Protein AF-0000000066335319 (afdb_homodimer)

Radius of gyration: 34.19 Å; Cα contacts (8 Å, |Δi|>4): 1464; chains: 2; bounding box: 89×109×89 Å

Foldseek 3Di:
DPVVPPVVVVVVVVVVVVVVVVPPPPDDDDDDDPDPPVVVVVVVVVVVVVVVVVVVVVVVVCVVVVVVVVVPPPDDPPDPVVVVVVVVVVVVVVVQVLLDQDQAPVQDDADWDDDPVDIHDADPFVPPDDDPPDDHPVVVVVVVVVVVVVQVVQQPDDVVQPPPHDRDDPVQWDDKDKDADPQFWMKIWTWGHDPPDPDIDIDIDTDTDDDDDDDDDDDDDCVAAAEEEFEEDEPPLVLLLVLVVLCLCAVVNPQNRYAYEYEYEDDPCPVVNVVSVVVSCVVSVNDRYHYHYDDDDDDLLVRQQCRLVVDDDDKHKYKQDYSQKFFHNVVVVVLSVQEDPPAGKEQAWAWEFADQCLLPNPDRDDPVVLLDPDQFGTHTPSVDQRTIIYISNLCVVLVRLPDDDDDPPDDSSSVSVSSSSRSSHRYHYYYDSGMYGYDDDQDQDDDPCNVVSVVVRVNRHGHPVSVVCVVCVVVVVVVVVVVVVVVD/DPVPPVVVVVVVVVVVVVVVVVPPPPPDDDDDPPPPPVVVVVVVVVVVVVVVVVVVVVVVVCVVVVVVVVVPPPDDPPDPVVVVVVVVVVVVVVVQVLLDQDQAPVLDDADWDDDPVDIHDADCFVVPPPPPPPDHPVVVVVVVVVVVVVQCVQQDDDVVQPPPHDRDDPVQWDDKDKDADPQFWMKIWTWGHDPPDPDIDIDIDTDTDDDDDDDDDDDDDCVAAAEEEFEEDEPPLVLLLVLVVLCLCAVVNPQNRYAYEYEYEADPCPVVNVVSVVVSCVVSVNDRYHYHYDDDDDDLLVRVVCRLVVDDDDKHKYKQDYSQKFFHNVVVVVLSVQEDPPAGKEQAWAWEFADQCLLPNPDRDDPVVLLDPDQFGTHTPNVDQRTIIYISNLCVVLVRLPDDDDDPPDDSSSVSVSSSSRSSHRYHYYYDSGMYGYDDDQDQDDDPCNVVSVVVRVNRHGHPVSVVCVVCVVVVVVVVVVVVVVVD

Sequence (976 aa):
MRCSLRCVFWALLFLCVLLLYRQSCRIHMQSGIPKDGDLEQDLLELQDQHFLQLSTNLSRLIQELRGELRRSAFALPEDQQELQDFLHQQILRAESRSADRLEDEFMVLPFQSFSLRSVCQLETGLSRRPEEAELRPDRRNELNEALEAALHLLNQPEPGDSQTRRIYSPKHFSEGIFRTERDTGTIYDLAFREDNVPDFRRLVFFRPFAPLVKVREDLLDASQLLINIIVPLTNTVDTFRRFMQQFSEVCIGQDGLTHLTVVFFGSEKMEEVKGILDVISRRMKYRNMTLIHLNEDFSRSRALDVGARAWKHDNVLLFFCDVNVHFTAEFLNSCRINAQPGQKVFYPVMFSLYNPELLYGQHVPPAQQQMVVRKDYGFWKDDDFSTACLYRSDFMNAGGFGAFSARGSDTADLHLYRKLLHSGMMVVRAPSRGLFLMWHQTVCSSTEAFQQCVQNKALNEASHAQLGLRVFQKQIQEHLSRRQHMQTMRCSLRCVFWALLFLCVLLLYRQSCRIHMQSGIPKDGDLEQDLLELQDQHFLQLSTNLSRLIQELRGELRRSAFALPEDQQELQDFLHQQILRAESRSADRLEDEFMVLPFQSFSLRSVCQLETGLSRRPEEAELRPDRRNELNEALEAALHLLNQPEPGDSQTRRIYSPKHFSEGIFRTERDTGTIYDLAFREDNVPDFRRLVFFRPFAPLVKVREDLLDASQLLINIIVPLTNTVDTFRRFMQQFSEVCIGQDGLTHLTVVFFGSEKMEEVKGILDVISRRMKYRNMTLIHLNEDFSRSRALDVGARAWKHDNVLLFFCDVNVHFTAEFLNSCRINAQPGQKVFYPVMFSLYNPELLYGQHVPPAQQQMVVRKDYGFWKDDDFSTACLYRSDFMNAGGFGAFSARGSDTADLHLYRKLLHSGMMVVRAPSRGLFLMWHQTVCSSTEAFQQCVQNKALNEASHAQLGLRVFQKQIQEHLSRRQHMQT

Nearest PDB structures (foldseek):
  4irp-assembly3_A  TM=6.009E-01  e=3.422E-05  Homo sapiens
  8one-assembly1_A  TM=5.206E-01  e=7.248E-06  Homo sapiens
  4f9f-assembly1_B  TM=6.171E-01  e=5.955E-02  Streptomyces hygroscopicus subsp. limoneus
  4f9f-assembly3_E  TM=6.167E-01  e=6.710E-02  Streptomyces hygroscopicus subsp. limoneus
  7m74-assembly1_B  TM=3.898E-01  e=2.984E-01  Homo sapiens

Secondary structure (DSSP, 8-state):
--TTTHHHHHHHHHHHHHHHTTTTT-----SS---THHHHHHHHHHHHHHHHHHHHHHHHHHHHHHHHHHHSS----S-HHHHHHHHHHHHHHHHHHTTPPPSSGGG----EEE-SS-EE--SSTT----TTPPPPHHHHHHHHHHHHHHHHHHTS--TT--TTPPPP-GGGEEEEEEEEETTTEEEEEEEEE-TT---EEEEEEEEEBPPPEEEEEEEE--TT--EEEEEEE-S-HHHHHHHHHHIIIIIIIII--EEEEEEEE-STTHHHHHHHHHHHHHHHT---EEEEEE-S---HHHHHHHHHHT--SS--EEEE--TTEEE-HHHHHHHHHH-BTTTEEEEEEEEEEP-HHHHHTT-PPPHHHH---STTTEEE-TT----EEEEHHHHHHTT-S-S----TT--HHHHHHHHHHTTTSEEEEEEEEEEEEPP-------STTHHHHHHHHHHHH--HHHHHHHHTHHHHHHHHHHHHHHH-/-GGGTHHHHHHHHHHHHHHHTTTTT-----SS---THHHHHHHHHHHHHHHHHHHHHHHHHHHHHHHHHHHSS----S-HHHHHHHHHHHHHHHHHHTTPPPSSGGG----EEE-SS-EE--SS-S----S-----HHHHHHHHHHHHHHHHHHTS--TT--TTPPPP-GGGEEEEEEEEETTTEEEEEEEEE-TT---EEEEEEEEEBPPPEEEEEEEE--TT--EEEEEEE-S-HHHHHHHHHHIIIIIIIII--EEEEEEEE-STTHHHHHHHHHHHHHHHT---EEEEEE-S---HHHHHHHHHHT--SS--EEEE--TTEEE-HHHHHHHHHH-BTTTEEEEEEEEEEP-HHHHHTT-PPPHHHH---STTTEEE-TT----EEEEHHHHHHTT-S-S----TT--HHHHHHHHHHTTTSEEEEEEEEEEEEPP-------STTHHHHHHHHHHHH--HHHHHHHHTHHHHHHHHHHHHHHH-

pLDDT: mean 79.52, std 21.17, range [19.66, 98.81]

Solvent-accessible surface area (backbone atoms only — not comparable to full-atom values): 53256 Å² total; per-residue (Å²): 127,62,95,55,48,66,71,46,46,64,53,45,49,60,47,44,52,58,55,52,63,62,56,68,70,74,66,74,77,50,91,57,88,68,81,71,64,60,61,56,49,50,52,49,48,48,50,47,48,49,50,48,49,48,50,47,48,52,48,47,50,49,47,47,52,49,46,51,59,61,67,51,73,55,65,60,70,85,46,59,65,56,50,52,51,50,42,50,50,28,50,52,49,54,60,52,55,49,39,44,62,38,90,42,81,86,69,60,79,57,33,29,23,34,51,98,80,44,74,43,70,72,65,67,55,79,62,60,60,41,47,82,52,76,69,51,67,44,55,46,50,34,55,47,50,54,50,50,54,49,43,54,60,68,54,49,85,49,98,80,62,56,98,79,61,78,76,70,53,79,84,28,53,66,41,31,37,33,36,74,43,72,64,34,29,35,41,37,44,37,34,30,36,55,87,97,44,62,39,32,42,34,42,30,34,35,29,30,46,44,73,79,26,52,73,45,76,46,79,43,74,47,78,76,56,44,33,40,36,31,30,50,39,58,94,48,62,68,54,45,53,54,34,49,52,48,40,48,51,30,39,56,64,65,61,57,50,54,30,42,33,40,29,35,33,53,71,89,57,46,66,60,53,52,48,55,51,49,51,50,25,64,74,66,71,47,76,56,63,46,83,42,81,40,91,50,81,83,47,62,61,58,28,53,45,54,49,62,65,65,63,83,70,75,86,38,36,31,32,41,42,59,54,56,46,47,68,40,51,68,38,57,49,48,43,59,72,46,29,38,82,83,46,28,30,23,35,51,23,35,36,34,32,26,32,51,55,76,74,49,43,90,66,62,73,60,71,81,76,62,75,52,78,27,47,82,41,28,48,74,40,64,83,55,54,67,39,37,23,36,29,47,61,48,41,55,74,63,51,48,62,62,92,69,76,72,59,84,88,49,45,61,42,50,50,38,51,40,45,47,30,57,64,39,29,26,74,45,34,26,48,35,92,38,31,34,34,56,58,69,91,76,82,72,78,57,75,90,52,31,69,59,38,45,36,50,45,29,64,44,40,43,34,59,57,57,49,28,48,59,70,42,38,65,61,49,50,51,50,52,50,52,50,54,49,66,76,92,128,64,82,59,50,63,65,50,50,63,54,45,49,62,48,39,55,58,51,52,65,58,56,71,66,73,61,85,80,79,82,84,81,66,85,66,62,58,59,54,48,49,50,48,47,49,48,47,47,49,50,48,47,47,50,46,47,52,48,45,49,49,47,47,50,48,45,51,58,59,66,52,74,53,65,61,70,85,46,58,67,58,50,52,51,50,40,50,49,28,50,51,50,54,60,53,54,51,39,44,62,39,89,42,80,84,68,59,79,57,33,29,23,33,51,98,83,42,62,43,69,76,62,71,51,86,68,49,58,51,41,85,54,76,68,53,65,42,55,45,50,35,54,47,49,54,50,50,53,49,43,52,60,67,53,48,85,50,98,78,60,56,96,79,62,79,76,70,53,78,85,26,53,66,41,31,37,33,36,73,43,71,60,35,29,35,41,38,43,38,34,30,36,55,87,98,45,62,40,34,43,35,41,30,35,36,29,29,47,44,72,79,24,51,74,45,75,45,79,43,72,47,77,76,58,44,34,41,35,32,31,50,38,57,93,47,63,69,54,46,52,55,35,49,53,49,41,50,50,29,39,57,64,65,61,58,49,55,30,43,34,38,28,34,32,52,71,90,58,44,67,58,53,52,48,55,54,49,52,49,26,64,73,66,72,47,75,58,62,46,82,43,82,41,90,51,79,84,46,63,62,57,28,50,46,53,47,62,65,66,62,81,69,75,87,39,36,31,33,41,43,58,54,57,46,47,67,39,51,69,37,56,47,47,42,60,71,45,30,39,82,82,47,28,29,24,34,50,23,34,34,34,31,29,33,51,55,76,74,50,44,91,65,61,72,59,72,82,76,61,74,53,73,30,50,84,41,28,46,74,39,65,84,55,53,69,40,38,23,35,30,46,60,47,42,56,73,61,51,46,61,61,92,68,76,72,60,86,88,48,45,62,41,49,50,39,50,41,45,46,30,56,65,38,29,25,74,44,32,28,48,36,93,38,32,34,34,58,59,71,91,75,81,74,78,57,75,90,52,31,69,60,40,47,37,51,45,32,64,46,40,42,34,56,56,56,50,26,47,60,70,43,37,66,60,50,50,50,51,52,51,49,47,54,50,66,74,93

Organism: Danio rerio (NCBI:txid7955)

InterPro domains:
  IPR008428 Chondroitin N-acetylgalactosaminyltransferase [PF05679] (58-467)
  IPR029044 Nucleotide-diphospho-sugar transferases [G3DSA:3.90.550.10] (221-487)
  IPR029044 Nucleotide-diphospho-sugar transferases [SSF53448] (223-452)
  IPR051227 Chondroitin sulfate glycosyltransferase [PTHR12369] (135-468)

Structure (mmCIF, N/CA/C/O backbone):
data_AF-0000000066335319-model_v1
#
loop_
_entity.id
_entity.type
_entity.pdbx_description
1 polymer Hexosyltransferase
#
loop_
_atom_site.group_PDB
_atom_site.id
_atom_site.type_symbol
_atom_site.label_atom_id
_atom_site.label_alt_id
_atom_site.label_comp_id
_atom_site.label_asym_id
_atom_site.label_entity_id
_atom_site.label_seq_id
_atom_site.pdbx_PDB_ins_code
_atom_site.Cartn_x
_atom_site.Cartn_y
_atom_site.Cartn_z
_atom_site.occupancy
_atom_site.B_iso_or_equiv
_atom_site.auth_seq_id
_atom_site.auth_comp_id
_atom_site.auth_asym_id
_atom_site.auth_atom_id
_atom_site.pdbx_PDB_model_num
ATOM 1 N N . MET A 1 1 ? -7.961 19.578 -21.797 1 19.66 1 MET A N 1
ATOM 2 C CA . MET A 1 1 ? -7.359 20.172 -22.984 1 19.66 1 MET A CA 1
ATOM 3 C C . MET A 1 1 ? -6.57 21.422 -22.641 1 19.66 1 MET A C 1
ATOM 5 O O . MET A 1 1 ? -5.453 21.609 -23.125 1 19.66 1 MET A O 1
ATOM 9 N N . ARG A 1 2 ? -7.219 22.406 -21.969 1 23.89 2 ARG A N 1
ATOM 10 C CA . ARG A 1 2 ? -6.824 23.797 -22.203 1 23.89 2 ARG A CA 1
ATOM 11 C C . ARG A 1 2 ? -5.664 24.203 -21.297 1 23.89 2 ARG A C 1
ATOM 13 O O . ARG A 1 2 ? -5.281 25.375 -21.266 1 23.89 2 ARG A O 1
ATOM 20 N N . CYS A 1 3 ? -5.531 23.609 -20.344 1 23.53 3 CYS A N 1
ATOM 21 C CA . CYS A 1 3 ? -4.457 24.25 -19.594 1 23.53 3 CYS A CA 1
ATOM 22 C C . CYS A 1 3 ? -3.178 24.312 -20.422 1 23.53 3 CYS A C 1
ATOM 24 O O . CYS A 1 3 ? -2.148 23.766 -20.016 1 23.53 3 CYS A O 1
ATOM 26 N N . SER A 1 4 ? -3.477 24.109 -21.734 1 27.14 4 SER A N 1
ATOM 27 C CA . SER A 1 4 ? -2.633 24.344 -22.906 1 27.14 4 SER A CA 1
ATOM 28 C C . SER A 1 4 ? -2.262 25.812 -23.031 1 27.14 4 SER A C 1
ATOM 30 O O . SER A 1 4 ? -1.149 26.141 -23.453 1 27.14 4 SER A O 1
ATOM 32 N N . LEU A 1 5 ? -3.215 26.656 -22.688 1 25.81 5 LEU A N 1
ATOM 33 C CA . LEU A 1 5 ? -3.201 27.953 -23.359 1 25.81 5 LEU A CA 1
ATOM 34 C C . LEU A 1 5 ? -2.27 28.922 -22.641 1 25.81 5 LEU A C 1
ATOM 36 O O . LEU A 1 5 ? -1.705 29.828 -23.25 1 25.81 5 LEU A O 1
ATOM 40 N N . ARG A 1 6 ? -2.26 28.859 -21.375 1 29.08 6 ARG A N 1
ATOM 41 C CA . ARG A 1 6 ? -1.63 30.031 -20.781 1 29.08 6 ARG A CA 1
ATOM 42 C C . ARG A 1 6 ? -0.124 30.031 -21.016 1 29.08 6 ARG A C 1
ATOM 44 O O . ARG A 1 6 ? 0.554 31.016 -20.766 1 29.08 6 ARG A O 1
ATOM 51 N N . CYS A 1 7 ? 0.375 28.797 -21.203 1 26.42 7 CYS A N 1
ATOM 52 C CA . CYS A 1 7 ? 1.757 28.812 -21.672 1 26.42 7 CYS A CA 1
ATOM 53 C C . CYS A 1 7 ? 1.87 29.516 -23.016 1 26.42 7 CYS A C 1
ATOM 55 O O . CYS A 1 7 ? 2.975 29.734 -23.516 1 26.42 7 CYS A O 1
ATOM 57 N N . VAL A 1 8 ? 0.71 29.594 -23.609 1 30.17 8 VAL A N 1
ATOM 58 C CA . VAL A 1 8 ? 0.672 30.234 -24.922 1 30.17 8 VAL A CA 1
ATOM 59 C C . VAL A 1 8 ? 0.886 31.734 -24.781 1 30.17 8 VAL A C 1
ATOM 61 O O . VAL A 1 8 ? 1.572 32.344 -25.594 1 30.17 8 VAL A O 1
ATOM 64 N N . PHE A 1 9 ? 0.277 32.281 -23.656 1 31.83 9 PHE A N 1
ATOM 65 C CA . PHE A 1 9 ? 0.219 33.75 -23.656 1 31.83 9 PHE A CA 1
ATOM 66 C C . PHE A 1 9 ? 1.594 34.344 -23.375 1 31.83 9 PHE A C 1
ATOM 68 O O . PHE A 1 9 ? 2.002 35.312 -24.016 1 31.83 9 PHE A O 1
ATOM 75 N N . TRP A 1 10 ? 2.193 33.844 -22.266 1 29.75 10 TRP A N 1
ATOM 76 C CA . TRP A 1 10 ? 3.445 34.531 -21.953 1 29.75 10 TRP A CA 1
ATOM 77 C C . TRP A 1 10 ? 4.496 34.25 -23.031 1 29.75 10 TRP A C 1
ATOM 79 O O . TRP A 1 10 ? 5.496 34.969 -23.125 1 29.75 10 TRP A O 1
ATOM 89 N N . ALA A 1 11 ? 4.285 33.156 -23.781 1 30.41 11 ALA A N 1
ATOM 90 C CA . ALA A 1 11 ? 4.984 32.969 -25.047 1 30.41 11 ALA A CA 1
ATOM 91 C C . ALA A 1 11 ? 4.664 34.125 -26 1 30.41 11 ALA A C 1
ATOM 93 O O . ALA A 1 11 ? 5.535 34.594 -26.75 1 30.41 11 ALA A O 1
ATOM 94 N N . LEU A 1 12 ? 3.402 34.562 -25.859 1 31.77 12 LEU A N 1
ATOM 95 C CA . LEU A 1 12 ? 2.994 35.625 -26.781 1 31.77 12 LEU A CA 1
ATOM 96 C C . LEU A 1 12 ? 3.637 36.938 -26.406 1 31.77 12 LEU A C 1
ATOM 98 O O . LEU A 1 12 ? 4.027 37.719 -27.281 1 31.77 12 LEU A O 1
ATOM 102 N N . LEU A 1 13 ? 3.682 37.156 -25.047 1 32.38 13 LEU A N 1
ATOM 103 C CA . LEU A 1 13 ? 4.109 38.5 -24.688 1 32.38 13 LEU A CA 1
ATOM 104 C C . LEU A 1 13 ? 5.602 38.688 -24.922 1 32.38 13 LEU A C 1
ATOM 106 O O . LEU A 1 13 ? 6.039 39.75 -25.344 1 32.38 13 LEU A O 1
ATOM 110 N N . PHE A 1 14 ? 6.355 37.562 -24.609 1 33.34 14 PHE A N 1
ATOM 111 C CA . PHE A 1 14 ? 7.777 37.719 -24.922 1 33.34 14 PHE A CA 1
ATOM 112 C C . PHE A 1 14 ? 8 37.844 -26.422 1 33.34 14 PHE A C 1
ATOM 114 O O . PHE A 1 14 ? 9.055 38.312 -26.859 1 33.34 14 PHE A O 1
ATOM 121 N N . LEU A 1 15 ? 6.992 37.281 -27.078 1 32.59 15 LEU A N 1
ATOM 122 C CA . LEU A 1 15 ? 6.973 37.5 -28.531 1 32.59 15 LEU A CA 1
ATOM 123 C C . LEU A 1 15 ? 6.797 38.969 -28.859 1 32.59 15 LEU A C 1
ATOM 125 O O . LEU A 1 15 ? 7.398 39.469 -29.812 1 32.59 15 LEU A O 1
ATOM 129 N N . CYS A 1 16 ? 5.926 39.562 -28 1 31.84 16 CYS A N 1
ATOM 130 C CA . CYS A 1 16 ? 5.547 40.938 -28.344 1 31.84 16 CYS A CA 1
ATOM 131 C C . CYS A 1 16 ? 6.703 41.906 -28.094 1 31.84 16 CYS A C 1
ATOM 133 O O . CYS A 1 16 ? 6.906 42.844 -28.859 1 31.84 16 CYS A O 1
ATOM 135 N N . VAL A 1 17 ? 7.383 41.656 -26.906 1 33.59 17 VAL A N 1
ATOM 136 C CA . VAL A 1 17 ? 8.414 42.625 -26.609 1 33.59 17 VAL A CA 1
ATOM 137 C C . VAL A 1 17 ? 9.516 42.562 -27.672 1 33.59 17 VAL A C 1
ATOM 139 O O . VAL A 1 17 ? 10.172 43.562 -27.953 1 33.59 17 VAL A O 1
ATOM 142 N N . LEU A 1 18 ? 9.695 41.281 -28.141 1 32.5 18 LEU A N 1
ATOM 143 C CA . LEU A 1 18 ? 10.617 41.188 -29.266 1 32.5 18 LEU A CA 1
ATOM 144 C C . LEU A 1 18 ? 10.125 42.031 -30.438 1 32.5 18 LEU A C 1
ATOM 146 O O . LEU A 1 18 ? 10.922 42.5 -31.25 1 32.5 18 LEU A O 1
ATOM 150 N N . LEU A 1 19 ? 8.773 42.062 -30.422 1 31.86 19 LEU A N 1
ATOM 151 C CA . LEU A 1 19 ? 8.203 42.781 -31.531 1 31.86 19 LEU A CA 1
ATOM 152 C C . LEU A 1 19 ? 8.492 44.281 -31.406 1 31.86 19 LEU A C 1
ATOM 154 O O . LEU A 1 19 ? 8.773 44.938 -32.406 1 31.86 19 LEU A O 1
ATOM 158 N N . LEU A 1 20 ? 8.305 44.719 -30.109 1 32.09 20 LEU A N 1
ATOM 159 C CA . LEU A 1 20 ? 8.32 46.156 -29.969 1 32.09 20 LEU A CA 1
ATOM 160 C C . LEU A 1 20 ? 9.734 46.719 -30.125 1 32.09 20 LEU A C 1
ATOM 162 O O . LEU A 1 20 ? 9.922 47.812 -30.688 1 32.09 20 LEU A O 1
ATOM 166 N N . TYR A 1 21 ? 10.656 45.906 -29.469 1 29.89 21 TYR A N 1
ATOM 167 C CA . TYR A 1 21 ? 11.984 46.5 -29.469 1 29.89 21 TYR A CA 1
ATOM 168 C C . TYR A 1 21 ? 12.539 46.625 -30.875 1 29.89 21 TYR A C 1
ATOM 170 O O . TYR A 1 21 ? 13.594 47.25 -31.078 1 29.89 21 TYR A O 1
ATOM 178 N N . ARG A 1 22 ? 11.93 45.812 -31.719 1 30.09 22 ARG A N 1
ATOM 179 C CA . ARG A 1 22 ? 12.336 45.938 -33.125 1 30.09 22 ARG A CA 1
ATOM 180 C C . ARG A 1 22 ? 12.109 47.344 -33.625 1 30.09 22 ARG A C 1
ATOM 182 O O . ARG A 1 22 ? 12.57 47.688 -34.719 1 30.09 22 ARG A O 1
ATOM 189 N N . GLN A 1 23 ? 11.203 47.938 -32.938 1 26.94 23 GLN A N 1
ATOM 190 C CA . GLN A 1 23 ? 10.766 49.156 -33.625 1 26.94 23 GLN A CA 1
ATOM 191 C C . GLN A 1 23 ? 11.812 50.25 -33.5 1 26.94 23 GLN A C 1
ATOM 193 O O . GLN A 1 23 ? 11.891 51.125 -34.375 1 26.94 23 GLN A O 1
ATOM 198 N N . SER A 1 24 ? 12.492 50.281 -32.312 1 26.97 24 SER A N 1
ATOM 199 C CA . SER A 1 24 ? 13.062 51.625 -32.062 1 26.97 24 SER A CA 1
ATOM 200 C C . SER A 1 24 ? 14.312 51.844 -32.938 1 26.97 24 SER A C 1
ATOM 202 O O . SER A 1 24 ? 14.914 52.906 -32.875 1 26.97 24 SER A O 1
ATOM 204 N N . CYS A 1 25 ? 15.078 50.75 -33.219 1 25.88 25 CYS A N 1
ATOM 205 C CA . CYS A 1 25 ? 16.422 51.062 -33.719 1 25.88 25 CYS A CA 1
ATOM 206 C C . CYS A 1 25 ? 16.375 51.719 -35.094 1 25.88 25 CYS A C 1
ATOM 208 O O . CYS A 1 25 ? 17.375 51.75 -35.812 1 25.88 25 CYS A O 1
ATOM 210 N N . ARG A 1 26 ? 15.305 51.906 -35.656 1 25.3 26 ARG A N 1
ATOM 211 C CA . ARG A 1 26 ? 15.398 52.344 -37.031 1 25.3 26 ARG A CA 1
ATOM 212 C C . ARG A 1 26 ? 15.984 53.75 -37.125 1 25.3 26 ARG A C 1
ATOM 214 O O . ARG A 1 26 ? 15.289 54.719 -37.469 1 25.3 26 ARG A O 1
ATOM 221 N N . ILE A 1 27 ? 17 54 -36.031 1 21.83 27 ILE A N 1
ATOM 222 C CA . ILE A 1 27 ? 17.328 55.406 -36.219 1 21.83 27 ILE A CA 1
ATOM 223 C C . ILE A 1 27 ? 18 55.625 -37.562 1 21.83 27 ILE A C 1
ATOM 225 O O . ILE A 1 27 ? 18.672 54.719 -38.094 1 21.83 27 ILE A O 1
ATOM 229 N N . HIS A 1 28 ? 18.219 56.844 -38.125 1 24.73 28 HIS A N 1
ATOM 230 C CA . HIS A 1 28 ? 18.281 57.625 -39.344 1 24.73 28 HIS A CA 1
ATOM 231 C C . HIS A 1 28 ? 19.688 57.656 -39.906 1 24.73 28 HIS A C 1
ATOM 233 O O . HIS A 1 28 ? 20 58.5 -40.75 1 24.73 28 HIS A O 1
ATOM 239 N N . MET A 1 29 ? 20.656 56.656 -39.688 1 22.59 29 MET A N 1
ATOM 240 C CA . MET A 1 29 ? 21.875 57.219 -40.281 1 22.59 29 MET A CA 1
ATOM 241 C C . MET A 1 29 ? 21.656 57.531 -41.75 1 22.59 29 MET A C 1
ATOM 243 O O . MET A 1 29 ? 21 56.781 -42.469 1 22.59 29 MET A O 1
ATOM 247 N N . GLN A 1 30 ? 22.109 58.75 -42.281 1 23.34 30 GLN A N 1
ATOM 248 C CA . GLN A 1 30 ? 22.172 59.344 -43.594 1 23.34 30 GLN A CA 1
ATOM 249 C C . GLN A 1 30 ? 23.094 58.531 -44.531 1 23.34 30 GLN A C 1
ATOM 251 O O . GLN A 1 30 ? 23.891 57.75 -44.031 1 23.34 30 GLN A O 1
ATOM 256 N N . SER A 1 31 ? 24.281 58.812 -45.531 1 29.47 31 SER A N 1
ATOM 257 C CA . SER A 1 31 ? 23.625 59.938 -46.188 1 29.47 31 SER A CA 1
ATOM 258 C C . SER A 1 31 ? 22.125 59.656 -46.375 1 29.47 31 SER A C 1
ATOM 260 O O . SER A 1 31 ? 21.312 60.562 -46.156 1 29.47 31 SER A O 1
ATOM 262 N N . GLY A 1 32 ? 22.078 59 -47.156 1 29.59 32 GLY A N 1
ATOM 263 C CA . GLY A 1 32 ? 22.719 57.969 -47.969 1 29.59 32 GLY A CA 1
ATOM 264 C C . GLY A 1 32 ? 22.766 56.594 -47.281 1 29.59 32 GLY A C 1
ATOM 265 O O . GLY A 1 32 ? 22.984 56.5 -46.094 1 29.59 32 GLY A O 1
ATOM 266 N N . ILE A 1 33 ? 22.141 55.406 -47.844 1 31.53 33 ILE A N 1
ATOM 267 C CA . ILE A 1 33 ? 21.547 54.219 -47.281 1 31.53 33 ILE A CA 1
ATOM 268 C C . ILE A 1 33 ? 22.641 53.344 -46.656 1 31.53 33 ILE A C 1
ATOM 270 O O . ILE A 1 33 ? 23.469 52.75 -47.344 1 31.53 33 ILE A O 1
ATOM 274 N N . PRO A 1 34 ? 23.438 53.656 -45.5 1 33.56 34 PRO A N 1
ATOM 275 C CA . PRO A 1 34 ? 24.531 52.781 -45.031 1 33.56 34 PRO A CA 1
ATOM 276 C C . PRO A 1 34 ? 24.094 51.344 -44.844 1 33.56 34 PRO A C 1
ATOM 278 O O . PRO A 1 34 ? 22.938 51.094 -44.469 1 33.56 34 PRO A O 1
ATOM 281 N N . LYS A 1 35 ? 24.922 50.344 -45.438 1 35.25 35 LYS A N 1
ATOM 282 C CA . LYS A 1 35 ? 24.672 48.906 -45.594 1 35.25 35 LYS A CA 1
ATOM 283 C C . LYS A 1 35 ? 24.375 48.25 -44.281 1 35.25 35 LYS A C 1
ATOM 285 O O . LYS A 1 35 ? 25.172 48.344 -43.344 1 35.25 35 LYS A O 1
ATOM 290 N N . ASP A 1 36 ? 23.172 47.938 -43.875 1 33.47 36 ASP A N 1
ATOM 291 C CA . ASP A 1 36 ? 22.312 47.5 -42.781 1 33.47 36 ASP A CA 1
ATOM 292 C C . ASP A 1 36 ? 22.844 46.219 -42.156 1 33.47 36 ASP A C 1
ATOM 294 O O . ASP A 1 36 ? 22.312 45.75 -41.156 1 33.47 36 ASP A O 1
ATOM 298 N N . GLY A 1 37 ? 23.812 45.562 -42.906 1 37.19 37 GLY A N 1
ATOM 299 C CA . GLY A 1 37 ? 24.047 44.188 -42.469 1 37.19 37 GLY A CA 1
ATOM 300 C C . GLY A 1 37 ? 24.906 44.125 -41.219 1 37.19 37 GLY A C 1
ATOM 301 O O . GLY A 1 37 ? 24.781 43.156 -40.438 1 37.19 37 GLY A O 1
ATOM 302 N N . ASP A 1 38 ? 25.969 45.031 -41.062 1 41.97 38 ASP A N 1
ATOM 303 C CA . ASP A 1 38 ? 27.016 44.844 -40.094 1 41.97 38 ASP A CA 1
ATOM 304 C C . ASP A 1 38 ? 26.5 45.125 -38.656 1 41.97 38 ASP A C 1
ATOM 306 O O . ASP A 1 38 ? 27.016 44.562 -37.688 1 41.97 38 ASP A O 1
ATOM 310 N N . LEU A 1 39 ? 25.625 46.125 -38.594 1 39.91 39 LEU A N 1
ATOM 311 C CA . LEU A 1 39 ? 25.203 46.5 -37.25 1 39.91 39 LEU A CA 1
ATOM 312 C C . LEU A 1 39 ? 24.438 45.344 -36.594 1 39.91 39 LEU A C 1
ATOM 314 O O . LEU A 1 39 ? 24.562 45.094 -35.406 1 39.91 39 LEU A O 1
ATOM 318 N N . GLU A 1 40 ? 23.672 44.688 -37.594 1 38.5 40 GLU A N 1
ATOM 319 C CA . GLU A 1 40 ? 22.906 43.594 -37.031 1 38.5 40 GLU A CA 1
ATOM 320 C C . GLU A 1 40 ? 23.812 42.5 -36.5 1 38.5 40 GLU A C 1
ATOM 322 O O . GLU A 1 40 ? 23.547 41.906 -35.438 1 38.5 40 GLU A O 1
ATOM 327 N N . GLN A 1 41 ? 25 42.344 -37.156 1 47.56 41 GLN A N 1
ATOM 328 C CA . GLN A 1 41 ? 25.922 41.312 -36.688 1 47.56 41 GLN A CA 1
ATOM 329 C C . GLN A 1 41 ? 26.594 41.688 -35.375 1 47.56 41 GLN A C 1
ATOM 331 O O . GLN A 1 41 ? 26.75 40.844 -34.5 1 47.56 41 GLN A O 1
ATOM 336 N N . ASP A 1 42 ? 26.938 42.969 -35.219 1 52.09 42 ASP A N 1
ATOM 337 C CA . ASP A 1 42 ? 27.578 43.406 -33.969 1 52.09 42 ASP A CA 1
ATOM 338 C C . ASP A 1 42 ? 26.625 43.281 -32.781 1 52.09 42 ASP A C 1
ATOM 340 O O . ASP A 1 42 ? 27.031 42.875 -31.703 1 52.09 42 ASP A O 1
ATOM 344 N N . LEU A 1 43 ? 25.359 43.656 -33.125 1 47.19 43 LEU A N 1
ATOM 345 C CA . LEU A 1 43 ? 24.391 43.562 -32.031 1 47.19 43 LEU A CA 1
ATOM 346 C C . LEU A 1 43 ? 24.141 42.094 -31.688 1 47.19 43 LEU A C 1
ATOM 348 O O . LEU A 1 43 ? 24.031 41.75 -30.516 1 47.19 43 LEU A O 1
ATOM 352 N N . LEU A 1 44 ? 24.234 41.25 -32.781 1 48.91 44 LEU A N 1
ATOM 353 C CA . LEU A 1 44 ? 24.094 39.844 -32.5 1 48.91 44 LEU A CA 1
ATOM 354 C C . LEU A 1 44 ? 25.297 39.312 -31.734 1 48.91 44 LEU A C 1
ATOM 356 O O . LEU A 1 44 ? 25.141 38.5 -30.812 1 48.91 44 LEU A O 1
ATOM 360 N N . GLU A 1 45 ? 26.469 39.812 -32 1 53.91 45 GLU A N 1
ATOM 361 C CA . GLU A 1 45 ? 27.672 39.375 -31.297 1 53.91 45 GLU A CA 1
ATOM 362 C C . GLU A 1 45 ? 27.688 39.906 -29.875 1 53.91 45 GLU A C 1
ATOM 364 O O . GLU A 1 45 ? 28.062 39.188 -28.938 1 53.91 45 GLU A O 1
ATOM 369 N N . LEU A 1 46 ? 27.203 41.125 -29.703 1 51 46 LEU A N 1
ATOM 370 C CA . LEU A 1 46 ? 27.141 41.656 -28.344 1 51 46 LEU A CA 1
ATOM 371 C C . LEU A 1 46 ? 26.094 40.906 -27.516 1 51 46 LEU A C 1
ATOM 373 O O . LEU A 1 46 ? 26.328 40.594 -26.344 1 51 46 LEU A O 1
ATOM 377 N N . GLN A 1 47 ? 24.953 40.625 -28.219 1 46.88 47 GLN A N 1
ATOM 378 C CA . GLN A 1 47 ? 23.953 39.812 -27.531 1 46.88 47 GLN A CA 1
ATOM 379 C C . GLN A 1 47 ? 24.484 38.406 -27.203 1 46.88 47 GLN A C 1
ATOM 381 O O . GLN A 1 47 ? 24.266 37.906 -26.109 1 46.88 47 GLN A O 1
ATOM 386 N N . ASP A 1 48 ? 25.25 37.906 -28.141 1 49.97 48 ASP A N 1
ATOM 387 C CA . ASP A 1 48 ? 25.875 36.594 -27.875 1 49.97 48 ASP A CA 1
ATOM 388 C C . ASP A 1 48 ? 26.906 36.688 -26.75 1 49.97 48 ASP A C 1
ATOM 390 O O . ASP A 1 48 ? 26.969 35.812 -25.891 1 49.97 48 ASP A O 1
ATOM 394 N N . GLN A 1 49 ? 27.609 37.844 -26.672 1 55.25 49 GLN A N 1
ATOM 395 C CA . GLN A 1 49 ? 28.578 38 -25.594 1 55.25 49 GLN A CA 1
ATOM 396 C C . GLN A 1 49 ? 27.875 38.188 -24.266 1 55.25 49 GLN A C 1
ATOM 398 O O . GLN A 1 49 ? 28.297 37.656 -23.234 1 55.25 49 GLN A O 1
ATOM 403 N N . HIS A 1 50 ? 26.781 38.906 -24.312 1 49.41 50 HIS A N 1
ATOM 404 C CA . HIS A 1 50 ? 26.031 39.062 -23.078 1 49.41 50 HIS A CA 1
ATOM 405 C C . HIS A 1 50 ? 25.422 37.719 -22.641 1 49.41 50 HIS A C 1
ATOM 407 O O . HIS A 1 50 ? 25.484 37.375 -21.453 1 49.41 50 HIS A O 1
ATOM 413 N N . PHE A 1 51 ? 24.906 36.969 -23.656 1 43.84 51 PHE A N 1
ATOM 414 C CA . PHE A 1 51 ? 24.375 35.656 -23.297 1 43.84 51 PHE A CA 1
ATOM 415 C C . PHE A 1 51 ? 25.484 34.75 -22.828 1 43.84 51 PHE A C 1
ATOM 417 O O . PHE A 1 51 ? 25.312 33.969 -21.875 1 43.84 51 PHE A O 1
ATOM 424 N N . LEU A 1 52 ? 26.688 34.875 -23.422 1 51.34 52 LEU A N 1
ATOM 425 C CA . LEU A 1 52 ? 27.812 34.094 -22.984 1 51.34 52 LEU A CA 1
ATOM 426 C C . LEU A 1 52 ? 28.297 34.531 -21.594 1 51.34 52 LEU A C 1
ATOM 428 O O . LEU A 1 52 ? 28.609 33.688 -20.75 1 51.34 52 LEU A O 1
ATOM 432 N N . GLN A 1 53 ? 28.234 35.812 -21.344 1 54.94 53 GLN A N 1
ATOM 433 C CA . GLN A 1 53 ? 28.625 36.281 -20 1 54.94 53 GLN A CA 1
ATOM 434 C C . GLN A 1 53 ? 27.578 35.875 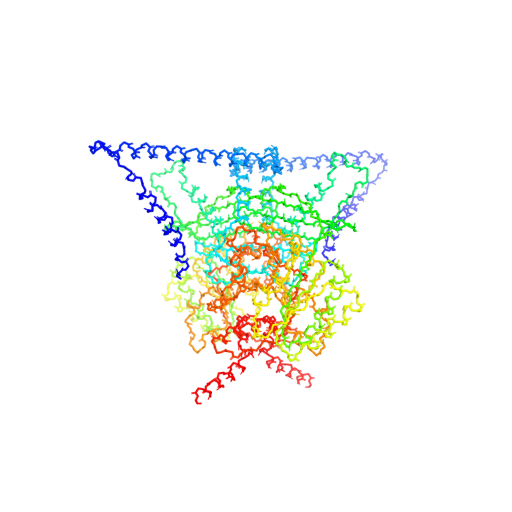-18.969 1 54.94 53 GLN A C 1
ATOM 436 O O . GLN A 1 53 ? 27.922 35.438 -17.859 1 54.94 53 GLN A O 1
ATOM 441 N N . LEU A 1 54 ? 26.312 35.969 -19.344 1 45.88 54 LEU A N 1
ATOM 442 C CA . LEU A 1 54 ? 25.266 35.531 -18.422 1 45.88 54 LEU A CA 1
ATOM 443 C C . LEU A 1 54 ? 25.328 34.031 -18.203 1 45.88 54 LEU A C 1
ATOM 445 O O . LEU A 1 54 ? 25.219 33.562 -17.062 1 45.88 54 LEU A O 1
ATOM 449 N N . SER A 1 55 ? 25.578 33.281 -19.266 1 48.5 55 SER A N 1
ATOM 450 C CA . SER A 1 55 ? 25.719 31.844 -19.125 1 48.5 55 SER A CA 1
ATOM 451 C C . SER A 1 55 ? 26.953 31.5 -18.312 1 48.5 55 SER A C 1
ATOM 453 O O . SER A 1 55 ? 26.906 30.609 -17.453 1 48.5 55 SER A O 1
ATOM 455 N N . THR A 1 56 ? 28.016 32.281 -18.484 1 52.22 56 THR A N 1
ATOM 456 C CA . THR A 1 56 ? 29.219 32.062 -17.688 1 52.22 56 THR A CA 1
ATOM 457 C C . THR A 1 56 ? 29 32.469 -16.234 1 52.22 56 THR A C 1
ATOM 459 O O . THR A 1 56 ? 29.422 31.797 -15.312 1 52.22 56 THR A O 1
ATOM 462 N N . ASN A 1 57 ? 28.297 33.562 -16.031 1 48.28 57 ASN A N 1
ATOM 463 C CA . ASN A 1 57 ? 28.016 33.969 -14.664 1 48.28 57 ASN A CA 1
ATOM 464 C C . ASN A 1 57 ? 27.047 33 -13.977 1 48.28 57 ASN A C 1
ATOM 466 O O . ASN A 1 57 ? 27.234 32.656 -12.812 1 48.28 57 ASN A O 1
ATOM 470 N N . LEU A 1 58 ? 26.016 32.625 -14.727 1 44.03 58 LEU A N 1
ATOM 471 C CA . LEU A 1 58 ? 25.094 31.641 -14.148 1 44.03 58 LEU A CA 1
ATOM 472 C C . LEU A 1 58 ? 25.797 30.297 -13.945 1 44.03 58 LEU A C 1
ATOM 474 O O . LEU A 1 58 ? 25.594 29.641 -12.922 1 44.03 58 LEU A O 1
ATOM 478 N N . SER A 1 59 ? 26.719 29.938 -14.797 1 48.28 59 SER A N 1
ATOM 479 C CA . SER A 1 59 ? 27.547 28.75 -14.617 1 48.28 59 SER A CA 1
ATOM 480 C C . SER A 1 59 ? 28.5 28.938 -13.438 1 48.28 59 SER A C 1
ATOM 482 O O . SER A 1 59 ? 28.703 28 -12.641 1 48.28 59 SER A O 1
ATOM 484 N N . ARG A 1 60 ? 29.094 30.109 -13.297 1 51.69 60 ARG A N 1
ATOM 485 C CA . ARG A 1 60 ? 29.953 30.375 -12.148 1 51.69 60 ARG A CA 1
ATOM 486 C C . ARG A 1 60 ? 29.141 30.391 -10.852 1 51.69 60 ARG A C 1
ATOM 488 O O . ARG A 1 60 ? 29.547 29.812 -9.852 1 51.69 60 ARG A O 1
ATOM 495 N N . LEU A 1 61 ? 27.938 31.016 -10.859 1 45.5 61 LEU A N 1
ATOM 496 C CA . LEU A 1 61 ? 27.109 31.016 -9.664 1 45.5 61 LEU A CA 1
ATOM 497 C C . LEU A 1 61 ? 26.609 29.609 -9.344 1 45.5 61 LEU A C 1
ATOM 499 O O . LEU A 1 61 ? 26.594 29.203 -8.188 1 45.5 61 LEU A O 1
ATOM 503 N N . ILE A 1 62 ? 26.266 28.781 -10.305 1 44.5 62 ILE A N 1
ATOM 504 C CA . ILE A 1 62 ? 25.906 27.375 -10.102 1 44.5 62 ILE A CA 1
ATOM 505 C C . ILE A 1 62 ? 27.125 26.609 -9.602 1 44.5 62 ILE A C 1
ATOM 507 O O . ILE A 1 62 ? 27.031 25.812 -8.672 1 44.5 62 ILE A O 1
ATOM 511 N N . GLN A 1 63 ? 28.312 26.906 -10.148 1 47.62 63 GLN A N 1
ATOM 512 C CA . GLN A 1 63 ? 29.547 26.312 -9.648 1 47.62 63 GLN A CA 1
ATOM 513 C C . GLN A 1 63 ? 29.859 26.781 -8.234 1 47.62 63 GLN A C 1
ATOM 515 O O . GLN A 1 63 ? 30.266 26 -7.379 1 47.62 63 GLN A O 1
ATOM 520 N N . GLU A 1 64 ? 29.656 28.031 -7.969 1 47.91 64 GLU A N 1
ATOM 521 C CA . GLU A 1 64 ? 29.875 28.531 -6.617 1 47.91 64 GLU A CA 1
ATOM 522 C C . GLU A 1 64 ? 28.844 27.969 -5.645 1 47.91 64 GLU A C 1
ATOM 524 O O . GLU A 1 64 ? 29.188 27.562 -4.535 1 47.91 64 GLU A O 1
ATOM 529 N N . LEU A 1 65 ? 27.547 27.953 -6.008 1 41.81 65 LEU A N 1
ATOM 530 C CA . LEU A 1 65 ? 26.531 27.375 -5.133 1 41.81 65 LEU A CA 1
ATOM 531 C C . LEU A 1 65 ? 26.688 25.859 -5.039 1 41.81 65 LEU A C 1
ATOM 533 O O . LEU A 1 65 ? 26.547 25.281 -3.959 1 41.81 65 LEU A O 1
ATOM 537 N N . ARG A 1 66 ? 27.125 25.234 -6.168 1 41.59 66 ARG A N 1
ATOM 538 C CA . ARG A 1 66 ? 27.594 23.844 -6.121 1 41.59 66 ARG A CA 1
ATOM 539 C C . ARG A 1 66 ? 28.828 23.719 -5.23 1 41.59 66 ARG A C 1
ATOM 541 O O . ARG A 1 66 ? 28.953 22.766 -4.465 1 41.59 66 ARG A O 1
ATOM 548 N N . GLY A 1 67 ? 29.703 24.609 -5.312 1 38.59 67 GLY A N 1
ATOM 549 C CA . GLY A 1 67 ? 30.859 24.641 -4.422 1 38.59 67 GLY A CA 1
ATOM 550 C C . GLY A 1 67 ? 30.484 24.859 -2.969 1 38.59 67 GLY A C 1
ATOM 551 O O . GLY A 1 67 ? 31.016 24.203 -2.08 1 38.59 67 GLY A O 1
ATOM 552 N N . GLU A 1 68 ? 29.656 25.797 -2.668 1 40.09 68 GLU A N 1
ATOM 553 C CA . GLU A 1 68 ? 29.203 25.984 -1.291 1 40.09 68 GLU A CA 1
ATOM 554 C C . GLU A 1 68 ? 28.406 24.781 -0.806 1 40.09 68 GLU A C 1
ATOM 556 O O . GLU A 1 68 ? 28.547 24.359 0.341 1 40.09 68 GLU A O 1
ATOM 561 N N . LEU A 1 69 ? 27.422 24.25 -1.54 1 35.56 69 LEU A N 1
ATOM 562 C CA . LEU A 1 69 ? 26.734 23 -1.223 1 35.56 69 LEU A CA 1
ATOM 563 C C . LEU A 1 69 ? 27.734 21.844 -1.124 1 35.56 69 LEU A C 1
ATOM 565 O O . LEU A 1 69 ? 27.578 20.969 -0.28 1 35.56 69 LEU A O 1
ATOM 569 N N . ARG A 1 70 ? 28.719 21.875 -1.905 1 35.84 70 ARG A N 1
ATOM 570 C CA . ARG A 1 70 ? 29.812 20.922 -1.735 1 35.84 70 ARG A CA 1
ATOM 571 C C . ARG A 1 70 ? 30.547 21.156 -0.412 1 35.84 70 ARG A C 1
ATOM 573 O O . ARG A 1 70 ? 31.062 20.219 0.188 1 35.84 70 ARG A O 1
ATOM 580 N N . ARG A 1 71 ? 30.797 22.234 -0.042 1 39.09 71 ARG A N 1
ATOM 581 C CA . ARG A 1 71 ? 31.453 22.438 1.248 1 39.09 71 ARG A CA 1
ATOM 582 C C . ARG A 1 71 ? 30.531 22.062 2.396 1 39.09 71 ARG A C 1
ATOM 584 O O . ARG A 1 71 ? 30.984 21.812 3.516 1 39.09 71 ARG A O 1
ATOM 591 N N . SER A 1 72 ? 29.25 22.281 2.467 1 38.88 72 SER A N 1
ATOM 592 C CA . SER A 1 72 ? 28.406 21.828 3.566 1 38.88 72 SER A CA 1
ATOM 593 C C . SER A 1 72 ? 28.328 20.297 3.613 1 38.88 72 SER A C 1
ATOM 595 O O . SER A 1 72 ? 28.531 19.625 2.598 1 38.88 72 SER A O 1
ATOM 597 N N . ALA A 1 73 ? 28.109 19.297 4.781 1 38.38 73 ALA A N 1
ATOM 598 C CA . ALA A 1 73 ? 28.531 18.016 5.352 1 38.38 73 ALA A CA 1
ATOM 599 C C . ALA A 1 73 ? 27.891 16.844 4.617 1 38.38 73 ALA A C 1
ATOM 601 O O . ALA A 1 73 ? 26.875 16.312 5.062 1 38.38 73 ALA A O 1
ATOM 602 N N . PHE A 1 74 ? 27.406 16.812 3.488 1 45.62 74 PHE A N 1
ATOM 603 C CA . PHE A 1 74 ? 26.844 15.562 3.018 1 45.62 74 PHE A CA 1
ATOM 604 C C . PHE A 1 74 ? 27.906 14.469 2.977 1 45.62 74 PHE A C 1
ATOM 606 O O . PHE A 1 74 ? 28.469 14.188 1.92 1 45.62 74 PHE A O 1
ATOM 613 N N . ALA A 1 75 ? 28.797 14.328 3.801 1 48.72 75 ALA A N 1
ATOM 614 C CA . ALA A 1 75 ? 29.969 13.594 3.322 1 48.72 75 ALA A CA 1
ATOM 615 C C . ALA A 1 75 ? 29.688 12.086 3.283 1 48.72 75 ALA A C 1
ATOM 617 O O . ALA A 1 75 ? 29.359 11.484 4.305 1 48.72 75 ALA A O 1
ATOM 618 N N . LEU A 1 76 ? 29.188 11.492 2.178 1 59.38 76 LEU A N 1
ATOM 619 C CA . LEU A 1 76 ? 29.438 10.07 2.004 1 59.38 76 LEU A CA 1
ATOM 620 C C . LEU A 1 76 ? 30.75 9.664 2.674 1 59.38 76 LEU A C 1
ATOM 622 O O . LEU A 1 76 ? 31.672 10.484 2.803 1 59.38 76 LEU A O 1
ATOM 626 N N . PRO A 1 77 ? 30.688 8.57 3.41 1 58.72 77 PRO A N 1
ATOM 627 C CA . PRO A 1 77 ? 32 8.234 3.984 1 58.72 77 PRO A CA 1
ATOM 628 C C . PRO A 1 77 ? 33.156 8.578 3.051 1 58.72 77 PRO A C 1
ATOM 630 O O . PRO A 1 77 ? 33.094 8.297 1.852 1 58.72 77 PRO A O 1
ATOM 633 N N . GLU A 1 78 ? 33.906 9.453 3.514 1 62 78 GLU A N 1
ATOM 634 C CA . GLU A 1 78 ? 35.094 9.906 2.797 1 62 78 GLU A CA 1
ATOM 635 C C . GLU A 1 78 ? 35.969 8.727 2.338 1 62 78 GLU A C 1
ATOM 637 O O . GLU A 1 78 ? 36.594 8.789 1.281 1 62 78 GLU A O 1
ATOM 642 N N . ASP A 1 79 ? 35.719 7.613 3.068 1 73.94 79 ASP A N 1
ATOM 643 C CA . ASP A 1 79 ? 36.531 6.434 2.74 1 73.94 79 ASP A CA 1
ATOM 644 C C . ASP A 1 79 ? 35.812 5.551 1.722 1 73.94 79 ASP A C 1
ATOM 646 O O . ASP A 1 79 ? 34.812 4.875 2.057 1 73.94 79 ASP A O 1
ATOM 650 N N . GLN A 1 80 ? 36.25 5.605 0.521 1 77.44 80 GLN A N 1
ATOM 651 C CA . GLN A 1 80 ? 35.688 4.871 -0.612 1 77.44 80 GLN A CA 1
ATOM 652 C C . GLN A 1 80 ? 35.656 3.371 -0.328 1 77.44 80 GLN A C 1
ATOM 654 O O . GLN A 1 80 ? 34.719 2.684 -0.728 1 77.44 80 GLN A O 1
ATOM 659 N N . GLN A 1 81 ? 36.656 2.982 0.399 1 80.88 81 GLN A N 1
ATOM 660 C CA . GLN A 1 81 ? 36.688 1.559 0.714 1 80.88 81 GLN A CA 1
ATOM 661 C C . GLN A 1 81 ? 35.562 1.179 1.67 1 80.88 81 GLN A C 1
ATOM 663 O O . GLN A 1 81 ? 34.938 0.12 1.525 1 80.88 81 GLN A O 1
ATOM 668 N N . GLU A 1 82 ? 35.281 2.055 2.568 1 81.94 82 GLU A N 1
ATOM 669 C CA . GLU A 1 82 ? 34.219 1.796 3.523 1 81.94 82 GLU A CA 1
ATOM 670 C C . GLU A 1 82 ? 32.875 1.748 2.828 1 81.94 82 GLU A C 1
ATOM 672 O O . GLU A 1 82 ? 32 0.935 3.182 1 81.94 82 GLU A O 1
ATOM 677 N N . LEU A 1 83 ? 32.719 2.617 1.916 1 86.44 83 LEU A N 1
ATOM 678 C CA . LEU A 1 83 ? 31.469 2.646 1.154 1 86.44 83 LEU A CA 1
ATOM 679 C C . LEU A 1 83 ? 31.297 1.357 0.358 1 86.44 83 LEU A C 1
ATOM 681 O O . LEU A 1 83 ? 30.219 0.766 0.363 1 86.44 83 LEU A O 1
ATOM 685 N N . GLN A 1 84 ? 32.312 0.935 -0.263 1 85.44 84 GLN A N 1
ATOM 686 C CA . GLN A 1 84 ? 32.25 -0.297 -1.043 1 85.44 84 GLN A CA 1
ATOM 687 C C . GLN A 1 84 ? 31.984 -1.502 -0.149 1 85.44 84 GLN A C 1
ATOM 689 O O . GLN A 1 84 ? 31.203 -2.391 -0.519 1 85.44 84 GLN A O 1
ATOM 694 N N . ASP A 1 85 ? 32.656 -1.453 0.99 1 85.12 85 ASP A N 1
ATOM 695 C CA . ASP A 1 85 ? 32.438 -2.543 1.937 1 85.12 85 ASP A CA 1
ATOM 696 C C . ASP A 1 85 ? 30.984 -2.574 2.414 1 85.12 85 ASP A C 1
ATOM 698 O O . ASP A 1 85 ? 30.391 -3.646 2.555 1 85.12 85 ASP A O 1
ATOM 702 N N . PHE A 1 86 ? 30.531 -1.441 2.627 1 89.19 86 PHE A N 1
ATOM 703 C CA . PHE A 1 86 ? 29.141 -1.351 3.072 1 89.19 86 PHE A CA 1
ATOM 704 C C . PHE A 1 86 ? 28.188 -1.904 2.014 1 89.19 86 PHE A C 1
ATOM 706 O O . PHE A 1 86 ? 27.297 -2.688 2.326 1 89.19 86 PHE A O 1
ATOM 713 N N . LEU A 1 87 ? 28.328 -1.505 0.817 1 89.19 87 LEU A N 1
ATOM 714 C CA . LEU A 1 87 ? 27.453 -1.937 -0.27 1 89.19 87 LEU A CA 1
ATOM 715 C C . LEU A 1 87 ? 27.578 -3.438 -0.504 1 89.19 87 LEU A C 1
ATOM 717 O O . LEU A 1 87 ? 26.594 -4.113 -0.783 1 89.19 87 LEU A O 1
ATOM 721 N N . HIS A 1 88 ? 28.75 -3.922 -0.359 1 85.81 88 HIS A N 1
ATOM 722 C CA . HIS A 1 88 ? 28.953 -5.359 -0.475 1 85.81 88 HIS A CA 1
ATOM 723 C C . HIS A 1 88 ? 28.219 -6.113 0.622 1 85.81 88 HIS A C 1
ATOM 725 O O . HIS A 1 88 ? 27.641 -7.176 0.372 1 85.81 88 HIS A O 1
ATOM 731 N N . GLN A 1 89 ? 28.266 -5.562 1.772 1 85.38 89 GLN A N 1
ATOM 732 C CA . GLN A 1 89 ? 27.547 -6.168 2.885 1 85.38 89 GLN A CA 1
ATOM 733 C C . GLN A 1 89 ? 26.047 -6.199 2.617 1 85.38 89 GLN A C 1
ATOM 735 O O . GLN A 1 89 ? 25.359 -7.156 2.986 1 85.38 89 GLN A O 1
ATOM 740 N N . GLN A 1 90 ? 25.578 -5.137 2.008 1 88.94 90 GLN A N 1
ATOM 741 C CA . GLN A 1 90 ? 24.156 -5.109 1.658 1 88.94 90 GLN A CA 1
ATOM 742 C C . GLN A 1 90 ? 23.812 -6.238 0.696 1 88.94 90 GLN A C 1
ATOM 744 O O . GLN A 1 90 ? 22.766 -6.879 0.838 1 88.94 90 GLN A O 1
ATOM 749 N N . ILE A 1 91 ? 24.641 -6.488 -0.219 1 84.31 91 ILE A N 1
ATOM 750 C CA . ILE A 1 91 ? 24.422 -7.535 -1.211 1 84.31 91 ILE A CA 1
ATOM 751 C C . ILE A 1 91 ? 24.422 -8.898 -0.53 1 84.31 91 ILE A C 1
ATOM 753 O O . ILE A 1 91 ? 23.547 -9.734 -0.787 1 84.31 91 ILE A O 1
ATOM 757 N N . LEU A 1 92 ? 25.328 -9.094 0.366 1 82.12 92 LEU A N 1
ATOM 758 C CA . LEU A 1 92 ? 25.422 -10.359 1.084 1 82.12 92 LEU A CA 1
ATOM 759 C C . LEU A 1 92 ? 24.203 -10.578 1.971 1 82.12 92 LEU A C 1
ATOM 761 O O . LEU A 1 92 ? 23.703 -11.703 2.074 1 82.12 92 LEU A O 1
ATOM 765 N N . ARG A 1 93 ? 23.797 -9.562 2.547 1 80.19 93 ARG A N 1
ATOM 766 C CA . ARG A 1 93 ? 22.609 -9.648 3.393 1 80.19 93 ARG A CA 1
ATOM 767 C C . ARG A 1 93 ? 21.375 -10.047 2.58 1 80.19 93 ARG A C 1
ATOM 769 O O . ARG A 1 93 ? 20.578 -10.867 3.027 1 80.19 93 ARG A O 1
ATOM 776 N N . ALA A 1 94 ? 21.25 -9.461 1.455 1 79.69 94 ALA A N 1
ATOM 777 C CA . ALA A 1 94 ? 20.125 -9.758 0.589 1 79.69 94 ALA A CA 1
ATOM 778 C C . ALA A 1 94 ? 20.141 -11.219 0.15 1 79.69 94 ALA A C 1
ATOM 780 O O . ALA A 1 94 ? 19.094 -11.875 0.101 1 79.69 94 ALA A O 1
ATOM 781 N N . GLU A 1 95 ? 21.234 -11.703 -0.141 1 75.12 95 GLU A N 1
ATOM 782 C CA . GLU A 1 95 ? 21.375 -13.094 -0.553 1 75.12 95 GLU A CA 1
ATOM 783 C C . GLU A 1 95 ? 21.062 -14.047 0.595 1 75.12 95 GLU A C 1
ATOM 785 O O . GLU A 1 95 ? 20.406 -15.078 0.392 1 75.12 95 GLU A O 1
ATOM 790 N N . SER A 1 96 ? 21.5 -13.68 1.704 1 70.56 96 SER A N 1
ATOM 791 C CA . SER A 1 96 ? 21.266 -14.508 2.881 1 70.56 96 SER A CA 1
ATOM 792 C C . SER A 1 96 ? 19.797 -14.547 3.254 1 70.56 96 SER A C 1
ATOM 794 O O . SER A 1 96 ? 19.281 -15.586 3.664 1 70.56 96 SER A O 1
ATOM 796 N N . ARG A 1 97 ? 19.141 -13.508 3.07 1 70.56 97 ARG A N 1
ATOM 797 C CA . ARG A 1 97 ? 17.75 -13.391 3.471 1 70.56 97 ARG A CA 1
ATOM 798 C C . ARG A 1 97 ? 16.828 -14.164 2.527 1 70.56 97 ARG A C 1
ATOM 800 O O . ARG A 1 97 ? 15.742 -14.586 2.914 1 70.56 97 ARG A O 1
ATOM 807 N N . SER A 1 98 ? 17.297 -14.344 1.401 1 68.38 98 SER A N 1
ATOM 808 C CA . SER A 1 98 ? 16.484 -15.109 0.454 1 68.38 98 SER A CA 1
ATOM 809 C C . SER A 1 98 ? 16.344 -16.562 0.896 1 68.38 98 SER A C 1
ATOM 811 O O . SER A 1 98 ? 15.398 -17.25 0.491 1 68.38 98 SER A O 1
ATOM 813 N N . ALA A 1 99 ? 17.141 -16.953 1.811 1 67.81 99 ALA A N 1
ATOM 814 C CA . ALA A 1 99 ? 17.141 -18.344 2.254 1 67.81 99 ALA A CA 1
ATOM 815 C C . ALA A 1 99 ? 16.75 -18.438 3.729 1 67.81 99 ALA A C 1
ATOM 817 O O . ALA A 1 99 ? 16.938 -19.484 4.352 1 67.81 99 ALA A O 1
ATOM 818 N N . ASP A 1 100 ? 16.25 -17.328 4.234 1 78 100 ASP A N 1
ATOM 819 C CA . ASP A 1 100 ? 15.93 -17.328 5.66 1 78 100 ASP A CA 1
ATOM 820 C C . ASP A 1 100 ? 14.648 -18.109 5.938 1 78 100 ASP A C 1
ATOM 822 O O . ASP A 1 100 ? 13.719 -18.094 5.133 1 78 100 ASP A O 1
ATOM 826 N N . ARG A 1 101 ? 14.773 -18.844 7.023 1 85.38 101 ARG A N 1
ATOM 827 C CA . ARG A 1 101 ? 13.555 -19.453 7.547 1 85.38 101 ARG A CA 1
ATOM 828 C C . ARG A 1 101 ? 12.664 -18.406 8.211 1 85.38 101 ARG A C 1
ATOM 830 O O . ARG A 1 101 ? 13.141 -17.562 8.969 1 85.38 101 ARG A O 1
ATOM 837 N N . LEU A 1 102 ? 11.539 -18.375 7.766 1 85.62 102 LEU A N 1
ATOM 838 C CA . LEU A 1 102 ? 10.594 -17.406 8.305 1 85.62 102 LEU A CA 1
ATOM 839 C C . LEU A 1 102 ? 9.609 -18.078 9.25 1 85.62 102 LEU A C 1
ATOM 841 O O . LEU A 1 102 ? 9.18 -19.219 9.016 1 85.62 102 LEU A O 1
ATOM 845 N N . GLU A 1 103 ? 9.242 -17.391 10.289 1 81.19 103 GLU A N 1
ATOM 846 C CA . GLU A 1 103 ? 8.414 -17.938 11.352 1 81.19 103 GLU A CA 1
ATOM 847 C C . GLU A 1 103 ? 6.988 -18.203 10.859 1 81.19 103 GLU A C 1
ATOM 849 O O . GLU A 1 103 ? 6.418 -19.266 11.141 1 81.19 103 GLU A O 1
ATOM 854 N N . ASP A 1 104 ? 6.508 -17.266 10.195 1 85.69 104 ASP A N 1
ATOM 855 C CA . ASP A 1 104 ? 5.129 -17.406 9.734 1 85.69 104 ASP A CA 1
ATOM 856 C C . ASP A 1 104 ? 4.875 -16.562 8.492 1 85.69 104 ASP A C 1
ATOM 858 O O . ASP A 1 104 ? 5.801 -15.945 7.953 1 85.69 104 ASP A O 1
ATOM 862 N N . GLU A 1 105 ? 3.604 -16.672 8.039 1 86.69 105 GLU A N 1
ATOM 863 C CA . GLU A 1 105 ? 3.223 -16.031 6.785 1 86.69 105 GLU A CA 1
ATOM 864 C C . GLU A 1 105 ? 3.293 -14.508 6.906 1 86.69 105 GLU A C 1
ATOM 866 O O . GLU A 1 105 ? 3.434 -13.805 5.902 1 86.69 105 GLU A O 1
ATOM 871 N N . PHE A 1 106 ? 3.295 -13.945 8.102 1 79.06 106 PHE A N 1
ATOM 872 C CA . PHE A 1 106 ? 3.279 -12.5 8.305 1 79.06 106 PHE A CA 1
ATOM 873 C C . PHE A 1 106 ? 4.68 -11.922 8.156 1 79.06 106 PHE A C 1
ATOM 875 O O . PHE A 1 106 ? 4.84 -10.711 7.977 1 79.06 106 PHE A O 1
ATOM 882 N N . MET A 1 107 ? 5.621 -12.758 8.148 1 80.5 107 MET A N 1
ATOM 883 C CA . MET A 1 107 ? 7.004 -12.305 8.055 1 80.5 107 MET A CA 1
ATOM 884 C C . MET A 1 107 ? 7.477 -12.273 6.605 1 80.5 107 MET A C 1
ATOM 886 O O . MET A 1 107 ? 8.531 -11.711 6.301 1 80.5 107 MET A O 1
ATOM 890 N N . VAL A 1 108 ? 6.648 -12.805 5.773 1 85.31 108 VAL A N 1
ATOM 891 C CA . VAL A 1 108 ? 7.035 -12.891 4.371 1 85.31 108 VAL A CA 1
ATOM 892 C C . VAL A 1 108 ? 6.852 -11.531 3.699 1 85.31 108 VAL A C 1
ATOM 894 O O . VAL A 1 108 ? 5.824 -10.875 3.881 1 85.31 108 VAL A O 1
ATOM 897 N N . LEU A 1 109 ? 7.875 -11.07 3.027 1 85.88 109 LEU A N 1
ATOM 898 C CA . LEU A 1 109 ? 7.777 -9.906 2.16 1 85.88 109 LEU A CA 1
ATOM 899 C C . LEU A 1 109 ? 7.461 -10.312 0.727 1 85.88 109 LEU A C 1
ATOM 901 O O . LEU A 1 109 ? 8.328 -10.836 0.022 1 85.88 109 LEU A O 1
ATOM 905 N N . PRO A 1 110 ? 6.289 -10.062 0.34 1 89.38 110 PRO A N 1
ATOM 906 C CA . PRO A 1 110 ? 5.918 -10.516 -1.002 1 89.38 110 PRO A CA 1
ATOM 907 C C . PRO A 1 110 ? 6.609 -9.719 -2.105 1 89.38 110 PRO A C 1
ATOM 909 O O . PRO A 1 110 ? 7.062 -8.602 -1.872 1 89.38 110 PRO A O 1
ATOM 912 N N . PHE A 1 111 ? 6.699 -10.359 -3.252 1 92.5 111 PHE A N 1
ATOM 913 C CA . PHE A 1 111 ? 7.129 -9.68 -4.469 1 92.5 111 PHE A CA 1
ATOM 914 C C . PHE A 1 111 ? 5.965 -8.945 -5.121 1 92.5 111 PHE A C 1
ATOM 916 O O . PHE A 1 111 ? 4.805 -9.219 -4.816 1 92.5 111 PHE A O 1
ATOM 923 N N . GLN A 1 112 ? 6.367 -7.977 -5.906 1 90.69 112 GLN A N 1
ATOM 924 C CA . GLN A 1 112 ? 5.453 -7.379 -6.871 1 90.69 112 GLN A CA 1
ATOM 925 C C . GLN A 1 112 ? 5.777 -7.832 -8.297 1 90.69 112 GLN A C 1
ATOM 927 O O . GLN A 1 112 ? 6.934 -8.117 -8.609 1 90.69 112 GLN A O 1
ATOM 932 N N . SER A 1 113 ? 4.75 -7.977 -9.031 1 92.5 113 SER A N 1
ATOM 933 C CA . SER A 1 113 ? 4.973 -8.391 -10.414 1 92.5 113 SER A CA 1
ATOM 934 C C . SER A 1 113 ? 4.773 -7.23 -11.375 1 92.5 113 SER A C 1
ATOM 936 O O . SER A 1 113 ? 4.043 -6.285 -11.078 1 92.5 113 SER A O 1
ATOM 938 N N . PHE A 1 114 ? 5.621 -7.273 -12.492 1 91.19 114 PHE A N 1
ATOM 939 C CA . PHE A 1 114 ? 5.449 -6.191 -13.461 1 91.19 114 PHE A CA 1
ATOM 940 C C . PHE A 1 114 ? 5.719 -6.684 -14.875 1 91.19 114 PHE A C 1
ATOM 942 O O . PHE A 1 114 ? 6.418 -7.68 -15.07 1 91.19 114 PHE A O 1
ATOM 949 N N . SER A 1 115 ? 5.023 -6.117 -15.766 1 87.56 115 SER A N 1
ATOM 950 C CA . SER A 1 115 ? 5.23 -6.246 -17.203 1 87.56 115 SER A CA 1
ATOM 951 C C . SER A 1 115 ? 5.652 -4.918 -17.828 1 87.56 115 SER A C 1
ATOM 953 O O . SER A 1 115 ? 5.977 -3.969 -17.109 1 87.56 115 SER A O 1
ATOM 955 N N . LEU A 1 116 ? 5.723 -4.887 -19.125 1 82.31 116 LEU A N 1
ATOM 956 C CA . LEU A 1 116 ? 6.117 -3.652 -19.797 1 82.31 116 LEU A CA 1
ATOM 957 C C . LEU A 1 116 ? 5.086 -2.553 -19.562 1 82.31 116 LEU A C 1
ATOM 959 O O . LEU A 1 116 ? 5.43 -1.369 -19.531 1 82.31 116 LEU A O 1
ATOM 963 N N . ARG A 1 117 ? 3.91 -2.971 -19.219 1 73.88 117 ARG A N 1
ATOM 964 C CA . ARG A 1 117 ? 2.824 -1.997 -19.266 1 73.88 117 ARG A CA 1
ATOM 965 C C . ARG A 1 117 ? 2.236 -1.767 -17.875 1 73.88 117 ARG A C 1
ATOM 967 O O . ARG A 1 117 ? 1.53 -0.781 -17.656 1 73.88 117 ARG A O 1
ATOM 974 N N . SER A 1 118 ? 2.555 -2.682 -17.047 1 82.56 118 SER A N 1
ATOM 975 C CA . SER A 1 118 ? 1.803 -2.57 -15.797 1 82.56 118 SER A CA 1
ATOM 976 C C . SER A 1 118 ? 2.559 -3.205 -14.633 1 82.56 118 SER A C 1
ATOM 978 O O . SER A 1 118 ? 3.479 -3.998 -14.844 1 82.56 118 SER A O 1
ATOM 980 N N . VAL A 1 119 ? 2.168 -2.736 -13.43 1 87.44 119 VAL A N 1
ATOM 981 C CA . VAL A 1 119 ? 2.676 -3.297 -12.18 1 87.44 119 VAL A CA 1
ATOM 982 C C . VAL A 1 119 ? 1.513 -3.811 -11.336 1 87.44 119 VAL A C 1
ATOM 984 O O . VAL A 1 119 ? 0.484 -3.141 -11.211 1 87.44 119 VAL A O 1
ATOM 987 N N . CYS A 1 120 ? 1.579 -5.047 -10.922 1 86.56 120 CYS A N 1
ATOM 988 C CA . CYS A 1 120 ? 0.626 -5.621 -9.977 1 86.56 120 CYS A CA 1
ATOM 989 C C . CYS A 1 120 ? 1.192 -5.617 -8.562 1 86.56 120 CYS A C 1
ATOM 991 O O . CYS A 1 120 ? 2.197 -6.277 -8.289 1 86.56 120 CYS A O 1
ATOM 993 N N . GLN A 1 121 ? 0.511 -4.863 -7.738 1 82.94 121 GLN A N 1
ATOM 994 C CA . GLN A 1 121 ? 1.013 -4.695 -6.379 1 82.94 121 GLN A CA 1
ATOM 995 C C . GLN A 1 121 ? -0.039 -5.102 -5.348 1 82.94 121 GLN A C 1
ATOM 997 O O . GLN A 1 121 ? -1.235 -4.887 -5.559 1 82.94 121 GLN A O 1
ATOM 1002 N N . LEU A 1 122 ? 0.537 -5.801 -4.398 1 79.19 122 LEU A N 1
ATOM 1003 C CA . LEU A 1 122 ? -0.342 -6.148 -3.285 1 79.19 122 LEU A CA 1
ATOM 1004 C C . LEU A 1 122 ? -0.527 -4.961 -2.346 1 79.19 122 LEU A C 1
ATOM 1006 O O . LEU A 1 122 ? 0.397 -4.172 -2.148 1 79.19 122 LEU A O 1
ATOM 1010 N N . GLU A 1 123 ? -1.704 -4.531 -2.311 1 60.88 123 GLU A N 1
ATOM 1011 C CA . GLU A 1 123 ? -1.932 -3.441 -1.368 1 60.88 123 GLU A CA 1
ATOM 1012 C C . GLU A 1 123 ? -1.354 -3.768 0.005 1 60.88 123 GLU A C 1
ATOM 1014 O O . GLU A 1 123 ? -0.482 -4.633 0.128 1 60.88 123 GLU A O 1
ATOM 1019 N N . THR A 1 124 ? -2.027 -3.33 1.161 1 52.66 124 THR A N 1
ATOM 1020 C CA . THR A 1 124 ? -1.53 -3.486 2.523 1 52.66 124 THR A CA 1
ATOM 1021 C C . THR A 1 124 ? -1.432 -4.965 2.896 1 52.66 124 THR A C 1
ATOM 1023 O O . THR A 1 124 ? -1.101 -5.301 4.035 1 52.66 124 THR A O 1
ATOM 1026 N N . GLY A 1 125 ? -0.724 -5.863 1.859 1 48.16 125 GLY A N 1
ATOM 1027 C CA . GLY A 1 125 ? -0.49 -7.258 2.209 1 48.16 125 GLY A CA 1
ATOM 1028 C C . GLY A 1 125 ? -1.428 -7.766 3.287 1 48.16 125 GLY A C 1
ATOM 1029 O O . GLY A 1 125 ? -2.379 -7.082 3.666 1 48.16 125 GLY A O 1
ATOM 1030 N N . LEU A 1 126 ? -1.312 -9.156 3.715 1 41.84 126 LEU A N 1
ATOM 1031 C CA . LEU A 1 126 ? -2.062 -9.82 4.773 1 41.84 126 LEU A CA 1
ATOM 1032 C C . LEU A 1 126 ? -2.145 -8.938 6.016 1 41.84 126 LEU A C 1
ATOM 1034 O O . LEU A 1 126 ? -2.941 -9.203 6.918 1 41.84 126 LEU A O 1
ATOM 1038 N N . SER A 1 127 ? -1.204 -8.023 5.977 1 39.25 127 SER A N 1
ATOM 1039 C CA . SER A 1 127 ? -1.13 -7.223 7.191 1 39.25 127 SER A CA 1
ATOM 1040 C C . SER A 1 127 ? -2.172 -6.109 7.184 1 39.25 127 SER A C 1
ATOM 1042 O O . SER A 1 127 ? -1.83 -4.934 7.051 1 39.25 127 SER A O 1
ATOM 1044 N N . ARG A 1 128 ? -3.164 -6.246 6.246 1 43.06 128 ARG A N 1
ATOM 1045 C CA . ARG A 1 128 ? -4.164 -5.188 6.32 1 43.06 128 ARG A CA 1
ATOM 1046 C C . ARG A 1 128 ? -4.344 -4.699 7.754 1 43.06 128 ARG A C 1
ATOM 1048 O O . ARG A 1 128 ? -5.336 -4.047 8.078 1 43.06 128 ARG A O 1
ATOM 1055 N N . ARG A 1 129 ? -3.893 -5.449 8.672 1 39 129 ARG A N 1
ATOM 1056 C CA . ARG A 1 129 ? -4.418 -5.148 10 1 39 129 ARG A CA 1
ATOM 1057 C C . ARG A 1 129 ? -4.082 -3.721 10.414 1 39 129 ARG A C 1
ATOM 1059 O O . ARG A 1 129 ? -3.086 -3.156 9.953 1 39 129 ARG A O 1
ATOM 1066 N N . PRO A 1 130 ? -5.004 -3.17 11.148 1 38.12 130 PRO A N 1
ATOM 1067 C CA . PRO A 1 130 ? -5.039 -1.841 11.758 1 38.12 130 PRO A CA 1
ATOM 1068 C C . PRO A 1 130 ? -3.646 -1.304 12.086 1 38.12 130 PRO A C 1
ATOM 1070 O O . PRO A 1 130 ? -2.672 -2.059 12.07 1 38.12 130 PRO A O 1
ATOM 1073 N N . GLU A 1 131 ? -3.645 -0.112 12.555 1 43.31 131 GLU A N 1
ATOM 1074 C CA . GLU A 1 131 ? -2.668 0.821 13.102 1 43.31 131 GLU A CA 1
ATOM 1075 C C . GLU A 1 131 ? -1.524 0.08 13.789 1 43.31 131 GLU A C 1
ATOM 1077 O O . GLU A 1 131 ? -0.356 0.433 13.617 1 43.31 131 GLU A O 1
ATOM 1082 N N . GLU A 1 132 ? -1.924 -0.766 14.852 1 48.25 132 GLU A N 1
ATOM 1083 C CA . GLU A 1 132 ? -0.874 -1.053 15.828 1 48.25 132 GLU A CA 1
ATOM 1084 C C . GLU A 1 132 ? -0.063 -2.279 15.422 1 48.25 132 GLU A C 1
ATOM 1086 O O . GLU A 1 132 ? 0.391 -3.043 16.281 1 48.25 132 GLU A O 1
ATOM 1091 N N . ALA A 1 133 ? -0.184 -2.566 14.102 1 55.62 133 ALA A N 1
ATOM 1092 C CA . ALA A 1 133 ? 0.641 -3.746 13.852 1 55.62 133 ALA A CA 1
ATOM 1093 C C . ALA A 1 133 ? 2.121 -3.43 14.047 1 55.62 133 ALA A C 1
ATOM 1095 O O . ALA A 1 133 ? 2.559 -2.301 13.812 1 55.62 133 ALA A O 1
ATOM 1096 N N . GLU A 1 134 ? 2.641 -4.398 14.703 1 63.91 134 GLU A N 1
ATOM 1097 C CA . GLU A 1 134 ? 4.086 -4.297 14.875 1 63.91 134 GLU A CA 1
ATOM 1098 C C . GLU A 1 134 ? 4.789 -4.078 13.539 1 63.91 134 GLU A C 1
ATOM 1100 O O . GLU A 1 134 ? 4.426 -4.688 12.531 1 63.91 134 GLU A O 1
ATOM 1105 N N . LEU A 1 135 ? 5.469 -3.07 13.5 1 76.31 135 LEU A N 1
ATOM 1106 C CA . LEU A 1 135 ? 6.262 -2.773 12.312 1 76.31 135 LEU A CA 1
ATOM 1107 C C . LEU A 1 135 ? 7.047 -4.004 11.867 1 76.31 135 LEU A C 1
ATOM 1109 O O . LEU A 1 135 ? 7.578 -4.742 12.695 1 76.31 135 LEU A O 1
ATOM 1113 N N . ARG A 1 136 ? 6.98 -4.375 10.656 1 78.88 136 ARG A N 1
ATOM 1114 C CA . ARG A 1 136 ? 7.848 -5.422 10.125 1 78.88 136 ARG A CA 1
ATOM 1115 C C . ARG A 1 136 ? 9.312 -5.125 10.438 1 78.88 136 ARG A C 1
ATOM 1117 O O . ARG A 1 136 ? 9.711 -3.961 10.516 1 78.88 136 ARG A O 1
ATOM 1124 N N . PRO A 1 137 ? 10.078 -6.152 10.445 1 79.06 137 PRO A N 1
ATOM 1125 C CA . PRO A 1 137 ? 11.477 -5.973 10.852 1 79.06 137 PRO A CA 1
ATOM 1126 C C . PRO A 1 137 ? 12.25 -5.047 9.906 1 79.06 137 PRO A C 1
ATOM 1128 O O . PRO A 1 137 ? 13.055 -4.234 10.359 1 79.06 137 PRO A O 1
ATOM 1131 N N . ASP A 1 138 ? 12.141 -5.156 8.648 1 85.44 138 ASP A N 1
ATOM 1132 C CA . ASP A 1 138 ? 12.898 -4.312 7.723 1 85.44 138 ASP A CA 1
ATOM 1133 C C . ASP A 1 138 ? 12.555 -2.84 7.918 1 85.44 138 ASP A C 1
ATOM 1135 O O . ASP A 1 138 ? 13.438 -1.984 7.918 1 85.44 138 ASP A O 1
ATOM 1139 N N . ARG A 1 139 ? 11.289 -2.572 8.07 1 86.75 139 ARG A N 1
ATOM 1140 C CA . ARG A 1 139 ? 10.852 -1.204 8.328 1 86.75 139 ARG A CA 1
ATOM 1141 C C . ARG A 1 139 ? 11.359 -0.709 9.68 1 86.75 139 ARG A C 1
ATOM 1143 O O . ARG A 1 139 ? 11.812 0.431 9.797 1 86.75 139 ARG A O 1
ATOM 1150 N N . ARG A 1 140 ? 11.172 -1.505 10.672 1 86 140 ARG A N 1
ATOM 1151 C CA . ARG A 1 140 ? 11.672 -1.157 12 1 86 140 ARG A CA 1
ATOM 1152 C C . ARG A 1 140 ? 13.172 -0.851 11.953 1 86 140 ARG A C 1
ATOM 1154 O O . ARG A 1 140 ? 13.617 0.156 12.508 1 86 140 ARG A O 1
ATOM 1161 N N . ASN A 1 141 ? 13.914 -1.721 11.297 1 87.56 141 ASN A N 1
ATOM 1162 C CA . ASN A 1 141 ? 15.359 -1.523 11.188 1 87.56 141 ASN A CA 1
ATOM 1163 C C . ASN A 1 141 ? 15.695 -0.244 10.422 1 87.56 141 ASN A C 1
ATOM 1165 O O . ASN A 1 141 ? 16.594 0.5 10.812 1 87.56 141 ASN A O 1
ATOM 1169 N N . GLU A 1 142 ? 15.062 0.02 9.352 1 91.69 142 GLU A N 1
ATOM 1170 C CA . GLU A 1 142 ? 15.258 1.217 8.539 1 91.69 142 GLU A CA 1
ATOM 1171 C C . GLU A 1 142 ? 15.094 2.484 9.375 1 91.69 142 GLU A C 1
ATOM 1173 O O . GLU A 1 142 ? 15.969 3.355 9.367 1 91.69 142 GLU A O 1
ATOM 1178 N N . LEU A 1 143 ? 13.977 2.561 10.078 1 92.38 143 LEU A N 1
ATOM 1179 C CA . LEU A 1 143 ? 13.648 3.771 10.82 1 92.38 143 LEU A CA 1
ATOM 1180 C C . LEU A 1 143 ? 14.539 3.902 12.055 1 92.38 143 LEU A C 1
ATOM 1182 O O . LEU A 1 143 ? 14.922 5.012 12.438 1 92.38 143 LEU A O 1
ATOM 1186 N N . ASN A 1 144 ? 14.852 2.768 12.648 1 91.25 144 ASN A N 1
ATOM 1187 C CA . ASN A 1 144 ? 15.781 2.797 13.773 1 91.25 144 ASN A CA 1
ATOM 1188 C C . ASN A 1 144 ? 17.156 3.289 13.344 1 91.25 144 ASN A C 1
ATOM 1190 O O . ASN A 1 144 ? 17.844 3.992 14.094 1 91.25 144 ASN A O 1
ATOM 1194 N N . GLU A 1 145 ? 17.578 2.852 12.203 1 92.75 145 GLU A N 1
ATOM 1195 C CA . GLU A 1 145 ? 18.859 3.322 11.695 1 92.75 145 GLU A CA 1
ATOM 1196 C C . GLU A 1 145 ? 18.875 4.84 11.555 1 92.75 145 GLU A C 1
ATOM 1198 O O . GLU A 1 145 ? 19.859 5.492 11.914 1 92.75 145 GLU A O 1
ATOM 1203 N N . ALA A 1 146 ? 17.891 5.406 11.016 1 93.69 146 ALA A N 1
ATOM 1204 C CA . ALA A 1 146 ? 17.781 6.855 10.875 1 93.69 146 ALA A CA 1
ATOM 1205 C C . ALA A 1 146 ? 17.766 7.543 12.234 1 93.69 146 ALA A C 1
ATOM 1207 O O . ALA A 1 146 ? 18.438 8.555 12.438 1 93.69 146 ALA A O 1
ATOM 1208 N N . LEU A 1 147 ? 16.984 6.969 13.133 1 93.56 147 LEU A N 1
ATOM 1209 C CA . LEU A 1 147 ? 16.891 7.527 14.477 1 93.56 147 LEU A CA 1
ATOM 1210 C C . LEU A 1 147 ? 18.234 7.477 15.18 1 93.56 147 LEU A C 1
ATOM 1212 O O . LEU A 1 147 ? 18.656 8.453 15.805 1 93.56 147 LEU A O 1
ATOM 1216 N N . GLU A 1 148 ? 18.891 6.336 15.07 1 92.69 148 GLU A N 1
ATOM 1217 C CA . GLU A 1 148 ? 20.188 6.18 15.703 1 92.69 148 GLU A CA 1
ATOM 1218 C C . GLU A 1 148 ? 21.203 7.156 15.109 1 92.69 148 GLU A C 1
ATOM 1220 O O . GLU A 1 148 ? 22.031 7.723 15.836 1 92.69 148 GLU A O 1
ATOM 1225 N N . ALA A 1 149 ? 21.188 7.262 13.82 1 92.69 149 ALA A N 1
ATOM 1226 C CA . ALA A 1 149 ? 22.078 8.219 13.172 1 92.69 149 ALA A CA 1
ATOM 1227 C C . ALA A 1 149 ? 21.844 9.633 13.695 1 92.69 149 ALA A C 1
ATOM 1229 O O . ALA A 1 149 ? 22.781 10.375 13.953 1 92.69 149 ALA A O 1
ATOM 1230 N N . ALA A 1 150 ? 20.641 10.016 13.875 1 94.25 150 ALA A N 1
ATOM 1231 C CA . ALA A 1 150 ? 20.297 11.344 14.367 1 94.25 150 ALA A CA 1
ATOM 1232 C C . ALA A 1 150 ? 20.781 11.547 15.805 1 94.25 150 ALA A C 1
ATOM 1234 O O . ALA A 1 150 ? 21.391 12.57 16.125 1 94.25 150 ALA A O 1
ATOM 1235 N N . LEU A 1 151 ? 20.516 10.539 16.609 1 92.06 151 LEU A N 1
ATOM 1236 C CA . LEU A 1 151 ? 20.922 10.633 18.016 1 92.06 151 LEU A CA 1
ATOM 1237 C C . LEU A 1 151 ? 22.438 10.719 18.141 1 92.06 151 LEU A C 1
ATOM 1239 O O . LEU A 1 151 ? 22.953 11.453 18.984 1 92.06 151 LEU A O 1
ATOM 1243 N N . HIS A 1 152 ? 23.094 9.938 17.312 1 90.44 152 HIS A N 1
ATOM 1244 C CA . HIS A 1 152 ? 24.547 9.992 17.312 1 90.44 152 HIS A CA 1
ATOM 1245 C C . HIS A 1 152 ? 25.062 11.391 16.969 1 90.44 152 HIS A C 1
ATOM 1247 O O . HIS A 1 152 ? 25.969 11.898 17.625 1 90.44 152 HIS A O 1
ATOM 1253 N N . LEU A 1 153 ? 24.469 12.023 15.992 1 89.56 153 LEU A N 1
ATOM 1254 C CA . LEU A 1 153 ? 24.891 13.352 15.562 1 89.56 153 LEU A CA 1
ATOM 1255 C C . LEU A 1 153 ? 24.547 14.398 16.625 1 89.56 153 LEU A C 1
ATOM 1257 O O . LEU A 1 153 ? 25.359 15.289 16.891 1 89.56 153 LEU A O 1
ATOM 1261 N N . LEU A 1 154 ? 23.422 14.312 17.188 1 89.38 154 LEU A N 1
ATOM 1262 C CA . LEU A 1 154 ? 22.969 15.281 18.172 1 89.38 154 LEU A CA 1
ATOM 1263 C C . LEU A 1 154 ? 23.828 15.219 19.438 1 89.38 154 LEU A C 1
ATOM 1265 O O . LEU A 1 154 ? 24.016 16.234 20.109 1 89.38 154 LEU A O 1
ATOM 1269 N N . ASN A 1 155 ? 24.328 13.992 19.75 1 88.56 155 ASN A N 1
ATOM 1270 C CA . ASN A 1 155 ? 25.078 13.805 20.984 1 88.56 155 ASN A CA 1
ATOM 1271 C C . ASN A 1 155 ? 26.578 13.922 20.766 1 88.56 155 ASN A C 1
ATOM 1273 O O . ASN A 1 155 ? 27.375 13.703 21.688 1 88.56 155 ASN A O 1
ATOM 1277 N N . GLN A 1 156 ? 26.953 14.234 19.516 1 84.44 156 GLN A N 1
ATOM 1278 C CA . GLN A 1 156 ? 28.375 14.469 19.266 1 84.44 156 GLN A CA 1
ATOM 1279 C C . GLN A 1 156 ? 28.859 15.742 19.953 1 84.44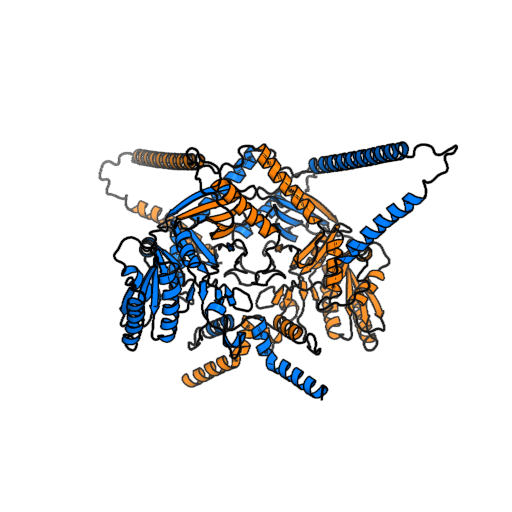 156 GLN A C 1
ATOM 1281 O O . GLN A 1 156 ? 28.203 16.781 19.875 1 84.44 156 GLN A O 1
ATOM 1286 N N . PRO A 1 157 ? 29.891 15.555 20.703 1 78.25 157 PRO A N 1
ATOM 1287 C CA . PRO A 1 157 ? 30.422 16.719 21.422 1 78.25 157 PRO A CA 1
ATOM 1288 C C . PRO A 1 157 ? 30.922 17.812 20.484 1 78.25 157 PRO A C 1
ATOM 1290 O O . PRO A 1 157 ? 31.531 17.516 19.453 1 78.25 157 PRO A O 1
ATOM 1293 N N . GLU A 1 158 ? 30.344 18.891 20.438 1 69.25 158 GLU A N 1
ATOM 1294 C CA . GLU A 1 158 ? 30.828 20.031 19.688 1 69.25 158 GLU A CA 1
ATOM 1295 C C . GLU A 1 158 ? 31.844 20.844 20.5 1 69.25 158 GLU A C 1
ATOM 1297 O O . GLU A 1 158 ? 31.781 20.859 21.734 1 69.25 158 GLU A O 1
ATOM 1302 N N . PRO A 1 159 ? 32.875 21.344 19.625 1 65.75 159 PRO A N 1
ATOM 1303 C CA . PRO A 1 159 ? 33.844 22.188 20.359 1 65.75 159 PRO A CA 1
ATOM 1304 C C . PRO A 1 159 ? 33.156 23.359 21.078 1 65.75 159 PRO A C 1
ATOM 1306 O O . PRO A 1 159 ? 32.375 24.094 20.469 1 65.75 159 PRO A O 1
ATOM 1309 N N . GLY A 1 160 ? 33.156 23.438 22.344 1 63.53 160 GLY A N 1
ATOM 1310 C CA . GLY A 1 160 ? 32.562 24.484 23.156 1 63.53 160 GLY A CA 1
ATOM 1311 C C . GLY A 1 160 ? 31.422 24 24.016 1 63.53 160 GLY A C 1
ATOM 1312 O O . GLY A 1 160 ? 30.781 24.781 24.719 1 63.53 160 GLY A O 1
ATOM 1313 N N . ASP A 1 161 ? 31.062 22.797 23.641 1 62.34 161 ASP A N 1
ATOM 1314 C CA . ASP A 1 161 ? 29.953 22.25 24.438 1 62.34 161 ASP A CA 1
ATOM 1315 C C . ASP A 1 161 ? 30.281 22.297 25.922 1 62.34 161 ASP A C 1
ATOM 1317 O O . ASP A 1 161 ? 31.406 21.984 26.328 1 62.34 161 ASP A O 1
ATOM 1321 N N . SER A 1 162 ? 29.641 23.188 26.656 1 56.78 162 SER A N 1
ATOM 1322 C CA . SER A 1 162 ? 29.828 23.188 28.109 1 56.78 162 SER A CA 1
ATOM 1323 C C . SER A 1 162 ? 29.547 21.812 28.703 1 56.78 162 SER A C 1
ATOM 1325 O O . SER A 1 162 ? 28.922 20.969 28.062 1 56.78 162 SER A O 1
ATOM 1327 N N . GLN A 1 163 ? 30.266 21.469 29.859 1 53.59 163 GLN A N 1
ATOM 1328 C CA . GLN A 1 163 ? 30.156 20.281 30.688 1 53.59 163 GLN A CA 1
ATOM 1329 C C . GLN A 1 163 ? 28.703 19.844 30.828 1 53.59 163 GLN A C 1
ATOM 1331 O O . GLN A 1 163 ? 28.422 18.703 31.172 1 53.59 163 GLN A O 1
ATOM 1336 N N . THR A 1 164 ? 27.688 20.703 30.734 1 54.28 164 THR A N 1
ATOM 1337 C CA . THR A 1 164 ? 26.297 20.375 31.047 1 54.28 164 THR A CA 1
ATOM 1338 C C . THR A 1 164 ? 25.531 20.062 29.766 1 54.28 164 THR A C 1
ATOM 1340 O O . THR A 1 164 ? 24.359 20.438 29.625 1 54.28 164 THR A O 1
ATOM 1343 N N . ARG A 1 165 ? 26.172 19.484 28.875 1 61.31 165 ARG A N 1
ATOM 1344 C CA . ARG A 1 165 ? 25.547 19.297 27.578 1 61.31 165 ARG A CA 1
ATOM 1345 C C . ARG A 1 165 ? 24.359 18.344 27.688 1 61.31 165 ARG A C 1
ATOM 1347 O O . ARG A 1 165 ? 24.438 17.312 28.344 1 61.31 165 ARG A O 1
ATOM 1354 N N . ARG A 1 166 ? 23.266 18.734 27.219 1 68.06 166 ARG A N 1
ATOM 1355 C CA . ARG A 1 166 ? 22.016 18 27.141 1 68.06 166 ARG A CA 1
ATOM 1356 C C . ARG A 1 166 ? 22.125 16.812 26.203 1 68.06 166 ARG A C 1
ATOM 1358 O O . ARG A 1 166 ? 22.656 16.938 25.094 1 68.06 166 ARG A O 1
ATOM 1365 N N . ILE A 1 167 ? 21.922 15.578 26.75 1 82.19 167 ILE A N 1
ATOM 1366 C CA . ILE A 1 167 ? 22.016 14.32 26.031 1 82.19 167 ILE A CA 1
ATOM 1367 C C . ILE A 1 167 ? 20.641 13.953 25.453 1 82.19 167 ILE A C 1
ATOM 1369 O O . ILE A 1 167 ? 19.641 13.953 26.172 1 82.19 167 ILE A O 1
ATOM 1373 N N . TYR A 1 168 ? 20.609 13.812 24.172 1 90.12 168 TYR A N 1
ATOM 1374 C CA . TYR A 1 168 ? 19.391 13.383 23.484 1 90.12 168 TYR A CA 1
ATOM 1375 C C . TYR A 1 168 ? 19.234 11.867 23.562 1 90.12 168 TYR A C 1
ATOM 1377 O O . TYR A 1 168 ? 20.203 11.125 23.469 1 90.12 168 TYR A O 1
ATOM 1385 N N . SER A 1 169 ? 18.016 11.445 23.906 1 90.5 169 SER A N 1
ATOM 1386 C CA . SER A 1 169 ? 17.594 10.047 23.922 1 90.5 169 SER A CA 1
ATOM 1387 C C . SER A 1 169 ? 16.344 9.836 23.062 1 90.5 169 SER A C 1
ATOM 1389 O O . SER A 1 169 ? 15.758 10.797 22.562 1 90.5 169 SER A O 1
ATOM 1391 N N . PRO A 1 170 ? 15.984 8.594 22.75 1 90.56 170 PRO A N 1
ATOM 1392 C CA . PRO A 1 170 ? 14.789 8.328 21.953 1 90.56 170 PRO A CA 1
ATOM 1393 C C . PRO A 1 170 ? 13.539 9 22.516 1 90.56 170 PRO A C 1
ATOM 1395 O O . PRO A 1 170 ? 12.609 9.312 21.781 1 90.56 170 PRO A O 1
ATOM 1398 N N . LYS A 1 171 ? 13.531 9.25 23.734 1 88.62 171 LYS A N 1
ATOM 1399 C CA . LYS A 1 171 ? 12.383 9.906 24.359 1 88.62 171 LYS A CA 1
ATOM 1400 C C . LYS A 1 171 ? 12.195 11.32 23.828 1 88.62 171 LYS A C 1
ATOM 1402 O O . LYS A 1 171 ? 11.102 11.883 23.938 1 88.62 171 LYS A O 1
ATOM 1407 N N . HIS A 1 172 ? 13.258 11.883 23.359 1 93.12 172 HIS A N 1
ATOM 1408 C CA . HIS A 1 172 ? 13.219 13.258 22.891 1 93.12 172 HIS A CA 1
ATOM 1409 C C . HIS A 1 172 ? 12.766 13.328 21.438 1 93.12 172 HIS A C 1
ATOM 1411 O O . HIS A 1 172 ? 12.625 14.414 20.875 1 93.12 172 HIS A O 1
ATOM 1417 N N . PHE A 1 173 ? 12.57 12.18 20.859 1 94.56 173 PHE A N 1
ATOM 1418 C CA . PHE A 1 173 ? 12.078 12.117 19.484 1 94.56 173 PHE A CA 1
ATOM 1419 C C . PHE A 1 173 ? 10.602 12.5 19.422 1 94.56 173 PHE A C 1
ATOM 1421 O O . PHE A 1 173 ? 9.766 11.844 20.047 1 94.56 173 PHE A O 1
ATOM 1428 N N . SER A 1 174 ? 10.289 13.508 18.656 1 92.25 174 SER A N 1
ATOM 1429 C CA . SER A 1 174 ? 8.922 14 18.562 1 92.25 174 SER A CA 1
ATOM 1430 C C . SER A 1 174 ? 8.172 13.328 17.422 1 92.25 174 SER A C 1
ATOM 1432 O O . SER A 1 174 ? 7.113 12.727 17.625 1 92.25 174 SER A O 1
ATOM 1434 N N . GLU A 1 175 ? 8.703 13.484 16.219 1 93.06 175 GLU A N 1
ATOM 1435 C CA . GLU A 1 175 ? 8.086 12.859 15.047 1 93.06 175 GLU A CA 1
ATOM 1436 C C . GLU A 1 175 ? 9.055 12.805 13.875 1 93.06 175 GLU A C 1
ATOM 1438 O O . GLU A 1 175 ? 10.07 13.508 13.859 1 93.06 175 GLU A O 1
ATOM 1443 N N . GLY A 1 176 ? 8.719 11.93 13.031 1 95.12 176 GLY A N 1
ATOM 1444 C CA . GLY A 1 176 ? 9.461 11.82 11.781 1 95.12 176 GLY A CA 1
ATOM 1445 C C . GLY A 1 176 ? 8.578 11.578 10.578 1 95.12 176 GLY A C 1
ATOM 1446 O O . GLY A 1 176 ? 7.508 10.977 10.695 1 95.12 176 GLY A O 1
ATOM 1447 N N . ILE A 1 177 ? 9.008 12.117 9.461 1 95 177 ILE A N 1
ATOM 1448 C CA . ILE A 1 177 ? 8.375 11.781 8.188 1 95 177 ILE A CA 1
ATOM 1449 C C . ILE A 1 177 ? 9.43 11.266 7.211 1 95 177 ILE A C 1
ATOM 1451 O O . ILE A 1 177 ? 10.609 11.602 7.324 1 95 177 ILE A O 1
ATOM 1455 N N . PHE A 1 178 ? 9.031 10.43 6.359 1 94.25 178 PHE A N 1
ATOM 1456 C CA . PHE A 1 178 ? 9.953 9.914 5.355 1 94.25 178 PHE A CA 1
ATOM 1457 C C . PHE A 1 178 ? 9.227 9.648 4.039 1 94.25 178 PHE A C 1
ATOM 1459 O O . PHE A 1 178 ? 8 9.484 4.023 1 94.25 178 PHE A O 1
ATOM 1466 N N . ARG A 1 179 ? 9.914 9.711 2.979 1 91.56 179 ARG A N 1
ATOM 1467 C CA . ARG A 1 179 ? 9.406 9.484 1.628 1 91.56 179 ARG A CA 1
ATOM 1468 C C . ARG A 1 179 ? 10.453 8.805 0.756 1 91.56 179 ARG A C 1
ATOM 1470 O O . ARG A 1 179 ? 11.641 9.141 0.821 1 91.56 179 ARG A O 1
ATOM 1477 N N . THR A 1 180 ? 10 7.785 0.022 1 89.81 180 THR A N 1
ATOM 1478 C CA . THR A 1 180 ? 10.906 7.059 -0.855 1 89.81 180 THR A CA 1
ATOM 1479 C C . THR A 1 180 ? 10.594 7.344 -2.32 1 89.81 180 THR A C 1
ATOM 1481 O O . THR A 1 180 ? 9.461 7.129 -2.77 1 89.81 180 THR A O 1
ATOM 1484 N N . GLU A 1 181 ? 11.508 7.926 -2.947 1 88.62 181 GLU A N 1
ATOM 1485 C CA . GLU A 1 181 ? 11.492 7.941 -4.406 1 88.62 181 GLU A CA 1
ATOM 1486 C C . GLU A 1 181 ? 12.203 6.719 -4.98 1 88.62 181 GLU A C 1
ATOM 1488 O O . GLU A 1 181 ? 13.422 6.582 -4.836 1 88.62 181 GLU A O 1
ATOM 1493 N N . ARG A 1 182 ? 11.586 5.965 -5.711 1 88.38 182 ARG A N 1
ATOM 1494 C CA . ARG A 1 182 ? 11.992 4.594 -6.008 1 88.38 182 ARG A CA 1
ATOM 1495 C C . ARG A 1 182 ? 13.211 4.566 -6.914 1 88.38 182 ARG A C 1
ATOM 1497 O O . ARG A 1 182 ? 13.906 3.553 -7 1 88.38 182 ARG A O 1
ATOM 1504 N N . ASP A 1 183 ? 13.484 5.621 -7.621 1 87.19 183 ASP A N 1
ATOM 1505 C CA . ASP A 1 183 ? 14.641 5.629 -8.516 1 87.19 183 ASP A CA 1
ATOM 1506 C C . ASP A 1 183 ? 15.797 6.43 -7.918 1 87.19 183 ASP A C 1
ATOM 1508 O O . ASP A 1 183 ? 16.875 6.496 -8.5 1 87.19 183 ASP A O 1
ATOM 1512 N N . THR A 1 184 ? 15.602 7.086 -6.754 1 90.25 184 THR A N 1
ATOM 1513 C CA . THR A 1 184 ? 16.641 7.973 -6.242 1 90.25 184 THR A CA 1
ATOM 1514 C C . THR A 1 184 ? 17.047 7.57 -4.824 1 90.25 184 THR A C 1
ATOM 1516 O O . THR A 1 184 ? 18.234 7.473 -4.52 1 90.25 184 THR A O 1
ATOM 1519 N N . GLY A 1 185 ? 16.078 7.52 -3.963 1 93.25 185 GLY A N 1
ATOM 1520 C CA . GLY A 1 185 ? 16.391 7.223 -2.574 1 93.25 185 GLY A CA 1
ATOM 1521 C C . GLY A 1 185 ? 15.289 7.633 -1.614 1 93.25 185 GLY A C 1
ATOM 1522 O O . GLY A 1 185 ? 14.164 7.918 -2.035 1 93.25 185 GLY A O 1
ATOM 1523 N N . THR A 1 186 ? 15.641 7.5 -0.312 1 94.31 186 THR A N 1
ATOM 1524 C CA . THR A 1 186 ? 14.68 7.812 0.734 1 94.31 186 THR A CA 1
ATOM 1525 C C . THR A 1 186 ? 15.133 9.008 1.557 1 94.31 186 THR A C 1
ATOM 1527 O O . THR A 1 186 ? 16.297 9.086 1.956 1 94.31 186 THR A O 1
ATOM 1530 N N . ILE A 1 187 ? 14.219 9.922 1.752 1 93.38 187 ILE A N 1
ATOM 1531 C CA . ILE A 1 187 ? 14.477 11.07 2.609 1 93.38 187 ILE A CA 1
ATOM 1532 C C . ILE A 1 187 ? 13.812 10.867 3.967 1 93.38 187 ILE A C 1
ATOM 1534 O O . ILE A 1 187 ? 12.688 10.367 4.043 1 93.38 187 ILE A O 1
ATOM 1538 N N . TYR A 1 188 ? 14.547 11.148 5.039 1 94.69 188 TYR A N 1
ATOM 1539 C CA . TYR A 1 188 ? 14.055 11.109 6.414 1 94.69 188 TYR A CA 1
ATOM 1540 C C . TYR A 1 188 ? 14.148 12.484 7.062 1 94.69 188 TYR A C 1
ATOM 1542 O O . TYR A 1 188 ? 15.211 13.109 7.066 1 94.69 188 TYR A O 1
ATOM 1550 N N . ASP A 1 189 ? 13.07 12.984 7.492 1 94.94 189 ASP A N 1
ATOM 1551 C CA . ASP A 1 189 ? 13 14.242 8.227 1 94.94 189 ASP A CA 1
ATOM 1552 C C . ASP A 1 189 ? 12.578 14.016 9.672 1 94.94 189 ASP A C 1
ATOM 1554 O O . ASP A 1 189 ? 11.414 13.695 9.945 1 94.94 189 ASP A O 1
ATOM 1558 N N . LEU A 1 190 ? 13.531 14.203 10.641 1 95.94 190 LEU A N 1
ATOM 1559 C CA . LEU A 1 190 ? 13.32 13.859 12.047 1 95.94 190 LEU A CA 1
ATOM 1560 C C . LEU A 1 190 ? 13.344 15.117 12.914 1 95.94 190 LEU A C 1
ATOM 1562 O O . LEU A 1 190 ? 14.18 16 12.711 1 95.94 190 LEU A O 1
ATOM 1566 N N . ALA A 1 191 ? 12.445 15.18 13.812 1 96.12 191 ALA A N 1
ATOM 1567 C CA . ALA A 1 191 ? 12.375 16.297 14.742 1 96.12 191 ALA A CA 1
ATOM 1568 C C . ALA A 1 191 ? 12.523 15.828 16.188 1 96.12 191 ALA A C 1
ATOM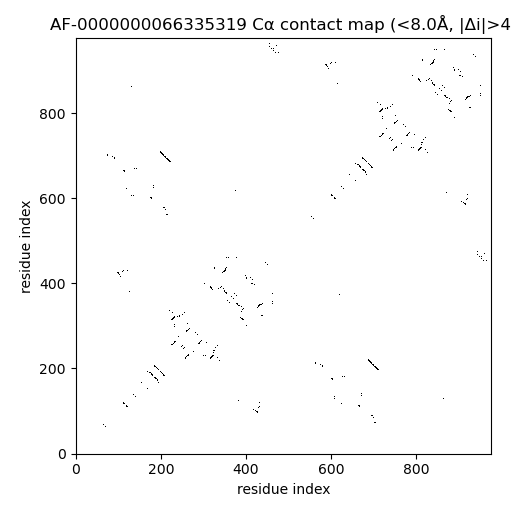 1570 O O . ALA A 1 191 ? 11.898 14.836 16.594 1 96.12 191 ALA A O 1
ATOM 1571 N N . PHE A 1 192 ? 13.336 16.516 16.906 1 94.38 192 PHE A N 1
ATOM 1572 C CA . PHE A 1 192 ? 13.602 16.219 18.312 1 94.38 192 PHE A CA 1
ATOM 1573 C C . PHE A 1 192 ? 13.312 17.422 19.188 1 94.38 192 PHE A C 1
ATOM 1575 O O . PHE A 1 192 ? 13.484 18.562 18.75 1 94.38 192 PHE A O 1
ATOM 1582 N N . ARG A 1 193 ? 12.867 17.156 20.328 1 91.75 193 ARG A N 1
ATOM 1583 C CA . ARG A 1 193 ? 12.617 18.234 21.297 1 91.75 193 ARG A CA 1
ATOM 1584 C C . ARG A 1 193 ? 13.07 17.812 22.688 1 91.75 193 ARG A C 1
ATOM 1586 O O . ARG A 1 193 ? 12.703 16.734 23.172 1 91.75 193 ARG A O 1
ATOM 1593 N N . GLU A 1 194 ? 13.828 18.719 23.266 1 85.69 194 GLU A N 1
ATOM 1594 C CA . GLU A 1 194 ? 14.266 18.484 24.641 1 85.69 194 GLU A CA 1
ATOM 1595 C C . GLU A 1 194 ? 13.164 18.828 25.641 1 85.69 194 GLU A C 1
ATOM 1597 O O . GLU A 1 194 ? 12.258 19.609 25.328 1 85.69 194 GLU A O 1
ATOM 1602 N N . ASP A 1 195 ? 13.375 18.281 26.781 1 83.06 195 ASP A N 1
ATOM 1603 C CA . ASP A 1 195 ? 12.383 18.531 27.828 1 83.06 195 ASP A CA 1
ATOM 1604 C C . ASP A 1 195 ? 12.352 20 28.219 1 83.06 195 ASP A C 1
ATOM 1606 O O . ASP A 1 195 ? 13.398 20.625 28.391 1 83.06 195 ASP A O 1
ATOM 1610 N N . ASN A 1 196 ? 11.25 20.609 28.297 1 79.38 196 ASN A N 1
ATOM 1611 C CA . ASN A 1 196 ? 10.961 21.953 28.781 1 79.38 196 ASN A CA 1
ATOM 1612 C C . ASN A 1 196 ? 11.57 23.031 27.891 1 79.38 196 ASN A C 1
ATOM 1614 O O . ASN A 1 196 ? 11.93 24.109 28.359 1 79.38 196 ASN A O 1
ATOM 1618 N N . VAL A 1 197 ? 12.023 22.672 26.781 1 81.88 197 VAL A N 1
ATOM 1619 C CA . VAL A 1 197 ? 12.484 23.656 25.812 1 81.88 197 VAL A CA 1
ATOM 1620 C C . VAL A 1 197 ? 11.547 23.672 24.609 1 81.88 197 VAL A C 1
ATOM 1622 O O . VAL A 1 197 ? 11.102 22.625 24.141 1 81.88 197 VAL A O 1
ATOM 1625 N N . PRO A 1 198 ? 11.188 24.875 24.203 1 84.12 198 PRO A N 1
ATOM 1626 C CA . PRO A 1 198 ? 10.242 24.969 23.078 1 84.12 198 PRO A CA 1
ATOM 1627 C C . PRO A 1 198 ? 10.914 24.734 21.734 1 84.12 198 PRO A C 1
ATOM 1629 O O . PRO A 1 198 ? 10.227 24.531 20.719 1 84.12 198 PRO A O 1
ATOM 1632 N N . ASP A 1 199 ? 12.156 24.578 21.719 1 88.38 199 ASP A N 1
ATOM 1633 C CA . ASP A 1 199 ? 12.898 24.484 20.469 1 88.38 199 ASP A CA 1
ATOM 1634 C C . ASP A 1 199 ? 12.906 23.062 19.938 1 88.38 199 ASP A C 1
ATOM 1636 O O . ASP A 1 199 ? 12.945 22.094 20.719 1 88.38 199 ASP A O 1
ATOM 1640 N N . PHE A 1 200 ? 12.852 23 18.594 1 92.81 200 PHE A N 1
ATOM 1641 C CA . PHE A 1 200 ? 13.008 21.719 17.922 1 92.81 200 PHE A CA 1
ATOM 1642 C C . PHE A 1 200 ? 14.328 21.656 17.172 1 92.81 200 PHE A C 1
ATOM 1644 O O . PHE A 1 200 ? 14.773 22.656 16.594 1 92.81 200 PHE A O 1
ATOM 1651 N N . ARG A 1 201 ? 14.953 20.531 17.281 1 93 201 ARG A N 1
ATOM 1652 C CA . ARG A 1 201 ? 16.062 20.219 16.406 1 93 201 ARG A CA 1
ATOM 1653 C C . ARG A 1 201 ? 15.633 19.281 15.273 1 93 201 ARG A C 1
ATOM 1655 O O . ARG A 1 201 ? 15.094 18.203 15.516 1 93 201 ARG A O 1
ATOM 1662 N N . ARG A 1 202 ? 15.859 19.75 14.125 1 92.88 202 ARG A N 1
ATOM 1663 C CA . ARG A 1 202 ? 15.453 18.984 12.945 1 92.88 202 ARG A CA 1
ATOM 1664 C C . ARG A 1 202 ? 16.656 18.469 12.188 1 92.88 202 ARG A C 1
ATOM 1666 O O . ARG A 1 202 ? 17.594 19.219 11.891 1 92.88 202 ARG A O 1
ATOM 1673 N N . LEU A 1 203 ? 16.641 17.203 11.961 1 94.25 203 LEU A N 1
ATOM 1674 C CA . LEU A 1 203 ? 17.688 16.578 11.18 1 94.25 203 LEU A CA 1
ATOM 1675 C C . LEU A 1 203 ? 17.109 15.883 9.945 1 94.25 203 LEU A C 1
ATOM 1677 O O . LEU A 1 203 ? 16.156 15.109 10.055 1 94.25 203 LEU A O 1
ATOM 1681 N N . VAL A 1 204 ? 17.641 16.188 8.773 1 92.75 204 VAL A N 1
ATOM 1682 C CA . VAL A 1 204 ? 17.219 15.562 7.527 1 92.75 204 VAL A CA 1
ATOM 1683 C C . VAL A 1 204 ? 18.312 14.648 6.996 1 92.75 204 VAL A C 1
ATOM 1685 O O . VAL A 1 204 ? 19.469 15.07 6.855 1 92.75 204 VAL A O 1
ATOM 1688 N N . PHE A 1 205 ? 17.938 13.406 6.812 1 93.75 205 PHE A N 1
ATOM 1689 C CA . PHE A 1 205 ? 18.844 12.414 6.246 1 93.75 205 PHE A CA 1
ATOM 1690 C C . PHE A 1 205 ? 18.375 11.961 4.875 1 93.75 205 PHE A C 1
ATOM 1692 O O . PHE A 1 205 ? 17.188 12.062 4.559 1 93.75 205 PHE A O 1
ATOM 1699 N N . PHE A 1 206 ? 19.297 11.539 4.078 1 93.44 206 PHE A N 1
ATOM 1700 C CA . PHE A 1 206 ? 19 10.945 2.783 1 93.44 206 PHE A CA 1
ATOM 1701 C C . PHE A 1 206 ? 19.75 9.633 2.596 1 93.44 206 PHE A C 1
ATOM 1703 O O . PHE A 1 206 ? 20.938 9.555 2.904 1 93.44 206 PHE A O 1
ATOM 1710 N N . ARG A 1 207 ? 19.016 8.648 2.209 1 93.62 207 ARG A N 1
ATOM 1711 C CA . ARG A 1 207 ? 19.609 7.363 1.843 1 93.62 207 ARG A CA 1
ATOM 1712 C C . ARG A 1 207 ? 19.562 7.152 0.334 1 93.62 207 ARG A C 1
ATOM 1714 O O . ARG A 1 207 ? 18.531 6.719 -0.205 1 93.62 207 ARG A O 1
ATOM 1721 N N . PRO A 1 208 ? 20.672 7.383 -0.368 1 93.19 208 PRO A N 1
ATOM 1722 C CA . PRO A 1 208 ? 20.672 7.191 -1.819 1 93.19 208 PRO A CA 1
ATOM 1723 C C . PRO A 1 208 ? 20.688 5.719 -2.221 1 93.19 208 PRO A C 1
ATOM 1725 O O . PRO A 1 208 ? 21.203 4.879 -1.484 1 93.19 208 PRO A O 1
ATOM 1728 N N . PHE A 1 209 ? 20.109 5.426 -3.326 1 93.19 209 PHE A N 1
ATOM 1729 C CA . PHE A 1 209 ? 20.156 4.078 -3.881 1 93.19 209 PHE A CA 1
ATOM 1730 C C . PHE A 1 209 ? 21.391 3.9 -4.754 1 93.19 209 PHE A C 1
ATOM 1732 O O . PHE A 1 209 ? 21.734 4.785 -5.543 1 93.19 209 PHE A O 1
ATOM 1739 N N . ALA A 1 210 ? 22.016 2.861 -4.566 1 91.94 210 ALA A N 1
ATOM 1740 C CA . ALA A 1 210 ? 23.219 2.561 -5.352 1 91.94 210 ALA A CA 1
ATOM 1741 C C . ALA A 1 210 ? 22.844 2.02 -6.73 1 91.94 210 ALA A C 1
ATOM 1743 O O . ALA A 1 210 ? 21.672 1.728 -6.996 1 91.94 210 ALA A O 1
ATOM 1744 N N . PRO A 1 211 ? 23.781 2.016 -7.664 1 89.44 211 PRO A N 1
ATOM 1745 C CA . PRO A 1 211 ? 23.5 1.461 -8.992 1 89.44 211 PRO A CA 1
ATOM 1746 C C . PRO A 1 211 ? 23.125 -0.018 -8.945 1 89.44 211 PRO A C 1
ATOM 1748 O O . PRO A 1 211 ? 23.469 -0.716 -7.988 1 89.44 211 PRO A O 1
ATOM 1751 N N . LEU A 1 212 ? 22.5 -0.443 -10.055 1 91.69 212 LEU A N 1
ATOM 1752 C CA . LEU A 1 212 ? 22.109 -1.842 -10.203 1 91.69 212 LEU A CA 1
ATOM 1753 C C . LEU A 1 212 ? 23.344 -2.73 -10.367 1 91.69 212 LEU A C 1
ATOM 1755 O O . LEU A 1 212 ? 24.281 -2.365 -11.062 1 91.69 212 LEU A O 1
ATOM 1759 N N . VAL A 1 213 ? 23.219 -3.84 -9.695 1 90.25 213 VAL A N 1
ATOM 1760 C CA . VAL A 1 213 ? 24.281 -4.836 -9.812 1 90.25 213 VAL A CA 1
ATOM 1761 C C . VAL A 1 213 ? 23.688 -6.176 -10.242 1 90.25 213 VAL A C 1
ATOM 1763 O O . VAL A 1 213 ? 22.656 -6.605 -9.703 1 90.25 213 VAL A O 1
ATOM 1766 N N . LYS A 1 214 ? 24.281 -6.809 -11.227 1 90.31 214 LYS A N 1
ATOM 1767 C CA . LYS A 1 214 ? 23.844 -8.148 -11.609 1 90.31 214 LYS A CA 1
ATOM 1768 C C . LYS A 1 214 ? 24.266 -9.18 -10.57 1 90.31 214 LYS A C 1
ATOM 1770 O O . LYS A 1 214 ? 25.453 -9.25 -10.211 1 90.31 214 LYS A O 1
ATOM 1775 N N . VAL A 1 215 ? 23.375 -9.977 -10.195 1 86.56 215 VAL A N 1
ATOM 1776 C CA . VAL A 1 215 ? 23.688 -10.961 -9.164 1 86.56 215 VAL A CA 1
ATOM 1777 C C . VAL A 1 215 ? 23.672 -12.367 -9.766 1 86.56 215 VAL A C 1
ATOM 1779 O O . VAL A 1 215 ? 24.438 -13.234 -9.328 1 86.56 215 VAL A O 1
ATOM 1782 N N . ARG A 1 216 ? 22.812 -12.508 -10.695 1 86.56 216 ARG A N 1
ATOM 1783 C CA . ARG A 1 216 ? 22.672 -13.852 -11.234 1 86.56 216 ARG A CA 1
ATOM 1784 C C . ARG A 1 216 ? 22.141 -13.82 -12.664 1 86.56 216 ARG A C 1
ATOM 1786 O O . ARG A 1 216 ? 21.406 -12.906 -13.039 1 86.56 216 ARG A O 1
ATOM 1793 N N . GLU A 1 217 ? 22.609 -14.742 -13.414 1 88.75 217 GLU A N 1
ATOM 1794 C CA . GLU A 1 217 ? 22.094 -15.008 -14.758 1 88.75 217 GLU A CA 1
ATOM 1795 C C . GLU A 1 217 ? 21.875 -16.5 -14.977 1 88.75 217 GLU A C 1
ATOM 1797 O O . GLU A 1 217 ? 22.797 -17.312 -14.766 1 88.75 217 GLU A O 1
ATOM 1802 N N . ASP A 1 218 ? 20.656 -16.797 -15.359 1 88.5 218 ASP A N 1
ATOM 1803 C CA . ASP A 1 218 ? 20.312 -18.203 -15.57 1 88.5 218 ASP A CA 1
ATOM 1804 C C . ASP A 1 218 ? 19.625 -18.406 -16.922 1 88.5 218 ASP A C 1
ATOM 1806 O O . ASP A 1 218 ? 18.953 -17.516 -17.422 1 88.5 218 ASP A O 1
ATOM 1810 N N . LEU A 1 219 ? 19.938 -19.562 -17.438 1 89.75 219 LEU A N 1
ATOM 1811 C CA . LEU A 1 219 ? 19.203 -20.031 -18.609 1 89.75 219 LEU A CA 1
ATOM 1812 C C . LEU A 1 219 ? 18.266 -21.172 -18.234 1 89.75 219 LEU A C 1
ATOM 1814 O O . LEU A 1 219 ? 18.688 -22.172 -17.625 1 89.75 219 LEU A O 1
ATOM 1818 N N . LEU A 1 220 ? 17 -20.969 -18.5 1 90.25 220 LEU A N 1
ATOM 1819 C CA . LEU A 1 220 ? 16 -21.984 -18.188 1 90.25 220 LEU A CA 1
ATOM 1820 C C . LEU A 1 220 ? 15.453 -22.609 -19.469 1 90.25 220 LEU A C 1
ATOM 1822 O O . LEU A 1 220 ? 14.797 -21.938 -20.266 1 90.25 220 LEU A O 1
ATOM 1826 N N . ASP A 1 221 ? 15.703 -23.859 -19.609 1 89.94 221 ASP A N 1
ATOM 1827 C CA . ASP A 1 221 ? 15.117 -24.609 -20.703 1 89.94 221 ASP A CA 1
ATOM 1828 C C . ASP A 1 221 ? 13.711 -25.094 -20.359 1 89.94 221 ASP A C 1
ATOM 1830 O O . ASP A 1 221 ? 13.547 -26.047 -19.594 1 89.94 221 ASP A O 1
ATOM 1834 N N . ALA A 1 222 ? 12.781 -24.469 -20.922 1 88.88 222 ALA A N 1
ATOM 1835 C CA . ALA A 1 222 ? 11.391 -24.766 -20.578 1 88.88 222 ALA A CA 1
ATOM 1836 C C . ALA A 1 222 ? 10.797 -25.781 -21.562 1 88.88 222 ALA A C 1
ATOM 1838 O O . ALA A 1 222 ? 9.617 -26.125 -21.469 1 88.88 222 ALA A O 1
ATOM 1839 N N . SER A 1 223 ? 11.562 -26.281 -22.484 1 86.94 223 SER A N 1
ATOM 1840 C CA . SER A 1 223 ? 11.039 -27.156 -23.531 1 86.94 223 SER A CA 1
ATOM 1841 C C . SER A 1 223 ? 10.578 -28.5 -22.969 1 86.94 223 SER A C 1
ATOM 1843 O O . SER A 1 223 ? 9.734 -29.172 -23.562 1 86.94 223 SER A O 1
ATOM 1845 N N . GLN A 1 224 ? 11.109 -28.812 -21.859 1 88.25 224 GLN A N 1
ATOM 1846 C CA . GLN A 1 224 ? 10.742 -30.109 -21.328 1 88.25 224 GLN A CA 1
ATOM 1847 C C . GLN A 1 224 ? 10.188 -30 -19.906 1 88.25 224 GLN A C 1
ATOM 1849 O O . GLN A 1 224 ? 10.125 -30.984 -19.188 1 88.25 224 GLN A O 1
ATOM 1854 N N . LEU A 1 225 ? 9.812 -28.828 -19.594 1 94.31 225 LEU A N 1
ATOM 1855 C CA . LEU A 1 225 ? 9.328 -28.641 -18.219 1 94.31 225 LEU A CA 1
ATOM 1856 C C . LEU A 1 225 ? 7.824 -28.844 -18.141 1 94.31 225 LEU A C 1
ATOM 1858 O O . LEU A 1 225 ? 7.051 -27.906 -18.312 1 94.31 225 LEU A O 1
ATOM 1862 N N . LEU A 1 226 ? 7.465 -30.062 -17.906 1 96.88 226 LEU A N 1
ATOM 1863 C CA . LEU A 1 226 ? 6.07 -30.469 -17.781 1 96.88 226 LEU A CA 1
ATOM 1864 C C . LEU A 1 226 ? 5.488 -30 -16.438 1 96.88 226 LEU A C 1
ATOM 1866 O O . LEU A 1 226 ? 6.152 -30.094 -15.406 1 96.88 226 LEU A O 1
ATOM 1870 N N . ILE A 1 227 ? 4.293 -29.453 -16.469 1 98.44 227 ILE A N 1
ATOM 1871 C CA . ILE A 1 227 ? 3.584 -29.094 -15.258 1 98.44 227 ILE A CA 1
ATOM 1872 C C . ILE A 1 227 ? 2.443 -30.078 -15.008 1 98.44 227 ILE A C 1
ATOM 1874 O O . ILE A 1 227 ? 1.602 -30.297 -15.875 1 98.44 227 ILE A O 1
ATOM 1878 N N . ASN A 1 228 ? 2.443 -30.734 -13.906 1 98.75 228 ASN A N 1
ATOM 1879 C CA . ASN A 1 228 ? 1.318 -31.562 -13.469 1 98.75 228 ASN A 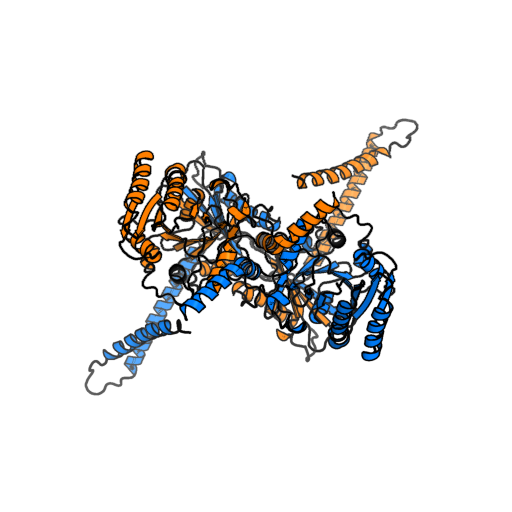CA 1
ATOM 1880 C C . ASN A 1 228 ? 0.306 -30.734 -12.672 1 98.75 228 ASN A C 1
ATOM 1882 O O . ASN A 1 228 ? 0.561 -30.375 -11.523 1 98.75 228 ASN A O 1
ATOM 1886 N N . ILE A 1 229 ? -0.783 -30.469 -13.25 1 98.81 229 ILE A N 1
ATOM 1887 C CA . ILE A 1 229 ? -1.848 -29.688 -12.609 1 98.81 229 ILE A CA 1
ATOM 1888 C C . ILE A 1 229 ? -2.764 -30.625 -11.828 1 98.81 229 ILE A C 1
ATOM 1890 O O . ILE A 1 229 ? -3.406 -31.516 -12.406 1 98.81 229 ILE A O 1
ATOM 1894 N N . ILE A 1 230 ? -2.844 -30.438 -10.555 1 98.75 230 ILE A N 1
ATOM 1895 C CA . ILE A 1 230 ? -3.668 -31.281 -9.695 1 98.75 230 ILE A CA 1
ATOM 1896 C C . ILE A 1 230 ? -4.922 -30.531 -9.273 1 98.75 230 ILE A C 1
ATOM 1898 O O . ILE A 1 230 ? -4.832 -29.453 -8.664 1 98.75 230 ILE A O 1
ATOM 1902 N N . VAL A 1 231 ? -6.086 -31.109 -9.5 1 98.31 231 VAL A N 1
ATOM 1903 C CA . VAL A 1 231 ? -7.355 -30.453 -9.227 1 98.31 231 VAL A CA 1
ATOM 1904 C C . VAL A 1 231 ? -8.234 -31.359 -8.367 1 98.31 231 VAL A C 1
ATOM 1906 O O . VAL A 1 231 ? -8.672 -32.406 -8.82 1 98.31 231 VAL A O 1
ATOM 1909 N N . PRO A 1 232 ? -8.477 -30.922 -7.121 1 97.44 232 PRO A N 1
ATOM 1910 C CA . PRO A 1 232 ? -9.492 -31.625 -6.336 1 97.44 232 PRO A CA 1
ATOM 1911 C C . PRO A 1 232 ? -10.914 -31.344 -6.832 1 97.44 232 PRO A C 1
ATOM 1913 O O . PRO A 1 232 ? -11.25 -30.203 -7.148 1 97.44 232 PRO A O 1
ATOM 1916 N N . LEU A 1 233 ? -11.688 -32.375 -6.934 1 96.06 233 LEU A N 1
ATOM 1917 C CA . LEU A 1 233 ? -13.031 -32.219 -7.488 1 96.06 233 LEU A CA 1
ATOM 1918 C C . LEU A 1 233 ? -14.055 -32.969 -6.648 1 96.06 233 LEU A C 1
ATOM 1920 O O . LEU A 1 233 ? -13.789 -34.094 -6.184 1 96.06 233 LEU A O 1
ATOM 1924 N N . THR A 1 234 ? -15.094 -32.281 -6.477 1 90.69 234 THR A N 1
ATOM 1925 C CA . THR A 1 234 ? -16.25 -32.906 -5.871 1 90.69 234 THR A CA 1
ATOM 1926 C C . THR A 1 234 ? -17.469 -32.844 -6.797 1 90.69 234 THR A C 1
ATOM 1928 O O . THR A 1 234 ? -17.312 -32.719 -8.016 1 90.69 234 THR A O 1
ATOM 1931 N N . ASN A 1 235 ? -18.672 -32.875 -6.312 1 81.94 235 ASN A N 1
ATOM 1932 C CA . ASN A 1 235 ? -19.922 -33 -7.062 1 81.94 235 ASN A CA 1
ATOM 1933 C C . ASN A 1 235 ? -20.312 -31.703 -7.754 1 81.94 235 ASN A C 1
ATOM 1935 O O . ASN A 1 235 ? -21.484 -31.328 -7.777 1 81.94 235 ASN A O 1
ATOM 1939 N N . THR A 1 236 ? -19.234 -31.031 -8.359 1 87.75 236 THR A N 1
ATOM 1940 C CA . THR A 1 236 ? -19.484 -29.812 -9.109 1 87.75 236 THR A CA 1
ATOM 1941 C C . THR A 1 236 ? -19.109 -30 -10.578 1 87.75 236 THR A C 1
ATOM 1943 O O . THR A 1 236 ? -18.156 -29.391 -11.07 1 87.75 236 THR A O 1
ATOM 1946 N N . VAL A 1 237 ? -19.969 -30.594 -11.305 1 91.19 237 VAL A N 1
ATOM 1947 C CA . VAL A 1 237 ? -19.688 -31.031 -12.672 1 91.19 237 VAL A CA 1
ATOM 1948 C C . VAL A 1 237 ? -19.688 -29.828 -13.609 1 91.19 237 VAL A C 1
ATOM 1950 O O . VAL A 1 237 ? -18.875 -29.75 -14.531 1 91.19 237 VAL A O 1
ATOM 1953 N N . ASP A 1 238 ? -20.562 -28.891 -13.383 1 91.31 238 ASP A N 1
ATOM 1954 C CA . ASP A 1 238 ? -20.656 -27.719 -14.258 1 91.31 238 ASP A CA 1
ATOM 1955 C C . ASP A 1 238 ? -19.375 -26.875 -14.172 1 91.31 238 ASP A C 1
ATOM 1957 O O . ASP A 1 238 ? -18.875 -26.406 -15.195 1 91.31 238 ASP A O 1
ATOM 1961 N N . THR A 1 239 ? -18.969 -26.672 -13.008 1 92.94 239 THR A N 1
ATOM 1962 C CA . THR A 1 239 ? -17.734 -25.938 -12.812 1 92.94 239 THR A CA 1
ATOM 1963 C C . THR A 1 239 ? -16.562 -26.656 -13.477 1 92.94 239 THR A C 1
ATOM 1965 O O . THR A 1 239 ? -15.688 -26.031 -14.07 1 92.94 239 THR A O 1
ATOM 1968 N N . PHE A 1 240 ? -16.578 -28 -13.375 1 96.62 240 PHE A N 1
ATOM 1969 C CA . PHE A 1 240 ? -15.523 -28.797 -13.977 1 96.62 240 PHE A CA 1
ATOM 1970 C C . PHE A 1 240 ? -15.555 -28.688 -15.492 1 96.62 240 PHE A C 1
ATOM 1972 O O . PHE A 1 240 ? -14.5 -28.625 -16.141 1 96.62 240 PHE A O 1
ATOM 1979 N N . ARG A 1 241 ? -16.719 -28.688 -16.062 1 95.44 241 ARG A N 1
ATOM 1980 C CA . ARG A 1 241 ? -16.859 -28.531 -17.5 1 95.44 241 ARG A CA 1
ATOM 1981 C C . ARG A 1 241 ? -16.234 -27.219 -17.969 1 95.44 241 ARG A C 1
ATOM 1983 O O . ARG A 1 241 ? -15.523 -27.188 -18.984 1 95.44 241 ARG A O 1
ATOM 1990 N N . ARG A 1 242 ? -16.5 -26.188 -17.25 1 93.25 242 ARG A N 1
ATOM 1991 C CA . ARG A 1 242 ? -15.922 -24.891 -17.578 1 93.25 242 ARG A CA 1
ATOM 1992 C C . ARG A 1 242 ? -14.406 -24.922 -17.438 1 93.25 242 ARG A C 1
ATOM 1994 O O . ARG A 1 242 ? -13.688 -24.375 -18.281 1 93.25 242 ARG A O 1
ATOM 2001 N N . PHE A 1 243 ? -13.984 -25.531 -16.391 1 96.62 243 PHE A N 1
ATOM 2002 C CA . PHE A 1 243 ? -12.555 -25.672 -16.172 1 96.62 243 PHE A CA 1
ATOM 2003 C C . PHE A 1 243 ? -11.898 -26.406 -17.328 1 96.62 243 PHE A C 1
ATOM 2005 O O . PHE A 1 243 ? -10.836 -26 -17.812 1 96.62 243 PHE A O 1
ATOM 2012 N N . MET A 1 244 ? -12.523 -27.484 -17.766 1 97.38 244 MET A N 1
ATOM 2013 C CA . MET A 1 244 ? -11.945 -28.312 -18.828 1 97.38 244 MET A CA 1
ATOM 2014 C C . MET A 1 244 ? -11.945 -27.578 -20.156 1 97.38 244 MET A C 1
ATOM 2016 O O . MET A 1 244 ? -11.062 -27.797 -20.984 1 97.38 244 MET A O 1
ATOM 2020 N N . GLN A 1 245 ? -12.875 -26.734 -20.375 1 94.81 245 GLN A N 1
ATOM 2021 C CA . GLN A 1 245 ? -12.852 -25.891 -21.562 1 94.81 245 GLN A CA 1
ATOM 2022 C C . GLN A 1 245 ? -11.625 -24.984 -21.578 1 94.81 245 GLN A C 1
ATOM 2024 O O . GLN A 1 245 ? -10.938 -24.859 -22.594 1 94.81 245 GLN A O 1
ATOM 2029 N N . GLN A 1 246 ? -11.406 -24.422 -20.484 1 95.19 246 GLN A N 1
ATOM 2030 C CA . GLN A 1 246 ? -10.219 -23.578 -20.344 1 95.19 246 GLN A CA 1
ATOM 2031 C C . GLN A 1 246 ? -8.945 -24.406 -20.484 1 95.19 246 GLN A C 1
ATOM 2033 O O . GLN A 1 246 ? -7.996 -23.984 -21.141 1 95.19 246 GLN A O 1
ATOM 2038 N N . PHE A 1 247 ? -8.969 -25.531 -19.844 1 97.62 247 PHE A N 1
ATOM 2039 C CA . PHE A 1 247 ? -7.832 -26.438 -19.938 1 97.62 247 PHE A CA 1
ATOM 2040 C C . PHE A 1 247 ? -7.512 -26.781 -21.375 1 97.62 247 PHE A C 1
ATOM 2042 O O . PHE A 1 247 ? -6.348 -26.781 -21.781 1 97.62 247 PHE A O 1
ATOM 2049 N N . SER A 1 248 ? -8.508 -27.094 -22.109 1 97.38 248 SER A N 1
ATOM 2050 C CA . SER A 1 248 ? -8.328 -27.453 -23.5 1 97.38 248 SER A CA 1
ATOM 2051 C C . SER A 1 248 ? -7.719 -26.297 -24.297 1 97.38 248 SER A C 1
ATOM 2053 O O . SER A 1 248 ? -6.809 -26.516 -25.109 1 97.38 248 SER A O 1
ATOM 2055 N N . GLU A 1 249 ? -8.133 -25.125 -24.062 1 95.88 249 GLU A N 1
ATOM 2056 C CA . GLU A 1 249 ? -7.672 -23.969 -24.812 1 95.88 249 GLU A CA 1
ATOM 2057 C C . GLU A 1 249 ? -6.27 -23.562 -24.375 1 95.88 249 GLU A C 1
ATOM 2059 O O . GLU A 1 249 ? -5.379 -23.391 -25.219 1 95.88 249 GLU A O 1
ATOM 2064 N N . VAL A 1 250 ? -6.062 -23.453 -23.094 1 97.06 250 VAL A N 1
ATOM 2065 C CA . VAL A 1 250 ? -4.84 -22.859 -22.562 1 97.06 250 VAL A CA 1
ATOM 2066 C C . VAL A 1 250 ? -3.754 -23.922 -22.453 1 97.06 250 VAL A C 1
ATOM 2068 O O . VAL A 1 250 ? -2.648 -23.75 -22.969 1 97.06 250 VAL A O 1
ATOM 2071 N N . CYS A 1 251 ? -4.043 -25.062 -21.844 1 97.88 251 CYS A N 1
ATOM 2072 C CA . CYS A 1 251 ? -3.043 -26.078 -21.531 1 97.88 251 CYS A CA 1
ATOM 2073 C C . CYS A 1 251 ? -2.721 -26.922 -22.75 1 97.88 251 CYS A C 1
ATOM 2075 O O . CYS A 1 251 ? -1.551 -27.172 -23.047 1 97.88 251 CYS A O 1
ATOM 2077 N N . ILE A 1 252 ? -3.762 -27.375 -23.469 1 97.62 252 ILE A N 1
ATOM 2078 C CA . ILE A 1 252 ? -3.543 -28.234 -24.625 1 97.62 252 ILE A CA 1
ATOM 2079 C C . ILE A 1 252 ? -3.246 -27.375 -25.859 1 97.62 252 ILE A C 1
ATOM 2081 O O . ILE A 1 252 ? -2.271 -27.625 -26.562 1 97.62 252 ILE A O 1
ATOM 2085 N N . GLY A 1 253 ? -3.949 -26.344 -26.094 1 96.06 253 GLY A N 1
ATOM 2086 C CA . GLY A 1 253 ? -3.85 -25.547 -27.297 1 96.06 253 GLY A CA 1
ATOM 2087 C C . GLY A 1 253 ? -2.658 -24.609 -27.297 1 96.06 253 GLY A C 1
ATOM 2088 O O . GLY A 1 253 ? -1.937 -24.516 -28.297 1 96.06 253 GLY A O 1
ATOM 2089 N N . GLN A 1 254 ? -2.455 -23.875 -26.25 1 94.75 254 GLN A N 1
ATOM 2090 C CA . GLN A 1 254 ? -1.456 -22.812 -26.234 1 94.75 254 GLN A CA 1
ATOM 2091 C C . GLN A 1 254 ? -0.14 -23.312 -25.641 1 94.75 254 GLN A C 1
ATOM 2093 O O . GLN A 1 254 ? 0.922 -23.141 -26.234 1 94.75 254 GLN A O 1
ATOM 2098 N N . ASP A 1 255 ? -0.128 -23.906 -24.484 1 95.12 255 ASP A N 1
ATOM 2099 C CA . ASP A 1 255 ? 1.084 -24.297 -23.766 1 95.12 255 ASP A CA 1
ATOM 2100 C C . ASP A 1 255 ? 1.637 -25.609 -24.297 1 95.12 255 ASP A C 1
ATOM 2102 O O . ASP A 1 255 ? 2.703 -25.641 -24.922 1 95.12 255 ASP A O 1
ATOM 2106 N N . GLY A 1 256 ? 0.84 -26.703 -24.141 1 94.88 256 GLY A N 1
ATOM 2107 C CA . GLY A 1 256 ? 1.188 -27.984 -24.703 1 94.88 256 GLY A CA 1
ATOM 2108 C C . GLY A 1 256 ? 2.027 -28.844 -23.781 1 94.88 256 GLY A C 1
ATOM 2109 O O . GLY A 1 256 ? 2.236 -30.031 -24.031 1 94.88 256 GLY A O 1
ATOM 2110 N N . LEU A 1 257 ? 2.582 -28.359 -22.688 1 96.44 257 LEU A N 1
ATOM 2111 C CA . LEU A 1 257 ? 3.439 -29.109 -21.781 1 96.44 257 LEU A CA 1
ATOM 2112 C C . LEU A 1 257 ? 2.789 -29.234 -20.406 1 96.44 257 LEU A C 1
ATOM 2114 O O . LEU A 1 257 ? 3.375 -28.828 -19.391 1 96.44 257 LEU A O 1
ATOM 2118 N N . THR A 1 258 ? 1.619 -29.859 -20.391 1 98 258 THR A N 1
ATOM 2119 C CA . THR A 1 258 ? 0.888 -30 -19.141 1 98 258 THR A CA 1
ATOM 2120 C C . THR A 1 258 ? 0.342 -31.406 -18.984 1 98 258 THR A C 1
ATOM 2122 O O . THR A 1 258 ? 0.215 -32.156 -19.969 1 98 258 THR A O 1
ATOM 2125 N N . HIS A 1 259 ? 0.196 -31.875 -17.828 1 98.12 259 HIS A N 1
ATOM 2126 C CA . HIS A 1 259 ? -0.531 -33.062 -17.391 1 98.12 259 HIS A CA 1
ATOM 2127 C C . HIS A 1 259 ? -1.622 -32.719 -16.391 1 98.12 259 HIS A C 1
ATOM 2129 O O . HIS A 1 259 ? -1.408 -31.875 -15.5 1 98.12 259 HIS A O 1
ATOM 2135 N N . LEU A 1 260 ? -2.797 -33.25 -16.609 1 98.56 260 LEU A N 1
ATOM 2136 C CA . LEU A 1 260 ? -3.896 -32.969 -15.688 1 98.56 260 LEU A CA 1
ATOM 2137 C C . LEU A 1 260 ? -4.168 -34.156 -14.789 1 98.56 260 LEU A C 1
ATOM 2139 O O . LEU A 1 260 ? -4.371 -35.281 -15.281 1 98.56 260 LEU A O 1
ATOM 2143 N N . THR A 1 261 ? -4.082 -34 -13.523 1 98.62 261 THR A N 1
ATOM 2144 C CA . THR A 1 261 ? -4.5 -35 -12.539 1 98.62 261 THR A CA 1
ATOM 2145 C C . THR A 1 261 ? -5.75 -34.531 -11.797 1 98.62 261 THR A C 1
ATOM 2147 O O . THR A 1 261 ? -5.703 -33.562 -11.047 1 98.62 261 THR A O 1
ATOM 2150 N N . VAL A 1 262 ? -6.859 -35.219 -12 1 98.19 262 VAL A N 1
ATOM 2151 C CA . VAL A 1 262 ? -8.117 -34.938 -11.32 1 98.19 262 VAL A CA 1
ATOM 2152 C C . VAL A 1 262 ? -8.352 -35.938 -10.195 1 98.19 262 VAL A C 1
ATOM 2154 O O . VAL A 1 262 ? -8.336 -37.156 -10.43 1 98.19 262 VAL A O 1
ATOM 2157 N N . VAL A 1 263 ? -8.477 -35.438 -9.008 1 98 263 VAL A N 1
ATOM 2158 C CA . VAL A 1 263 ? -8.82 -36.312 -7.875 1 98 263 VAL A CA 1
ATOM 2159 C C . VAL A 1 263 ? -10.281 -36.094 -7.484 1 98 263 VAL A C 1
ATOM 2161 O O . VAL A 1 263 ? -10.617 -35.062 -6.871 1 98 263 VAL A O 1
ATOM 2164 N N . PHE A 1 264 ? -11.125 -37.062 -7.758 1 96.88 264 PHE A N 1
ATOM 2165 C CA . PHE A 1 264 ? -12.57 -36.938 -7.605 1 96.88 264 PHE A CA 1
ATOM 2166 C C . PHE A 1 264 ? -13.039 -37.656 -6.336 1 96.88 264 PHE A C 1
ATOM 2168 O O . PHE A 1 264 ? -12.672 -38.781 -6.082 1 96.88 264 PHE A O 1
ATOM 2175 N N . PHE A 1 265 ? -13.797 -36.875 -5.555 1 94.56 265 PHE A N 1
ATOM 2176 C CA . PHE A 1 265 ? -14.398 -37.406 -4.34 1 94.56 265 PHE A CA 1
ATOM 2177 C C . PHE A 1 265 ? -15.875 -37.719 -4.559 1 94.56 265 PHE A C 1
ATOM 2179 O O . PHE A 1 265 ? -16.625 -36.844 -5.023 1 94.56 265 PHE A O 1
ATOM 2186 N N . GLY A 1 266 ? -16.234 -38.844 -4.152 1 87.62 266 GLY A N 1
ATOM 2187 C CA . GLY A 1 266 ? -17.641 -39.219 -4.25 1 87.62 266 GLY A CA 1
ATOM 2188 C C . GLY A 1 266 ? -17.906 -40.156 -5.422 1 87.62 266 GLY A C 1
ATOM 2189 O O . GLY A 1 266 ? -17.031 -40.375 -6.258 1 87.62 266 GLY A O 1
ATOM 2190 N N . SER A 1 267 ? -19.219 -40.75 -5.531 1 84.38 267 SER A N 1
ATOM 2191 C CA . SER A 1 267 ? -19.516 -41.75 -6.555 1 84.38 267 SER A CA 1
ATOM 2192 C C . SER A 1 267 ? -20.641 -41.281 -7.465 1 84.38 267 SER A C 1
ATOM 2194 O O . SER A 1 267 ? -20.75 -41.719 -8.617 1 84.38 267 SER A O 1
ATOM 2196 N N . GLU A 1 268 ? -21.453 -40.438 -7.082 1 85.25 268 GLU A N 1
ATOM 2197 C CA . GLU A 1 268 ? -22.672 -40.062 -7.785 1 85.25 268 GLU A CA 1
ATOM 2198 C C . GLU A 1 268 ? -22.375 -39.469 -9.156 1 85.25 268 GLU A C 1
ATOM 2200 O O . GLU A 1 268 ? -23.047 -39.781 -10.141 1 85.25 268 GLU A O 1
ATOM 2205 N N . LYS A 1 269 ? -21.312 -38.625 -9.328 1 90.19 269 LYS A N 1
ATOM 2206 C CA . LYS A 1 269 ? -21.078 -37.906 -10.57 1 90.19 269 LYS A CA 1
ATOM 2207 C C . LYS A 1 269 ? -19.797 -38.375 -11.25 1 90.19 269 LYS A C 1
ATOM 2209 O O . LYS A 1 269 ? -19.234 -37.688 -12.094 1 90.19 269 LYS A O 1
ATOM 2214 N N . MET A 1 270 ? -19.469 -39.594 -11.055 1 92 270 MET A N 1
ATOM 2215 C CA . MET A 1 270 ? -18.219 -40.125 -11.578 1 92 270 MET A CA 1
ATOM 2216 C C . MET A 1 270 ? -18.297 -40.344 -13.078 1 92 270 MET A C 1
ATOM 2218 O O . MET A 1 270 ? -17.375 -40.031 -13.82 1 92 270 MET A O 1
ATOM 2222 N N . GLU A 1 271 ? -19.406 -40.812 -13.516 1 93.81 271 GLU A N 1
ATOM 2223 C CA . GLU A 1 271 ? -19.578 -41.125 -14.938 1 93.81 271 GLU A CA 1
ATOM 2224 C C . GLU A 1 271 ? -19.578 -39.844 -15.766 1 93.81 271 GLU A C 1
ATOM 2226 O O . GLU A 1 271 ? -19.062 -39.812 -16.875 1 93.81 271 GLU A O 1
ATOM 2231 N N . GLU A 1 272 ? -20.188 -38.875 -15.203 1 95.38 272 GLU A N 1
ATOM 2232 C CA . GLU A 1 272 ? -20.219 -37.562 -15.891 1 95.38 272 GLU A CA 1
ATOM 2233 C C . GLU A 1 272 ? -18.812 -36.969 -16.016 1 95.38 272 GLU A C 1
ATOM 2235 O O . GLU A 1 272 ? -18.438 -36.469 -17.062 1 95.38 272 GLU A O 1
ATOM 2240 N N . VAL A 1 273 ? -18.062 -37.062 -14.938 1 95.94 273 VAL A N 1
ATOM 2241 C CA . VAL A 1 273 ? -16.703 -36.531 -14.914 1 95.94 273 VAL A CA 1
ATOM 2242 C C . VAL A 1 273 ? -15.844 -37.281 -15.93 1 95.94 273 VAL A C 1
ATOM 2244 O O . VAL A 1 273 ? -15.117 -36.688 -16.719 1 95.94 273 VAL A O 1
ATOM 2247 N N . LYS A 1 274 ? -15.961 -38.594 -15.992 1 95.88 274 LYS A N 1
ATOM 2248 C CA . LYS A 1 274 ? -15.242 -39.438 -16.953 1 95.88 274 LYS A CA 1
ATOM 2249 C C . LYS A 1 274 ? -15.617 -39.062 -18.391 1 95.88 274 LYS A C 1
ATOM 2251 O O . LYS A 1 274 ? -14.758 -39.031 -19.266 1 95.88 274 LYS A O 1
ATOM 2256 N N . GLY A 1 275 ? -16.891 -38.812 -18.531 1 96.38 275 GLY A N 1
ATOM 2257 C CA . GLY A 1 275 ? -17.375 -38.406 -19.844 1 96.38 275 GLY A CA 1
ATOM 2258 C C . GLY A 1 275 ? -16.75 -37.125 -20.344 1 96.38 275 GLY A C 1
ATOM 2259 O O . GLY A 1 275 ? -16.359 -37.031 -21.5 1 96.38 275 GLY A O 1
ATOM 2260 N N . ILE A 1 276 ? -16.656 -36.156 -19.484 1 96.88 276 ILE A N 1
ATOM 2261 C CA . ILE A 1 276 ? -16.062 -34.875 -19.844 1 96.88 276 ILE A CA 1
ATOM 2262 C C . ILE A 1 276 ? -14.602 -35.094 -20.234 1 96.88 276 ILE A C 1
ATOM 2264 O O . ILE A 1 276 ? -14.148 -34.562 -21.266 1 96.88 276 ILE A O 1
ATOM 2268 N N . LEU A 1 277 ? -13.852 -35.875 -19.469 1 97.5 277 LEU A N 1
ATOM 2269 C CA . LEU A 1 277 ? -12.445 -36.156 -19.734 1 97.5 277 LEU A CA 1
ATOM 2270 C C . LEU A 1 277 ? -12.273 -36.906 -21.062 1 97.5 277 LEU A C 1
ATOM 2272 O O . LEU A 1 277 ? -11.391 -36.562 -21.859 1 97.5 277 LEU A O 1
ATOM 2276 N N . ASP A 1 278 ? -13.141 -37.812 -21.328 1 96.81 278 ASP A N 1
ATOM 2277 C CA . ASP A 1 278 ? -13.07 -38.625 -22.547 1 96.81 278 ASP A CA 1
ATOM 2278 C C . ASP A 1 278 ? -13.32 -37.781 -23.797 1 96.81 278 ASP A C 1
ATOM 2280 O O . ASP A 1 278 ? -12.648 -37.938 -24.812 1 96.81 278 ASP A O 1
ATOM 2284 N N . VAL A 1 279 ? -14.258 -36.969 -23.672 1 96.5 279 VAL A N 1
ATOM 2285 C CA . VAL A 1 279 ? -14.609 -36.094 -24.812 1 96.5 279 VAL A CA 1
ATOM 2286 C C . VAL A 1 279 ? -13.414 -35.219 -25.188 1 96.5 279 VAL A C 1
ATOM 2288 O O . VAL A 1 279 ? -13.062 -35.125 -26.359 1 96.5 279 VAL A O 1
ATOM 2291 N N . ILE A 1 280 ? -12.828 -34.625 -24.234 1 96.25 280 ILE A N 1
ATOM 2292 C CA . ILE A 1 280 ? -11.703 -33.719 -24.469 1 96.25 280 ILE A CA 1
ATOM 2293 C C . ILE A 1 280 ? -10.5 -34.531 -24.969 1 96.25 280 ILE A C 1
ATOM 2295 O O . ILE A 1 280 ? -9.797 -34.094 -25.891 1 96.25 280 ILE A O 1
ATOM 2299 N N . SER A 1 281 ? -10.258 -35.688 -24.344 1 96 281 SER A N 1
ATOM 2300 C CA . SER A 1 281 ? -9.148 -36.531 -24.75 1 96 281 SER A CA 1
ATOM 2301 C C . SER A 1 281 ? -9.258 -36.938 -26.219 1 96 281 SER A C 1
ATOM 2303 O O . SER A 1 281 ? -8.266 -36.844 -26.953 1 96 281 SER A O 1
ATOM 2305 N N . ARG A 1 282 ? -10.391 -37.25 -26.656 1 96.44 282 ARG A N 1
ATOM 2306 C CA . ARG A 1 282 ? -10.625 -37.688 -28.031 1 96.44 282 ARG A CA 1
ATOM 2307 C C . ARG A 1 282 ? -10.555 -36.5 -29 1 96.44 282 ARG A C 1
ATOM 2309 O O . ARG A 1 282 ? -9.859 -36.562 -30.016 1 96.44 282 ARG A O 1
ATOM 2316 N N . ARG A 1 283 ? -11.234 -35.469 -28.609 1 96.19 283 ARG A N 1
ATOM 2317 C CA . ARG A 1 283 ? -11.336 -34.312 -29.469 1 96.19 283 ARG A CA 1
ATOM 2318 C C . ARG A 1 283 ? -9.977 -33.656 -29.688 1 96.19 283 ARG A C 1
ATOM 2320 O O . ARG A 1 283 ? -9.648 -33.25 -30.797 1 96.19 283 ARG A O 1
ATOM 2327 N N . MET A 1 284 ? -9.211 -33.594 -28.656 1 96.06 284 MET A N 1
ATOM 2328 C CA . MET A 1 284 ? -7.945 -32.875 -28.734 1 96.06 284 MET A CA 1
ATOM 2329 C C . MET A 1 284 ? -6.781 -33.844 -28.938 1 96.06 284 MET A C 1
ATOM 2331 O O . MET A 1 284 ? -5.625 -33.438 -29.016 1 96.06 284 MET A O 1
ATOM 2335 N N . LYS A 1 285 ? -7.039 -35.188 -28.922 1 95.75 285 LYS A N 1
ATOM 2336 C CA . LYS A 1 285 ? -6.012 -36.219 -29 1 95.75 285 LYS A CA 1
ATOM 2337 C C . LYS A 1 285 ? -4.977 -36.031 -27.891 1 95.75 285 LYS A C 1
ATOM 2339 O O . LYS A 1 285 ? -3.771 -36.031 -28.156 1 95.75 285 LYS A O 1
ATOM 2344 N N . TYR A 1 286 ? -5.516 -35.781 -26.781 1 96.31 286 TYR A N 1
ATOM 2345 C CA . TYR A 1 286 ? -4.707 -35.5 -25.594 1 96.31 286 TYR A CA 1
ATOM 2346 C C . TYR A 1 286 ? -4.812 -36.625 -24.578 1 96.31 286 TYR A C 1
ATOM 2348 O O . TYR A 1 286 ? -5.906 -36.938 -24.109 1 96.31 286 TYR A O 1
ATOM 2356 N N . ARG A 1 287 ? -3.664 -37.219 -24.125 1 94.56 287 ARG A N 1
ATOM 2357 C CA . ARG A 1 287 ? -3.695 -38.406 -23.281 1 94.56 287 ARG A CA 1
ATOM 2358 C C . ARG A 1 287 ? -3.055 -38.125 -21.938 1 94.56 287 ARG A C 1
ATOM 2360 O O . ARG A 1 287 ? -3.055 -39 -21.062 1 94.56 287 ARG A O 1
ATOM 2367 N N . ASN A 1 288 ? -2.514 -36.969 -21.719 1 96 288 ASN A N 1
ATOM 2368 C CA . ASN A 1 288 ? -1.821 -36.625 -20.469 1 96 288 ASN A CA 1
ATOM 2369 C C . ASN A 1 288 ? -2.801 -36.219 -19.375 1 96 288 ASN A C 1
ATOM 2371 O O . ASN A 1 288 ? -2.688 -35.125 -18.812 1 96 288 ASN A O 1
ATOM 2375 N N . MET A 1 289 ? -3.746 -37.125 -19.109 1 97.38 289 MET A N 1
ATOM 2376 C CA . MET A 1 289 ? -4.723 -36.906 -18.031 1 97.38 289 MET A CA 1
ATOM 2377 C C . MET A 1 289 ? -4.852 -38.125 -17.156 1 97.38 289 MET A C 1
ATOM 2379 O O . MET A 1 289 ? -4.828 -39.25 -17.641 1 97.38 289 MET A O 1
ATOM 2383 N N . THR A 1 290 ? -4.891 -37.938 -15.898 1 97.25 290 THR A N 1
ATOM 2384 C CA . THR A 1 290 ? -5.086 -39 -14.914 1 97.25 290 THR A CA 1
ATOM 2385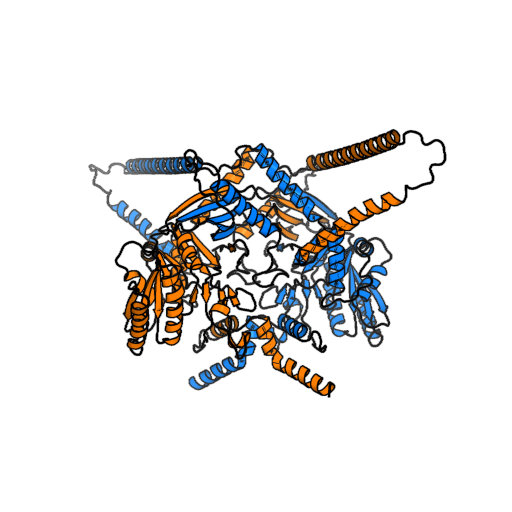 C C . THR A 1 290 ? -6.285 -38.688 -14.023 1 97.25 290 THR A C 1
ATOM 2387 O O . THR A 1 290 ? -6.418 -37.594 -13.508 1 97.25 290 THR A O 1
ATOM 2390 N N . LEU A 1 291 ? -7.191 -39.656 -13.891 1 97.19 291 LEU A N 1
ATOM 2391 C CA . LEU A 1 291 ? -8.336 -39.531 -12.992 1 97.19 291 LEU A CA 1
ATOM 2392 C C . LEU A 1 291 ? -8.188 -40.5 -11.805 1 97.19 291 LEU A C 1
ATOM 2394 O O . LEU A 1 291 ? -7.988 -41.688 -11.984 1 97.19 291 LEU A O 1
ATOM 2398 N N . ILE A 1 292 ? -8.188 -39.938 -10.609 1 97.31 292 ILE A N 1
ATOM 2399 C CA . ILE A 1 292 ? -8.125 -40.719 -9.375 1 97.31 292 ILE A CA 1
ATOM 2400 C C . ILE A 1 292 ? -9.445 -40.594 -8.617 1 97.31 292 ILE A C 1
ATOM 2402 O O . ILE A 1 292 ? -9.914 -39.5 -8.359 1 97.31 292 ILE A O 1
ATOM 2406 N N . HIS A 1 293 ? -10.023 -41.719 -8.281 1 95.94 293 HIS A N 1
ATOM 2407 C CA . HIS A 1 293 ? -11.289 -41.75 -7.551 1 95.94 293 HIS A CA 1
ATOM 2408 C C . HIS A 1 293 ? -11.062 -42.125 -6.09 1 95.94 293 HIS A C 1
ATOM 2410 O O . HIS A 1 293 ? -10.406 -43.125 -5.793 1 95.94 293 HIS A O 1
ATOM 2416 N N . LEU A 1 294 ? -11.523 -41.281 -5.203 1 94.19 294 LEU A N 1
ATOM 2417 C CA . LEU A 1 294 ? -11.484 -41.562 -3.773 1 94.19 294 LEU A CA 1
ATOM 2418 C C . LEU A 1 294 ? -12.898 -41.625 -3.193 1 94.19 294 LEU A C 1
ATOM 2420 O O . LEU A 1 294 ? -13.648 -40.656 -3.27 1 94.19 294 LEU A O 1
ATOM 2424 N N . ASN A 1 295 ? -13.242 -42.688 -2.557 1 89.88 295 ASN A N 1
ATOM 2425 C CA . ASN A 1 295 ? -14.547 -42.875 -1.925 1 89.88 295 ASN A CA 1
ATOM 2426 C C . ASN A 1 295 ? -14.523 -42.438 -0.464 1 89.88 295 ASN A C 1
ATOM 2428 O O . ASN A 1 295 ? -14.711 -43.25 0.438 1 89.88 295 ASN A O 1
ATOM 2432 N N . GLU A 1 296 ? -14.234 -41.281 -0.196 1 90.44 296 GLU A N 1
ATOM 2433 C CA . GLU A 1 296 ? -14.188 -40.656 1.119 1 90.44 296 GLU A CA 1
ATOM 2434 C C . GLU A 1 296 ? -14.766 -39.219 1.072 1 90.44 296 GLU A C 1
ATOM 2436 O O . GLU A 1 296 ? -15.141 -38.75 0.004 1 90.44 296 GLU A O 1
ATOM 2441 N N . ASP A 1 297 ? -14.969 -38.625 2.277 1 89.88 297 ASP A N 1
ATOM 2442 C CA . ASP A 1 297 ? -15.422 -37.25 2.344 1 89.88 297 ASP A CA 1
ATOM 2443 C C . ASP A 1 297 ? -14.375 -36.312 1.746 1 89.88 297 ASP A C 1
ATOM 2445 O O . ASP A 1 297 ? -13.172 -36.562 1.852 1 89.88 297 ASP A O 1
ATOM 2449 N N . PHE A 1 298 ? -14.875 -35.344 1.238 1 90.06 298 PHE A N 1
ATOM 2450 C CA . PHE A 1 298 ? -14.023 -34.406 0.513 1 90.06 298 PHE A CA 1
ATOM 2451 C C . PHE A 1 298 ? -13.016 -33.75 1.452 1 90.06 298 PHE A C 1
ATOM 2453 O O . PHE A 1 298 ? -13.383 -33.281 2.531 1 90.06 298 PHE A O 1
ATOM 2460 N N . SER A 1 299 ? -11.883 -33.781 1.09 1 90.88 299 SER A N 1
ATOM 2461 C CA . SER A 1 299 ? -10.758 -33.062 1.7 1 90.88 299 SER A CA 1
ATOM 2462 C C . SER A 1 299 ? -9.773 -32.562 0.644 1 90.88 299 SER A C 1
ATOM 2464 O O . SER A 1 299 ? -9.148 -33.375 -0.048 1 90.88 299 SER A O 1
ATOM 2466 N N . ARG A 1 300 ? -9.633 -31.375 0.58 1 93.06 300 ARG A N 1
ATOM 2467 C CA . ARG A 1 300 ? -8.766 -30.781 -0.437 1 93.06 300 ARG A CA 1
ATOM 2468 C C . ARG A 1 300 ? -7.316 -31.219 -0.237 1 93.06 300 ARG A C 1
ATOM 2470 O O . ARG A 1 300 ? -6.641 -31.609 -1.191 1 93.06 300 ARG A O 1
ATOM 2477 N N . SER A 1 301 ? -6.84 -31.125 0.986 1 94.31 301 SER A N 1
ATOM 2478 C CA . SER A 1 301 ? -5.453 -31.484 1.267 1 94.31 301 SER A CA 1
ATOM 2479 C C . SER A 1 301 ? -5.184 -32.938 0.926 1 94.31 301 SER A C 1
ATOM 2481 O O . SER A 1 301 ? -4.125 -33.281 0.384 1 94.31 301 SER A O 1
ATOM 2483 N N . ARG A 1 302 ? -6.137 -33.75 1.247 1 94.06 302 ARG A N 1
ATOM 2484 C CA . ARG A 1 302 ? -6.012 -35.156 0.915 1 94.06 302 ARG A CA 1
ATOM 2485 C C . ARG A 1 302 ? -5.957 -35.375 -0.595 1 94.06 302 ARG A C 1
ATOM 2487 O O . ARG A 1 302 ? -5.152 -36.156 -1.091 1 94.06 302 ARG A O 1
ATOM 2494 N N . ALA A 1 303 ? -6.754 -34.688 -1.271 1 96.19 303 ALA A N 1
ATOM 2495 C CA . ALA A 1 303 ? -6.785 -34.781 -2.727 1 96.19 303 ALA A CA 1
ATOM 2496 C C . ALA A 1 303 ? -5.441 -34.406 -3.334 1 96.19 303 ALA A C 1
ATOM 2498 O O . ALA A 1 303 ? -4.91 -35.125 -4.191 1 96.19 303 ALA A O 1
ATOM 2499 N N . LEU A 1 304 ? -4.914 -33.281 -2.918 1 97.62 304 LEU A N 1
ATOM 2500 C CA . LEU A 1 304 ? -3.652 -32.781 -3.447 1 97.62 304 LEU A CA 1
ATOM 2501 C C . LEU A 1 304 ? -2.504 -33.719 -3.098 1 97.62 304 LEU A C 1
ATOM 2503 O O . LEU A 1 304 ? -1.621 -33.969 -3.922 1 97.62 304 LEU A O 1
ATOM 2507 N N . ASP A 1 305 ? -2.57 -34.281 -1.913 1 96.44 305 ASP A N 1
ATOM 2508 C CA . ASP A 1 305 ? -1.545 -35.219 -1.478 1 96.44 305 ASP A CA 1
ATOM 2509 C C . ASP A 1 305 ? -1.559 -36.469 -2.338 1 96.44 305 ASP A C 1
ATOM 2511 O O . ASP A 1 305 ? -0.518 -36.906 -2.848 1 96.44 305 ASP A O 1
ATOM 2515 N N . VAL A 1 306 ? -2.715 -37.062 -2.5 1 96.88 306 VAL A N 1
ATOM 2516 C CA . VAL A 1 306 ? -2.865 -38.281 -3.291 1 96.88 306 VAL A CA 1
ATOM 2517 C C . VAL A 1 306 ? -2.473 -38 -4.742 1 96.88 306 VAL A C 1
ATOM 2519 O O . VAL A 1 306 ? -1.791 -38.812 -5.371 1 96.88 306 VAL A O 1
ATOM 2522 N N . GLY A 1 307 ? -2.908 -36.875 -5.273 1 98 307 GLY A N 1
ATOM 2523 C CA . GLY A 1 307 ? -2.576 -36.5 -6.641 1 98 307 GLY A CA 1
ATOM 2524 C C . GLY A 1 307 ? -1.084 -36.344 -6.875 1 98 307 GLY A C 1
ATOM 2525 O O . GLY A 1 307 ? -0.562 -36.812 -7.891 1 98 307 GLY A O 1
ATOM 2526 N N . ALA A 1 308 ? -0.392 -35.719 -5.977 1 97.94 308 ALA A N 1
ATOM 2527 C CA . ALA A 1 308 ? 1.053 -35.531 -6.09 1 97.94 308 ALA A CA 1
ATOM 2528 C C . ALA A 1 308 ? 1.786 -36.875 -6.004 1 97.94 308 ALA A C 1
ATOM 2530 O O . ALA A 1 308 ? 2.748 -37.125 -6.734 1 97.94 308 ALA A O 1
ATOM 2531 N N . ARG A 1 309 ? 1.327 -37.75 -5.164 1 96.31 309 ARG A N 1
ATOM 2532 C CA . ARG A 1 309 ? 1.992 -39 -4.918 1 96.31 309 ARG A CA 1
ATOM 2533 C C . ARG A 1 309 ? 1.706 -40 -6.035 1 96.31 309 ARG A C 1
ATOM 2535 O O . ARG A 1 309 ? 2.426 -41 -6.195 1 96.31 309 ARG A O 1
ATOM 2542 N N . ALA A 1 310 ? 0.683 -39.781 -6.746 1 96.88 310 ALA A N 1
ATOM 2543 C CA . ALA A 1 310 ? 0.306 -40.688 -7.828 1 96.88 310 ALA A CA 1
ATOM 2544 C C . ALA A 1 310 ? 1.288 -40.594 -8.992 1 96.88 310 ALA A C 1
ATOM 2546 O O . ALA A 1 310 ? 1.349 -41.5 -9.836 1 96.88 310 ALA A O 1
ATOM 2547 N N . TRP A 1 311 ? 2.016 -39.5 -9.07 1 97 311 TRP A N 1
ATOM 2548 C CA . TRP A 1 311 ? 2.996 -39.312 -10.141 1 97 311 TRP A CA 1
ATOM 2549 C C . TRP A 1 311 ? 4.156 -40.281 -9.984 1 97 311 TRP A C 1
ATOM 2551 O O . TRP A 1 311 ? 4.777 -40.375 -8.922 1 97 311 TRP A O 1
ATOM 2561 N N . LYS A 1 312 ? 4.531 -41.031 -11.039 1 91.94 312 LYS A N 1
ATOM 2562 C CA . LYS A 1 312 ? 5.508 -42.125 -10.914 1 91.94 312 LYS A CA 1
ATOM 2563 C C . LYS A 1 312 ? 6.758 -41.812 -11.742 1 91.94 312 LYS A C 1
ATOM 2565 O O . LYS A 1 312 ? 7.707 -42.625 -11.742 1 91.94 312 LYS A O 1
ATOM 2570 N N . HIS A 1 313 ? 6.852 -40.844 -12.398 1 92.19 313 HIS A N 1
ATOM 2571 C CA . HIS A 1 313 ? 7.965 -40.531 -13.281 1 92.19 313 HIS A CA 1
ATOM 2572 C C . HIS A 1 313 ? 8.953 -39.594 -12.594 1 92.19 313 HIS A C 1
ATOM 2574 O O . HIS A 1 313 ? 8.961 -39.469 -11.367 1 92.19 313 HIS A O 1
ATOM 2580 N N . ASP A 1 314 ? 9.805 -38.969 -13.391 1 91.69 314 ASP A N 1
ATOM 2581 C CA . ASP A 1 314 ? 10.836 -38.094 -12.867 1 91.69 314 ASP A CA 1
ATOM 2582 C C . ASP A 1 314 ? 10.211 -36.875 -12.195 1 91.69 314 ASP A C 1
ATOM 2584 O O . ASP A 1 314 ? 9.016 -36.625 -12.344 1 91.69 314 ASP A O 1
ATOM 2588 N N . ASN A 1 315 ? 11.055 -36.219 -11.453 1 96.25 315 ASN A N 1
ATOM 2589 C CA . ASN A 1 315 ? 10.594 -35 -10.758 1 96.25 315 ASN A CA 1
ATOM 2590 C C . ASN A 1 315 ? 9.805 -34.094 -11.68 1 96.25 315 ASN A C 1
ATOM 2592 O O . ASN A 1 315 ? 10.148 -33.938 -12.852 1 96.25 315 ASN A O 1
ATOM 2596 N N . VAL A 1 316 ? 8.703 -33.562 -11.195 1 98 316 VAL A N 1
ATOM 2597 C CA . VAL A 1 316 ? 7.809 -32.781 -12.023 1 98 316 VAL A CA 1
ATOM 2598 C C . VAL A 1 316 ? 7.379 -31.531 -11.266 1 98 316 VAL A C 1
ATOM 2600 O O . VAL A 1 316 ? 7.34 -31.516 -10.039 1 98 316 VAL A O 1
ATOM 2603 N N . LEU A 1 317 ? 7.125 -30.469 -11.984 1 98.44 317 LEU A N 1
ATOM 2604 C CA . LEU A 1 317 ? 6.551 -29.25 -11.406 1 98.44 317 LEU A CA 1
ATOM 2605 C C . LEU A 1 317 ? 5.059 -29.422 -11.156 1 98.44 317 LEU A C 1
ATOM 2607 O O . LEU A 1 317 ? 4.309 -29.766 -12.07 1 98.44 317 LEU A O 1
ATOM 2611 N N . LEU A 1 318 ? 4.652 -29.25 -9.945 1 98.81 318 LEU A N 1
ATOM 2612 C CA . LEU A 1 318 ? 3.25 -29.359 -9.562 1 98.81 318 LEU A CA 1
ATOM 2613 C C . LEU A 1 318 ? 2.582 -27.984 -9.555 1 98.81 318 LEU A C 1
ATOM 2615 O O . LEU A 1 318 ? 3.191 -27 -9.133 1 98.81 318 LEU A O 1
ATOM 2619 N N . PHE A 1 319 ? 1.4 -27.938 -10.039 1 98.81 319 PHE A N 1
ATOM 2620 C CA . PHE A 1 319 ? 0.509 -26.797 -9.883 1 98.81 319 PHE A CA 1
ATOM 2621 C C . PHE A 1 319 ? -0.759 -27.188 -9.141 1 98.81 319 PHE A C 1
ATOM 2623 O O . PHE A 1 319 ? -1.628 -27.859 -9.695 1 98.81 319 PHE A O 1
ATOM 2630 N N . PHE A 1 320 ? -0.813 -26.828 -7.828 1 98.75 320 PHE A N 1
ATOM 2631 C CA . PHE A 1 320 ? -2.023 -27.047 -7.047 1 98.75 320 PHE A CA 1
ATOM 2632 C C . PHE A 1 320 ? -3.105 -26.047 -7.434 1 98.75 320 PHE A C 1
ATOM 2634 O O . PHE A 1 320 ? -3 -24.844 -7.125 1 98.75 320 PHE A O 1
ATOM 2641 N N . CYS A 1 321 ? -4.172 -26.484 -8.008 1 97.75 321 CYS A N 1
ATOM 2642 C CA . CYS A 1 321 ? -5.137 -25.594 -8.648 1 97.75 321 CYS A CA 1
ATOM 2643 C C . CYS A 1 321 ? -6.555 -25.906 -8.18 1 97.75 321 CYS A C 1
ATOM 2645 O O . CYS A 1 321 ? -6.922 -27.078 -8.016 1 97.75 321 CYS A O 1
ATOM 2647 N N . ASP A 1 322 ? -7.32 -24.875 -7.949 1 95.44 322 ASP A N 1
ATOM 2648 C CA . ASP A 1 322 ? -8.75 -25 -7.676 1 95.44 322 ASP A CA 1
ATOM 2649 C C . ASP A 1 322 ? -9.555 -25.062 -8.969 1 95.44 322 ASP A C 1
ATOM 2651 O O . ASP A 1 322 ? -9.188 -24.438 -9.969 1 95.44 322 ASP A O 1
ATOM 2655 N N . VAL A 1 323 ? -10.656 -25.781 -8.898 1 96.44 323 VAL A N 1
ATOM 2656 C CA . VAL A 1 323 ? -11.492 -25.969 -10.086 1 96.44 323 VAL A CA 1
ATOM 2657 C C . VAL A 1 323 ? -12.102 -24.625 -10.5 1 96.44 323 VAL A C 1
ATOM 2659 O O . VAL A 1 323 ? -12.461 -24.438 -11.664 1 96.44 323 VAL A O 1
ATOM 2662 N N . ASN A 1 324 ? -12.148 -23.672 -9.594 1 95 324 ASN A N 1
ATOM 2663 C CA . ASN A 1 324 ? -12.742 -22.375 -9.859 1 95 324 ASN A CA 1
ATOM 2664 C C . ASN A 1 324 ? -11.703 -21.375 -10.359 1 95 324 ASN A C 1
ATOM 2666 O O . ASN A 1 324 ? -12.008 -20.203 -10.562 1 95 324 ASN A O 1
ATOM 2670 N N . VAL A 1 325 ? -10.555 -21.781 -10.609 1 96.88 325 VAL A N 1
ATOM 2671 C CA . VAL A 1 325 ? -9.469 -20.891 -10.992 1 96.88 325 VAL A CA 1
ATOM 2672 C C . VAL A 1 325 ? -9.367 -20.812 -12.508 1 96.88 325 VAL A C 1
ATOM 2674 O O . VAL A 1 325 ? -9.508 -21.828 -13.203 1 96.88 325 VAL A O 1
ATOM 2677 N N . HIS A 1 326 ? -9.211 -19.656 -13.031 1 96.44 326 HIS A N 1
ATOM 2678 C CA . HIS A 1 326 ? -8.859 -19.406 -14.43 1 96.44 326 HIS A CA 1
ATOM 2679 C C . HIS A 1 326 ? -7.434 -18.875 -14.555 1 96.44 326 HIS A C 1
ATOM 2681 O O . HIS A 1 326 ? -7 -18.047 -13.75 1 96.44 326 HIS A O 1
ATOM 2687 N N . PHE A 1 327 ? -6.684 -19.422 -15.508 1 97.44 327 PHE A N 1
ATOM 2688 C CA . PHE A 1 327 ? -5.297 -18.984 -15.672 1 97.44 327 PHE A CA 1
ATOM 2689 C C . PHE A 1 327 ? -4.918 -18.922 -17.141 1 97.44 327 PHE A C 1
ATOM 2691 O O . PHE A 1 327 ? -5.594 -19.516 -18 1 97.44 327 PHE A O 1
ATOM 2698 N N . THR A 1 328 ? -3.854 -18.188 -17.453 1 96.25 328 THR A N 1
ATOM 2699 C CA . THR A 1 328 ? -3.361 -18.016 -18.812 1 96.25 328 THR A CA 1
ATOM 2700 C C . THR A 1 328 ? -2.105 -18.859 -19.047 1 96.25 328 THR A C 1
ATOM 2702 O O . THR A 1 328 ? -1.541 -19.406 -18.094 1 96.25 328 THR A O 1
ATOM 2705 N N . ALA A 1 329 ? -1.732 -18.984 -20.281 1 95.81 329 ALA A N 1
ATOM 2706 C CA . ALA A 1 329 ? -0.488 -19.672 -20.609 1 95.81 329 ALA A CA 1
ATOM 2707 C C . ALA A 1 329 ? 0.716 -18.953 -20 1 95.81 329 ALA A C 1
ATOM 2709 O O . ALA A 1 329 ? 1.694 -19.578 -19.609 1 95.81 329 ALA A O 1
ATOM 2710 N N . GLU A 1 330 ? 0.664 -17.625 -19.969 1 92.81 330 GLU A N 1
ATOM 2711 C CA . GLU A 1 330 ? 1.732 -16.828 -19.375 1 92.81 330 GLU A CA 1
ATOM 2712 C C . GLU A 1 330 ? 1.923 -17.172 -17.906 1 92.81 330 GLU A C 1
ATOM 2714 O O . GLU A 1 330 ? 3.047 -17.172 -17.406 1 92.81 330 GLU A O 1
ATOM 2719 N N . PHE A 1 331 ? 0.824 -17.422 -17.328 1 96.69 331 PHE A N 1
ATOM 2720 C CA . PHE A 1 331 ? 0.934 -17.797 -15.922 1 96.69 331 PHE A CA 1
ATOM 2721 C C . PHE A 1 331 ? 1.688 -19.109 -15.773 1 96.69 331 PHE A C 1
ATOM 2723 O O . PHE A 1 331 ? 2.48 -19.281 -14.844 1 96.69 331 PHE A O 1
ATOM 2730 N N . LEU A 1 332 ? 1.392 -20.109 -16.578 1 97.88 332 LEU A N 1
ATOM 2731 C CA . LEU A 1 332 ? 2.113 -21.375 -16.531 1 97.88 332 LEU A CA 1
ATOM 2732 C C . LEU A 1 332 ? 3.615 -21.156 -16.672 1 97.88 332 LEU A C 1
ATOM 2734 O O . LEU A 1 332 ? 4.414 -21.812 -15.992 1 97.88 332 LEU A O 1
ATOM 2738 N N . ASN A 1 333 ? 3.955 -20.25 -17.5 1 95.19 333 ASN A N 1
ATOM 2739 C CA . ASN A 1 333 ? 5.363 -19.891 -17.625 1 95.19 333 ASN A CA 1
ATOM 2740 C C . ASN A 1 333 ? 5.898 -19.281 -16.344 1 95.19 333 ASN A C 1
ATOM 2742 O O . ASN A 1 333 ? 7.051 -19.516 -15.969 1 95.19 333 ASN A O 1
ATOM 2746 N N . SER A 1 334 ? 5.078 -18.453 -15.703 1 96.31 334 SER A N 1
ATOM 2747 C CA . SER A 1 334 ? 5.484 -17.891 -14.414 1 96.31 334 SER A CA 1
ATOM 2748 C C . SER A 1 334 ? 5.797 -19 -13.406 1 96.31 334 SER A C 1
ATOM 2750 O O . SER A 1 334 ? 6.73 -18.875 -12.609 1 96.31 334 SER A O 1
ATOM 2752 N N . CYS A 1 335 ? 4.992 -20.031 -13.406 1 97.88 335 CYS A N 1
ATOM 2753 C CA . CYS A 1 335 ? 5.258 -21.172 -12.539 1 97.88 335 CYS A CA 1
ATOM 2754 C C . CYS A 1 335 ? 6.625 -21.781 -12.836 1 97.88 335 CYS A C 1
ATOM 2756 O O . CYS A 1 335 ? 7.398 -22.062 -11.922 1 97.88 335 CYS A O 1
ATOM 2758 N N . ARG A 1 336 ? 6.934 -21.969 -14.117 1 96.88 336 ARG A N 1
ATOM 2759 C CA . ARG A 1 336 ? 8.203 -22.562 -14.523 1 96.88 336 ARG A CA 1
ATOM 2760 C C . ARG A 1 336 ? 9.375 -21.672 -14.133 1 96.88 336 ARG A C 1
ATOM 2762 O O . ARG A 1 336 ? 10.422 -22.156 -13.695 1 96.88 336 ARG A O 1
ATOM 2769 N N . ILE A 1 337 ? 9.172 -20.375 -14.281 1 94.62 337 ILE A N 1
ATOM 2770 C CA . ILE A 1 337 ? 10.234 -19.406 -14.047 1 94.62 337 ILE A CA 1
ATOM 2771 C C . ILE A 1 337 ? 10.5 -19.266 -12.555 1 94.62 337 ILE A C 1
ATOM 2773 O O . ILE A 1 337 ? 11.656 -19.141 -12.133 1 94.62 337 ILE A O 1
ATOM 2777 N N . ASN A 1 338 ? 9.5 -19.359 -11.734 1 95.5 338 ASN A N 1
ATOM 2778 C CA . ASN A 1 338 ? 9.633 -18.969 -10.336 1 95.5 338 ASN A CA 1
ATOM 2779 C C . ASN A 1 338 ? 9.719 -20.188 -9.414 1 95.5 338 ASN A C 1
ATOM 2781 O O . ASN A 1 338 ? 9.711 -20.047 -8.188 1 95.5 338 ASN A O 1
ATOM 2785 N N . ALA A 1 339 ? 9.805 -21.375 -9.93 1 96 339 ALA A N 1
ATOM 2786 C CA . ALA A 1 339 ? 10.031 -22.594 -9.141 1 96 339 ALA A CA 1
ATOM 2787 C C . ALA A 1 339 ? 11.305 -23.297 -9.578 1 96 339 ALA A C 1
ATOM 2789 O O . ALA A 1 339 ? 11.609 -23.375 -10.773 1 96 339 ALA A O 1
ATOM 2790 N N . GLN A 1 340 ? 12.07 -23.75 -8.641 1 93.38 340 GLN A N 1
ATOM 2791 C CA . GLN A 1 340 ? 13.305 -24.484 -8.859 1 93.38 340 GLN A CA 1
ATOM 2792 C C . GLN A 1 340 ? 13.516 -25.547 -7.781 1 93.38 340 GLN A C 1
ATOM 2794 O O . GLN A 1 340 ? 13.445 -25.234 -6.586 1 93.38 340 GLN A O 1
ATOM 2799 N N . PRO A 1 341 ? 13.742 -26.812 -8.258 1 95.12 341 PRO A N 1
ATOM 2800 C CA . PRO A 1 341 ? 13.859 -27.875 -7.27 1 95.12 341 PRO A CA 1
ATOM 2801 C C . PRO A 1 341 ? 14.906 -27.578 -6.195 1 95.12 341 PRO A C 1
ATOM 2803 O O . PRO A 1 341 ? 16.062 -27.281 -6.52 1 95.12 341 PRO A O 1
ATOM 2806 N N . GLY A 1 342 ? 14.469 -27.641 -4.984 1 93.44 342 GLY A N 1
ATOM 2807 C CA . GLY A 1 342 ? 15.352 -27.516 -3.838 1 93.44 342 GLY A CA 1
ATOM 2808 C C . GLY A 1 342 ? 15.75 -26.078 -3.553 1 93.44 342 GLY A C 1
ATOM 2809 O O . GLY A 1 342 ? 16.5 -25.812 -2.613 1 93.44 342 GLY A O 1
ATOM 2810 N N . GLN A 1 343 ? 15.211 -25.172 -4.305 1 90.56 343 GLN A N 1
ATOM 2811 C CA . GLN A 1 343 ? 15.719 -23.812 -4.176 1 90.56 343 GLN A CA 1
ATOM 2812 C C . GLN A 1 343 ? 14.57 -22.812 -3.992 1 90.56 343 GLN A C 1
ATOM 2814 O O . GLN A 1 343 ? 14.648 -21.922 -3.148 1 90.56 343 GLN A O 1
ATOM 2819 N N . LYS A 1 344 ? 13.555 -23.062 -4.824 1 92.88 344 LYS A N 1
ATOM 2820 C CA . LYS A 1 344 ? 12.523 -22.031 -4.879 1 92.88 344 LYS A CA 1
ATOM 2821 C C . LYS A 1 344 ? 11.141 -22.641 -5.082 1 92.88 344 LYS A C 1
ATOM 2823 O O . LYS A 1 344 ? 10.984 -23.578 -5.875 1 92.88 344 LYS A O 1
ATOM 2828 N N . VAL A 1 345 ? 10.18 -22.109 -4.355 1 96.5 345 VAL A N 1
ATOM 2829 C CA . VAL A 1 345 ? 8.773 -22.469 -4.562 1 96.5 345 VAL A CA 1
ATOM 2830 C C . VAL A 1 345 ? 7.965 -21.203 -4.852 1 96.5 345 VAL A C 1
ATOM 2832 O O . VAL A 1 345 ? 8.273 -20.125 -4.34 1 96.5 345 VAL A O 1
ATOM 2835 N N . PHE A 1 346 ? 6.926 -21.344 -5.68 1 97.88 346 PHE A N 1
ATOM 2836 C CA . PHE A 1 346 ? 6.148 -20.188 -6.113 1 97.88 346 PHE A CA 1
ATOM 2837 C C . PHE A 1 346 ? 4.727 -20.25 -5.559 1 97.88 346 PHE A C 1
ATOM 2839 O O . PHE A 1 346 ? 4.004 -21.219 -5.805 1 97.88 346 PHE A O 1
ATOM 2846 N N . TYR A 1 347 ? 4.344 -19.281 -4.789 1 97.38 347 TYR A N 1
ATOM 2847 C CA . TYR A 1 347 ? 2.986 -19.078 -4.289 1 97.38 347 TYR A CA 1
ATOM 2848 C C . TYR A 1 347 ? 2.357 -17.828 -4.891 1 97.38 347 TYR A C 1
ATOM 2850 O O . TYR A 1 347 ? 2.365 -16.766 -4.27 1 97.38 347 TYR A O 1
ATOM 2858 N N . PRO A 1 348 ? 1.726 -18 -6.023 1 97.31 348 PRO A N 1
ATOM 2859 C CA . PRO A 1 348 ? 1.087 -16.844 -6.656 1 97.31 348 PRO A CA 1
ATOM 2860 C C . PRO A 1 348 ? -0.145 -16.359 -5.895 1 97.31 348 PRO A C 1
ATOM 2862 O O . PRO A 1 348 ? -0.847 -17.156 -5.273 1 97.31 348 PRO A O 1
ATOM 2865 N N . VAL A 1 349 ? -0.336 -15.07 -5.887 1 95 349 VAL A N 1
ATOM 2866 C CA . VAL A 1 349 ? -1.561 -14.484 -5.344 1 95 349 VAL A CA 1
ATOM 2867 C C . VAL A 1 349 ? -2.57 -14.266 -6.469 1 95 349 VAL A C 1
ATOM 2869 O O . VAL A 1 349 ? -2.273 -13.586 -7.453 1 95 349 VAL A O 1
ATOM 2872 N N . MET A 1 350 ? -3.707 -14.781 -6.309 1 95.88 350 MET A N 1
ATOM 2873 C CA . MET A 1 350 ? -4.734 -14.703 -7.344 1 95.88 350 MET A CA 1
ATOM 2874 C C . MET A 1 350 ? -5.562 -13.438 -7.199 1 95.88 350 MET A C 1
ATOM 2876 O O . MET A 1 350 ? -5.668 -12.883 -6.105 1 95.88 350 MET A O 1
ATOM 2880 N N . PHE A 1 351 ? -6.043 -13.008 -8.312 1 94.06 351 PHE A N 1
ATOM 2881 C CA . PHE A 1 351 ? -7.035 -11.938 -8.305 1 94.06 351 PHE A CA 1
ATOM 2882 C C . PHE A 1 351 ? -8.445 -12.508 -8.203 1 94.06 351 PHE A C 1
ATOM 2884 O O . PHE A 1 351 ? -8.914 -13.188 -9.125 1 94.06 351 PHE A O 1
ATOM 2891 N N . SER A 1 352 ? -9.07 -12.273 -7.109 1 94.44 352 SER A N 1
ATOM 2892 C CA . SER A 1 352 ? -10.414 -12.797 -6.871 1 94.44 352 SER A CA 1
ATOM 2893 C C . SER A 1 352 ? -11.477 -11.867 -7.453 1 94.44 352 SER A C 1
ATOM 2895 O O . SER A 1 352 ? -11.578 -10.703 -7.066 1 94.44 352 SER A O 1
ATOM 2897 N N . LEU A 1 353 ? -12.305 -12.414 -8.344 1 95.5 353 LEU A N 1
ATOM 2898 C CA . LEU A 1 353 ? -13.336 -11.609 -8.992 1 95.5 353 LEU A CA 1
ATOM 2899 C C . LEU A 1 353 ? -14.578 -11.5 -8.117 1 95.5 353 LEU A C 1
ATOM 2901 O O . LEU A 1 353 ? -14.961 -12.469 -7.457 1 95.5 353 LEU A O 1
ATOM 2905 N N . TYR A 1 354 ? -15.203 -10.328 -8.195 1 93.75 354 TYR A N 1
ATOM 2906 C CA . TYR A 1 354 ? -16.438 -10.102 -7.449 1 93.75 354 TYR A CA 1
ATOM 2907 C C . TYR A 1 354 ? -17.609 -10.805 -8.109 1 93.75 354 TYR A C 1
ATOM 2909 O O . TYR A 1 354 ? -17.453 -11.43 -9.164 1 93.75 354 TYR A O 1
ATOM 2917 N N . ASN A 1 355 ? -18.75 -10.781 -7.398 1 93.81 355 ASN A N 1
ATOM 2918 C CA . ASN A 1 355 ? -19.984 -11.352 -7.906 1 93.81 355 ASN A CA 1
ATOM 2919 C C . ASN A 1 355 ? -20.391 -10.719 -9.234 1 93.81 355 ASN A C 1
ATOM 2921 O O . ASN A 1 355 ? -20.75 -9.539 -9.281 1 93.81 355 ASN A O 1
ATOM 2925 N N . PRO A 1 356 ? -20.391 -11.484 -10.281 1 93.25 356 PRO A N 1
ATOM 2926 C CA . PRO A 1 356 ? -20.688 -10.914 -11.602 1 93.25 356 PRO A CA 1
ATOM 2927 C C . PRO A 1 356 ? -22.109 -10.367 -11.703 1 93.25 356 PRO A C 1
ATOM 2929 O O . PRO A 1 356 ? -22.359 -9.43 -12.461 1 93.25 356 PRO A O 1
ATOM 2932 N N . GLU A 1 357 ? -22.984 -10.914 -11.008 1 89.5 357 GLU A N 1
ATOM 2933 C CA . GLU A 1 357 ? -24.359 -10.422 -11.055 1 89.5 357 GLU A CA 1
ATOM 2934 C C . GLU A 1 357 ? -24.453 -9 -10.492 1 89.5 357 GLU A C 1
ATOM 2936 O O . GLU A 1 357 ? -25.25 -8.195 -10.977 1 89.5 357 GLU A O 1
ATOM 2941 N N . LEU A 1 358 ? -23.688 -8.805 -9.523 1 86.44 358 LEU A N 1
ATOM 2942 C CA . LEU A 1 358 ? -23.688 -7.469 -8.93 1 86.44 358 LEU A CA 1
ATOM 2943 C C . LEU A 1 358 ? -22.938 -6.477 -9.812 1 86.44 358 LEU A C 1
ATOM 2945 O O . LEU A 1 358 ? -23.297 -5.297 -9.859 1 86.44 358 LEU A O 1
ATOM 2949 N N . LEU A 1 359 ? -21.984 -6.918 -10.508 1 87.25 359 LEU A N 1
ATOM 2950 C CA . LEU A 1 359 ? -21.125 -6.059 -11.32 1 87.25 359 LEU A CA 1
ATOM 2951 C C . LEU A 1 359 ? -21.797 -5.727 -12.648 1 87.25 359 LEU A C 1
ATOM 2953 O O . LEU A 1 359 ? -21.797 -4.57 -13.078 1 87.25 359 LEU A O 1
ATOM 2957 N N . TYR A 1 360 ? -22.406 -6.777 -13.25 1 87 360 TYR A N 1
ATOM 2958 C CA . TYR A 1 360 ? -22.859 -6.625 -14.625 1 87 360 TYR A CA 1
ATOM 2959 C C . TYR A 1 360 ? -24.391 -6.617 -14.695 1 87 360 TYR A C 1
ATOM 2961 O O . TYR A 1 360 ? -24.969 -6.246 -15.719 1 87 360 TYR A O 1
ATOM 2969 N N . GLY A 1 361 ? -25.016 -6.949 -13.656 1 84 361 GLY A N 1
ATOM 2970 C CA . GLY A 1 361 ? -26.453 -7.062 -13.695 1 84 361 GLY A CA 1
ATOM 2971 C C . GLY A 1 361 ? -26.938 -8.32 -14.391 1 84 361 GLY A C 1
ATOM 2972 O O . GLY A 1 361 ? -26.453 -9.422 -14.109 1 84 361 GLY A O 1
ATOM 2973 N N . GLN A 1 362 ? -27.891 -8.125 -15.266 1 84.5 362 GLN A N 1
ATOM 2974 C CA . GLN A 1 362 ? -28.562 -9.266 -15.883 1 84.5 362 GLN A CA 1
ATOM 2975 C C . GLN A 1 362 ? -27.719 -9.867 -17 1 84.5 362 GLN A C 1
ATOM 2977 O O . GLN A 1 362 ? -27.812 -11.062 -17.281 1 84.5 362 GLN A O 1
ATOM 2982 N N . HIS A 1 363 ? -26.875 -9.117 -17.547 1 89.75 363 HIS A N 1
ATOM 2983 C CA . HIS A 1 363 ? -26.078 -9.617 -18.656 1 89.75 363 HIS A CA 1
ATOM 2984 C C . HIS A 1 363 ? -24.625 -9.789 -18.266 1 89.75 363 HIS A C 1
ATOM 2986 O O . HIS A 1 363 ? -23.797 -8.898 -18.516 1 89.75 363 HIS A O 1
ATOM 2992 N N . VAL A 1 364 ? -24.312 -10.961 -17.859 1 91 364 VAL A N 1
ATOM 2993 C CA . VAL A 1 364 ? -22.953 -11.258 -17.422 1 91 364 VAL A CA 1
ATOM 2994 C C . VAL A 1 364 ? -22.109 -11.68 -18.625 1 91 364 VAL A C 1
ATOM 2996 O O . VAL A 1 364 ? -22.484 -12.609 -19.359 1 91 364 VAL A O 1
ATOM 2999 N N . PRO A 1 365 ? -21.078 -11.023 -18.922 1 91.44 365 PRO A N 1
ATOM 3000 C CA . PRO A 1 365 ? -20.188 -11.414 -20.016 1 91.44 365 PRO A CA 1
ATOM 3001 C C . PRO A 1 365 ? -19.531 -12.773 -19.797 1 91.44 365 PRO A C 1
ATOM 3003 O O . PRO A 1 365 ? -19.547 -13.297 -18.688 1 91.44 365 PRO A O 1
ATOM 3006 N N . PRO A 1 366 ? -19 -13.305 -20.969 1 88 366 PRO A N 1
ATOM 3007 C CA . PRO A 1 366 ? -18.266 -14.562 -20.828 1 88 366 PRO A CA 1
ATOM 3008 C C . PRO A 1 366 ? -17.062 -14.43 -19.906 1 88 366 PRO A C 1
ATOM 3010 O O . PRO A 1 366 ? -16.547 -13.328 -19.719 1 88 366 PRO A O 1
ATOM 3013 N N . ALA A 1 367 ? -16.609 -15.5 -19.391 1 85.31 367 ALA A N 1
ATOM 3014 C CA . ALA A 1 367 ? -15.555 -15.562 -18.359 1 85.31 367 ALA A CA 1
ATOM 3015 C C . ALA A 1 367 ? -14.297 -14.836 -18.828 1 85.31 367 ALA A C 1
ATOM 3017 O O . ALA A 1 367 ? -13.672 -14.109 -18.062 1 85.31 367 ALA A O 1
ATOM 3018 N N . GLN A 1 368 ? -13.969 -15.016 -20.094 1 84.19 368 GLN A N 1
ATOM 3019 C CA . GLN A 1 368 ? -12.734 -14.438 -20.625 1 84.19 368 GLN A CA 1
ATOM 3020 C C . GLN A 1 368 ? -12.773 -12.914 -20.578 1 84.19 368 GLN A C 1
ATOM 3022 O O . GLN A 1 368 ? -11.734 -12.266 -20.406 1 84.19 368 GLN A O 1
ATOM 3027 N N . GLN A 1 369 ? -13.945 -12.383 -20.625 1 89.62 369 GLN A N 1
ATOM 3028 C CA . GLN A 1 369 ? -14.109 -10.93 -20.656 1 89.62 369 GLN A CA 1
ATOM 3029 C C . GLN A 1 369 ? -14.203 -10.367 -19.234 1 89.62 369 GLN A C 1
ATOM 3031 O O . GLN A 1 369 ? -14.125 -9.156 -19.047 1 89.62 369 GLN A O 1
ATOM 3036 N N . GLN A 1 370 ? -14.32 -11.273 -18.328 1 91.19 370 GLN A N 1
ATOM 3037 C CA . GLN A 1 370 ? -14.43 -10.836 -16.938 1 91.19 370 GLN A CA 1
ATOM 3038 C C . GLN A 1 370 ? -13.047 -10.695 -16.297 1 91.19 370 GLN A C 1
ATOM 3040 O O . GLN A 1 370 ? -12.914 -10.125 -15.219 1 91.19 370 GLN A O 1
ATOM 3045 N N . MET A 1 371 ? -12.055 -11.164 -16.984 1 91.12 371 MET A N 1
ATOM 3046 C CA . MET A 1 371 ? -10.711 -11.266 -16.406 1 91.12 371 MET A CA 1
ATOM 3047 C C . MET A 1 371 ? -9.992 -9.922 -16.484 1 91.12 371 MET A C 1
ATOM 3049 O O . MET A 1 371 ? -9.016 -9.781 -17.219 1 91.12 371 MET A O 1
ATOM 3053 N N . VAL A 1 372 ? -10.438 -9.016 -15.688 1 88.38 372 VAL A N 1
ATOM 3054 C CA . VAL A 1 372 ? -9.875 -7.664 -15.633 1 88.38 372 VAL A CA 1
ATOM 3055 C C . VAL A 1 372 ? -9.367 -7.375 -14.227 1 88.38 372 VAL A C 1
ATOM 3057 O O . VAL A 1 372 ? -10.086 -7.562 -13.242 1 88.38 372 VAL A O 1
ATOM 3060 N N . VAL A 1 373 ? -8.125 -7.012 -14.18 1 89 373 VAL A N 1
ATOM 3061 C CA . VAL A 1 373 ? -7.535 -6.668 -12.891 1 89 373 VAL A CA 1
ATOM 3062 C C . VAL A 1 373 ? -7.793 -5.195 -12.578 1 89 373 VAL A C 1
ATOM 3064 O O . VAL A 1 373 ? -7.016 -4.324 -12.984 1 89 373 VAL A O 1
ATOM 3067 N N . ARG A 1 374 ? -8.828 -4.949 -11.93 1 85.06 374 ARG A N 1
ATOM 3068 C CA . ARG A 1 374 ? -9.227 -3.617 -11.484 1 85.06 374 ARG A CA 1
ATOM 3069 C C . ARG A 1 374 ? -9.961 -3.682 -10.148 1 85.06 374 ARG A C 1
ATOM 3071 O O . ARG A 1 374 ? -10.602 -4.688 -9.836 1 85.06 374 ARG A O 1
ATOM 3078 N N . LYS A 1 375 ? -9.969 -2.643 -9.422 1 80.38 375 LYS A N 1
ATOM 3079 C CA . LYS A 1 375 ? -10.5 -2.598 -8.062 1 80.38 375 LYS A CA 1
ATOM 3080 C C . LYS A 1 375 ? -12 -2.869 -8.047 1 80.38 375 LYS A C 1
ATOM 3082 O O . LYS A 1 375 ? -12.523 -3.441 -7.094 1 80.38 375 LYS A O 1
ATOM 3087 N N . ASP A 1 376 ? -12.664 -2.432 -9.086 1 83.38 376 ASP A N 1
ATOM 3088 C CA . ASP A 1 376 ? -14.117 -2.582 -9.117 1 83.38 376 ASP A CA 1
ATOM 3089 C C . ASP A 1 376 ? -14.516 -3.982 -9.578 1 83.38 376 ASP A C 1
ATOM 3091 O O . ASP A 1 376 ? -15.688 -4.359 -9.508 1 83.38 376 ASP A O 1
ATOM 3095 N N . TYR A 1 377 ? -13.5 -4.727 -9.969 1 90.06 377 TYR A N 1
ATOM 3096 C CA . TYR A 1 377 ? -13.812 -6.043 -10.516 1 90.06 377 TYR A CA 1
ATOM 3097 C C . TYR A 1 377 ? -13.367 -7.145 -9.562 1 90.06 377 TYR A C 1
ATOM 3099 O O . TYR A 1 377 ? -13.766 -8.305 -9.703 1 90.06 377 TYR A O 1
ATOM 3107 N N . GLY A 1 378 ? -12.547 -6.785 -8.656 1 91.5 378 GLY A N 1
ATOM 3108 C CA . GLY A 1 378 ? -12.031 -7.789 -7.738 1 91.5 378 GLY A CA 1
ATOM 3109 C C . GLY A 1 378 ? -10.922 -7.27 -6.848 1 91.5 378 GLY A C 1
ATOM 3110 O O . GLY A 1 378 ? -10.789 -6.062 -6.648 1 91.5 378 GLY A O 1
ATOM 3111 N N . PHE A 1 379 ? -10.203 -8.141 -6.207 1 88.12 379 PHE A N 1
ATOM 3112 C CA . PHE A 1 379 ? -9.094 -7.797 -5.324 1 88.12 379 PHE A CA 1
ATOM 3113 C C . PHE A 1 379 ? -8.078 -8.922 -5.266 1 88.12 379 PHE A C 1
ATOM 3115 O O . PHE A 1 379 ? -8.391 -10.07 -5.594 1 88.12 379 PHE A O 1
ATOM 3122 N N . TRP A 1 380 ? -6.82 -8.586 -4.953 1 90.38 380 TRP A N 1
ATOM 3123 C CA . TRP A 1 380 ? -5.789 -9.594 -4.754 1 90.38 380 TRP A CA 1
ATOM 3124 C C . TRP A 1 380 ? -6.016 -10.352 -3.449 1 90.38 380 TRP A C 1
ATOM 3126 O O . TRP A 1 380 ? -6.047 -9.75 -2.373 1 90.38 380 TRP A O 1
ATOM 3136 N N . LYS A 1 381 ? -6.188 -11.602 -3.51 1 90.69 381 LYS A N 1
ATOM 3137 C CA . LYS A 1 381 ? -6.496 -12.43 -2.35 1 90.69 381 LYS A CA 1
ATOM 3138 C C . LYS A 1 381 ? -5.223 -12.906 -1.658 1 90.69 381 LYS A C 1
ATOM 3140 O O . LYS A 1 381 ? -4.898 -14.094 -1.693 1 90.69 381 LYS A O 1
ATOM 3145 N N . ASP A 1 382 ? -4.676 -12.07 -0.915 1 89.44 382 ASP A N 1
ATOM 3146 C CA . ASP A 1 382 ? -3.35 -12.32 -0.356 1 89.44 382 ASP A CA 1
ATOM 3147 C C . ASP A 1 382 ? -3.443 -13.164 0.916 1 89.44 382 ASP A C 1
ATOM 3149 O O . ASP A 1 382 ? -2.422 -13.562 1.478 1 89.44 382 ASP A O 1
ATOM 3153 N N . ASP A 1 383 ? -4.59 -13.594 1.361 1 86 383 ASP A N 1
ATOM 3154 C CA . ASP A 1 383 ? -4.734 -14.461 2.525 1 86 383 ASP A CA 1
ATOM 3155 C C . ASP A 1 383 ? -5.004 -15.898 2.105 1 86 383 ASP A C 1
ATOM 3157 O O . ASP A 1 383 ? -5.273 -16.766 2.947 1 86 383 ASP A O 1
ATOM 3161 N N . ASP A 1 384 ? -4.941 -16.094 0.872 1 91 384 ASP A N 1
ATOM 3162 C CA . ASP A 1 384 ? -5.168 -17.438 0.344 1 91 384 ASP A CA 1
ATOM 3163 C C . ASP A 1 384 ? -3.848 -18.109 -0.001 1 91 384 ASP A C 1
ATOM 3165 O O . ASP A 1 384 ? -3.018 -17.547 -0.716 1 91 384 ASP A O 1
ATOM 3169 N N . PHE A 1 385 ? -3.686 -19.375 0.494 1 94.19 385 PHE A N 1
ATOM 3170 C CA . PHE A 1 385 ? -2.453 -20.109 0.264 1 94.19 385 PHE A CA 1
ATOM 3171 C C . PHE A 1 385 ? -2.742 -21.438 -0.42 1 94.19 385 PHE A C 1
ATOM 3173 O O . PHE A 1 385 ? -1.96 -22.391 -0.304 1 94.19 385 PHE A O 1
ATOM 3180 N N . SER A 1 386 ? -3.838 -21.5 -1.11 1 94.88 386 SER A N 1
ATOM 3181 C CA . SER A 1 386 ? -4.289 -22.75 -1.702 1 94.88 386 SER A CA 1
ATOM 3182 C C . SER A 1 386 ? -3.609 -23 -3.043 1 94.88 386 SER A C 1
ATOM 3184 O O . SER A 1 386 ? -3.607 -24.125 -3.541 1 94.88 386 SER A O 1
ATOM 3186 N N . THR A 1 387 ? -3.09 -22 -3.658 1 97.12 387 THR A N 1
ATOM 3187 C CA . THR A 1 387 ? -2.453 -22.125 -4.965 1 97.12 387 THR A CA 1
ATOM 3188 C C . THR A 1 387 ? -0.933 -22.078 -4.832 1 97.12 387 THR A C 1
ATOM 3190 O O . THR A 1 387 ? -0.385 -21.156 -4.234 1 97.12 387 THR A O 1
ATOM 3193 N N . ALA A 1 388 ? -0.31 -23.078 -5.406 1 98.12 388 ALA A N 1
ATOM 3194 C CA . ALA A 1 388 ? 1.146 -23.156 -5.312 1 98.12 388 ALA A CA 1
ATOM 3195 C C . ALA A 1 388 ? 1.736 -23.875 -6.523 1 98.12 388 ALA A C 1
ATOM 3197 O O . ALA A 1 388 ? 1.088 -24.734 -7.121 1 98.12 388 ALA A O 1
ATOM 3198 N N . CYS A 1 389 ? 2.896 -23.469 -6.926 1 98.69 389 CYS A N 1
ATOM 3199 C CA . CYS A 1 389 ? 3.74 -24.156 -7.895 1 98.69 389 CYS A CA 1
ATOM 3200 C C . CYS A 1 389 ? 5.051 -24.609 -7.254 1 98.69 389 CYS A C 1
ATOM 3202 O O . CYS A 1 389 ? 5.871 -23.766 -6.863 1 98.69 389 CYS A O 1
ATOM 3204 N N . LEU A 1 390 ? 5.23 -25.859 -7.125 1 98.38 390 LEU A N 1
ATOM 3205 C CA . LEU A 1 390 ? 6.441 -26.406 -6.516 1 98.38 390 LEU A CA 1
ATOM 3206 C C . LEU A 1 390 ? 6.762 -27.781 -7.082 1 98.38 390 LEU A C 1
ATOM 3208 O O . LEU A 1 390 ? 5.867 -28.469 -7.574 1 98.38 390 LEU A O 1
ATOM 3212 N N . TYR A 1 391 ? 7.973 -28.109 -7.09 1 98.44 391 TYR A N 1
ATOM 3213 C CA . TYR A 1 391 ? 8.359 -29.406 -7.598 1 98.44 391 TYR A CA 1
ATOM 3214 C C . TYR A 1 391 ? 7.93 -30.516 -6.641 1 98.44 391 TYR A C 1
ATOM 3216 O O . TYR A 1 391 ? 7.941 -30.328 -5.422 1 98.44 391 TYR A O 1
ATOM 3224 N N . ARG A 1 392 ? 7.59 -31.625 -7.191 1 98.5 392 ARG A N 1
ATOM 3225 C CA . ARG A 1 392 ? 7.141 -32.781 -6.402 1 98.5 392 ARG A CA 1
ATOM 3226 C C . ARG A 1 392 ? 8.164 -33.125 -5.332 1 98.5 392 ARG A C 1
ATOM 3228 O O . ARG A 1 392 ? 7.793 -33.469 -4.199 1 98.5 392 ARG A O 1
ATOM 3235 N N . SER A 1 393 ? 9.422 -33.125 -5.664 1 97.94 393 SER A N 1
ATOM 3236 C CA . SER A 1 393 ? 10.484 -33.406 -4.711 1 97.94 393 SER A CA 1
ATOM 3237 C C . SER A 1 393 ? 10.406 -32.5 -3.492 1 97.94 393 SER A C 1
ATOM 3239 O O . SER A 1 393 ? 10.562 -32.938 -2.357 1 97.94 393 SER A O 1
ATOM 3241 N N . ASP A 1 394 ? 10.211 -31.219 -3.734 1 97.81 394 ASP A N 1
ATOM 3242 C CA . ASP A 1 394 ? 10.117 -30.25 -2.641 1 97.81 394 ASP A CA 1
ATOM 3243 C C . ASP A 1 394 ? 8.891 -30.531 -1.774 1 97.81 394 ASP A C 1
ATOM 3245 O O . ASP A 1 394 ? 8.953 -30.422 -0.548 1 97.81 394 ASP A O 1
ATOM 3249 N N . PHE A 1 395 ? 7.805 -30.875 -2.383 1 98.12 395 PHE A N 1
ATOM 3250 C CA . PHE A 1 395 ? 6.578 -31.219 -1.675 1 98.12 395 PHE A CA 1
ATOM 3251 C C . PHE A 1 395 ? 6.781 -32.438 -0.792 1 98.12 395 PHE A C 1
ATOM 3253 O O . PHE A 1 395 ? 6.418 -32.438 0.386 1 98.12 395 PHE A O 1
ATOM 3260 N N . MET A 1 396 ? 7.379 -33.406 -1.379 1 96.56 396 MET A N 1
ATOM 3261 C CA . MET A 1 396 ? 7.621 -34.656 -0.644 1 96.56 396 MET A CA 1
ATOM 3262 C C . MET A 1 396 ? 8.617 -34.438 0.49 1 96.56 396 MET A C 1
ATOM 3264 O O . MET A 1 396 ? 8.43 -34.938 1.595 1 96.56 396 MET A O 1
ATOM 3268 N N . ASN A 1 397 ? 9.656 -33.688 0.229 1 95.44 397 ASN A N 1
ATOM 3269 C CA . ASN A 1 397 ? 10.672 -33.406 1.235 1 95.44 397 ASN A CA 1
ATOM 3270 C C . ASN A 1 397 ? 10.094 -32.625 2.408 1 95.44 397 ASN A C 1
ATOM 3272 O O . ASN A 1 397 ? 10.555 -32.75 3.543 1 95.44 397 ASN A O 1
ATOM 3276 N N . ALA A 1 398 ? 9.125 -31.844 2.133 1 94.44 398 ALA A N 1
ATOM 3277 C CA . ALA A 1 398 ? 8.469 -31.062 3.182 1 94.44 398 ALA A CA 1
ATOM 3278 C C . ALA A 1 398 ? 7.484 -31.922 3.969 1 94.44 398 ALA A C 1
ATOM 3280 O O . ALA A 1 398 ? 6.891 -31.453 4.945 1 94.44 398 ALA A O 1
ATOM 3281 N N . GLY A 1 399 ? 7.215 -33.125 3.527 1 93.25 399 GLY A N 1
ATOM 3282 C CA . GLY A 1 399 ? 6.309 -34.031 4.211 1 93.25 399 GLY A CA 1
ATOM 3283 C C . GLY A 1 399 ? 4.879 -33.938 3.717 1 93.25 399 GLY A C 1
ATOM 3284 O O . GLY A 1 399 ? 3.957 -34.438 4.359 1 93.25 399 GLY A O 1
ATOM 3285 N N . GLY A 1 400 ? 4.703 -33.25 2.578 1 94.81 400 GLY A N 1
ATOM 3286 C CA . GLY A 1 400 ? 3.348 -33.062 2.088 1 94.81 400 GLY A CA 1
ATOM 3287 C C . GLY A 1 400 ? 2.455 -32.312 3.068 1 94.81 400 GLY A C 1
ATOM 3288 O O . GLY A 1 400 ? 2.924 -31.453 3.818 1 94.81 400 GLY A O 1
ATOM 3289 N N . PHE A 1 401 ? 1.233 -32.5 2.957 1 93.81 401 PHE A N 1
ATOM 3290 C CA . PHE A 1 401 ? 0.302 -31.859 3.881 1 93.81 401 PHE A CA 1
ATOM 3291 C C . PHE A 1 401 ? 0.393 -32.5 5.262 1 93.81 401 PHE A C 1
ATOM 3293 O O . PHE A 1 401 ? 0.309 -31.797 6.277 1 93.81 401 PHE A O 1
ATOM 3300 N N . GLY A 1 402 ? 0.715 -33.781 5.277 1 82.25 402 GLY A N 1
ATOM 3301 C CA . GLY A 1 402 ? 0.852 -34.469 6.543 1 82.25 402 GLY A CA 1
ATOM 3302 C C . GLY A 1 402 ? -0.428 -34.5 7.355 1 82.25 402 GLY A C 1
ATOM 3303 O O . GLY A 1 402 ? -1.508 -34.219 6.832 1 82.25 402 GLY A O 1
ATOM 3304 N N . ALA A 1 403 ? -0.276 -34.969 8.602 1 78.88 403 ALA A N 1
ATOM 3305 C CA . ALA A 1 403 ? -1.414 -34.938 9.516 1 78.88 403 ALA A CA 1
ATOM 3306 C C . ALA A 1 403 ? -1.685 -33.562 10.055 1 78.88 403 ALA A C 1
ATOM 3308 O O . ALA A 1 403 ? -0.774 -32.875 10.547 1 78.88 403 ALA A O 1
ATOM 3309 N N . PHE A 1 404 ? -2.693 -33 9.578 1 75 404 PHE A N 1
ATOM 3310 C CA . PHE A 1 404 ? -3.023 -31.656 10.008 1 75 404 PHE A CA 1
ATOM 3311 C C . PHE A 1 404 ? -4.324 -31.641 10.797 1 75 404 PHE A C 1
ATOM 3313 O O . PHE A 1 404 ? -5.32 -32.219 10.383 1 75 404 PHE A O 1
ATOM 3320 N N . SER A 1 405 ? -4.195 -31.219 11.992 1 71.88 405 SER A N 1
ATOM 3321 C CA . SER A 1 405 ? -5.391 -30.906 12.773 1 71.88 405 SER A CA 1
ATOM 3322 C C . SER A 1 405 ? -5.648 -29.406 12.828 1 71.88 405 SER A C 1
ATOM 3324 O O . SER A 1 405 ? -4.797 -28.641 13.281 1 71.88 405 SER A O 1
ATOM 3326 N N . ALA A 1 406 ? -6.711 -29.047 12.344 1 69.12 406 ALA A N 1
ATOM 3327 C CA . ALA A 1 406 ? -7.051 -27.641 12.211 1 69.12 406 ALA A CA 1
ATOM 3328 C C . ALA A 1 406 ? -7.09 -26.953 13.578 1 69.12 406 ALA A C 1
ATOM 3330 O O . ALA A 1 406 ? -7.688 -27.469 14.523 1 69.12 406 ALA A O 1
ATOM 3331 N N . ARG A 1 407 ? -6.238 -26.156 13.812 1 59.38 407 ARG A N 1
ATOM 3332 C CA . ARG A 1 407 ? -6.305 -25.281 14.984 1 59.38 407 ARG A CA 1
ATOM 3333 C C . ARG A 1 407 ? -6.844 -23.906 14.609 1 59.38 407 ARG A C 1
ATOM 3335 O O . ARG A 1 407 ? -6.164 -23.125 13.938 1 59.38 407 ARG A O 1
ATOM 3342 N N . GLY A 1 408 ? -8.047 -23.641 15.062 1 60.09 408 GLY A N 1
ATOM 3343 C CA . GLY A 1 408 ? -8.617 -22.328 14.781 1 60.09 408 GLY A CA 1
ATOM 3344 C C . GLY A 1 408 ? -8.938 -22.125 13.312 1 60.09 408 GLY A C 1
ATOM 3345 O O . GLY A 1 408 ? -9.641 -22.922 12.703 1 60.09 408 GLY A O 1
ATOM 3346 N N . SER A 1 409 ? -8.367 -21.031 12.883 1 67.19 409 SER A N 1
ATOM 3347 C CA . SER A 1 409 ? -8.656 -20.625 11.508 1 67.19 409 SER A CA 1
ATOM 3348 C C . SER A 1 409 ? -7.578 -21.109 10.547 1 67.19 409 SER A C 1
ATOM 3350 O O . SER A 1 409 ? -7.633 -20.828 9.352 1 67.19 409 SER A O 1
ATOM 3352 N N . ASP A 1 410 ? -6.762 -21.953 11.039 1 78.19 410 ASP A N 1
ATOM 3353 C CA . ASP A 1 410 ? -5.668 -22.422 10.195 1 78.19 410 ASP A CA 1
ATOM 3354 C C . ASP A 1 410 ? -6.16 -23.484 9.211 1 78.19 410 ASP A C 1
ATOM 3356 O O . ASP A 1 410 ? -6.965 -24.344 9.562 1 78.19 410 ASP A O 1
ATOM 3360 N N . THR A 1 411 ? -5.688 -23.359 8.062 1 86.94 411 THR A N 1
ATOM 3361 C CA . THR A 1 411 ? -6.023 -24.328 7.027 1 86.94 411 THR A CA 1
ATOM 3362 C C . THR A 1 411 ? -4.828 -25.219 6.723 1 86.94 411 THR A C 1
ATOM 3364 O O . THR A 1 411 ? -3.689 -24.891 7.062 1 86.94 411 THR A O 1
ATOM 3367 N N . ALA A 1 412 ? -5.121 -26.344 6.164 1 92.56 412 ALA A N 1
ATOM 3368 C CA . ALA A 1 412 ? -4.055 -27.25 5.742 1 92.56 412 ALA A CA 1
ATOM 3369 C C . ALA A 1 412 ? -3.115 -26.562 4.75 1 92.56 412 ALA A C 1
ATOM 3371 O O . ALA A 1 412 ? -1.905 -26.797 4.77 1 92.56 412 ALA A O 1
ATOM 3372 N N . ASP A 1 413 ? -3.643 -25.781 3.971 1 93.81 413 ASP A N 1
ATOM 3373 C CA . ASP A 1 413 ? -2.842 -25.031 2.998 1 93.81 413 ASP A CA 1
ATOM 3374 C C . ASP A 1 413 ? -1.857 -24.094 3.693 1 93.81 413 ASP A C 1
ATOM 3376 O O . ASP A 1 413 ? -0.694 -24.016 3.299 1 93.81 413 ASP A O 1
ATOM 3380 N N . LEU A 1 414 ? -2.381 -23.422 4.652 1 92.56 414 LEU A N 1
ATOM 3381 C CA . LEU A 1 414 ? -1.51 -22.516 5.406 1 92.56 414 LEU A CA 1
ATOM 3382 C C . LEU A 1 414 ? -0.405 -23.312 6.109 1 92.56 414 LEU A C 1
ATOM 3384 O O . LEU A 1 414 ? 0.738 -22.844 6.18 1 92.56 414 LEU A O 1
ATOM 3388 N N . HIS A 1 415 ? -0.774 -24.422 6.609 1 93.38 415 HIS A N 1
ATOM 3389 C CA . HIS A 1 415 ? 0.217 -25.266 7.273 1 93.38 415 HIS A CA 1
ATOM 3390 C C . HIS A 1 415 ? 1.32 -25.688 6.305 1 93.38 415 HIS A C 1
ATOM 3392 O O . HIS A 1 415 ? 2.502 -25.656 6.656 1 93.38 415 HIS A O 1
ATOM 3398 N N . LEU A 1 416 ? 0.972 -26.125 5.184 1 95.56 416 LEU A N 1
ATOM 3399 C CA . LEU A 1 416 ? 1.971 -26.469 4.176 1 95.56 416 LEU A CA 1
ATOM 3400 C C . LEU A 1 416 ? 2.85 -25.266 3.855 1 95.56 416 LEU A C 1
ATOM 3402 O O . LEU A 1 416 ? 4.07 -25.391 3.748 1 95.56 416 LEU A O 1
ATOM 3406 N N . TYR A 1 417 ? 2.23 -24.172 3.693 1 95.12 417 TYR A N 1
ATOM 3407 C CA . TYR A 1 417 ? 2.963 -22.938 3.434 1 95.12 417 TYR A CA 1
ATOM 3408 C C . TYR A 1 417 ? 4.008 -22.688 4.512 1 95.12 417 TYR A C 1
ATOM 3410 O O . TYR A 1 417 ? 5.164 -22.375 4.207 1 95.12 417 TYR A O 1
ATOM 3418 N N . ARG A 1 418 ? 3.594 -22.781 5.691 1 92.5 418 ARG A N 1
ATOM 3419 C CA . ARG A 1 418 ? 4.496 -22.562 6.82 1 92.5 418 ARG A CA 1
ATOM 3420 C C . ARG A 1 418 ? 5.629 -23.578 6.82 1 92.5 418 ARG A C 1
ATOM 3422 O O . ARG A 1 418 ? 6.77 -23.25 7.145 1 92.5 418 ARG A O 1
ATOM 3429 N N . LYS A 1 419 ? 5.336 -24.812 6.473 1 93.5 419 LYS A N 1
ATOM 3430 C CA . LYS A 1 419 ? 6.383 -25.828 6.355 1 93.5 419 LYS A CA 1
ATOM 3431 C C . LYS A 1 419 ? 7.438 -25.422 5.336 1 93.5 419 LYS A C 1
ATOM 3433 O O . LYS A 1 419 ? 8.641 -25.594 5.57 1 93.5 419 LYS A O 1
ATOM 3438 N N . LEU A 1 420 ? 6.992 -24.922 4.301 1 95.19 420 LEU A N 1
ATOM 3439 C CA . LEU A 1 420 ? 7.906 -24.5 3.24 1 95.19 420 LEU A CA 1
ATOM 3440 C C . LEU A 1 420 ? 8.703 -23.266 3.664 1 95.19 420 LEU A C 1
ATOM 3442 O O . LEU A 1 420 ? 9.867 -23.125 3.291 1 95.19 420 LEU A O 1
ATOM 3446 N N . LEU A 1 421 ? 8.062 -22.375 4.387 1 92.81 421 LEU A N 1
ATOM 3447 C CA . LEU A 1 421 ? 8.773 -21.219 4.93 1 92.81 421 LEU A CA 1
ATOM 3448 C C . LEU A 1 421 ? 9.914 -21.672 5.84 1 92.81 421 LEU A C 1
ATOM 3450 O O . LEU A 1 421 ? 10.945 -20.984 5.934 1 92.81 421 LEU A O 1
ATOM 3454 N N . HIS A 1 422 ? 9.742 -22.844 6.434 1 92.06 422 HIS A N 1
ATOM 3455 C CA . HIS A 1 422 ? 10.719 -23.344 7.383 1 92.06 422 HIS A CA 1
ATOM 3456 C C . HIS A 1 422 ? 11.758 -24.234 6.691 1 92.06 422 HIS A C 1
ATOM 3458 O O . HIS A 1 422 ? 12.711 -24.688 7.328 1 92.06 422 HIS A O 1
ATOM 3464 N N . SER A 1 423 ? 11.672 -24.531 5.465 1 89.75 423 SER A N 1
ATOM 3465 C CA . SER A 1 423 ? 12.492 -25.484 4.742 1 89.75 423 SER A CA 1
ATOM 3466 C C . SER A 1 423 ? 13.82 -24.875 4.312 1 89.75 423 SER A C 1
ATOM 3468 O O . SER A 1 423 ? 14.758 -25.594 3.951 1 89.75 423 SER A O 1
ATOM 3470 N N . GLY A 1 424 ? 13.945 -23.609 4.246 1 85.69 424 GLY A N 1
ATOM 3471 C CA . GLY A 1 424 ? 15.141 -22.938 3.752 1 85.69 424 GLY A CA 1
ATOM 3472 C C . GLY A 1 424 ? 15.047 -22.578 2.283 1 85.69 424 GLY A C 1
ATOM 3473 O O . GLY A 1 424 ? 15.953 -21.938 1.742 1 85.69 424 GLY A O 1
ATOM 3474 N N . MET A 1 425 ? 14.055 -23.062 1.657 1 90.31 425 MET A N 1
ATOM 3475 C CA . MET A 1 425 ? 13.836 -22.656 0.272 1 90.31 425 MET A CA 1
ATOM 3476 C C . MET A 1 425 ? 13.242 -21.25 0.204 1 90.31 425 MET A C 1
ATOM 3478 O O . MET A 1 425 ? 12.578 -20.797 1.139 1 90.31 425 MET A O 1
ATOM 3482 N N . MET A 1 426 ? 13.523 -20.594 -0.861 1 90.06 426 MET A N 1
ATOM 3483 C CA . MET A 1 426 ? 12.914 -19.281 -1.076 1 90.06 426 MET A CA 1
ATOM 3484 C C . MET A 1 426 ? 11.453 -19.422 -1.484 1 90.06 426 MET A C 1
ATOM 3486 O O . MET A 1 426 ? 11.141 -20.109 -2.455 1 90.06 426 MET A O 1
ATOM 3490 N N . VAL A 1 427 ? 10.641 -18.812 -0.75 1 93 427 VAL A N 1
ATOM 3491 C CA . VAL A 1 427 ? 9.219 -18.781 -1.104 1 93 427 VAL A CA 1
ATOM 3492 C C . VAL A 1 427 ? 8.891 -17.484 -1.842 1 93 427 VAL A C 1
ATOM 3494 O O . VAL A 1 427 ? 8.969 -16.406 -1.264 1 93 427 VAL A O 1
ATOM 3497 N N . VAL A 1 428 ? 8.539 -17.594 -3.102 1 94.31 428 VAL A N 1
ATOM 3498 C CA . VAL A 1 428 ? 8.18 -16.453 -3.924 1 94.31 428 VAL A CA 1
ATOM 3499 C C . VAL A 1 428 ? 6.672 -16.219 -3.865 1 94.31 428 VAL A C 1
ATOM 3501 O O . VAL A 1 428 ? 5.895 -17.031 -4.383 1 94.31 428 VAL A O 1
ATOM 3504 N N . ARG A 1 429 ? 6.285 -15.219 -3.176 1 94.12 429 ARG A N 1
ATOM 3505 C CA . ARG A 1 429 ? 4.891 -14.781 -3.123 1 94.12 429 ARG A CA 1
ATOM 3506 C C . ARG A 1 429 ? 4.684 -13.508 -3.934 1 94.12 429 ARG A C 1
ATOM 3508 O O . ARG A 1 429 ? 5.289 -12.477 -3.641 1 94.12 429 ARG A O 1
ATOM 3515 N N . ALA A 1 430 ? 3.904 -13.547 -4.996 1 93.88 430 ALA A N 1
ATOM 3516 C CA . ALA A 1 430 ? 3.707 -12.406 -5.887 1 93.88 430 ALA A CA 1
ATOM 3517 C C . ALA A 1 430 ? 2.338 -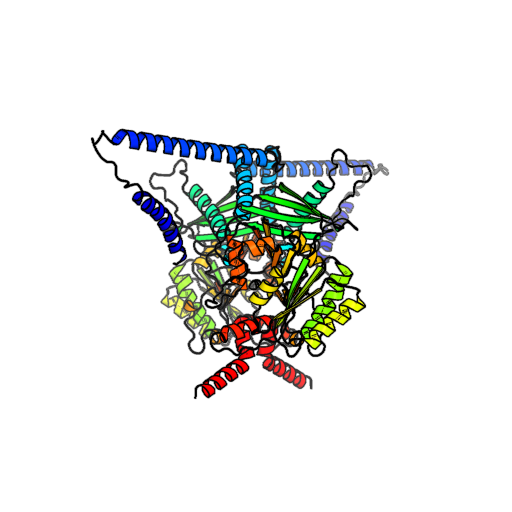12.461 -6.555 1 93.88 430 ALA A C 1
ATOM 3519 O O . ALA A 1 430 ? 1.841 -13.539 -6.879 1 93.88 430 ALA A O 1
ATOM 3520 N N . PRO A 1 431 ? 1.72 -11.297 -6.738 1 93.38 431 PRO A N 1
ATOM 3521 C CA . PRO A 1 431 ? 0.49 -11.305 -7.535 1 93.38 431 PRO A CA 1
ATOM 3522 C C . PRO A 1 431 ? 0.722 -11.758 -8.977 1 93.38 431 PRO A C 1
ATOM 3524 O O . PRO A 1 431 ? 1.75 -11.43 -9.57 1 93.38 431 PRO A O 1
ATOM 3527 N N . SER A 1 432 ? -0.189 -12.516 -9.445 1 94.31 432 SER A N 1
ATOM 3528 C CA . SER A 1 432 ? -0.073 -13.016 -10.805 1 94.31 432 SER A CA 1
ATOM 3529 C C . SER A 1 432 ? -1.227 -12.531 -11.68 1 94.31 432 SER A C 1
ATOM 3531 O O . SER A 1 432 ? -2.379 -12.906 -11.453 1 94.31 432 SER A O 1
ATOM 3533 N N . ARG A 1 433 ? -0.94 -11.773 -12.711 1 88.88 433 ARG A N 1
ATOM 3534 C CA . ARG A 1 433 ? -1.944 -11.141 -13.562 1 88.88 433 ARG A CA 1
ATOM 3535 C C . ARG A 1 433 ? -2.734 -12.18 -14.344 1 88.88 433 ARG A C 1
ATOM 3537 O O . ARG A 1 433 ? -3.879 -11.938 -14.734 1 88.88 433 ARG A O 1
ATOM 3544 N N . GLY A 1 434 ? -2.189 -13.281 -14.562 1 93.75 434 GLY A N 1
ATOM 3545 C CA . GLY A 1 434 ? -2.855 -14.297 -15.367 1 93.75 434 GLY A CA 1
ATOM 3546 C C . GLY A 1 434 ? -3.584 -15.336 -14.539 1 93.75 434 GLY A C 1
ATOM 3547 O O . GLY A 1 434 ? -3.965 -16.391 -15.047 1 93.75 434 GLY A O 1
ATOM 3548 N N . LEU A 1 435 ? -3.779 -15.078 -13.305 1 96.75 435 LEU A N 1
ATOM 3549 C CA . LEU A 1 435 ? -4.395 -16.031 -12.391 1 96.75 435 LEU A CA 1
ATOM 3550 C C . LEU A 1 435 ? -5.609 -15.43 -11.703 1 96.75 435 LEU A C 1
ATOM 3552 O O . LEU A 1 435 ? -5.48 -14.477 -10.93 1 96.75 435 LEU A O 1
ATOM 3556 N N . PHE A 1 436 ? -6.809 -15.992 -11.961 1 96.81 436 PHE A N 1
ATOM 3557 C CA . PHE A 1 436 ? -8.062 -15.438 -11.453 1 96.81 436 PHE A CA 1
ATOM 3558 C C . PHE A 1 436 ? -8.844 -16.484 -10.68 1 96.81 436 PHE A C 1
ATOM 3560 O O . PHE A 1 436 ? -8.883 -17.656 -11.078 1 96.81 436 PHE A O 1
ATOM 3567 N N . LEU A 1 437 ? -9.383 -16.078 -9.625 1 96.38 437 LEU A N 1
ATOM 3568 C CA . LEU A 1 437 ? -10.367 -16.891 -8.922 1 96.38 437 LEU A CA 1
ATOM 3569 C C . LEU A 1 437 ? -11.781 -16.438 -9.266 1 96.38 437 LEU A C 1
ATOM 3571 O O . LEU A 1 437 ? -12.164 -15.297 -8.977 1 96.38 437 LEU A O 1
ATOM 3575 N N . MET A 1 438 ? -12.57 -17.328 -9.82 1 94.88 438 MET A N 1
ATOM 3576 C CA . MET A 1 438 ? -13.945 -17.016 -10.195 1 94.88 438 MET A CA 1
ATOM 3577 C C . MET A 1 438 ? -14.852 -16.984 -8.969 1 94.88 438 MET A C 1
ATOM 3579 O O . MET A 1 438 ? -14.703 -17.797 -8.055 1 94.88 438 MET A O 1
ATOM 3583 N N . TRP A 1 439 ? -15.766 -16.078 -9.023 1 94.19 439 TRP A N 1
ATOM 3584 C CA . TRP A 1 439 ? -16.703 -15.953 -7.918 1 94.19 439 TRP A CA 1
ATOM 3585 C C . TRP A 1 439 ? -17.625 -17.172 -7.836 1 94.19 439 TRP A C 1
ATOM 3587 O O . TRP A 1 439 ? -18.094 -17.672 -8.859 1 94.19 439 TRP A O 1
ATOM 3597 N N . HIS A 1 440 ? -17.859 -17.625 -6.723 1 90.12 440 HIS A N 1
ATOM 3598 C CA . HIS A 1 440 ? -18.875 -18.641 -6.441 1 90.12 440 HIS A CA 1
ATOM 3599 C C . HIS A 1 440 ? -19.562 -18.375 -5.105 1 90.12 440 HIS A C 1
ATOM 3601 O O . HIS A 1 440 ? -18.984 -17.75 -4.219 1 90.12 440 HIS A O 1
ATOM 3607 N N . GLN A 1 441 ? -20.719 -18.812 -5.012 1 85.31 441 GLN A N 1
ATOM 3608 C CA . GLN A 1 441 ? -21.531 -18.516 -3.84 1 85.31 441 GLN A CA 1
ATOM 3609 C C . GLN A 1 441 ? -20.953 -19.172 -2.588 1 85.31 441 GLN A C 1
ATOM 3611 O O . GLN A 1 441 ? -20.578 -20.344 -2.609 1 85.31 441 GLN A O 1
ATOM 3616 N N . THR A 1 442 ? -20.781 -18.359 -1.578 1 82.69 442 THR A N 1
ATOM 3617 C CA . THR A 1 442 ? -20.359 -18.844 -0.271 1 82.69 442 THR A CA 1
ATOM 3618 C C . THR A 1 442 ? -21.547 -19.016 0.66 1 82.69 442 THR A C 1
ATOM 3620 O O . THR A 1 442 ? -22.344 -18.094 0.85 1 82.69 442 THR A O 1
ATOM 3623 N N . VAL A 1 443 ? -21.703 -20.188 1.17 1 77.38 443 VAL A N 1
ATOM 3624 C CA . VAL A 1 443 ? -22.781 -20.469 2.102 1 77.38 443 VAL A CA 1
ATOM 3625 C C . VAL A 1 443 ? -22.234 -20.594 3.521 1 77.38 443 VAL A C 1
ATOM 3627 O O . VAL A 1 443 ? -21.297 -21.344 3.771 1 77.38 443 VAL A O 1
ATOM 3630 N N . CYS A 1 444 ? -22.688 -19.719 4.387 1 77.88 444 CYS A N 1
ATOM 3631 C CA . CYS A 1 444 ? -22.25 -19.719 5.773 1 77.88 444 CYS A CA 1
ATOM 3632 C C . CYS A 1 444 ? -23.234 -20.484 6.66 1 77.88 444 CYS A C 1
ATOM 3634 O O . CYS A 1 444 ? -24.359 -20.047 6.863 1 77.88 444 CYS A O 1
ATOM 3636 N N . SER A 1 445 ? -22.906 -21.734 6.914 1 64.94 445 SER A N 1
ATOM 3637 C CA . SER A 1 445 ? -23.828 -22.562 7.691 1 64.94 445 SER A CA 1
ATOM 3638 C C . SER A 1 445 ? -23.344 -22.703 9.133 1 64.94 445 SER A C 1
ATOM 3640 O O . SER A 1 445 ? -24.156 -22.859 10.047 1 64.94 445 SER A O 1
ATOM 3642 N N . SER A 1 446 ? -21.984 -22.797 9.227 1 61.06 446 SER A N 1
ATOM 3643 C CA . SER A 1 446 ? -21.484 -23.234 10.523 1 61.06 446 SER A CA 1
ATOM 3644 C C . SER A 1 446 ? -21.5 -22.078 11.523 1 61.06 446 SER A C 1
ATOM 3646 O O . SER A 1 446 ? -21.359 -20.906 11.148 1 61.06 446 SER A O 1
ATOM 3648 N N . THR A 1 447 ? -21.812 -22.391 12.773 1 58.31 447 THR A N 1
ATOM 3649 C CA . THR A 1 447 ? -22 -21.484 13.914 1 58.31 447 THR A CA 1
ATOM 3650 C C . THR A 1 447 ? -20.672 -20.859 14.328 1 58.31 447 THR A C 1
ATOM 3652 O O . THR A 1 447 ? -20.625 -19.688 14.695 1 58.31 447 THR A O 1
ATOM 3655 N N . GLU A 1 448 ? -19.609 -21.609 14.406 1 56.84 448 GLU A N 1
ATOM 3656 C CA . GLU A 1 448 ? -18.438 -21.141 15.141 1 56.84 448 GLU A CA 1
ATOM 3657 C C . GLU A 1 448 ? -17.734 -20.016 14.375 1 56.84 448 GLU A C 1
ATOM 3659 O O . GLU A 1 448 ? -17.25 -19.062 14.977 1 56.84 448 GLU A O 1
ATOM 3664 N N . ALA A 1 449 ? -17.875 -20.172 13.102 1 70.38 449 ALA A N 1
ATOM 3665 C CA . ALA A 1 449 ? -17.125 -19.156 12.383 1 70.38 449 ALA A CA 1
ATOM 3666 C C . ALA A 1 449 ? -18.047 -18.359 11.461 1 70.38 449 ALA A C 1
ATOM 3668 O O . ALA A 1 449 ? -17.625 -17.938 10.375 1 70.38 449 ALA A O 1
ATOM 3669 N N . PHE A 1 450 ? -19.219 -18.219 12 1 73.12 450 PHE A N 1
ATOM 3670 C CA . PHE A 1 450 ? -20.234 -17.609 11.148 1 73.12 450 PHE A CA 1
ATOM 3671 C C . PHE A 1 450 ? -19.859 -16.172 10.812 1 73.12 450 PHE A C 1
ATOM 3673 O O . PHE A 1 450 ? -19.953 -15.758 9.648 1 73.12 450 PHE A O 1
ATOM 3680 N N . GLN A 1 451 ? -19.422 -15.438 11.789 1 71.31 451 GLN A N 1
ATOM 3681 C CA . GLN A 1 451 ? -19.062 -14.047 11.562 1 71.31 451 GLN A CA 1
ATOM 3682 C C . GLN A 1 451 ? -17.922 -13.922 10.547 1 71.31 451 GLN A C 1
ATOM 3684 O O . GLN A 1 451 ? -17.969 -13.07 9.656 1 71.31 451 GLN A O 1
ATOM 3689 N N . GLN A 1 452 ? -17 -14.719 10.688 1 74.81 452 GLN A N 1
ATOM 3690 C CA . GLN A 1 452 ? -15.883 -14.711 9.758 1 74.81 452 GLN A CA 1
ATOM 3691 C C . GLN A 1 452 ? -16.328 -15.102 8.352 1 74.81 452 GLN A C 1
ATOM 3693 O O . GLN A 1 452 ? -15.859 -14.539 7.367 1 74.81 452 GLN A O 1
ATOM 3698 N N . CYS A 1 453 ? -17.203 -16.031 8.367 1 80.31 453 CYS A N 1
ATOM 3699 C CA . CYS A 1 453 ? -17.719 -16.484 7.082 1 80.31 453 CYS A CA 1
ATOM 3700 C C . CYS A 1 453 ? -18.469 -15.359 6.379 1 80.31 453 CYS A C 1
ATOM 3702 O O . CYS A 1 453 ? -18.297 -15.141 5.176 1 80.31 453 CYS A O 1
ATOM 3704 N N . VAL A 1 454 ? -19.266 -14.719 7.141 1 78.5 454 VAL A N 1
ATOM 3705 C CA . VAL A 1 454 ? -20.047 -13.633 6.559 1 78.5 454 VAL A CA 1
ATOM 3706 C C . VAL A 1 454 ? -19.125 -12.508 6.105 1 78.5 454 VAL A C 1
ATOM 3708 O O . VAL A 1 454 ? -19.359 -11.891 5.062 1 78.5 454 VAL A O 1
ATOM 3711 N N . GLN A 1 455 ? -18.125 -12.234 6.832 1 77.31 455 GLN A N 1
ATOM 3712 C CA . GLN A 1 455 ? -17.156 -11.203 6.457 1 77.31 455 GLN A CA 1
ATOM 3713 C C . GLN A 1 455 ? -16.438 -11.578 5.164 1 77.31 455 GLN A C 1
ATOM 3715 O O . GLN A 1 455 ? -16.234 -10.727 4.297 1 77.31 455 GLN A O 1
ATOM 3720 N N . ASN A 1 456 ? -16.109 -12.781 5.133 1 81.69 456 ASN A N 1
ATOM 3721 C CA . ASN A 1 456 ? -15.469 -13.258 3.91 1 81.69 456 ASN A CA 1
ATOM 3722 C C . ASN A 1 456 ? -16.422 -13.18 2.715 1 81.69 456 ASN A C 1
ATOM 3724 O O . ASN A 1 456 ? -16 -12.844 1.605 1 81.69 456 ASN A O 1
ATOM 3728 N N . LYS A 1 457 ? -17.578 -13.555 3.02 1 84.94 457 LYS A N 1
ATOM 3729 C CA . LYS A 1 457 ? -18.594 -13.453 1.977 1 84.94 457 LYS A CA 1
ATOM 3730 C C . LYS A 1 457 ? -18.719 -12.016 1.47 1 84.94 457 LYS A C 1
ATOM 3732 O O . LYS A 1 457 ? -18.75 -11.781 0.26 1 84.94 457 LYS A O 1
ATOM 3737 N N . ALA A 1 458 ? -18.766 -11.148 2.363 1 83.44 458 ALA A N 1
ATOM 3738 C CA . ALA A 1 458 ? -18.891 -9.742 2 1 83.44 458 ALA A CA 1
ATOM 3739 C C . ALA A 1 458 ? -17.688 -9.289 1.177 1 83.44 458 ALA A C 1
ATOM 3741 O O . ALA A 1 458 ? -17.828 -8.562 0.192 1 83.44 458 ALA A O 1
ATOM 3742 N N . LEU A 1 459 ? -16.547 -9.703 1.537 1 84.75 459 LEU A N 1
ATOM 3743 C CA . LEU A 1 459 ? -15.312 -9.328 0.847 1 84.75 459 LEU A CA 1
ATOM 3744 C C . LEU A 1 459 ? -15.336 -9.82 -0.598 1 84.75 459 LEU A C 1
ATOM 3746 O O . LEU A 1 459 ? -14.812 -9.148 -1.491 1 84.75 459 LEU A O 1
ATOM 3750 N N . ASN A 1 460 ? -15.961 -10.859 -0.793 1 89.31 460 ASN A N 1
ATOM 3751 C CA . ASN A 1 460 ? -15.93 -11.492 -2.107 1 89.31 460 ASN A CA 1
ATOM 3752 C C . ASN A 1 460 ? -17.078 -11.008 -2.988 1 89.31 460 ASN A C 1
ATOM 3754 O O . ASN A 1 460 ? -17.094 -11.258 -4.195 1 89.31 460 ASN A O 1
ATOM 3758 N N . GLU A 1 461 ? -17.984 -10.281 -2.447 1 90.06 461 GLU A N 1
ATOM 3759 C CA . GLU A 1 461 ? -19.219 -9.961 -3.176 1 90.06 461 GLU A CA 1
ATOM 3760 C C . GLU A 1 461 ? -19.016 -8.734 -4.066 1 90.06 461 GLU A C 1
ATOM 3762 O O . GLU A 1 461 ? -19.453 -8.719 -5.215 1 90.06 461 GLU A O 1
ATOM 3767 N N . ALA A 1 462 ? -18.469 -7.746 -3.51 1 89.81 462 ALA A N 1
ATOM 3768 C CA . ALA A 1 462 ? -18.359 -6.488 -4.242 1 89.81 462 ALA A CA 1
ATOM 3769 C C . ALA A 1 462 ? -17.359 -5.555 -3.572 1 89.81 462 ALA A C 1
ATOM 3771 O O . ALA A 1 462 ? -16.922 -5.797 -2.441 1 89.81 462 ALA A O 1
ATOM 3772 N N . SER A 1 463 ? -16.969 -4.531 -4.375 1 86.56 463 SER A N 1
ATOM 3773 C CA . SER A 1 463 ? -16.078 -3.52 -3.818 1 86.56 463 SER A CA 1
ATOM 3774 C C . SER A 1 463 ? -16.766 -2.707 -2.732 1 86.56 463 SER A C 1
ATOM 3776 O O . SER A 1 463 ? -18 -2.771 -2.586 1 86.56 463 SER A O 1
ATOM 3778 N N . HIS A 1 464 ? -15.984 -1.988 -1.947 1 84.31 464 HIS A N 1
ATOM 3779 C CA . HIS A 1 464 ? -16.531 -1.124 -0.907 1 84.31 464 HIS A CA 1
ATOM 3780 C C . HIS A 1 464 ? -17.562 -0.165 -1.477 1 84.31 464 HIS A C 1
ATOM 3782 O O . HIS A 1 464 ? -18.672 -0.037 -0.929 1 84.31 464 HIS A O 1
ATOM 3788 N N . ALA A 1 465 ? -17.203 0.469 -2.568 1 81.31 465 ALA A N 1
ATOM 3789 C CA . ALA A 1 465 ? -18.094 1.443 -3.199 1 81.31 465 ALA A CA 1
ATOM 3790 C C . ALA A 1 465 ? -19.391 0.785 -3.662 1 81.31 465 ALA A C 1
ATOM 3792 O O . ALA A 1 465 ? -20.484 1.341 -3.48 1 81.31 465 ALA A O 1
ATOM 3793 N N . GLN A 1 466 ? -19.297 -0.335 -4.191 1 83.56 466 GLN A N 1
ATOM 3794 C CA . GLN A 1 466 ? -20.469 -1.047 -4.695 1 83.56 466 GLN A CA 1
ATOM 3795 C C . GLN A 1 466 ? -21.375 -1.509 -3.555 1 83.56 466 GLN A C 1
ATOM 3797 O O . GLN A 1 466 ? -22.594 -1.434 -3.654 1 83.56 466 GLN A O 1
ATOM 3802 N N . LEU A 1 467 ? -20.812 -2.037 -2.494 1 83.5 467 LEU A N 1
ATOM 3803 C CA . LEU A 1 467 ? -21.578 -2.422 -1.317 1 83.5 467 LEU A CA 1
ATOM 3804 C C . LEU A 1 467 ? -22.281 -1.213 -0.709 1 83.5 467 LEU A C 1
ATOM 3806 O O . LEU A 1 467 ? -23.438 -1.315 -0.266 1 83.5 467 LEU A O 1
ATOM 3810 N N . GLY A 1 468 ? -21.578 -0.13 -0.7 1 82.19 468 GLY A N 1
ATOM 3811 C CA . GLY A 1 468 ? -22.172 1.098 -0.198 1 82.19 468 GLY A CA 1
ATOM 3812 C C . GLY A 1 468 ? -23.406 1.52 -0.968 1 82.19 468 GLY A C 1
ATOM 3813 O O . GLY A 1 468 ? -24.406 1.92 -0.373 1 82.19 468 GLY A O 1
ATOM 3814 N N . LEU A 1 469 ? -23.312 1.437 -2.268 1 81.06 469 LEU A N 1
ATOM 3815 C CA . LEU A 1 469 ? -24.453 1.788 -3.105 1 81.06 469 LEU A CA 1
ATOM 3816 C C . LEU A 1 469 ? -25.641 0.875 -2.818 1 81.06 469 LEU A C 1
ATOM 3818 O O . LEU A 1 469 ? -26.781 1.315 -2.861 1 81.06 469 LEU A O 1
ATOM 3822 N N . ARG A 1 470 ? -25.359 -0.318 -2.443 1 82.44 470 ARG A N 1
ATOM 3823 C CA . ARG A 1 470 ? -26.438 -1.27 -2.141 1 82.44 470 ARG A CA 1
ATOM 3824 C C . ARG A 1 470 ? -27.078 -0.952 -0.8 1 82.44 470 ARG A C 1
ATOM 3826 O O . ARG A 1 470 ? -28.297 -1.079 -0.652 1 82.44 470 ARG A O 1
ATOM 3833 N N . VAL A 1 471 ? -26.344 -0.583 0.099 1 81.31 471 VAL A N 1
ATOM 3834 C CA . VAL A 1 471 ? -26.844 -0.245 1.426 1 81.31 471 VAL A CA 1
ATOM 3835 C C . VAL A 1 471 ? -27.734 0.988 1.339 1 81.31 471 VAL A C 1
ATOM 3837 O O . VAL A 1 471 ? -28.766 1.072 2.029 1 81.31 471 VAL A O 1
ATOM 3840 N N . PHE A 1 472 ? -27.422 1.891 0.452 1 79 472 PHE A N 1
ATOM 3841 C CA . PHE A 1 472 ? -28.188 3.137 0.364 1 79 472 PHE A CA 1
ATOM 3842 C C . PHE A 1 472 ? -29.125 3.117 -0.836 1 79 472 PHE A C 1
ATOM 3844 O O . PHE A 1 472 ? -29.531 4.172 -1.329 1 79 472 PHE A O 1
ATOM 3851 N N . GLN A 1 473 ? -29.312 1.979 -1.321 1 77.25 473 GLN A N 1
ATOM 3852 C CA . GLN A 1 473 ? -30.156 1.819 -2.508 1 77.25 473 GLN A CA 1
ATOM 3853 C C . GLN A 1 473 ? -31.531 2.447 -2.301 1 77.25 473 GLN A C 1
ATOM 3855 O O . GLN A 1 473 ? -32.062 3.113 -3.195 1 77.25 473 GLN A O 1
ATOM 3860 N N . LYS A 1 474 ? -32.031 2.166 -1.096 1 73.62 474 LYS A N 1
ATOM 3861 C CA . LYS A 1 474 ? -33.344 2.738 -0.818 1 73.62 474 LYS A CA 1
ATOM 3862 C C . LYS A 1 474 ? -33.312 4.262 -0.881 1 73.62 474 LYS A C 1
ATOM 3864 O O . LYS A 1 474 ? -34.219 4.887 -1.453 1 73.62 474 LYS A O 1
ATOM 3869 N N . GLN A 1 475 ? -32.344 4.805 -0.335 1 71.31 475 GLN A N 1
ATOM 3870 C CA . GLN A 1 475 ? -32.188 6.258 -0.363 1 71.31 475 GLN A CA 1
ATOM 3871 C C . GLN A 1 475 ? -32 6.766 -1.792 1 71.31 475 GLN A C 1
ATOM 3873 O O . GLN A 1 475 ? -32.562 7.809 -2.154 1 71.31 475 GLN A O 1
ATOM 3878 N N . ILE A 1 476 ? -31.344 6.059 -2.562 1 70.38 476 ILE A N 1
ATOM 3879 C CA . ILE A 1 476 ? -31.094 6.41 -3.957 1 70.38 476 ILE A CA 1
ATOM 3880 C C . ILE A 1 476 ? -32.406 6.355 -4.738 1 70.38 476 ILE A C 1
ATOM 3882 O O . ILE A 1 476 ? -32.719 7.277 -5.492 1 70.38 476 ILE A O 1
ATOM 3886 N N . GLN A 1 477 ? -33.125 5.348 -4.461 1 73.5 477 GLN A N 1
ATOM 3887 C CA . GLN A 1 477 ? -34.375 5.18 -5.168 1 73.5 477 GLN A CA 1
ATOM 3888 C C . GLN A 1 477 ? -35.375 6.27 -4.785 1 73.5 477 GLN A C 1
ATOM 3890 O O . GLN A 1 477 ? -36.094 6.789 -5.641 1 73.5 477 GLN A O 1
ATOM 3895 N N . GLU A 1 478 ? -35.312 6.578 -3.572 1 75.44 478 GLU A N 1
ATOM 3896 C CA . GLU A 1 478 ? -36.219 7.633 -3.111 1 75.44 478 GLU A CA 1
ATOM 3897 C C . GLU A 1 478 ? -35.875 8.977 -3.742 1 75.44 478 GLU A C 1
ATOM 3899 O O . GLU A 1 478 ? -36.75 9.742 -4.117 1 75.44 478 GLU A O 1
ATOM 3904 N N . HIS A 1 479 ? -34.719 9.195 -3.869 1 71.94 479 HIS A N 1
ATOM 3905 C CA . HIS A 1 479 ? -34.25 10.43 -4.488 1 71.94 479 HIS A CA 1
ATOM 3906 C C . HIS A 1 479 ? -34.625 10.477 -5.969 1 71.94 479 HIS A C 1
ATOM 3908 O O . HIS A 1 479 ? -35.062 11.508 -6.469 1 71.94 479 HIS A O 1
ATOM 3914 N N . LEU A 1 480 ? -34.406 9.359 -6.602 1 72 480 LEU A N 1
ATOM 3915 C CA . LEU A 1 480 ? -34.719 9.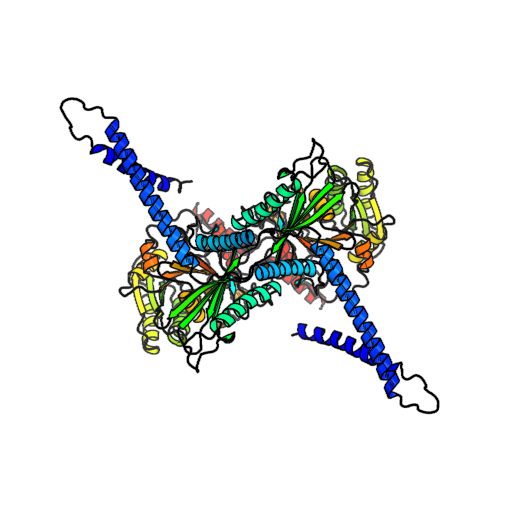273 -8.023 1 72 480 LEU A CA 1
ATOM 3916 C C . LEU A 1 480 ? -36.219 9.422 -8.258 1 72 480 LEU A C 1
ATOM 3918 O O . LEU A 1 480 ? -36.656 10.062 -9.227 1 72 480 LEU A O 1
ATOM 3922 N N . SER A 1 481 ? -36.906 8.898 -7.383 1 75.62 481 SER A N 1
ATOM 3923 C CA . SER A 1 481 ? -38.375 9 -7.496 1 75.62 481 SER A CA 1
ATOM 3924 C C . SER A 1 481 ? -38.844 10.438 -7.266 1 75.62 481 SER A C 1
ATOM 3926 O O . SER A 1 481 ? -39.75 10.914 -7.957 1 75.62 481 SER A O 1
ATOM 3928 N N . ARG A 1 482 ? -38.281 11.062 -6.395 1 68.69 482 ARG A N 1
ATOM 3929 C CA . ARG A 1 482 ? -38.656 12.445 -6.117 1 68.69 482 ARG A CA 1
ATOM 3930 C C . ARG A 1 482 ? -38.312 13.344 -7.297 1 68.69 482 ARG A C 1
ATOM 3932 O O . ARG A 1 482 ? -39.062 14.258 -7.637 1 68.69 482 ARG A O 1
ATOM 3939 N N . ARG A 1 483 ? -37.312 13.094 -7.961 1 69.44 483 ARG A N 1
ATOM 3940 C CA . ARG A 1 483 ? -36.906 13.859 -9.133 1 69.44 483 ARG A CA 1
ATOM 3941 C C . ARG A 1 483 ? -37.875 13.641 -10.297 1 69.44 483 ARG A C 1
ATOM 3943 O O . ARG A 1 483 ? -38.156 14.578 -11.047 1 69.44 483 ARG A O 1
ATOM 3950 N N . GLN A 1 484 ? -38.156 12.375 -10.391 1 66.5 484 GLN A N 1
ATOM 3951 C CA . GLN A 1 484 ? -39.094 12.07 -11.453 1 66.5 484 GLN A CA 1
ATOM 3952 C C . GLN A 1 484 ? -40.438 12.766 -11.219 1 66.5 484 GLN A C 1
ATOM 3954 O O . GLN A 1 484 ? -41.062 13.258 -12.156 1 66.5 484 GLN A O 1
ATOM 3959 N N . HIS A 1 485 ? -40.688 12.859 -10.023 1 68.44 485 HIS A N 1
ATOM 3960 C CA . HIS A 1 485 ? -41.938 13.531 -9.695 1 68.44 485 HIS A CA 1
ATOM 3961 C C . HIS A 1 485 ? -41.812 15.039 -9.859 1 68.44 485 HIS A C 1
ATOM 3963 O O . HIS A 1 485 ? -42.781 15.711 -10.219 1 68.44 485 HIS A O 1
ATOM 3969 N N . MET A 1 486 ? -40.719 15.477 -9.578 1 63.5 486 MET A N 1
ATOM 3970 C CA . MET A 1 486 ? -40.531 16.922 -9.742 1 63.5 486 MET A CA 1
ATOM 3971 C C . MET A 1 486 ? -40.406 17.297 -11.211 1 63.5 486 MET A C 1
ATOM 3973 O O . MET A 1 486 ? -40.656 18.438 -11.586 1 63.5 486 MET A O 1
ATOM 3977 N N . GLN A 1 487 ? -39.969 16.453 -11.977 1 59 487 GLN A N 1
ATOM 3978 C CA . GLN A 1 487 ? -39.906 16.703 -13.414 1 59 487 GLN A CA 1
ATOM 3979 C C . GLN A 1 487 ? -41.25 16.469 -14.086 1 59 487 GLN A C 1
ATOM 3981 O O . GLN A 1 487 ? -41.469 16.906 -15.219 1 59 487 GLN A O 1
ATOM 3986 N N . THR A 1 488 ? -42.156 15.898 -13.359 1 53.84 488 THR A N 1
ATOM 3987 C CA . THR A 1 488 ? -43.5 15.852 -13.867 1 53.84 488 THR A CA 1
ATOM 3988 C C . THR A 1 488 ? -44.344 16.953 -13.242 1 53.84 488 THR A C 1
ATOM 3990 O O . THR A 1 488 ? -44.219 17.25 -12.055 1 53.84 488 THR A O 1
ATOM 3993 N N . MET B 1 1 ? 3.238 -10.258 23.453 1 21.05 1 MET B N 1
ATOM 3994 C CA . MET B 1 1 ? 4.027 -10.75 24.578 1 21.05 1 MET B CA 1
ATOM 3995 C C . MET B 1 1 ? 4.809 -12 24.172 1 21.05 1 MET B C 1
ATOM 3997 O O . MET B 1 1 ? 5.715 -12.422 24.906 1 21.05 1 MET B O 1
ATOM 4001 N N . ARG B 1 2 ? 4.211 -12.695 23.156 1 26.14 2 ARG B N 1
ATOM 4002 C CA . ARG B 1 2 ? 4.512 -14.117 23.016 1 26.14 2 ARG B CA 1
ATOM 4003 C C . ARG B 1 2 ? 5.902 -14.336 22.438 1 26.14 2 ARG B C 1
ATOM 4005 O O . ARG B 1 2 ? 6.348 -15.477 22.266 1 26.14 2 ARG B O 1
ATOM 4012 N N . CYS B 1 3 ? 6.078 -13.344 21.609 1 24.08 3 CYS B N 1
ATOM 4013 C CA . CYS B 1 3 ? 7.203 -13.641 20.734 1 24.08 3 CYS B CA 1
ATOM 4014 C C . CYS B 1 3 ? 8.484 -13.836 21.531 1 24.08 3 CYS B C 1
ATOM 4016 O O . CYS B 1 3 ? 9.57 -13.969 20.969 1 24.08 3 CYS B O 1
ATOM 4018 N N . SER B 1 4 ? 8.195 -13.469 22.797 1 28.88 4 SER B N 1
ATOM 4019 C CA . SER B 1 4 ? 9.352 -13.508 23.688 1 28.88 4 SER B CA 1
ATOM 4020 C C . SER B 1 4 ? 9.789 -14.938 23.984 1 28.88 4 SER B C 1
ATOM 4022 O O . SER B 1 4 ? 10.953 -15.195 24.281 1 28.88 4 SER B O 1
ATOM 4024 N N . LEU B 1 5 ? 8.742 -15.766 23.984 1 27.39 5 LEU B N 1
ATOM 4025 C CA . LEU B 1 5 ? 9.016 -16.984 24.75 1 27.39 5 LEU B CA 1
ATOM 4026 C C . LEU B 1 5 ? 9.852 -17.953 23.938 1 27.39 5 LEU B C 1
ATOM 4028 O O . LEU B 1 5 ? 10.516 -18.828 24.484 1 27.39 5 LEU B O 1
ATOM 4032 N N . ARG B 1 6 ? 9.555 -17.938 22.656 1 28.55 6 ARG B N 1
ATOM 4033 C CA . ARG B 1 6 ? 10.141 -19.062 21.953 1 28.55 6 ARG B CA 1
ATOM 4034 C C . ARG B 1 6 ? 11.664 -18.969 21.922 1 28.55 6 ARG B C 1
ATOM 4036 O O . ARG B 1 6 ? 12.336 -19.891 21.453 1 28.55 6 ARG B O 1
ATOM 4043 N N . CYS B 1 7 ? 12.07 -17.719 22.078 1 27.41 7 CYS B N 1
ATOM 4044 C CA . CYS B 1 7 ? 13.523 -17.609 22.141 1 27.41 7 CYS B CA 1
ATOM 4045 C C . CYS B 1 7 ? 14.078 -18.438 23.297 1 27.41 7 CYS B C 1
ATOM 4047 O O . CYS B 1 7 ? 15.281 -18.672 23.375 1 27.41 7 CYS B O 1
ATOM 4049 N N . VAL B 1 8 ? 13.125 -18.562 24.234 1 31.14 8 VAL B N 1
ATOM 4050 C CA . VAL B 1 8 ? 13.547 -19.172 25.5 1 31.14 8 VAL B CA 1
ATOM 4051 C C . VAL B 1 8 ? 13.75 -20.672 25.297 1 31.14 8 VAL B C 1
ATOM 4053 O O . VAL B 1 8 ? 14.68 -21.25 25.859 1 31.14 8 VAL B O 1
ATOM 4056 N N . PHE B 1 9 ? 12.891 -21.203 24.406 1 32.16 9 PHE B N 1
ATOM 4057 C CA . PHE B 1 9 ? 12.828 -22.656 24.438 1 32.16 9 PHE B CA 1
ATOM 4058 C C . PHE B 1 9 ? 14.086 -23.266 23.828 1 32.16 9 PHE B C 1
ATOM 4060 O O . PHE B 1 9 ? 14.641 -24.234 24.359 1 32.16 9 PHE B O 1
ATOM 4067 N N . TRP B 1 10 ? 14.375 -22.781 22.625 1 29.41 10 TRP B N 1
ATOM 4068 C CA . TRP B 1 10 ? 15.492 -23.438 21.953 1 29.41 10 TRP B CA 1
ATOM 4069 C C . TRP B 1 10 ? 16.797 -23.172 22.672 1 29.41 10 TRP B C 1
ATOM 4071 O O . TRP B 1 10 ? 17.812 -23.828 22.391 1 29.41 10 TRP B O 1
ATOM 4081 N N . ALA B 1 11 ? 16.812 -22.109 23.453 1 30.97 11 ALA B N 1
ATOM 4082 C CA . ALA B 1 11 ? 17.891 -21.922 24.406 1 30.97 11 ALA B CA 1
ATOM 4083 C C . ALA B 1 11 ? 17.969 -23.078 25.406 1 30.97 11 ALA B C 1
ATOM 4085 O O . ALA B 1 11 ? 19.062 -23.484 25.797 1 30.97 11 ALA B O 1
ATOM 4086 N N . LEU B 1 12 ? 16.797 -23.531 25.641 1 32.16 12 LEU B N 1
ATOM 4087 C CA . LEU B 1 12 ? 16.719 -24.578 26.656 1 32.16 12 LEU B CA 1
ATOM 4088 C C . LEU B 1 12 ? 17.25 -25.891 26.125 1 32.16 12 LEU B C 1
ATOM 4090 O O . LEU B 1 12 ? 17.875 -26.656 26.859 1 32.16 12 LEU B O 1
ATOM 4094 N N . LEU B 1 13 ? 16.906 -26.078 24.828 1 32.56 13 LEU B N 1
ATOM 4095 C CA . LEU B 1 13 ? 17.281 -27.406 24.328 1 32.56 13 LEU B CA 1
ATOM 4096 C C . LEU B 1 13 ? 18.797 -27.516 24.156 1 32.56 13 LEU B C 1
ATOM 4098 O O . LEU B 1 13 ? 19.375 -28.578 24.391 1 32.56 13 LEU B O 1
ATOM 4102 N N . PHE B 1 14 ? 19.375 -26.391 23.703 1 33.19 14 PHE B N 1
ATOM 4103 C CA . PHE B 1 14 ? 20.828 -26.453 23.594 1 33.19 14 PHE B CA 1
ATOM 4104 C C . PHE B 1 14 ? 21.469 -26.641 24.969 1 33.19 14 PHE B C 1
ATOM 4106 O O . PHE B 1 14 ? 22.562 -27.188 25.078 1 33.19 14 PHE B O 1
ATOM 4113 N N . LEU B 1 15 ? 20.703 -26.109 25.891 1 33.62 15 LEU B N 1
ATOM 4114 C CA . LEU B 1 15 ? 21.141 -26.312 27.266 1 33.62 15 LEU B CA 1
ATOM 4115 C C . LEU B 1 15 ? 21.031 -27.781 27.672 1 33.62 15 LEU B C 1
ATOM 4117 O O . LEU B 1 15 ? 21.891 -28.297 28.406 1 33.62 15 LEU B O 1
ATOM 4121 N N . CYS B 1 16 ? 19.984 -28.359 27.109 1 32.28 16 CYS B N 1
ATOM 4122 C CA . CYS B 1 16 ? 19.719 -29.719 27.578 1 32.28 16 CYS B CA 1
ATOM 4123 C C . CYS B 1 16 ? 20.734 -30.703 27 1 32.28 16 CYS B C 1
ATOM 4125 O O . CYS B 1 16 ? 21.125 -31.656 27.672 1 32.28 16 CYS B O 1
ATOM 4127 N N . VAL B 1 17 ? 21.016 -30.516 25.688 1 33.44 17 VAL B N 1
ATOM 4128 C CA . VAL B 1 17 ? 21.953 -31.484 25.125 1 33.44 17 VAL B CA 1
ATOM 4129 C C . VAL B 1 17 ? 23.297 -31.391 25.828 1 33.44 17 VAL B C 1
ATOM 4131 O O . VAL B 1 17 ? 24.016 -32.375 25.938 1 33.44 17 VAL B O 1
ATOM 4134 N N . LEU B 1 18 ? 23.562 -30.141 26.266 1 33.09 18 LEU B N 1
ATOM 4135 C CA . LEU B 1 18 ? 24.75 -30.047 27.109 1 33.09 18 LEU B CA 1
ATOM 4136 C C . LEU B 1 18 ? 24.594 -30.891 28.359 1 33.09 18 LEU B C 1
ATOM 4138 O O . LEU B 1 18 ? 25.562 -31.422 28.891 1 33.09 18 LEU B O 1
ATOM 4142 N N . LEU B 1 19 ? 23.312 -30.875 28.75 1 32.75 19 LEU B N 1
ATOM 4143 C CA . LEU B 1 19 ? 23.094 -31.562 30.016 1 32.75 19 LEU B CA 1
ATOM 4144 C C . LEU B 1 19 ? 23.219 -33.062 29.828 1 32.75 19 LEU B C 1
ATOM 4146 O O . LEU B 1 19 ? 23.734 -33.75 30.703 1 32.75 19 LEU B O 1
ATOM 4150 N N . LEU B 1 20 ? 22.562 -33.5 28.734 1 32.94 20 LEU B N 1
ATOM 4151 C CA . LEU B 1 20 ? 22.469 -34.969 28.625 1 32.94 20 LEU B CA 1
ATOM 4152 C C . LEU B 1 20 ? 23.844 -35.562 28.359 1 32.94 20 LEU B C 1
ATOM 4154 O O . LEU B 1 20 ? 24.156 -36.656 28.844 1 32.94 20 LEU B O 1
ATOM 4158 N N . TYR B 1 21 ? 24.578 -34.844 27.484 1 30.62 21 TYR B N 1
ATOM 4159 C CA . TYR B 1 21 ? 25.859 -35.438 27.156 1 30.62 21 TYR B CA 1
ATOM 4160 C C . TYR B 1 21 ? 26.719 -35.594 28.406 1 30.62 21 TYR B C 1
ATOM 4162 O O . TYR B 1 21 ? 27.75 -36.25 28.391 1 30.62 21 TYR B O 1
ATOM 4170 N N . ARG B 1 22 ? 26.312 -34.781 29.375 1 30.48 22 ARG B N 1
ATOM 4171 C CA . ARG B 1 22 ? 27.062 -34.938 30.609 1 30.48 22 ARG B CA 1
ATOM 4172 C C . ARG B 1 22 ? 26.828 -36.312 31.219 1 30.48 22 ARG B C 1
ATOM 4174 O O . ARG B 1 22 ? 27.578 -36.719 32.125 1 30.48 22 ARG B O 1
ATOM 4181 N N . GLN B 1 23 ? 25.641 -36.781 30.906 1 27.98 23 GLN B N 1
ATOM 4182 C CA . GLN B 1 23 ? 25.328 -37.938 31.734 1 27.98 23 GLN B CA 1
ATOM 4183 C C . GLN B 1 23 ? 26.141 -39.156 31.297 1 27.98 23 GLN B C 1
ATOM 4185 O O . GLN B 1 23 ? 26.359 -40.094 32.094 1 27.98 23 GLN B O 1
ATOM 4190 N N . SER B 1 24 ? 26.281 -39.312 30 1 27.88 24 SER B N 1
ATOM 4191 C CA . SER B 1 24 ? 26.672 -40.656 29.625 1 27.88 24 SER B CA 1
ATOM 4192 C C . SER B 1 24 ? 28.094 -40.969 30.078 1 27.88 24 SER B C 1
ATOM 4194 O O . SER B 1 24 ? 28.625 -42.062 29.797 1 27.88 24 SER B O 1
ATOM 4196 N N . CYS B 1 25 ? 28.938 -39.969 30.281 1 26.64 25 CYS B N 1
ATOM 4197 C CA . CYS B 1 25 ? 30.328 -40.344 30.469 1 26.64 25 CYS B CA 1
ATOM 4198 C C . CYS B 1 25 ? 30.531 -41.094 31.781 1 26.64 25 CYS B C 1
ATOM 4200 O O . CYS B 1 25 ? 31.656 -41.25 32.25 1 26.64 25 CYS B O 1
ATOM 4202 N N . ARG B 1 26 ? 29.516 -41.25 32.562 1 26.02 26 ARG B N 1
ATOM 4203 C CA . ARG B 1 26 ? 29.906 -41.75 33.875 1 26.02 26 ARG B CA 1
ATOM 4204 C C . ARG B 1 26 ? 30.328 -43.219 33.812 1 26.02 26 ARG B C 1
ATOM 4206 O O . ARG B 1 26 ? 29.609 -44.094 34.281 1 26.02 26 ARG B O 1
ATOM 4213 N N . ILE B 1 27 ? 31 -43.531 32.594 1 23.47 27 ILE B N 1
ATOM 4214 C CA . ILE B 1 27 ? 31.281 -44.969 32.594 1 23.47 27 ILE B CA 1
ATOM 4215 C C . ILE B 1 27 ? 32.25 -45.312 33.75 1 23.47 27 ILE B C 1
ATOM 4217 O O . ILE B 1 27 ? 33.031 -44.469 34.156 1 23.47 27 ILE B O 1
ATOM 4221 N N . HIS B 1 28 ? 32.5 -46.531 34.156 1 26.44 28 HIS B N 1
ATOM 4222 C CA . HIS B 1 28 ? 32.969 -47.375 35.25 1 26.44 28 HIS B CA 1
ATOM 4223 C C . HIS B 1 28 ? 34.5 -47.344 35.312 1 26.44 28 HIS B C 1
ATOM 4225 O O . HIS B 1 28 ? 35.156 -48.094 34.562 1 26.44 28 HIS B O 1
ATOM 4231 N N . MET B 1 29 ? 35.281 -46.156 35.375 1 25.62 29 MET B N 1
ATOM 4232 C CA . MET B 1 29 ? 36.719 -46.312 35.688 1 25.62 29 MET B CA 1
ATOM 4233 C C . MET B 1 29 ? 36.906 -47.125 36.969 1 25.62 29 MET B C 1
ATOM 4235 O O . MET B 1 29 ? 36.344 -46.781 38 1 25.62 29 MET B O 1
ATOM 4239 N N . GLN B 1 30 ? 37.406 -48.344 36.875 1 26.88 30 GLN B N 1
ATOM 4240 C CA . GLN B 1 30 ? 38 -49.219 37.906 1 26.88 30 GLN B CA 1
ATOM 4241 C C . GLN B 1 30 ? 39.094 -48.469 38.656 1 26.88 30 GLN B C 1
ATOM 4243 O O . GLN B 1 30 ? 38.812 -47.719 39.594 1 26.88 30 GLN B O 1
ATOM 4248 N N . SER B 1 31 ? 40.375 -49.031 38.812 1 30.12 31 SER B N 1
ATOM 4249 C CA . SER B 1 31 ? 41.156 -49.188 40.031 1 30.12 31 SER B CA 1
ATOM 4250 C C . SER B 1 31 ? 41.781 -47.875 40.469 1 30.12 31 SER B C 1
ATOM 4252 O O . SER B 1 31 ? 41.625 -47.469 41.594 1 30.12 31 SER B O 1
ATOM 4254 N N . GLY B 1 32 ? 43.344 -47.844 40.469 1 33.38 32 GLY B N 1
ATOM 4255 C CA . GLY B 1 32 ? 44.312 -46.938 41.031 1 33.38 32 GLY B CA 1
ATOM 4256 C C . GLY B 1 32 ? 44.219 -45.531 40.438 1 33.38 32 GLY B C 1
ATOM 4257 O O . GLY B 1 32 ? 44.188 -45.344 39.219 1 33.38 32 GLY B O 1
ATOM 4258 N N . ILE B 1 33 ? 43.625 -44.594 41.156 1 32.84 33 ILE B N 1
ATOM 4259 C CA . ILE B 1 33 ? 42.844 -43.438 40.812 1 32.84 33 ILE B CA 1
ATOM 4260 C C . ILE B 1 33 ? 43.719 -42.375 40.156 1 32.84 33 ILE B C 1
ATOM 4262 O O . ILE B 1 33 ? 44.469 -41.656 40.875 1 32.84 33 ILE B O 1
ATOM 4266 N N . PRO B 1 34 ? 44.625 -42.781 39.031 1 36.12 34 PRO B N 1
ATOM 4267 C CA . PRO B 1 34 ? 45.594 -41.781 38.594 1 36.12 34 PRO B CA 1
ATOM 4268 C C . PRO B 1 34 ? 44.969 -40.406 38.375 1 36.12 34 PRO B C 1
ATOM 4270 O O . PRO B 1 34 ? 43.75 -40.312 38.156 1 36.12 34 PRO B O 1
ATOM 4273 N N . LYS B 1 35 ? 45.812 -39.281 38.719 1 37.06 35 LYS B N 1
ATOM 4274 C CA . LYS B 1 35 ? 45.469 -37.875 38.875 1 37.06 35 LYS B CA 1
ATOM 4275 C C . LYS B 1 35 ? 44.781 -37.344 37.625 1 37.06 35 LYS B C 1
ATOM 4277 O O . LYS B 1 35 ? 45.375 -37.312 36.531 1 37.06 35 LYS B O 1
ATOM 4282 N N . ASP B 1 36 ? 43.5 -37.562 37.406 1 34.5 36 ASP B N 1
ATOM 4283 C CA . ASP B 1 36 ? 42.438 -37.531 36.406 1 34.5 36 ASP B CA 1
ATOM 4284 C C . ASP B 1 36 ? 42.406 -36.156 35.688 1 34.5 36 ASP B C 1
ATOM 4286 O O . ASP B 1 36 ? 41.469 -35.906 34.906 1 34.5 36 ASP B O 1
ATOM 4290 N N . GLY B 1 37 ? 43.281 -35.281 36.25 1 38.84 37 GLY B N 1
ATOM 4291 C CA . GLY B 1 37 ? 43.125 -33.938 35.75 1 38.84 37 GLY B CA 1
ATOM 4292 C C . GLY B 1 37 ? 43.594 -33.781 34.312 1 38.84 37 GLY B C 1
ATOM 4293 O O . GLY B 1 37 ? 43.062 -32.938 33.562 1 38.84 37 GLY B O 1
ATOM 4294 N N . ASP B 1 38 ? 44.75 -34.531 33.969 1 42.97 38 ASP B N 1
ATOM 4295 C CA . ASP B 1 38 ? 45.438 -34.25 32.719 1 42.97 38 ASP B CA 1
ATOM 4296 C C . ASP B 1 38 ? 44.625 -34.688 31.516 1 42.97 38 ASP B C 1
ATOM 4298 O O . ASP B 1 38 ? 44.75 -34.125 30.438 1 42.97 38 ASP B O 1
ATOM 4302 N N . LEU B 1 39 ? 43.969 -35.844 31.75 1 40.5 39 LEU B N 1
ATOM 4303 C CA . LEU B 1 39 ? 43.281 -36.406 30.562 1 40.5 39 LEU B CA 1
ATOM 4304 C C . LEU B 1 39 ? 42.125 -35.469 30.141 1 40.5 39 LEU B C 1
ATOM 4306 O O . LEU B 1 39 ? 41.906 -35.312 28.938 1 40.5 39 LEU B O 1
ATOM 4310 N N . GLU B 1 40 ? 41.5 -35 31.25 1 38.59 40 GLU B N 1
ATOM 4311 C CA . GLU B 1 40 ? 40.406 -34.094 30.906 1 38.59 40 GLU B CA 1
ATOM 4312 C C . GLU B 1 40 ? 40.906 -32.875 30.141 1 38.59 40 GLU B C 1
ATOM 4314 O O . GLU B 1 40 ? 40.25 -32.438 29.188 1 38.59 40 GLU B O 1
ATOM 4319 N N . GLN B 1 41 ? 42.156 -32.469 30.484 1 47.84 41 GLN B N 1
ATOM 4320 C CA . GLN B 1 41 ? 42.719 -31.312 29.797 1 47.84 41 GLN B CA 1
ATOM 4321 C C . GLN B 1 41 ? 43.094 -31.656 28.359 1 47.84 41 GLN B C 1
ATOM 4323 O O . GLN B 1 41 ? 42.844 -30.875 27.438 1 47.84 41 GLN B O 1
ATOM 4328 N N . ASP B 1 42 ? 43.625 -32.906 28.172 1 52.22 42 ASP B N 1
ATOM 4329 C CA . ASP B 1 42 ? 44 -33.281 26.812 1 52.22 42 ASP B CA 1
ATOM 4330 C C . ASP B 1 42 ? 42.75 -33.438 25.922 1 52.22 42 ASP B C 1
ATOM 4332 O O . ASP B 1 42 ? 42.781 -33.031 24.766 1 52.22 42 ASP B O 1
ATOM 4336 N N . LEU B 1 43 ? 41.719 -34.031 26.578 1 47.38 43 LEU B N 1
ATOM 4337 C CA . LEU B 1 43 ? 40.5 -34.188 25.797 1 47.38 43 LEU B CA 1
ATOM 4338 C C . LEU B 1 43 ? 39.875 -32.812 25.5 1 47.38 43 LEU B C 1
ATOM 4340 O O . LEU B 1 43 ? 39.406 -32.594 24.375 1 47.38 43 LEU B O 1
ATOM 4344 N N . LEU B 1 44 ? 40.031 -31.938 26.516 1 48.72 44 LEU B N 1
ATOM 4345 C CA . LEU B 1 44 ? 39.562 -30.578 26.266 1 48.72 44 LEU B CA 1
ATOM 4346 C C . LEU B 1 44 ? 40.406 -29.891 25.219 1 48.72 44 LEU B C 1
ATOM 4348 O O . LEU B 1 44 ? 39.875 -29.188 24.344 1 48.72 44 LEU B O 1
ATOM 4352 N N . GLU B 1 45 ? 41.688 -30.172 25.219 1 54.44 45 GLU B N 1
ATOM 4353 C CA . GLU B 1 45 ? 42.562 -29.562 24.203 1 54.44 45 GLU B CA 1
ATOM 4354 C C . GLU B 1 45 ? 42.312 -30.172 22.828 1 54.44 45 GLU B C 1
ATOM 4356 O O . GLU B 1 45 ? 42.312 -29.453 21.828 1 54.44 45 GLU B O 1
ATOM 4361 N N . LEU B 1 46 ? 42.094 -31.469 22.844 1 51.16 46 LEU B N 1
ATOM 4362 C CA . LEU B 1 46 ? 41.781 -32.094 21.562 1 51.16 46 LEU B CA 1
ATOM 4363 C C . LEU B 1 46 ? 40.438 -31.609 21.031 1 51.16 46 LEU B C 1
ATOM 4365 O O . LEU B 1 46 ? 40.281 -31.344 19.828 1 51.16 46 LEU B O 1
ATOM 4369 N N . GLN B 1 47 ? 39.469 -31.5 21.969 1 46.69 47 GLN B N 1
ATOM 4370 C CA . GLN B 1 47 ? 38.188 -30.953 21.547 1 46.69 47 GLN B CA 1
ATOM 4371 C C . GLN B 1 47 ? 38.312 -29.5 21.094 1 46.69 47 GLN B C 1
ATOM 4373 O O . GLN B 1 47 ? 37.75 -29.109 20.078 1 46.69 47 GLN B O 1
ATOM 4378 N N . ASP B 1 48 ? 39.188 -28.797 21.812 1 49.97 48 ASP B N 1
ATOM 4379 C CA . ASP B 1 48 ? 39.438 -27.422 21.391 1 49.97 48 ASP B CA 1
ATOM 4380 C C . ASP B 1 48 ? 40.156 -27.391 20.031 1 49.97 48 ASP B C 1
ATOM 4382 O O . ASP B 1 48 ? 39.844 -26.562 19.172 1 49.97 48 ASP B O 1
ATOM 4386 N N . GLN B 1 49 ? 41.062 -28.375 19.828 1 55.38 49 GLN B N 1
ATOM 4387 C CA . GLN B 1 49 ? 41.719 -28.422 18.531 1 55.38 49 GLN B CA 1
ATOM 4388 C C . GLN B 1 49 ? 40.781 -28.844 17.422 1 55.38 49 GLN B C 1
ATOM 4390 O O . GLN B 1 49 ? 40.812 -28.281 16.328 1 55.38 49 GLN B O 1
ATOM 4395 N N . HIS B 1 50 ? 39.906 -29.75 17.75 1 49.66 50 HIS B N 1
ATOM 4396 C CA . HIS B 1 50 ? 38.906 -30.125 16.75 1 49.66 50 HIS B CA 1
ATOM 4397 C C . HIS B 1 50 ? 37.938 -28.953 16.469 1 49.66 50 HIS B C 1
ATOM 4399 O O . HIS B 1 50 ? 37.625 -28.672 15.312 1 49.66 50 HIS B O 1
ATOM 4405 N N . PHE B 1 51 ? 37.562 -28.266 17.578 1 43.88 51 PHE B N 1
ATOM 4406 C CA . PHE B 1 51 ? 36.688 -27.109 17.344 1 43.88 51 PHE B CA 1
ATOM 4407 C C . PHE B 1 51 ? 37.469 -26.016 16.609 1 43.88 51 PHE B C 1
ATOM 4409 O O . PHE B 1 51 ? 36.906 -25.359 15.719 1 43.88 51 PHE B O 1
ATOM 4416 N N . LEU B 1 52 ? 38.75 -25.875 16.891 1 51.81 52 LEU B N 1
ATOM 4417 C CA . LEU B 1 52 ? 39.562 -24.891 16.172 1 51.81 52 LEU B CA 1
ATOM 4418 C C . LEU B 1 52 ? 39.75 -25.328 14.719 1 51.81 52 LEU B C 1
ATOM 4420 O O . LEU B 1 52 ? 39.688 -24.5 13.805 1 51.81 52 LEU B O 1
ATOM 4424 N N . GLN B 1 53 ? 39.906 -26.609 14.508 1 54.88 53 GLN B N 1
ATOM 4425 C CA . GLN B 1 53 ? 40.031 -27.078 13.133 1 54.88 53 GLN B CA 1
ATOM 4426 C C . GLN B 1 53 ? 38.719 -26.953 12.383 1 54.88 53 GLN B C 1
ATOM 4428 O O . GLN B 1 53 ? 38.688 -26.516 11.227 1 54.88 53 GLN B O 1
ATOM 4433 N N . LEU B 1 54 ? 37.625 -27.266 13.055 1 45.91 54 LEU B N 1
ATOM 4434 C CA . LEU B 1 54 ? 36.312 -27.109 12.406 1 45.91 54 LEU B CA 1
ATOM 4435 C C . LEU B 1 54 ? 36.031 -25.641 12.172 1 45.91 54 LEU B C 1
ATOM 4437 O O . LEU B 1 54 ? 35.531 -25.266 11.094 1 45.91 54 LEU B O 1
ATOM 4441 N N . SER B 1 55 ? 36.375 -24.797 13.141 1 48.69 55 SER B N 1
ATOM 4442 C CA . SER B 1 55 ? 36.188 -23.359 12.953 1 48.69 55 SER B CA 1
ATOM 4443 C C . SER B 1 55 ? 37.094 -22.828 11.844 1 48.69 55 SER B C 1
ATOM 4445 O O . SER B 1 55 ? 36.656 -22.016 11.023 1 48.69 55 SER B O 1
ATOM 4447 N N . THR B 1 56 ? 38.281 -23.375 11.766 1 52.44 56 THR B N 1
ATOM 4448 C CA . THR B 1 56 ? 39.188 -22.969 10.695 1 52.44 56 THR B CA 1
ATOM 4449 C C . THR B 1 56 ? 38.719 -23.516 9.352 1 52.44 56 THR B C 1
ATOM 4451 O O . THR B 1 56 ? 38.75 -22.812 8.336 1 52.44 56 THR B O 1
ATOM 4454 N N . ASN B 1 57 ? 38.25 -24.719 9.336 1 48.75 57 ASN B N 1
ATOM 4455 C CA . ASN B 1 57 ? 37.719 -25.266 8.086 1 48.75 57 ASN B CA 1
ATOM 4456 C C . ASN B 1 57 ? 36.438 -24.547 7.652 1 48.75 57 ASN B C 1
ATOM 4458 O O . ASN B 1 57 ? 36.281 -24.234 6.477 1 48.75 57 ASN B O 1
ATOM 4462 N N . LEU B 1 58 ? 35.562 -24.312 8.609 1 44.31 58 LEU B N 1
ATOM 4463 C CA . LEU B 1 58 ? 34.344 -23.578 8.266 1 44.31 58 LEU B CA 1
ATOM 4464 C C . LEU B 1 58 ? 34.688 -22.141 7.887 1 44.31 58 LEU B C 1
ATOM 4466 O O . LEU B 1 58 ? 34.125 -21.594 6.934 1 44.31 58 LEU B O 1
ATOM 4470 N N . SER B 1 59 ? 35.688 -21.547 8.492 1 48.41 59 SER B N 1
ATOM 4471 C CA . SER B 1 59 ? 36.188 -20.234 8.102 1 48.41 59 SER B CA 1
ATOM 4472 C C . SER B 1 59 ? 36.875 -20.297 6.73 1 48.41 59 SER B C 1
ATOM 4474 O O . SER B 1 59 ? 36.688 -19.406 5.902 1 48.41 59 SER B O 1
ATOM 4476 N N . ARG B 1 60 ? 37.625 -21.344 6.477 1 51.91 60 ARG B N 1
ATOM 4477 C CA . ARG B 1 60 ? 38.219 -21.516 5.156 1 51.91 60 ARG B CA 1
ATOM 4478 C C . ARG B 1 60 ? 37.156 -21.766 4.098 1 51.91 60 ARG B C 1
ATOM 4480 O O . ARG B 1 60 ? 37.188 -21.172 3.016 1 51.91 60 ARG B O 1
ATOM 4487 N N . LEU B 1 61 ? 36.156 -22.609 4.391 1 45.97 61 LEU B N 1
ATOM 4488 C CA . LEU B 1 61 ? 35.094 -22.844 3.434 1 45.97 61 LEU B CA 1
ATOM 4489 C C . LEU B 1 61 ? 34.25 -21.594 3.229 1 45.97 61 LEU B C 1
ATOM 4491 O O . LEU B 1 61 ? 33.875 -21.266 2.1 1 45.97 61 LEU B O 1
ATOM 4495 N N . ILE B 1 62 ? 33.969 -20.812 4.234 1 44.59 62 ILE B N 1
ATOM 4496 C CA . ILE B 1 62 ? 33.312 -19.516 4.102 1 44.59 62 ILE B CA 1
ATOM 4497 C C . ILE B 1 62 ? 34.188 -18.547 3.316 1 44.59 62 ILE B C 1
ATOM 4499 O O . ILE B 1 62 ? 33.719 -17.844 2.426 1 44.59 62 ILE B O 1
ATOM 4503 N N . GLN B 1 63 ? 35.5 -18.578 3.576 1 48.12 63 GLN B N 1
ATOM 4504 C CA . GLN B 1 63 ? 36.438 -17.781 2.793 1 48.12 63 GLN B CA 1
ATOM 4505 C C . GLN B 1 63 ? 36.5 -18.281 1.353 1 48.12 63 GLN B C 1
ATOM 4507 O O . GLN B 1 63 ? 36.562 -17.484 0.416 1 48.12 63 GLN B O 1
ATOM 4512 N N . GLU B 1 64 ? 36.531 -19.547 1.162 1 48 64 GLU B N 1
ATOM 4513 C CA . GLU B 1 64 ? 36.5 -20.078 -0.198 1 48 64 GLU B CA 1
ATOM 4514 C C . GLU B 1 64 ? 35.188 -19.797 -0.902 1 48 64 GLU B C 1
ATOM 4516 O O . GLU B 1 64 ? 35.188 -19.391 -2.064 1 48 64 GLU B O 1
ATOM 4521 N N . LEU B 1 65 ? 34.062 -20.031 -0.257 1 42.09 65 LEU B N 1
ATOM 4522 C CA . LEU B 1 65 ? 32.781 -19.719 -0.868 1 42.09 65 LEU B CA 1
ATOM 4523 C C . LEU B 1 65 ? 32.594 -18.219 -1.008 1 42.09 65 LEU B C 1
ATOM 4525 O O . LEU B 1 65 ? 32.094 -17.734 -2.029 1 42.09 65 LEU B O 1
ATOM 4529 N N . ARG B 1 66 ? 33.125 -17.453 -0.007 1 41.47 66 ARG B N 1
ATOM 4530 C CA . ARG B 1 66 ? 33.281 -16.016 -0.172 1 41.47 66 ARG B CA 1
ATOM 4531 C C . ARG B 1 66 ? 34.219 -15.695 -1.318 1 41.47 66 ARG B C 1
ATOM 4533 O O . ARG B 1 66 ? 33.969 -14.766 -2.096 1 41.47 66 ARG B O 1
ATOM 4540 N N . GLY B 1 67 ? 35.281 -16.375 -1.428 1 38.78 67 GLY B N 1
ATOM 4541 C CA . GLY B 1 67 ? 36.188 -16.234 -2.555 1 38.78 67 GLY B CA 1
ATOM 4542 C C . GLY B 1 67 ? 35.562 -16.594 -3.883 1 38.78 67 GLY B C 1
ATOM 4543 O O . GLY B 1 67 ? 35.719 -15.883 -4.875 1 38.78 67 GLY B O 1
ATOM 4544 N N . GLU B 1 68 ? 34.906 -17.703 -3.996 1 39.84 68 GLU B N 1
ATOM 4545 C CA . GLU B 1 68 ? 34.219 -18.047 -5.23 1 39.84 68 GLU B CA 1
ATOM 4546 C C . GLU B 1 68 ? 33.062 -17.062 -5.516 1 39.84 68 GLU B C 1
ATOM 4548 O O . GLU B 1 68 ? 32.875 -16.672 -6.664 1 39.84 68 GLU B O 1
ATOM 4553 N N . LEU B 1 69 ? 32.188 -16.734 -4.566 1 35.06 69 LEU B N 1
ATOM 4554 C CA . LEU B 1 69 ? 31.219 -15.664 -4.711 1 35.06 69 LEU B CA 1
ATOM 4555 C C . LEU B 1 69 ? 31.891 -14.336 -5.023 1 35.06 69 LEU B C 1
ATOM 4557 O O . LEU B 1 69 ? 31.375 -13.539 -5.805 1 35.06 69 LEU B O 1
ATOM 4561 N N . ARG B 1 70 ? 33.031 -14.117 -4.492 1 36.12 70 ARG B N 1
ATOM 4562 C CA . ARG B 1 70 ? 33.844 -12.977 -4.895 1 36.12 70 ARG B CA 1
ATOM 4563 C C . ARG B 1 70 ? 34.281 -13.109 -6.344 1 36.12 70 ARG B C 1
ATOM 4565 O O . ARG B 1 70 ? 34.469 -12.109 -7.039 1 36.12 70 ARG B O 1
ATOM 4572 N N . ARG B 1 71 ? 34.656 -14.141 -6.777 1 38.5 71 ARG B N 1
ATOM 4573 C CA . ARG B 1 71 ? 35.062 -14.242 -8.18 1 38.5 71 ARG B CA 1
ATOM 4574 C C . ARG B 1 71 ? 33.812 -14.133 -9.086 1 38.5 71 ARG B C 1
ATOM 4576 O O . ARG B 1 71 ? 33.969 -13.812 -10.273 1 38.5 71 ARG B O 1
ATOM 4583 N N . SER B 1 72 ? 32.625 -14.656 -8.914 1 38.59 72 SER B N 1
ATOM 4584 C CA . SER B 1 72 ? 31.484 -14.445 -9.781 1 38.59 72 SER B CA 1
ATOM 4585 C C . SER B 1 72 ? 31.031 -12.984 -9.758 1 38.59 72 SER B C 1
ATOM 4587 O O . SER B 1 72 ? 31.188 -12.305 -8.75 1 38.59 72 SER B O 1
ATOM 4589 N N . ALA B 1 73 ? 30.578 -12 -10.844 1 38.53 73 ALA B N 1
ATOM 4590 C CA . ALA B 1 73 ? 30.688 -10.648 -11.375 1 38.53 73 ALA B CA 1
ATOM 4591 C C . ALA B 1 73 ? 29.828 -9.672 -10.57 1 38.53 73 ALA B C 1
ATOM 4593 O O . ALA B 1 73 ? 28.703 -9.367 -10.953 1 38.53 73 ALA B O 1
ATOM 4594 N N . PHE B 1 74 ? 29.469 -9.734 -9.398 1 45.47 74 PHE B N 1
ATOM 4595 C CA . PHE B 1 74 ? 28.656 -8.672 -8.828 1 45.47 74 PHE B CA 1
ATOM 4596 C C . PHE B 1 74 ? 29.375 -7.328 -8.906 1 45.47 74 PHE B C 1
ATOM 4598 O O . PHE B 1 74 ? 30.016 -6.902 -7.938 1 45.47 74 PHE B O 1
ATOM 4605 N N . ALA B 1 75 ? 30.172 -6.984 -9.844 1 47.69 75 ALA B N 1
ATOM 4606 C CA . ALA B 1 75 ? 31.172 -5.973 -9.508 1 47.69 75 ALA B CA 1
ATOM 4607 C C . ALA B 1 75 ? 30.531 -4.586 -9.414 1 47.69 75 ALA B C 1
ATOM 4609 O O . ALA B 1 75 ? 29.922 -4.117 -10.375 1 47.69 75 ALA B O 1
ATOM 4610 N N . LEU B 1 76 ? 30.062 -4.07 -8.234 1 59.09 76 LEU B N 1
ATOM 4611 C CA . LEU B 1 76 ? 30 -2.619 -8.094 1 59.09 76 LEU B CA 1
ATOM 4612 C C . LEU B 1 76 ? 31.016 -1.938 -9.008 1 59.09 76 LEU B C 1
ATOM 4614 O O . LEU B 1 76 ? 32.062 -2.518 -9.32 1 59.09 76 LEU B O 1
ATOM 4618 N N . PRO B 1 77 ? 30.531 -0.94 -9.719 1 58.69 77 PRO B N 1
ATOM 4619 C CA . PRO B 1 77 ? 31.578 -0.324 -10.531 1 58.69 77 PRO B CA 1
ATOM 4620 C C . PRO B 1 77 ? 32.938 -0.355 -9.859 1 58.69 77 PRO B C 1
ATOM 4622 O O . PRO B 1 77 ? 33.062 -0.063 -8.664 1 58.69 77 PRO B O 1
ATOM 4625 N N . GLU B 1 78 ? 33.781 -1.041 -10.484 1 62.09 78 GLU B N 1
ATOM 4626 C CA . GLU B 1 78 ? 35.156 -1.182 -10.031 1 62.09 78 GLU B CA 1
ATOM 4627 C C . GLU B 1 78 ? 35.781 0.178 -9.719 1 62.09 78 GLU B C 1
ATOM 4629 O O . GLU B 1 78 ? 36.594 0.298 -8.805 1 62.09 78 GLU B O 1
ATOM 4634 N N . ASP B 1 79 ? 35.156 1.174 -10.367 1 74.06 79 ASP B N 1
ATOM 4635 C CA . ASP B 1 79 ? 35.688 2.518 -10.172 1 74.06 79 ASP B CA 1
ATOM 4636 C C . ASP B 1 79 ? 35 3.223 -9.016 1 74.06 79 ASP B C 1
ATOM 4638 O O . ASP B 1 79 ? 33.844 3.641 -9.133 1 74.06 79 ASP B O 1
ATOM 4642 N N . GLN B 1 80 ? 35.656 3.299 -7.926 1 77.38 80 GLN B N 1
ATOM 4643 C CA . GLN B 1 80 ? 35.188 3.91 -6.691 1 77.38 80 GLN B CA 1
ATOM 4644 C C . GLN B 1 80 ? 34.75 5.348 -6.93 1 77.38 80 GLN B C 1
ATOM 4646 O O . GLN B 1 80 ? 33.75 5.797 -6.336 1 77.38 80 GLN B O 1
ATOM 4651 N N . GLN B 1 81 ? 35.469 5.945 -7.836 1 80.75 81 GLN B N 1
ATOM 4652 C CA . GLN B 1 81 ? 35.094 7.328 -8.117 1 80.75 81 GLN B CA 1
ATOM 4653 C C . GLN B 1 81 ? 33.75 7.402 -8.828 1 80.75 81 GLN B C 1
ATOM 4655 O O . GLN B 1 81 ? 32.938 8.289 -8.539 1 80.75 81 GLN B O 1
ATOM 4660 N N . GLU B 1 82 ? 33.531 6.473 -9.68 1 81.81 82 GLU B N 1
ATOM 4661 C CA . GLU B 1 82 ? 32.25 6.445 -10.398 1 81.81 82 GLU B CA 1
ATOM 4662 C C . GLU B 1 82 ? 31.094 6.184 -9.453 1 81.81 82 GLU B C 1
ATOM 4664 O O . GLU B 1 82 ? 30.016 6.758 -9.609 1 81.81 82 GLU B O 1
ATOM 4669 N N . LEU B 1 83 ? 31.344 5.332 -8.547 1 86.25 83 LEU B N 1
ATOM 4670 C CA . LEU B 1 83 ? 30.312 5.023 -7.559 1 86.25 83 LEU B CA 1
ATOM 4671 C C . LEU B 1 83 ? 29.984 6.25 -6.711 1 86.25 83 LEU B C 1
ATOM 4673 O O . LEU B 1 83 ? 28.812 6.562 -6.488 1 86.25 83 LEU B O 1
ATOM 4677 N N . GLN B 1 84 ? 30.969 6.914 -6.289 1 85.38 84 GLN B N 1
ATOM 4678 C CA . GLN B 1 84 ? 30.781 8.117 -5.484 1 85.38 84 GLN B CA 1
ATOM 4679 C C . GLN B 1 84 ? 30.047 9.195 -6.273 1 85.38 84 GLN B C 1
ATOM 4681 O O . GLN B 1 84 ? 29.172 9.883 -5.738 1 85.38 84 GLN B O 1
ATOM 4686 N N . ASP B 1 85 ? 30.469 9.289 -7.535 1 85.06 85 ASP B N 1
ATOM 4687 C CA . ASP B 1 85 ? 29.812 10.266 -8.391 1 85.06 85 ASP B CA 1
ATOM 4688 C C . ASP B 1 85 ? 28.328 9.938 -8.57 1 85.06 85 ASP B C 1
ATOM 4690 O O . ASP B 1 85 ? 27.484 10.836 -8.57 1 85.06 85 ASP B O 1
ATOM 4694 N N . PHE B 1 86 ? 28.125 8.727 -8.711 1 89.06 86 PHE B N 1
ATOM 4695 C CA . PHE B 1 86 ? 26.75 8.297 -8.875 1 89.06 86 PHE B CA 1
ATOM 4696 C C . PHE B 1 86 ? 25.922 8.633 -7.641 1 89.06 86 PHE B C 1
ATOM 4698 O O . PHE B 1 86 ? 24.812 9.172 -7.75 1 89.06 86 PHE B O 1
ATOM 4705 N N . LEU B 1 87 ? 26.375 8.305 -6.508 1 89.19 87 LEU B N 1
ATOM 4706 C CA . LEU B 1 87 ? 25.656 8.547 -5.262 1 89.19 87 LEU B CA 1
ATOM 4707 C C . LEU B 1 87 ? 25.469 10.039 -5.023 1 89.19 87 LEU B C 1
ATOM 4709 O O . LEU B 1 87 ? 24.422 10.461 -4.539 1 89.19 87 LEU B O 1
ATOM 4713 N N . HIS B 1 88 ? 26.438 10.797 -5.387 1 85.75 88 HIS B N 1
ATOM 4714 C CA . HIS B 1 88 ? 26.312 12.242 -5.281 1 85.75 88 HIS B CA 1
ATOM 4715 C C . HIS B 1 88 ? 25.203 12.766 -6.195 1 85.75 88 HIS B C 1
ATOM 4717 O O . HIS B 1 88 ? 24.453 13.672 -5.812 1 85.75 88 HIS B O 1
ATOM 4723 N N . GLN B 1 89 ? 25.172 12.211 -7.34 1 85.31 89 GLN B N 1
ATOM 4724 C CA . GLN B 1 89 ? 24.125 12.602 -8.273 1 85.31 89 GLN B CA 1
ATOM 4725 C C . GLN B 1 89 ? 22.734 12.273 -7.719 1 85.31 89 GLN B C 1
ATOM 4727 O O . GLN B 1 89 ? 21.781 13.031 -7.922 1 85.31 89 GLN B O 1
ATOM 4732 N N . GLN B 1 90 ? 22.672 11.148 -7.047 1 88.88 90 GLN B N 1
ATOM 4733 C CA . GLN B 1 90 ? 21.391 10.789 -6.426 1 88.88 90 GLN B CA 1
ATOM 4734 C C . GLN B 1 90 ? 20.984 11.828 -5.391 1 88.88 90 GLN B C 1
ATOM 4736 O O . GLN B 1 90 ? 19.797 12.195 -5.309 1 88.88 90 GLN B O 1
ATOM 4741 N N . ILE B 1 91 ? 21.891 12.297 -4.652 1 84.12 91 ILE B N 1
ATOM 4742 C CA . ILE B 1 91 ? 21.625 13.281 -3.609 1 84.12 91 ILE B CA 1
ATOM 4743 C C . ILE B 1 91 ? 21.172 14.594 -4.246 1 84.12 91 ILE B C 1
ATOM 4745 O O . ILE B 1 91 ? 20.188 15.195 -3.803 1 84.12 91 ILE B O 1
ATOM 4749 N N . LEU B 1 92 ? 21.797 14.984 -5.301 1 81.69 92 LEU B N 1
ATOM 4750 C CA . LEU B 1 92 ? 21.453 16.219 -5.996 1 81.69 92 LEU B CA 1
ATOM 4751 C C . LEU B 1 92 ? 20.078 16.125 -6.621 1 81.69 92 LEU B C 1
ATOM 4753 O O . LEU B 1 92 ? 19.312 17.094 -6.598 1 81.69 92 LEU B O 1
ATOM 4757 N N . ARG B 1 93 ? 19.812 15.023 -7.125 1 79.81 93 ARG B N 1
ATOM 4758 C CA . ARG B 1 93 ? 18.5 14.805 -7.719 1 79.81 93 ARG B CA 1
ATOM 4759 C C . ARG B 1 93 ? 17.391 14.922 -6.672 1 79.81 93 ARG B C 1
ATOM 4761 O O . ARG B 1 93 ? 16.344 15.508 -6.93 1 79.81 93 ARG B O 1
ATOM 4768 N N . ALA B 1 94 ? 17.641 14.336 -5.559 1 79.44 94 ALA B N 1
ATOM 4769 C CA . ALA B 1 94 ? 16.656 14.375 -4.48 1 79.44 94 ALA B CA 1
ATOM 4770 C C . ALA B 1 94 ? 16.406 15.812 -4.012 1 79.44 94 ALA B C 1
ATOM 4772 O O . ALA B 1 94 ? 15.266 16.203 -3.74 1 79.44 94 ALA B O 1
ATOM 4773 N N . GLU B 1 95 ? 17.391 16.547 -3.916 1 74.75 95 GLU B N 1
ATOM 4774 C CA . GLU B 1 95 ? 17.281 17.953 -3.504 1 74.75 95 GLU B CA 1
ATOM 4775 C C . GLU B 1 95 ? 16.531 18.766 -4.539 1 74.75 95 GLU B C 1
ATOM 4777 O O . GLU B 1 95 ? 15.703 19.625 -4.188 1 74.75 95 GLU B O 1
ATOM 4782 N N . SER B 1 96 ? 16.828 18.5 -5.742 1 70.25 96 SER B N 1
ATOM 4783 C CA . SER B 1 96 ? 16.172 19.219 -6.832 1 70.25 96 SER B CA 1
ATOM 4784 C C . SER B 1 96 ? 14.688 18.891 -6.902 1 70.25 96 SER B C 1
ATOM 4786 O O . SER B 1 96 ? 13.867 19.781 -7.172 1 70.25 96 SER B O 1
ATOM 4788 N N . ARG B 1 97 ? 14.352 17.734 -6.621 1 70.44 97 ARG B N 1
ATOM 4789 C CA . ARG B 1 97 ? 12.969 17.281 -6.746 1 70.44 97 ARG B CA 1
ATOM 4790 C C . ARG B 1 97 ? 12.109 17.828 -5.617 1 70.44 97 ARG B C 1
ATOM 4792 O O . ARG B 1 97 ? 10.891 17.969 -5.77 1 70.44 97 ARG B O 1
ATOM 4799 N N . SER B 1 98 ? 12.719 18.125 -4.594 1 68.31 98 SER B N 1
ATOM 4800 C CA . SER B 1 98 ? 11.961 18.688 -3.48 1 68.31 98 SER B CA 1
ATOM 4801 C C . SER B 1 98 ? 11.383 20.062 -3.838 1 68.31 98 SER B C 1
ATOM 4803 O O . SER B 1 98 ? 10.398 20.5 -3.238 1 68.31 98 SER B O 1
ATOM 4805 N N . ALA B 1 99 ? 11.867 20.609 -4.875 1 67.69 99 ALA B N 1
ATOM 4806 C CA . ALA B 1 99 ? 11.43 21.953 -5.258 1 67.69 99 ALA B CA 1
ATOM 4807 C C . ALA B 1 99 ? 10.766 21.938 -6.629 1 67.69 99 ALA B C 1
ATOM 4809 O O . ALA B 1 99 ? 10.57 23 -7.242 1 67.69 99 ALA B O 1
ATOM 4810 N N . ASP B 1 100 ? 10.453 20.719 -7.07 1 77.94 100 ASP B N 1
ATOM 4811 C CA . ASP B 1 100 ? 9.875 20.625 -8.406 1 77.94 100 ASP B CA 1
ATOM 4812 C C . ASP B 1 100 ? 8.422 21.078 -8.414 1 77.94 100 ASP B C 1
ATOM 4814 O O . ASP B 1 100 ? 7.691 20.859 -7.445 1 77.94 100 ASP B O 1
ATOM 4818 N N . ARG B 1 101 ? 8.148 21.797 -9.492 1 85.06 101 ARG B N 1
ATOM 4819 C CA . ARG B 1 101 ? 6.742 22.094 -9.75 1 85.06 101 ARG B CA 1
ATOM 4820 C C . ARG B 1 101 ? 6.012 20.844 -10.258 1 85.06 101 ARG B C 1
ATOM 4822 O O . ARG B 1 101 ? 6.52 20.141 -11.125 1 85.06 101 ARG B O 1
ATOM 4829 N N . LEU B 1 102 ? 5.043 20.562 -9.602 1 85.5 102 LEU B N 1
ATOM 4830 C CA . LEU B 1 102 ? 4.266 19.391 -9.969 1 85.5 102 LEU B CA 1
ATOM 4831 C C . LEU B 1 102 ? 2.98 19.781 -10.688 1 85.5 102 LEU B C 1
ATOM 4833 O O . LEU B 1 102 ? 2.354 20.797 -10.336 1 85.5 102 LEU B O 1
ATOM 4837 N N . GLU B 1 103 ? 2.594 19.016 -11.648 1 80.94 103 GLU B N 1
ATOM 4838 C CA . GLU B 1 103 ? 1.458 19.328 -12.508 1 80.94 103 GLU B CA 1
ATOM 4839 C C . GLU B 1 103 ? 0.144 19.25 -11.742 1 80.94 103 GLU B C 1
ATOM 4841 O O . GLU B 1 103 ? -0.708 20.141 -11.867 1 80.94 103 GLU B O 1
ATOM 4846 N N . ASP B 1 104 ? 0.032 18.234 -11.008 1 85.5 104 ASP B N 1
ATOM 4847 C CA . ASP B 1 104 ? -1.22 18.062 -10.281 1 85.5 104 ASP B CA 1
ATOM 4848 C C . ASP B 1 104 ? -1.013 17.203 -9.039 1 85.5 104 ASP B C 1
ATOM 4850 O O . ASP B 1 104 ? 0.117 16.828 -8.719 1 85.5 104 ASP B O 1
ATOM 4854 N N . GLU B 1 105 ? -2.154 17 -8.352 1 86.5 105 GLU B N 1
ATOM 4855 C CA . GLU B 1 105 ? -2.117 16.312 -7.066 1 86.5 105 GLU B CA 1
ATOM 4856 C C . GLU B 1 105 ? -1.716 14.844 -7.242 1 86.5 105 GLU B C 1
ATOM 4858 O O . GLU B 1 105 ? -1.221 14.219 -6.305 1 86.5 105 GLU B O 1
ATOM 4863 N N . PHE B 1 106 ? -1.811 14.289 -8.414 1 78.88 106 PHE B N 1
ATOM 4864 C CA . PHE B 1 106 ? -1.522 12.883 -8.648 1 78.88 106 PHE B CA 1
ATOM 4865 C C . PHE B 1 106 ? -0.022 12.648 -8.789 1 78.88 106 PHE B C 1
ATOM 4867 O O . PHE B 1 106 ? 0.452 11.516 -8.68 1 78.88 106 PHE B O 1
ATOM 4874 N N . MET B 1 107 ? 0.682 13.695 -8.953 1 80.31 107 MET B N 1
ATOM 4875 C CA . MET B 1 107 ? 2.125 13.578 -9.148 1 80.31 107 MET B CA 1
ATOM 4876 C C . MET B 1 107 ? 2.865 13.695 -7.82 1 80.31 107 MET B C 1
ATOM 4878 O O . MET B 1 107 ? 4.062 13.414 -7.746 1 80.31 107 MET B O 1
ATOM 4882 N N . VAL B 1 108 ? 2.113 14.016 -6.832 1 85.06 108 VAL B N 1
ATOM 4883 C CA . VAL B 1 108 ? 2.74 14.227 -5.531 1 85.06 108 VAL B CA 1
ATOM 4884 C C . VAL B 1 108 ? 3.016 12.875 -4.867 1 85.06 108 VAL B C 1
ATOM 4886 O O . VAL B 1 108 ? 2.154 11.992 -4.859 1 85.06 108 VAL B O 1
ATOM 4889 N N . LEU B 1 109 ? 4.227 12.688 -4.426 1 85.75 109 LEU B N 1
ATOM 4890 C CA . LEU B 1 109 ? 4.574 11.547 -3.59 1 85.75 109 LEU B CA 1
ATOM 4891 C C . LEU B 1 109 ? 4.457 11.906 -2.111 1 85.75 109 LEU B C 1
ATOM 4893 O O . LEU B 1 109 ? 5.297 12.633 -1.575 1 85.75 109 LEU B O 1
ATOM 4897 N N . PRO B 1 110 ? 3.486 11.383 -1.508 1 89.31 110 PRO B N 1
ATOM 4898 C CA . PRO B 1 110 ? 3.287 11.758 -0.107 1 89.31 110 PRO B CA 1
ATOM 4899 C C . PRO B 1 110 ? 4.352 11.18 0.82 1 89.31 110 PRO B C 1
ATOM 4901 O O . PRO B 1 110 ? 4.992 10.18 0.478 1 89.31 110 PRO B O 1
ATOM 4904 N N . PHE B 1 111 ? 4.512 11.852 1.945 1 92.5 111 PHE B N 1
ATOM 4905 C CA . PHE B 1 111 ? 5.32 11.328 3.037 1 92.5 111 PHE B CA 1
ATOM 4906 C C . PHE B 1 111 ? 4.52 10.352 3.887 1 92.5 111 PHE B C 1
ATOM 4908 O O . PHE B 1 111 ? 3.287 10.328 3.82 1 92.5 111 PHE B O 1
ATOM 4915 N N . GLN B 1 112 ? 5.293 9.523 4.566 1 90.62 112 GLN B N 1
ATOM 4916 C CA . GLN B 1 112 ? 4.754 8.742 5.676 1 90.62 112 GLN B CA 1
ATOM 4917 C C . GLN B 1 112 ? 5.234 9.289 7.02 1 90.62 112 GLN B C 1
ATOM 4919 O O . GLN B 1 112 ? 6.324 9.852 7.109 1 90.62 112 GLN B O 1
ATOM 4924 N N . SER B 1 113 ? 4.359 9.203 7.941 1 92.5 113 SER B N 1
ATOM 4925 C CA . SER B 1 113 ? 4.746 9.695 9.266 1 92.5 113 SER B CA 1
ATOM 4926 C C . SER B 1 113 ? 5.023 8.539 10.219 1 92.5 113 SER B C 1
ATOM 4928 O O . SER B 1 113 ? 4.492 7.441 10.047 1 92.5 113 SER B O 1
ATOM 4930 N N . PHE B 1 114 ? 6.031 8.805 11.164 1 91.12 114 PHE B N 1
ATOM 4931 C CA . PHE B 1 114 ? 6.312 7.738 12.117 1 91.12 114 PHE B CA 1
ATOM 4932 C C . PHE B 1 114 ? 6.734 8.312 13.461 1 91.12 114 PHE B C 1
ATOM 4934 O O . PHE B 1 114 ? 7.195 9.453 13.539 1 91.12 114 PHE B O 1
ATOM 4941 N N . SER B 1 115 ? 6.383 7.617 14.461 1 87.69 115 SER B N 1
ATOM 4942 C CA . SER B 1 115 ? 6.836 7.824 15.828 1 87.69 115 SER B CA 1
ATOM 4943 C C . SER B 1 115 ? 7.672 6.645 16.328 1 87.69 115 SER B C 1
ATOM 4945 O O . SER B 1 115 ? 8.055 5.781 15.531 1 87.69 115 SER B O 1
ATOM 4947 N N . LEU B 1 116 ? 7.996 6.664 17.578 1 81.94 116 LEU B N 1
ATOM 4948 C CA . LEU B 1 116 ? 8.789 5.57 18.125 1 81.94 116 LEU B CA 1
ATOM 4949 C C . LEU B 1 116 ? 8.016 4.258 18.078 1 81.94 116 LEU B C 1
ATOM 4951 O O . LEU B 1 116 ? 8.609 3.184 17.969 1 81.94 116 LEU B O 1
ATOM 4955 N N . ARG B 1 117 ? 6.73 4.398 17.984 1 74.12 117 ARG B N 1
ATOM 4956 C CA . ARG B 1 117 ? 5.922 3.207 18.219 1 74.12 117 ARG B CA 1
ATOM 4957 C C . ARG B 1 117 ? 5.148 2.807 16.969 1 74.12 117 ARG B C 1
ATOM 4959 O O . ARG B 1 117 ? 4.676 1.675 16.859 1 74.12 117 ARG B O 1
ATOM 4966 N N . SER B 1 118 ? 5.074 3.744 16.109 1 82.62 118 SER B N 1
ATOM 4967 C CA . SER B 1 118 ? 4.145 3.424 15.031 1 82.62 118 SER B CA 1
ATOM 4968 C C . SER B 1 118 ? 4.488 4.191 13.758 1 82.62 118 SER B C 1
ATOM 4970 O O . SER B 1 118 ? 5.215 5.188 13.805 1 82.62 118 SER B O 1
ATOM 4972 N N . VAL B 1 119 ? 3.994 3.625 12.641 1 87.25 119 VAL B N 1
ATOM 4973 C CA . VAL B 1 119 ? 4.102 4.258 11.336 1 87.25 119 VAL B CA 1
ATOM 4974 C C . VAL B 1 119 ? 2.709 4.461 10.742 1 87.25 119 VAL B C 1
ATOM 4976 O O . VAL B 1 119 ? 1.864 3.564 10.805 1 87.25 119 VAL B O 1
ATOM 4979 N N . CYS B 1 120 ? 2.406 5.66 10.344 1 86.5 120 CYS B N 1
ATOM 4980 C CA . CYS B 1 120 ? 1.178 5.965 9.617 1 86.5 120 CYS B CA 1
ATOM 4981 C C . CYS B 1 120 ? 1.44 6.062 8.117 1 86.5 120 CYS B C 1
ATOM 4983 O O . CYS B 1 120 ? 2.186 6.934 7.668 1 86.5 120 CYS B O 1
ATOM 4985 N N . GLN B 1 121 ? 0.805 5.145 7.43 1 82.94 121 GLN B N 1
ATOM 4986 C CA . GLN B 1 121 ? 1.049 5.07 5.996 1 82.94 121 GLN B CA 1
ATOM 4987 C C . GLN B 1 121 ? -0.254 5.191 5.207 1 82.94 121 GLN B C 1
ATOM 4989 O O . GLN B 1 121 ? -1.298 4.707 5.648 1 82.94 121 GLN B O 1
ATOM 4994 N N . LEU B 1 122 ? -0.074 5.969 4.184 1 79.06 122 LEU B N 1
ATOM 4995 C CA . LEU B 1 122 ? -1.219 6.078 3.285 1 79.06 122 LEU B CA 1
ATOM 4996 C C . LEU B 1 122 ? -1.321 4.855 2.383 1 79.06 122 LEU B C 1
ATOM 4998 O O . LEU B 1 122 ? -0.303 4.281 1.99 1 79.06 122 LEU B O 1
ATOM 5002 N N . GLU B 1 123 ? -2.381 4.168 2.564 1 60.88 123 GLU B N 1
ATOM 5003 C CA . GLU B 1 123 ? -2.568 3.045 1.647 1 60.88 123 GLU B CA 1
ATOM 5004 C C . GLU B 1 123 ? -2.375 3.479 0.198 1 60.88 123 GLU B C 1
ATOM 5006 O O . GLU B 1 123 ? -1.918 4.594 -0.067 1 60.88 123 GLU B O 1
ATOM 5011 N N . THR B 1 124 ? -2.865 2.693 -0.823 1 52.56 124 THR B N 1
ATOM 5012 C CA . THR B 1 124 ? -2.713 3.004 -2.24 1 52.56 124 THR B CA 1
ATOM 5013 C C . THR B 1 124 ? -3.252 4.398 -2.549 1 52.56 124 THR B C 1
ATOM 5015 O O . THR B 1 124 ? -4.406 4.707 -2.24 1 52.56 124 THR B O 1
ATOM 5018 N N . GLY B 1 125 ? -2.416 5.5 -1.935 1 47.59 125 GLY B N 1
ATOM 5019 C CA . GLY B 1 125 ? -2.656 6.898 -2.252 1 47.59 125 GLY B CA 1
ATOM 5020 C C . GLY B 1 125 ? -3.852 7.105 -3.162 1 47.59 125 GLY B C 1
ATOM 5021 O O . GLY B 1 125 ? -4.625 6.176 -3.406 1 47.59 125 GLY B O 1
ATOM 5022 N N . LEU B 1 126 ? -4.184 8.445 -3.533 1 40.84 126 LEU B N 1
ATOM 5023 C CA . LEU B 1 126 ? -5.23 8.859 -4.457 1 40.84 126 LEU B CA 1
ATOM 5024 C C . LEU B 1 126 ? -5.262 7.961 -5.688 1 40.84 126 LEU B C 1
ATOM 5026 O O . LEU B 1 126 ? -6.246 7.941 -6.43 1 40.84 126 LEU B O 1
ATOM 5030 N N . SER B 1 127 ? -4.086 7.297 -5.824 1 39.44 127 SER B N 1
ATOM 5031 C CA . SER B 1 127 ? -3.98 6.504 -7.043 1 39.44 127 SER B CA 1
ATOM 5032 C C . SER B 1 127 ? -4.574 5.109 -6.852 1 39.44 127 SER B C 1
ATOM 5034 O O . SER B 1 127 ? -3.846 4.117 -6.844 1 39.44 127 SER B O 1
ATOM 5036 N N . ARG B 1 128 ? -5.297 4.797 -5.812 1 43.22 128 ARG B N 1
ATOM 5037 C CA . ARG B 1 128 ? -5.809 3.461 -5.523 1 43.22 128 ARG B CA 1
ATOM 5038 C C . ARG B 1 128 ? -6.246 2.754 -6.801 1 43.22 128 ARG B C 1
ATOM 5040 O O . ARG B 1 128 ? -7.09 1.854 -6.758 1 43.22 128 ARG B O 1
ATOM 5047 N N . ARG B 1 129 ? -6.395 3.293 -7.836 1 38.25 129 ARG B N 1
ATOM 5048 C CA . ARG B 1 129 ? -7.141 2.613 -8.891 1 38.25 129 ARG B CA 1
ATOM 5049 C C . ARG B 1 129 ? -6.375 1.402 -9.414 1 38.25 129 ARG B C 1
ATOM 5051 O O . ARG B 1 129 ? -5.195 1.506 -9.75 1 38.25 129 ARG B O 1
ATOM 5058 N N . PRO B 1 130 ? -6.66 0.218 -8.781 1 41.81 130 PRO B N 1
ATOM 5059 C CA . PRO B 1 130 ? -6.172 -1.017 -9.398 1 41.81 130 PRO B CA 1
ATOM 5060 C C . PRO B 1 130 ? -5.836 -0.845 -10.875 1 41.81 130 PRO B C 1
ATOM 5062 O O . PRO B 1 130 ? -5.262 -1.747 -11.492 1 41.81 130 PRO B O 1
ATOM 5065 N N . GLU B 1 131 ? -6.75 -0.023 -11.492 1 41.81 131 GLU B N 1
ATOM 5066 C CA . GLU B 1 131 ? -6.586 -0.015 -12.938 1 41.81 131 GLU B CA 1
ATOM 5067 C C . GLU B 1 131 ? -5.141 0.281 -13.328 1 41.81 131 GLU B C 1
ATOM 5069 O O . GLU B 1 131 ? -4.359 0.772 -12.516 1 41.81 131 GLU B O 1
ATOM 5074 N N . GLU B 1 132 ? -4.934 0.13 -14.562 1 49.69 132 GLU B N 1
ATOM 5075 C CA . GLU B 1 132 ? -3.793 0.45 -15.422 1 49.69 132 GLU B CA 1
ATOM 5076 C C . GLU B 1 132 ? -3.328 1.888 -15.203 1 49.69 132 GLU B C 1
ATOM 5078 O O . GLU B 1 132 ? -3.588 2.762 -16.031 1 49.69 132 GLU B O 1
ATOM 5083 N N . ALA B 1 133 ? -3.504 2.23 -13.914 1 55.16 133 ALA B N 1
ATOM 5084 C CA . ALA B 1 133 ? -2.975 3.588 -13.797 1 55.16 133 ALA B CA 1
ATOM 5085 C C . ALA B 1 133 ? -1.531 3.658 -14.281 1 55.16 133 ALA B C 1
ATOM 5087 O O . ALA B 1 133 ? -0.789 2.678 -14.188 1 55.16 133 ALA B O 1
ATOM 5088 N N . GLU B 1 134 ? -1.443 4.68 -14.953 1 63.84 134 GLU B N 1
ATOM 5089 C CA . GLU B 1 134 ? -0.088 4.945 -15.422 1 63.84 134 GLU B CA 1
ATOM 5090 C C . GLU B 1 134 ? 0.911 4.934 -14.273 1 63.84 134 GLU B C 1
ATOM 5092 O O . GLU B 1 134 ? 0.629 5.465 -13.195 1 63.84 134 GLU B O 1
ATOM 5097 N N . LEU B 1 135 ? 1.784 4.09 -14.391 1 76.25 135 LEU B N 1
ATOM 5098 C CA . LEU B 1 135 ? 2.854 4.027 -13.398 1 76.25 135 LEU B CA 1
ATOM 5099 C C . LEU B 1 135 ? 3.389 5.422 -13.086 1 76.25 135 LEU B C 1
ATOM 5101 O O . LEU B 1 135 ? 3.539 6.25 -13.992 1 76.25 135 LEU B O 1
ATOM 5105 N N . ARG B 1 136 ? 3.471 5.785 -11.883 1 78.75 136 ARG B N 1
ATOM 5106 C CA . ARG B 1 136 ? 4.156 7.02 -11.508 1 78.75 136 ARG B CA 1
ATOM 5107 C C . ARG B 1 136 ? 5.555 7.07 -12.117 1 78.75 136 ARG B C 1
ATOM 5109 O O . ARG B 1 136 ? 6.195 6.035 -12.297 1 78.75 136 ARG B O 1
ATOM 5116 N N . PRO B 1 137 ? 6.035 8.258 -12.266 1 78.88 137 PRO B N 1
ATOM 5117 C CA . PRO B 1 137 ? 7.328 8.398 -12.938 1 78.88 137 PRO B CA 1
ATOM 5118 C C . PRO B 1 137 ? 8.461 7.711 -12.188 1 78.88 137 PRO B C 1
ATOM 5120 O O . PRO B 1 137 ? 9.344 7.102 -12.805 1 78.88 137 PRO B O 1
ATOM 5123 N N . ASP B 1 138 ? 8.578 7.816 -10.922 1 85.31 138 ASP B N 1
ATOM 5124 C CA . ASP B 1 138 ? 9.68 7.203 -10.188 1 85.31 138 ASP B CA 1
ATOM 5125 C C . ASP B 1 138 ? 9.664 5.684 -10.344 1 85.31 138 ASP B C 1
ATOM 5127 O O . ASP B 1 138 ? 10.711 5.066 -10.539 1 85.31 138 ASP B O 1
ATOM 5131 N N . ARG B 1 139 ? 8.5 5.113 -10.25 1 86.69 139 ARG B N 1
ATOM 5132 C CA . ARG B 1 139 ? 8.367 3.676 -10.445 1 86.69 139 ARG B CA 1
ATOM 5133 C C . ARG B 1 139 ? 8.703 3.281 -11.875 1 86.69 139 ARG B C 1
ATOM 5135 O O . ARG B 1 139 ? 9.383 2.279 -12.109 1 86.69 139 ARG B O 1
ATOM 5142 N N . ARG B 1 140 ? 8.133 3.988 -12.805 1 86.06 140 ARG B N 1
ATOM 5143 C CA . ARG B 1 140 ? 8.43 3.736 -14.211 1 86.06 140 ARG B CA 1
ATOM 5144 C C . ARG B 1 140 ? 9.93 3.797 -14.469 1 86.06 140 ARG B C 1
ATOM 5146 O O . ARG B 1 140 ? 10.492 2.912 -15.117 1 86.06 140 ARG B O 1
ATOM 5153 N N . ASN B 1 141 ? 10.57 4.836 -13.953 1 87.62 141 ASN B N 1
ATOM 5154 C CA . ASN B 1 141 ? 12.016 4.992 -14.133 1 87.62 141 ASN B CA 1
ATOM 5155 C C . ASN B 1 141 ? 12.789 3.85 -13.484 1 87.62 141 ASN B C 1
ATOM 5157 O O . ASN B 1 141 ? 13.742 3.332 -14.062 1 87.62 141 ASN B O 1
ATOM 5161 N N . GLU B 1 142 ? 12.453 3.467 -12.305 1 91.62 142 GLU B N 1
ATOM 5162 C CA . GLU B 1 142 ? 13.094 2.373 -11.578 1 91.62 142 GLU B CA 1
ATOM 5163 C C . GLU B 1 142 ? 13.07 1.083 -12.391 1 91.62 142 GLU B C 1
ATOM 5165 O O . GLU B 1 142 ? 14.109 0.446 -12.586 1 91.62 142 GLU B O 1
ATOM 5170 N N . LEU B 1 143 ? 11.883 0.719 -12.859 1 92.44 143 LEU B N 1
ATOM 5171 C CA . LEU B 1 143 ? 11.727 -0.553 -13.555 1 92.44 143 LEU B CA 1
ATOM 5172 C C . LEU B 1 143 ? 12.359 -0.501 -14.938 1 92.44 143 LEU B C 1
ATOM 5174 O O . LEU B 1 143 ? 12.914 -1.497 -15.406 1 92.44 143 LEU B O 1
ATOM 5178 N N . ASN B 1 144 ? 12.266 0.661 -15.562 1 91.38 144 ASN B N 1
ATOM 5179 C CA . ASN B 1 144 ? 12.938 0.827 -16.844 1 91.38 144 ASN B CA 1
ATOM 5180 C C . ASN B 1 144 ? 14.453 0.687 -16.703 1 91.38 144 ASN B C 1
ATOM 5182 O O . ASN B 1 144 ? 15.117 0.144 -17.594 1 91.38 144 ASN B O 1
ATOM 5186 N N . GLU B 1 145 ? 14.969 1.239 -15.648 1 92.81 145 GLU B N 1
ATOM 5187 C CA . GLU B 1 145 ? 16.406 1.102 -15.414 1 92.81 145 GLU B CA 1
ATOM 5188 C C . GLU B 1 145 ? 16.812 -0.366 -15.32 1 92.81 145 GLU B C 1
ATOM 5190 O O . GLU B 1 145 ? 17.828 -0.776 -15.883 1 92.81 145 GLU B O 1
ATOM 5195 N N . ALA B 1 146 ? 16.109 -1.144 -14.609 1 93.75 146 ALA B N 1
ATOM 5196 C CA . ALA B 1 146 ? 16.391 -2.572 -14.484 1 93.75 146 ALA B CA 1
ATOM 5197 C C . ALA B 1 146 ? 16.266 -3.277 -15.828 1 93.75 146 ALA B C 1
ATOM 5199 O O . ALA B 1 146 ? 17.109 -4.105 -16.188 1 93.75 146 ALA B O 1
ATOM 5200 N N . LEU B 1 147 ? 15.203 -2.93 -16.531 1 93.69 147 LEU B N 1
ATOM 5201 C CA . LEU B 1 147 ? 14.984 -3.525 -17.844 1 93.69 147 LEU B CA 1
ATOM 5202 C C . LEU B 1 147 ? 16.125 -3.174 -18.797 1 93.69 147 LEU B C 1
ATOM 5204 O O . LEU B 1 147 ? 16.625 -4.043 -19.516 1 93.69 147 LEU B O 1
ATOM 5208 N N . GLU B 1 148 ? 16.484 -1.901 -18.797 1 92.81 148 GLU B N 1
ATOM 5209 C CA . GLU B 1 148 ? 17.578 -1.456 -19.672 1 92.81 148 GLU B CA 1
ATOM 5210 C C . GLU B 1 148 ? 18.891 -2.145 -19.312 1 92.81 148 GLU B C 1
ATOM 5212 O O . GLU B 1 148 ? 19.656 -2.521 -20.203 1 92.81 148 GLU B O 1
ATOM 5217 N N . ALA B 1 149 ? 19.141 -2.225 -18.047 1 92.81 149 ALA B N 1
ATOM 5218 C CA . ALA B 1 149 ? 20.344 -2.924 -17.609 1 92.81 149 ALA B CA 1
ATOM 5219 C C . ALA B 1 149 ? 20.344 -4.367 -18.109 1 92.81 149 ALA B C 1
ATOM 5221 O O . ALA B 1 149 ? 21.375 -4.871 -18.562 1 92.81 149 ALA B O 1
ATOM 5222 N N . ALA B 1 150 ? 19.266 -5.039 -18.047 1 94.25 150 ALA B N 1
ATOM 5223 C CA . ALA B 1 150 ? 19.156 -6.422 -18.5 1 94.25 150 ALA B CA 1
ATOM 5224 C C . ALA B 1 150 ? 19.375 -6.539 -20 1 94.25 150 ALA B C 1
ATOM 5226 O O . ALA B 1 150 ? 20.141 -7.398 -20.453 1 94.25 150 ALA B O 1
ATOM 5227 N N . LEU B 1 151 ? 18.719 -5.645 -20.719 1 92.25 151 LEU B N 1
ATOM 5228 C CA . LEU B 1 151 ? 18.844 -5.68 -22.172 1 92.25 151 LEU B CA 1
ATOM 5229 C C . LEU B 1 151 ? 20.281 -5.398 -22.594 1 92.25 151 LEU B C 1
ATOM 5231 O O . LEU B 1 151 ? 20.797 -6.012 -23.547 1 92.25 151 LEU B O 1
ATOM 5235 N N . HIS B 1 152 ? 20.891 -4.465 -21.906 1 90.5 152 HIS B N 1
ATOM 5236 C CA . HIS B 1 152 ? 22.297 -4.164 -22.188 1 90.5 152 HIS B CA 1
ATOM 5237 C C . HIS B 1 152 ? 23.172 -5.395 -21.984 1 90.5 152 HIS B C 1
ATOM 5239 O O . HIS B 1 152 ? 24.031 -5.691 -22.812 1 90.5 152 HIS B O 1
ATOM 5245 N N . LEU B 1 153 ? 22.969 -6.129 -20.922 1 89.69 153 LEU B N 1
ATOM 5246 C CA . LEU B 1 153 ? 23.766 -7.309 -20.609 1 89.69 153 LEU B CA 1
ATOM 5247 C C . LEU B 1 153 ? 23.484 -8.43 -21.609 1 89.69 153 LEU B C 1
ATOM 5249 O O . LEU B 1 153 ? 24.406 -9.109 -22.062 1 89.69 153 LEU B O 1
ATOM 5253 N N . LEU B 1 154 ? 22.266 -8.633 -21.953 1 89.56 154 LEU B N 1
ATOM 5254 C CA . LEU B 1 154 ? 21.875 -9.711 -22.859 1 89.56 154 LEU B CA 1
ATOM 5255 C C . LEU B 1 154 ? 22.422 -9.469 -24.266 1 89.56 154 LEU B C 1
ATOM 5257 O O . LEU B 1 154 ? 22.719 -10.422 -24.984 1 89.56 154 LEU B O 1
ATOM 5261 N N . ASN B 1 155 ? 22.562 -8.172 -24.625 1 88.62 155 ASN B N 1
ATOM 5262 C CA . ASN B 1 155 ? 22.969 -7.84 -25.984 1 88.62 155 ASN B CA 1
ATOM 5263 C C . ASN B 1 155 ? 24.484 -7.59 -26.062 1 88.62 155 ASN B C 1
ATOM 5265 O O . ASN B 1 155 ? 25 -7.215 -27.125 1 88.62 155 ASN B O 1
ATOM 5269 N N . GLN B 1 156 ? 25.156 -7.77 -24.938 1 84.62 156 GLN B N 1
ATOM 5270 C CA . GLN B 1 156 ? 26.609 -7.648 -24.969 1 84.62 156 GLN B CA 1
ATOM 5271 C C . GLN B 1 156 ? 27.234 -8.789 -25.766 1 84.62 156 GLN B C 1
ATOM 5273 O O . GLN B 1 156 ? 26.875 -9.953 -25.594 1 84.62 156 GLN B O 1
ATOM 5278 N N . PRO B 1 157 ? 28.031 -8.383 -26.703 1 78.31 157 PRO B N 1
ATOM 5279 C CA . PRO B 1 157 ? 28.672 -9.414 -27.531 1 78.31 157 PRO B CA 1
ATOM 5280 C C . PRO B 1 157 ? 29.594 -10.328 -26.734 1 78.31 157 PRO B C 1
ATOM 5282 O O . PRO B 1 157 ? 30.312 -9.859 -25.844 1 78.31 157 PRO B O 1
ATOM 5285 N N . GLU B 1 158 ? 29.312 -11.516 -26.609 1 69.25 158 GLU B N 1
ATOM 5286 C CA . GLU B 1 158 ? 30.219 -12.484 -25.984 1 69.25 158 GLU B CA 1
ATOM 5287 C C . GLU B 1 158 ? 31.203 -13.055 -26.984 1 69.25 158 GLU B C 1
ATOM 5289 O O . GLU B 1 158 ? 30.906 -13.125 -28.188 1 69.25 158 GLU B O 1
ATOM 5294 N N . PRO B 1 159 ? 32.5 -13.266 -26.375 1 66 159 PRO B N 1
ATOM 5295 C CA . PRO B 1 159 ? 33.469 -13.883 -27.281 1 66 159 PRO B CA 1
ATOM 5296 C C . PRO B 1 159 ? 32.938 -15.195 -27.875 1 66 159 PRO B C 1
ATOM 5298 O O . PRO B 1 159 ? 32.5 -16.078 -27.141 1 66 159 PRO B O 1
ATOM 5301 N N . GLY B 1 160 ? 32.719 -15.328 -29.125 1 63.66 160 GLY B N 1
ATOM 5302 C CA . GLY B 1 160 ? 32.25 -16.5 -29.828 1 63.66 160 GLY B CA 1
ATOM 5303 C C . GLY B 1 160 ? 30.875 -16.328 -30.438 1 63.66 160 GLY B C 1
ATOM 5304 O O . GLY B 1 160 ? 30.297 -17.266 -31 1 63.66 160 GLY B O 1
ATOM 5305 N N . ASP B 1 161 ? 30.297 -15.242 -29.953 1 62.44 161 ASP B N 1
ATOM 5306 C CA . ASP B 1 161 ? 28.969 -15 -30.484 1 62.44 161 ASP B CA 1
ATOM 5307 C C . ASP B 1 161 ? 28.984 -15 -32.031 1 62.44 161 ASP B C 1
ATOM 5309 O O . ASP B 1 161 ? 29.906 -14.438 -32.625 1 62.44 161 ASP B O 1
ATOM 5313 N N . SER B 1 162 ? 28.453 -16.031 -32.625 1 57.06 162 SER B N 1
ATOM 5314 C CA . SER B 1 162 ? 28.344 -16.031 -34.094 1 57.06 162 SER B CA 1
ATOM 5315 C C . SER B 1 162 ? 27.641 -14.773 -34.594 1 57.06 162 SER B C 1
ATOM 5317 O O . SER B 1 162 ? 26.984 -14.07 -33.812 1 57.06 162 SER B O 1
ATOM 5319 N N . GLN B 1 163 ? 28 -14.305 -35.844 1 53.81 163 GLN B N 1
ATOM 5320 C CA . GLN B 1 163 ? 27.438 -13.188 -36.594 1 53.81 163 GLN B CA 1
ATOM 5321 C C . GLN B 1 163 ? 25.922 -13.125 -36.469 1 53.81 163 GLN B C 1
ATOM 5323 O O . GLN B 1 163 ? 25.312 -12.094 -36.719 1 53.81 163 GLN B O 1
ATOM 5328 N N . THR B 1 164 ? 25.203 -14.203 -36.188 1 54.5 164 THR B N 1
ATOM 5329 C CA . THR B 1 164 ? 23.734 -14.219 -36.188 1 54.5 164 THR B CA 1
ATOM 5330 C C . THR B 1 164 ? 23.172 -14.062 -34.781 1 54.5 164 THR B C 1
ATOM 5332 O O . THR B 1 164 ? 22.188 -14.711 -34.438 1 54.5 164 THR B O 1
ATOM 5335 N N . ARG B 1 165 ? 23.844 -13.328 -34.031 1 61.34 165 ARG B N 1
ATOM 5336 C CA . ARG B 1 165 ? 23.453 -13.25 -32.625 1 61.34 165 ARG B CA 1
ATOM 5337 C C . ARG B 1 165 ? 22.094 -12.602 -32.469 1 61.34 165 ARG B C 1
ATOM 5339 O O . ARG B 1 165 ? 21.797 -11.594 -33.125 1 61.34 165 ARG B O 1
ATOM 5346 N N . ARG B 1 166 ? 21.234 -13.242 -31.828 1 68 166 ARG B N 1
ATOM 5347 C CA . ARG B 1 166 ? 19.875 -12.82 -31.484 1 68 166 ARG B CA 1
ATOM 5348 C C . ARG B 1 166 ? 19.891 -11.617 -30.562 1 68 166 ARG B C 1
ATOM 5350 O O . ARG B 1 166 ? 20.641 -11.586 -29.578 1 68 166 ARG B O 1
ATOM 5357 N N . ILE B 1 167 ? 19.281 -10.477 -31.031 1 82.25 167 ILE B N 1
ATOM 5358 C CA . ILE B 1 167 ? 19.219 -9.211 -30.312 1 82.25 167 ILE B CA 1
ATOM 5359 C C . ILE B 1 167 ? 17.938 -9.164 -29.469 1 82.25 167 ILE B C 1
ATOM 5361 O O . ILE B 1 167 ? 16.844 -9.414 -29.984 1 82.25 167 ILE B O 1
ATOM 5365 N N . TYR B 1 168 ? 18.109 -9.016 -28.203 1 90.31 168 TYR B N 1
ATOM 5366 C CA . TYR B 1 168 ? 16.984 -8.859 -27.297 1 90.31 168 TYR B CA 1
ATOM 5367 C C . TYR B 1 168 ? 16.453 -7.434 -27.312 1 90.31 168 TYR B C 1
ATOM 5369 O O . TYR B 1 168 ? 17.234 -6.477 -27.391 1 90.31 168 TYR B O 1
ATOM 5377 N N . SER B 1 169 ? 15.133 -7.316 -27.406 1 90.5 169 SER B N 1
ATOM 5378 C CA . SER B 1 169 ? 14.406 -6.055 -27.297 1 90.5 169 SER B CA 1
ATOM 5379 C C . SER B 1 169 ? 13.336 -6.121 -26.219 1 90.5 169 SER B C 1
ATOM 5381 O O . SER B 1 169 ? 13.102 -7.184 -25.625 1 90.5 169 SER B O 1
ATOM 5383 N N . PRO B 1 170 ? 12.758 -5 -25.812 1 90.75 170 PRO B N 1
ATOM 5384 C CA . PRO B 1 170 ? 11.703 -5.008 -24.781 1 90.75 170 PRO B CA 1
ATOM 5385 C C . PRO B 1 170 ? 10.562 -5.969 -25.125 1 90.75 170 PRO B C 1
ATOM 5387 O O . PRO B 1 170 ? 9.898 -6.477 -24.219 1 90.75 170 PRO B O 1
ATOM 5390 N N . LYS B 1 171 ? 10.391 -6.242 -26.312 1 88.75 171 LYS B N 1
ATOM 5391 C CA . LYS B 1 171 ? 9.328 -7.164 -26.719 1 88.75 171 LYS B CA 1
ATOM 5392 C C . LYS B 1 171 ? 9.586 -8.57 -26.188 1 88.75 171 LYS B C 1
ATOM 5394 O O . LYS B 1 171 ? 8.664 -9.383 -26.078 1 88.75 171 LYS B O 1
ATOM 5399 N N . HIS B 1 172 ? 10.82 -8.859 -25.938 1 93.19 172 HIS B N 1
ATOM 5400 C CA . HIS B 1 172 ? 11.203 -10.188 -25.5 1 93.19 172 HIS B CA 1
ATOM 5401 C C . HIS B 1 172 ? 11.078 -10.328 -23.984 1 93.19 172 HIS B C 1
ATOM 5403 O O . HIS B 1 172 ? 11.305 -11.398 -23.438 1 93.19 172 HIS B O 1
ATOM 5409 N N . PHE B 1 173 ? 10.734 -9.234 -23.359 1 94.56 173 PHE B N 1
ATOM 5410 C CA . PHE B 1 173 ? 10.516 -9.258 -21.906 1 94.56 173 PHE B CA 1
ATOM 5411 C C . PHE B 1 173 ? 9.219 -9.977 -21.562 1 94.56 173 PHE B C 1
ATOM 5413 O O . PHE B 1 173 ? 8.141 -9.555 -22 1 94.56 173 PHE B O 1
ATOM 5420 N N . SER B 1 174 ? 9.312 -11.016 -20.781 1 92.31 174 SER B N 1
ATOM 5421 C CA . SER B 1 174 ? 8.148 -11.82 -20.422 1 92.31 174 SER B CA 1
ATOM 5422 C C . SER B 1 174 ? 7.496 -11.312 -19.141 1 92.31 174 SER B C 1
ATOM 5424 O O . SER B 1 174 ? 6.309 -10.984 -19.125 1 92.31 174 SER B O 1
ATOM 5426 N N . GLU B 1 175 ? 8.273 -11.312 -18.078 1 93 175 GLU B N 1
ATOM 5427 C CA . GLU B 1 175 ? 7.762 -10.82 -16.797 1 93 175 GLU B CA 1
ATOM 5428 C C . GLU B 1 175 ? 8.906 -10.5 -15.836 1 93 175 GLU B C 1
ATOM 5430 O O . GLU B 1 175 ? 10.039 -10.945 -16.047 1 93 175 GLU B O 1
ATOM 5435 N N . GLY B 1 176 ? 8.539 -9.703 -14.93 1 95.25 176 GLY B N 1
ATOM 5436 C CA . GLY B 1 176 ? 9.469 -9.391 -13.859 1 95.25 176 GLY B CA 1
ATOM 5437 C C . GLY B 1 176 ? 8.812 -9.336 -12.492 1 95.25 176 GLY B C 1
ATOM 5438 O O . GLY B 1 176 ? 7.625 -9.016 -12.383 1 95.25 176 GLY B O 1
ATOM 5439 N N . ILE B 1 177 ? 9.57 -9.734 -11.492 1 94.94 177 ILE B N 1
ATOM 5440 C CA . ILE B 1 177 ? 9.141 -9.523 -10.117 1 94.94 177 ILE B CA 1
ATOM 5441 C C . ILE B 1 177 ? 10.203 -8.742 -9.352 1 94.94 177 ILE B C 1
ATOM 5443 O O . ILE B 1 177 ? 11.391 -8.789 -9.711 1 94.94 177 ILE B O 1
ATOM 5447 N N . PHE B 1 178 ? 9.789 -8.008 -8.422 1 94.25 178 PHE B N 1
ATOM 5448 C CA . PHE B 1 178 ? 10.742 -7.266 -7.605 1 94.25 178 PHE B CA 1
ATOM 5449 C C . PHE B 1 178 ? 10.242 -7.141 -6.168 1 94.25 178 PHE B C 1
ATOM 5451 O O . PHE B 1 178 ? 9.047 -7.273 -5.906 1 94.25 178 PHE B O 1
ATOM 5458 N N . ARG B 1 179 ? 11.125 -7.023 -5.262 1 91.44 179 ARG B N 1
ATOM 5459 C CA . ARG B 1 179 ? 10.852 -6.887 -3.836 1 91.44 179 ARG B CA 1
ATOM 5460 C C . ARG B 1 179 ? 11.859 -5.953 -3.174 1 91.44 179 ARG B C 1
ATOM 5462 O O . ARG B 1 179 ? 13.055 -6 -3.484 1 91.44 179 ARG B O 1
ATOM 5469 N N . THR B 1 180 ? 11.328 -5.051 -2.348 1 89.81 180 THR B N 1
ATOM 5470 C CA . THR B 1 180 ? 12.195 -4.105 -1.652 1 89.81 180 THR B CA 1
ATOM 5471 C C . THR B 1 180 ? 12.25 -4.418 -0.16 1 89.81 180 THR B C 1
ATOM 5473 O O . THR B 1 180 ? 11.211 -4.461 0.507 1 89.81 180 THR B O 1
ATOM 5476 N N . GLU B 1 181 ? 13.383 -4.762 0.269 1 88.56 181 GLU B N 1
ATOM 5477 C CA . GLU B 1 181 ? 13.656 -4.738 1.703 1 88.56 181 GLU B CA 1
ATOM 5478 C C . GLU B 1 181 ? 14.156 -3.369 2.15 1 88.56 181 GLU B C 1
ATOM 5480 O O . GLU B 1 181 ? 15.258 -2.953 1.776 1 88.56 181 GLU B O 1
ATOM 5485 N N . ARG B 1 182 ? 13.539 -2.758 3 1 88.44 182 ARG B N 1
ATOM 5486 C CA . ARG B 1 182 ? 13.656 -1.324 3.24 1 88.44 182 ARG B CA 1
ATOM 5487 C C . ARG B 1 182 ? 14.992 -0.986 3.895 1 88.44 182 ARG B C 1
ATOM 5489 O O . ARG B 1 182 ? 15.43 0.165 3.859 1 88.44 182 ARG B O 1
ATOM 5496 N N . ASP B 1 183 ? 15.633 -1.925 4.516 1 87.25 183 ASP B N 1
ATOM 5497 C CA . ASP B 1 183 ? 16.906 -1.635 5.164 1 87.25 183 ASP B CA 1
ATOM 5498 C C . ASP B 1 183 ? 18.078 -2.152 4.332 1 87.25 183 ASP B C 1
ATOM 5500 O O . ASP B 1 183 ? 19.234 -1.943 4.688 1 87.25 183 ASP B O 1
ATOM 5504 N N . THR B 1 184 ? 17.828 -2.867 3.215 1 90.38 184 THR B N 1
ATOM 5505 C CA . THR B 1 184 ? 18.922 -3.498 2.488 1 90.38 184 THR B CA 1
ATOM 5506 C C . THR B 1 184 ? 18.922 -3.049 1.029 1 90.38 184 THR B C 1
ATOM 5508 O O . THR B 1 184 ? 19.969 -2.674 0.497 1 90.38 184 THR B O 1
ATOM 5511 N N . GLY B 1 185 ? 17.844 -3.25 0.371 1 93.25 185 GLY B N 1
ATOM 5512 C CA . GLY B 1 185 ? 17.797 -2.922 -1.045 1 93.25 185 GLY B CA 1
ATOM 5513 C C . GLY B 1 185 ? 16.656 -3.604 -1.777 1 93.25 185 GLY B C 1
ATOM 5514 O O . GLY B 1 185 ? 15.734 -4.137 -1.15 1 93.25 185 GLY B O 1
ATOM 5515 N N . THR B 1 186 ? 16.703 -3.422 -3.117 1 94.38 186 THR B N 1
ATOM 5516 C CA . THR B 1 186 ? 15.641 -3.979 -3.961 1 94.38 186 THR B CA 1
ATOM 5517 C C . THR B 1 186 ? 16.203 -5.055 -4.883 1 94.38 186 THR B C 1
ATOM 5519 O O . THR B 1 186 ? 17.25 -4.863 -5.504 1 94.38 186 THR B O 1
ATOM 5522 N N . ILE B 1 187 ? 15.516 -6.16 -4.922 1 93.38 187 ILE B N 1
ATOM 5523 C CA . ILE B 1 187 ? 15.867 -7.238 -5.84 1 93.38 187 ILE B CA 1
ATOM 5524 C C . ILE B 1 187 ? 14.914 -7.23 -7.031 1 93.38 187 ILE B C 1
ATOM 5526 O O . ILE B 1 187 ? 13.711 -7.02 -6.871 1 93.38 187 ILE B O 1
ATOM 5530 N N . TYR B 1 188 ? 15.469 -7.359 -8.227 1 94.75 188 TYR B N 1
ATOM 5531 C CA . TYR B 1 188 ? 14.719 -7.477 -9.477 1 94.75 188 TYR B CA 1
ATOM 5532 C C . TYR B 1 188 ? 15.008 -8.805 -10.164 1 94.75 188 TYR B C 1
ATOM 5534 O O . TYR B 1 188 ? 16.172 -9.156 -10.391 1 94.75 188 TYR B O 1
ATOM 5542 N N . ASP B 1 189 ? 14.031 -9.555 -10.383 1 95 189 ASP B N 1
ATOM 5543 C CA . ASP B 1 189 ? 14.117 -10.812 -11.117 1 95 189 ASP B CA 1
ATOM 5544 C C . ASP B 1 189 ? 13.375 -10.727 -12.445 1 95 189 ASP B C 1
ATOM 5546 O O . ASP B 1 189 ? 12.141 -10.688 -12.477 1 95 189 ASP B O 1
ATOM 5550 N N . LEU B 1 190 ? 14.141 -10.711 -13.586 1 96 190 LEU B N 1
ATOM 5551 C CA . LEU B 1 190 ? 13.578 -10.477 -14.914 1 96 190 LEU B CA 1
ATOM 5552 C C . LEU B 1 190 ? 13.727 -11.703 -15.797 1 96 190 LEU B C 1
ATOM 5554 O O . LEU B 1 190 ? 14.773 -12.359 -15.781 1 96 190 LEU B O 1
ATOM 5558 N N . ALA B 1 191 ? 12.711 -12.008 -16.5 1 96.19 191 ALA B N 1
ATOM 5559 C CA . ALA B 1 191 ? 12.719 -13.133 -17.438 1 96.19 191 ALA B CA 1
ATOM 5560 C C . ALA B 1 191 ? 12.461 -12.672 -18.859 1 96.19 191 ALA B C 1
ATOM 5562 O O . ALA B 1 191 ? 11.562 -11.867 -19.109 1 96.19 191 ALA B O 1
ATOM 5563 N N . PHE B 1 192 ? 13.273 -13.156 -19.75 1 94.38 192 PHE B N 1
ATOM 5564 C CA . PHE B 1 192 ? 13.172 -12.844 -21.172 1 94.38 192 PHE B CA 1
ATOM 5565 C C . PHE B 1 192 ? 13.016 -14.117 -22 1 94.38 192 PHE B C 1
ATOM 5567 O O . PHE B 1 192 ? 13.547 -15.172 -21.625 1 94.38 192 PHE B O 1
ATOM 5574 N N . ARG B 1 193 ? 12.305 -14 -23.016 1 91.81 193 ARG B N 1
ATOM 5575 C CA . ARG B 1 193 ? 12.133 -15.117 -23.938 1 91.81 193 ARG B CA 1
ATOM 5576 C C . ARG B 1 193 ? 12.188 -14.648 -25.375 1 91.81 193 ARG B C 1
ATOM 5578 O O . ARG B 1 193 ? 11.492 -13.703 -25.766 1 91.81 193 ARG B O 1
ATOM 5585 N N . GLU B 1 194 ? 13.008 -15.359 -26.125 1 85.81 194 GLU B N 1
ATOM 5586 C CA . GLU B 1 194 ? 13.094 -15.062 -27.547 1 85.81 194 GLU B CA 1
ATOM 5587 C C . GLU B 1 194 ? 11.938 -15.688 -28.312 1 85.81 194 GLU B C 1
ATOM 5589 O O . GLU B 1 194 ? 11.32 -16.656 -27.844 1 85.81 194 GLU B O 1
ATOM 5594 N N . ASP B 1 195 ? 11.789 -15.133 -29.469 1 83.25 195 ASP B N 1
ATOM 5595 C CA . ASP B 1 195 ? 10.695 -15.633 -30.297 1 83.25 195 ASP B CA 1
ATOM 5596 C C . ASP B 1 195 ? 10.945 -17.094 -30.703 1 83.25 195 ASP B C 1
ATOM 5598 O O . ASP B 1 195 ? 12.055 -17.453 -31.094 1 83.25 195 ASP B O 1
ATOM 5602 N N . ASN B 1 196 ? 10.023 -17.953 -30.578 1 79.62 196 ASN B N 1
ATOM 5603 C CA . ASN B 1 196 ? 9.977 -19.328 -31.031 1 79.62 196 ASN B CA 1
ATOM 5604 C C . ASN B 1 196 ? 10.984 -20.203 -30.297 1 79.62 196 ASN B C 1
ATOM 5606 O O . ASN B 1 196 ? 11.492 -21.188 -30.844 1 79.62 196 ASN B O 1
ATOM 5610 N N . VAL B 1 197 ? 11.547 -19.734 -29.297 1 82.12 197 VAL B N 1
ATOM 5611 C CA . VAL B 1 197 ? 12.414 -20.547 -28.438 1 82.12 197 VAL B CA 1
ATOM 5612 C C . VAL B 1 197 ? 11.75 -20.75 -27.078 1 82.12 197 VAL B C 1
ATOM 5614 O O . VAL B 1 197 ? 11.172 -19.828 -26.516 1 82.12 197 VAL B O 1
ATOM 5617 N N . PRO B 1 198 ? 11.773 -22 -26.641 1 84.62 198 PRO B N 1
ATOM 5618 C CA . PRO B 1 198 ? 11.125 -22.281 -25.359 1 84.62 198 PRO B CA 1
ATOM 5619 C C . PRO B 1 198 ? 11.969 -21.859 -24.156 1 84.62 198 PRO B C 1
ATOM 5621 O O . PRO B 1 198 ? 11.461 -21.797 -23.031 1 84.62 198 PRO B O 1
ATOM 5624 N N . ASP B 1 199 ? 13.117 -21.406 -24.391 1 88.56 199 ASP B N 1
ATOM 5625 C CA . ASP B 1 199 ? 14.055 -21.109 -23.312 1 88.56 199 ASP B CA 1
ATOM 5626 C C . ASP B 1 199 ? 13.82 -19.703 -22.766 1 88.56 199 ASP B C 1
ATOM 5628 O O . ASP B 1 199 ? 13.492 -18.781 -23.516 1 88.56 199 ASP B O 1
ATOM 5632 N N . PHE B 1 200 ? 14.016 -19.625 -21.438 1 92.94 200 PHE B N 1
ATOM 5633 C CA . PHE B 1 200 ? 13.984 -18.328 -20.781 1 92.94 200 PHE B CA 1
ATOM 5634 C C . PHE B 1 200 ? 15.375 -17.922 -20.312 1 92.94 200 PHE B C 1
ATOM 5636 O O . PHE B 1 200 ? 16.141 -18.781 -19.859 1 92.94 200 PHE B O 1
ATOM 5643 N N . ARG B 1 201 ? 15.68 -16.688 -20.516 1 93 201 ARG B N 1
ATOM 5644 C CA . ARG B 1 201 ? 16.844 -16.094 -19.875 1 93 201 ARG B CA 1
ATOM 5645 C C . ARG B 1 201 ? 16.422 -15.266 -18.656 1 93 201 ARG B C 1
ATOM 5647 O O . ARG B 1 201 ? 15.602 -14.359 -18.766 1 93 201 ARG B O 1
ATOM 5654 N N . ARG B 1 202 ? 16.969 -15.633 -17.578 1 92.88 202 ARG B N 1
ATOM 5655 C CA . ARG B 1 202 ? 16.641 -14.969 -16.328 1 92.88 202 ARG B CA 1
ATOM 5656 C C . ARG B 1 202 ? 17.812 -14.156 -15.805 1 92.88 202 ARG B C 1
ATOM 5658 O O . ARG B 1 202 ? 18.938 -14.656 -15.711 1 92.88 202 ARG B O 1
ATOM 5665 N N . LEU B 1 203 ? 17.547 -12.93 -15.555 1 94.31 203 LEU B N 1
ATOM 5666 C CA . LEU B 1 203 ? 18.547 -12.047 -14.977 1 94.31 203 LEU B CA 1
ATOM 5667 C C . LEU B 1 203 ? 18.078 -11.484 -13.641 1 94.31 203 LEU B C 1
ATOM 5669 O O . LEU B 1 203 ? 16.953 -10.961 -13.539 1 94.31 203 LEU B O 1
ATOM 5673 N N . VAL B 1 204 ? 18.875 -11.617 -12.602 1 92.75 204 VAL B N 1
ATOM 5674 C CA . VAL B 1 204 ? 18.562 -11.086 -11.281 1 92.75 204 VAL B CA 1
ATOM 5675 C C . VAL B 1 204 ? 19.5 -9.922 -10.953 1 92.75 204 VAL B C 1
ATOM 5677 O O . VAL B 1 204 ? 20.719 -10.055 -11.055 1 92.75 204 VAL B O 1
ATOM 5680 N N . PHE B 1 205 ? 18.891 -8.789 -10.68 1 93.81 205 PHE B N 1
ATOM 5681 C CA . PHE B 1 205 ? 19.641 -7.598 -10.281 1 93.81 205 PHE B CA 1
ATOM 5682 C C . PHE B 1 205 ? 19.344 -7.23 -8.828 1 93.81 205 PHE B C 1
ATOM 5684 O O . PHE B 1 205 ? 18.297 -7.609 -8.297 1 93.81 205 PHE B O 1
ATOM 5691 N N . PHE B 1 206 ? 20.281 -6.602 -8.227 1 93.5 206 PHE B N 1
ATOM 5692 C CA . PHE B 1 206 ? 20.094 -6.066 -6.883 1 93.5 206 PHE B CA 1
ATOM 5693 C C . PHE B 1 206 ? 20.547 -4.609 -6.82 1 93.5 206 PHE B C 1
ATOM 5695 O O . PHE B 1 206 ? 21.594 -4.254 -7.355 1 93.5 206 PHE B O 1
ATOM 5702 N N . ARG B 1 207 ? 19.688 -3.807 -6.277 1 93.62 207 ARG B N 1
ATOM 5703 C CA . ARG B 1 207 ? 20.016 -2.41 -6.004 1 93.62 207 ARG B CA 1
ATOM 5704 C C . ARG B 1 207 ? 20.203 -2.176 -4.512 1 93.62 207 ARG B C 1
ATOM 5706 O O . ARG B 1 207 ? 19.234 -1.976 -3.775 1 93.62 207 ARG B O 1
ATOM 5713 N N . PRO B 1 208 ? 21.453 -2.131 -4.047 1 93.19 208 PRO B N 1
ATOM 5714 C CA . PRO B 1 208 ? 21.703 -1.906 -2.619 1 93.19 208 PRO B CA 1
ATOM 5715 C C . PRO B 1 208 ? 21.438 -0.462 -2.195 1 93.19 208 PRO B C 1
ATOM 5717 O O . PRO B 1 208 ? 21.594 0.459 -3 1 93.19 208 PRO B O 1
ATOM 5720 N N . PHE B 1 209 ? 21.047 -0.28 -0.991 1 93.19 209 PHE B N 1
ATOM 5721 C CA . PHE B 1 209 ? 20.875 1.056 -0.429 1 93.19 209 PHE B CA 1
ATOM 5722 C C . PHE B 1 209 ? 22.188 1.546 0.194 1 93.19 209 PHE B C 1
ATOM 5724 O O . PHE B 1 209 ? 22.875 0.791 0.883 1 93.19 209 PHE B O 1
ATOM 5731 N N . ALA B 1 210 ? 22.484 2.699 -0.099 1 91.94 210 ALA B N 1
ATOM 5732 C CA . ALA B 1 210 ? 23.703 3.295 0.444 1 91.94 210 ALA B CA 1
ATOM 5733 C C . ALA B 1 210 ? 23.484 3.762 1.882 1 91.94 210 ALA B C 1
ATOM 5735 O O . ALA B 1 210 ? 22.359 3.775 2.377 1 91.94 210 ALA B O 1
ATOM 5736 N N . PRO B 1 211 ? 24.562 4 2.619 1 89.31 211 PRO B N 1
ATOM 5737 C CA . PRO B 1 211 ? 24.438 4.504 3.988 1 89.31 211 PRO B CA 1
ATOM 5738 C C . PRO B 1 211 ? 23.719 5.848 4.055 1 89.31 211 PRO B C 1
ATOM 5740 O O . PRO B 1 211 ? 23.688 6.586 3.068 1 89.31 211 PRO B O 1
ATOM 5743 N N . LEU B 1 212 ? 23.234 6.145 5.273 1 91.94 212 LEU B N 1
ATOM 5744 C CA . LEU B 1 212 ? 22.562 7.414 5.527 1 91.94 212 LEU B CA 1
ATOM 5745 C C . LEU B 1 212 ? 23.547 8.578 5.469 1 91.94 212 LEU B C 1
ATOM 5747 O O . LEU B 1 212 ? 24.672 8.461 5.961 1 91.94 212 LEU B O 1
ATOM 5751 N N . VAL B 1 213 ? 23.047 9.609 4.863 1 90.31 213 VAL B N 1
ATOM 5752 C CA . VAL B 1 213 ? 23.844 10.836 4.797 1 90.31 213 VAL B CA 1
ATOM 5753 C C . VAL B 1 213 ? 23.047 12 5.367 1 90.31 213 VAL B C 1
ATOM 5755 O O . VAL B 1 213 ? 21.859 12.164 5.055 1 90.31 213 VAL B O 1
ATOM 5758 N N . LYS B 1 214 ? 23.641 12.773 6.238 1 90.31 214 LYS B N 1
ATOM 5759 C CA . LYS B 1 214 ? 22.969 13.984 6.73 1 90.31 214 LYS B CA 1
ATOM 5760 C C . LYS B 1 214 ? 22.938 15.062 5.656 1 90.31 214 LYS B C 1
ATOM 5762 O O . LYS B 1 214 ? 23.969 15.398 5.066 1 90.31 214 LYS B O 1
ATOM 5767 N N . VAL B 1 215 ? 21.812 15.602 5.48 1 86.44 215 VAL B N 1
ATOM 5768 C CA . VAL B 1 215 ? 21.672 16.609 4.43 1 86.44 215 VAL B CA 1
ATOM 5769 C C . VAL B 1 215 ? 21.453 17.984 5.051 1 86.44 215 VAL B C 1
ATOM 5771 O O . VAL B 1 215 ? 21.859 19 4.492 1 86.44 215 VAL B O 1
ATOM 5774 N N . ARG B 1 216 ? 20.781 17.938 6.148 1 86.44 216 ARG B N 1
ATOM 5775 C CA . ARG B 1 216 ? 20.422 19.234 6.738 1 86.44 216 ARG B CA 1
ATOM 5776 C C . ARG B 1 216 ? 20.219 19.109 8.242 1 86.44 216 ARG B C 1
ATOM 5778 O O . ARG B 1 216 ? 19.797 18.047 8.734 1 86.44 216 ARG B O 1
ATOM 5785 N N . GLU B 1 217 ? 20.578 20.125 8.914 1 88.75 217 GLU B N 1
ATOM 5786 C CA . GLU B 1 217 ? 20.297 20.297 10.336 1 88.75 217 GLU B CA 1
ATOM 5787 C C . GLU B 1 217 ? 19.781 21.703 10.641 1 88.75 217 GLU B C 1
ATOM 5789 O O . GLU B 1 217 ? 20.422 22.688 10.273 1 88.75 217 GLU B O 1
ATOM 5794 N N . ASP B 1 218 ? 18.641 21.703 11.258 1 88.44 218 ASP B N 1
ATOM 5795 C CA . ASP B 1 218 ? 18.016 23 11.562 1 88.44 218 ASP B CA 1
ATOM 5796 C C . ASP B 1 218 ? 17.578 23.062 13.023 1 88.44 218 ASP B C 1
ATOM 5798 O O . ASP B 1 218 ? 17.25 22.047 13.625 1 88.44 218 ASP B O 1
ATOM 5802 N N . LEU B 1 219 ? 17.719 24.25 13.516 1 89.62 219 LEU B N 1
ATOM 5803 C CA . LEU B 1 219 ? 17.141 24.578 14.82 1 89.62 219 LEU B CA 1
ATOM 5804 C C . LEU B 1 219 ? 15.898 25.453 14.656 1 89.62 219 LEU B C 1
ATOM 5806 O O . LEU B 1 219 ? 15.953 26.5 14.008 1 89.62 219 LEU B O 1
ATOM 5810 N N . LEU B 1 220 ? 14.797 24.953 15.156 1 90.25 220 LEU B N 1
ATOM 5811 C CA . LEU B 1 220 ? 13.547 25.703 15.07 1 90.25 220 LEU B CA 1
ATOM 5812 C C . LEU B 1 220 ? 13.117 26.203 16.453 1 90.25 220 LEU B C 1
ATOM 5814 O O . LEU B 1 220 ? 12.82 25.406 17.344 1 90.25 220 LEU B O 1
ATOM 5818 N N . ASP B 1 221 ? 13.086 27.484 16.578 1 89.88 221 ASP B N 1
ATOM 5819 C CA . ASP B 1 221 ? 12.562 28.109 17.797 1 89.88 221 ASP B CA 1
ATOM 5820 C C . ASP B 1 221 ? 11.047 28.234 17.734 1 89.88 221 ASP B C 1
ATOM 5822 O O . ASP B 1 221 ? 10.516 29.109 17.062 1 89.88 221 ASP B O 1
ATOM 5826 N N . ALA B 1 222 ? 10.43 27.406 18.453 1 88.75 222 ALA B N 1
ATOM 5827 C CA . ALA B 1 222 ? 8.969 27.359 18.406 1 88.75 222 ALA B CA 1
ATOM 5828 C C . ALA B 1 222 ? 8.359 28.203 19.516 1 88.75 222 ALA B C 1
ATOM 5830 O O . ALA B 1 222 ? 7.133 28.266 19.656 1 88.75 222 ALA B O 1
ATOM 5831 N N . SER B 1 223 ? 9.133 28.906 20.281 1 86.81 223 SER B N 1
ATOM 5832 C CA . SER B 1 223 ? 8.641 29.656 21.422 1 86.81 223 SER B CA 1
ATOM 5833 C C . SER B 1 223 ? 7.777 30.828 21 1 86.81 223 SER B C 1
ATOM 5835 O O . SER B 1 223 ? 6.926 31.297 21.766 1 86.81 223 SER B O 1
ATOM 5837 N N . GLN B 1 224 ? 7.984 31.234 19.812 1 88.12 224 GLN B N 1
ATOM 5838 C CA . GLN B 1 224 ? 7.223 32.406 19.406 1 88.12 224 GLN B CA 1
ATOM 5839 C C . GLN B 1 224 ? 6.445 32.125 18.109 1 88.12 224 GLN B C 1
ATOM 5841 O O . GLN B 1 224 ? 6.008 33.062 17.438 1 88.12 224 GLN B O 1
ATOM 5846 N N . LEU B 1 225 ? 6.305 30.891 17.844 1 94.31 225 LEU B N 1
ATOM 5847 C CA . LEU B 1 225 ? 5.617 30.578 16.594 1 94.31 225 LEU B CA 1
ATOM 5848 C C . LEU B 1 225 ? 4.117 30.422 16.828 1 94.31 225 LEU B C 1
ATOM 5850 O O . LEU B 1 225 ? 3.637 29.328 17.109 1 94.31 225 LEU B O 1
ATOM 5854 N N . LEU B 1 226 ? 3.443 31.5 16.688 1 96.81 226 LEU B N 1
ATOM 5855 C CA . LEU B 1 226 ? 1.995 31.562 16.859 1 96.81 226 LEU B CA 1
ATOM 5856 C C . LEU B 1 226 ? 1.292 30.938 15.648 1 96.81 226 LEU B C 1
ATOM 5858 O O . LEU B 1 226 ? 1.696 31.172 14.508 1 96.81 226 LEU B O 1
ATOM 5862 N N . ILE B 1 227 ? 0.289 30.141 15.898 1 98.44 227 ILE B N 1
ATOM 5863 C CA . ILE B 1 227 ? -0.538 29.578 14.828 1 98.44 227 ILE B CA 1
ATOM 5864 C C . ILE B 1 227 ? -1.905 30.266 14.836 1 98.44 227 ILE B C 1
ATOM 5866 O O . ILE B 1 227 ? -2.59 30.297 15.859 1 98.44 227 ILE B O 1
ATOM 5870 N N . ASN B 1 228 ? -2.271 30.891 13.773 1 98.75 228 ASN B N 1
ATOM 5871 C CA . ASN B 1 228 ? -3.621 31.406 13.586 1 98.75 228 ASN B CA 1
ATOM 5872 C C . ASN B 1 228 ? -4.547 30.359 12.984 1 98.75 228 ASN B C 1
ATOM 5874 O O . ASN B 1 228 ? -4.445 30.031 11.797 1 98.75 228 ASN B O 1
ATOM 5878 N N . ILE B 1 229 ? -5.414 29.844 13.758 1 98.81 229 ILE B N 1
ATOM 5879 C CA . ILE B 1 229 ? -6.367 28.828 13.32 1 98.81 229 ILE B CA 1
ATOM 5880 C C . ILE B 1 229 ? -7.617 29.5 12.758 1 98.81 229 ILE B C 1
ATOM 5882 O O . ILE B 1 229 ? -8.32 30.219 13.477 1 98.81 229 ILE B O 1
ATOM 5886 N N . ILE B 1 230 ? -7.895 29.266 11.508 1 98.75 230 ILE B N 1
ATOM 5887 C CA . ILE B 1 230 ? -9.047 29.875 10.852 1 98.75 230 ILE B CA 1
ATOM 5888 C C . ILE B 1 230 ? -10.141 28.828 10.664 1 98.75 230 ILE B C 1
ATOM 5890 O O . ILE B 1 230 ? -9.922 27.797 10.023 1 98.75 230 ILE B O 1
ATOM 5894 N N . VAL B 1 231 ? -11.336 29.125 11.141 1 98.31 231 VAL B N 1
ATOM 5895 C CA . VAL B 1 231 ? -12.445 28.172 11.102 1 98.31 231 VAL B CA 1
ATOM 5896 C C . VAL B 1 231 ? -13.664 28.828 10.453 1 98.31 231 VAL B C 1
ATOM 5898 O O . VAL B 1 231 ? -14.25 29.75 11.023 1 98.31 231 VAL B O 1
ATOM 5901 N N . PRO B 1 232 ? -14.039 28.328 9.266 1 97.38 232 PRO B N 1
ATOM 5902 C CA . PRO B 1 232 ? -15.328 28.75 8.719 1 97.38 232 PRO B CA 1
ATOM 5903 C C . PRO B 1 232 ? -16.516 28.156 9.477 1 97.38 232 PRO B C 1
ATOM 5905 O O . PRO B 1 232 ? -16.5 26.969 9.82 1 97.38 232 PRO B O 1
ATOM 5908 N N . LEU B 1 233 ? -17.469 28.953 9.75 1 95.94 233 LEU B N 1
ATOM 5909 C CA . LEU B 1 233 ? -18.594 28.5 10.547 1 95.94 233 LEU B CA 1
ATOM 5910 C C . LEU B 1 233 ? -19.922 28.969 9.945 1 95.94 233 LEU B C 1
ATOM 5912 O O . LEU B 1 233 ? -20.016 30.094 9.461 1 95.94 233 LEU B O 1
ATOM 5916 N N . THR B 1 234 ? -20.75 28.016 9.969 1 90.38 234 THR B N 1
ATOM 5917 C CA . THR B 1 234 ? -22.125 28.359 9.625 1 90.38 234 THR B CA 1
ATOM 5918 C C . THR B 1 234 ? -23.078 27.953 10.742 1 90.38 234 THR B C 1
ATOM 5920 O O . THR B 1 234 ? -22.672 27.828 11.898 1 90.38 234 THR B O 1
ATOM 5923 N N . ASN B 1 235 ? -24.359 27.797 10.539 1 81.44 235 ASN B N 1
ATOM 5924 C CA . ASN B 1 235 ? -25.438 27.625 11.5 1 81.44 235 ASN B CA 1
ATOM 5925 C C . ASN B 1 235 ? -25.344 26.281 12.211 1 81.44 235 ASN B C 1
ATOM 5927 O O . ASN B 1 235 ? -26.359 25.625 12.445 1 81.44 235 ASN B O 1
ATOM 5931 N N . THR B 1 236 ? -24.062 25.891 12.594 1 87.44 236 THR B N 1
ATOM 5932 C CA . THR B 1 236 ? -23.844 24.672 13.344 1 87.44 236 THR B CA 1
ATOM 5933 C C . THR B 1 236 ? -23.25 24.969 14.719 1 87.44 236 THR B C 1
ATOM 5935 O O . THR B 1 236 ? -22.109 24.609 15 1 87.44 236 THR B O 1
ATOM 5938 N N . VAL B 1 237 ? -24.062 25.359 15.602 1 91 237 VAL B N 1
ATOM 5939 C CA . VAL B 1 237 ? -23.641 25.875 16.891 1 91 237 VAL B CA 1
ATOM 5940 C C . VAL B 1 237 ? -23.172 24.734 17.781 1 91 237 VAL B C 1
ATOM 5942 O O . VAL B 1 237 ? -22.188 24.875 18.516 1 91 237 VAL B O 1
ATOM 5945 N N . ASP B 1 238 ? -23.828 23.594 17.703 1 91.19 238 ASP B N 1
ATOM 5946 C CA . ASP B 1 238 ? -23.453 22.469 18.547 1 91.19 238 ASP B CA 1
ATOM 5947 C C . ASP B 1 238 ? -22.062 21.953 18.203 1 91.19 238 ASP B C 1
ATOM 5949 O O . ASP B 1 238 ? -21.266 21.641 19.094 1 91.19 238 ASP B O 1
ATOM 5953 N N . THR B 1 239 ? -21.844 21.812 16.984 1 92.94 239 THR B N 1
ATOM 5954 C CA . THR B 1 239 ? -20.531 21.391 16.531 1 92.94 239 THR B CA 1
ATOM 5955 C C . THR B 1 239 ? -19.469 22.391 16.969 1 92.94 239 THR B C 1
ATOM 5957 O O . THR B 1 239 ? -18.359 22 17.359 1 92.94 239 THR B O 1
ATOM 5960 N N . PHE B 1 240 ? -19.812 23.688 16.906 1 96.56 240 PHE B N 1
ATOM 5961 C CA . PHE B 1 240 ? -18.891 24.734 17.312 1 96.56 240 PHE B CA 1
ATOM 5962 C C . PHE B 1 240 ? -18.594 24.656 18.797 1 96.56 240 PHE B C 1
ATOM 5964 O O . PHE B 1 240 ? -17.453 24.859 19.219 1 96.56 240 PHE B O 1
ATOM 5971 N N . ARG B 1 241 ? -19.578 24.375 19.578 1 95.38 241 ARG B N 1
ATOM 5972 C CA . ARG B 1 241 ? -19.391 24.219 21.016 1 95.38 241 ARG B CA 1
ATOM 5973 C C . ARG B 1 241 ? -18.391 23.109 21.328 1 95.38 241 ARG B C 1
ATOM 5975 O O . ARG B 1 241 ? -17.516 23.266 22.172 1 95.38 241 ARG B O 1
ATOM 5982 N N . ARG B 1 242 ? -18.547 22.031 20.641 1 93.19 242 ARG B N 1
ATOM 5983 C CA . ARG B 1 242 ? -17.625 20.922 20.812 1 93.19 242 ARG B CA 1
ATOM 5984 C C . ARG B 1 242 ? -16.219 21.312 20.391 1 93.19 242 ARG B C 1
ATOM 5986 O O . ARG B 1 242 ? -15.242 20.969 21.062 1 93.19 242 ARG B O 1
ATOM 5993 N N . PHE B 1 243 ? -16.172 21.969 19.297 1 96.56 243 PHE B N 1
ATOM 5994 C CA . PHE B 1 243 ? -14.891 22.453 18.797 1 96.56 243 PHE B CA 1
ATOM 5995 C C . PHE B 1 243 ? -14.211 23.344 19.828 1 96.56 243 PHE B C 1
ATOM 5997 O O . PHE B 1 243 ? -13.008 23.219 20.078 1 96.56 243 PHE B O 1
ATOM 6004 N N . MET B 1 244 ? -14.977 24.25 20.422 1 97.31 244 MET B N 1
ATOM 6005 C CA . MET B 1 244 ? -14.422 25.219 21.359 1 97.31 244 MET B CA 1
ATOM 6006 C C . MET B 1 244 ? -13.984 24.531 22.641 1 97.31 244 MET B C 1
ATOM 6008 O O . MET B 1 244 ? -13.031 24.984 23.297 1 97.31 244 MET B O 1
ATOM 6012 N N . GLN B 1 245 ? -14.625 23.5 23 1 94.81 245 GLN B N 1
ATOM 6013 C CA . GLN B 1 245 ? -14.164 22.719 24.156 1 94.81 245 GLN B CA 1
ATOM 6014 C C . GLN B 1 245 ? -12.781 22.125 23.891 1 94.81 245 GLN B C 1
ATOM 6016 O O . GLN B 1 245 ? -11.898 22.188 24.75 1 94.81 245 GLN B O 1
ATOM 6021 N N . GLN B 1 246 ? -12.648 21.594 22.766 1 95.12 246 GLN B N 1
ATOM 6022 C CA . GLN B 1 246 ? -11.352 21.062 22.375 1 95.12 246 GLN B CA 1
ATOM 6023 C C . GLN B 1 246 ? -10.305 22.172 22.297 1 95.12 246 GLN B C 1
ATOM 6025 O O . GLN B 1 246 ? -9.172 22 22.734 1 95.12 246 GLN B O 1
ATOM 6030 N N . PHE B 1 247 ? -10.727 23.25 21.703 1 97.56 247 PHE B N 1
ATOM 6031 C CA . PHE B 1 247 ? -9.844 24.406 21.578 1 97.56 247 PHE B CA 1
ATOM 6032 C C . PHE B 1 247 ? -9.336 24.844 22.953 1 97.56 247 PHE B C 1
ATOM 6034 O O . PHE B 1 247 ? -8.148 25.125 23.109 1 97.56 247 PHE B O 1
ATOM 6041 N N . SER B 1 248 ? -10.211 24.922 23.859 1 97.31 248 SER B N 1
ATOM 6042 C CA . SER B 1 248 ? -9.852 25.344 25.219 1 97.31 248 SER B CA 1
ATOM 6043 C C . SER B 1 248 ? -8.844 24.391 25.844 1 97.31 248 SER B C 1
ATOM 6045 O O . SER B 1 248 ? -7.867 24.828 26.453 1 97.31 248 SER B O 1
ATOM 6047 N N . GLU B 1 249 ? -9.008 23.141 25.656 1 95.88 249 GLU B N 1
ATOM 6048 C CA . GLU B 1 249 ? -8.141 22.141 26.266 1 95.88 249 GLU B CA 1
ATOM 6049 C C . GLU B 1 249 ? -6.793 22.062 25.562 1 95.88 249 GLU B C 1
ATOM 6051 O O . GLU B 1 249 ? -5.742 22.125 26.203 1 95.88 249 GLU B O 1
ATOM 6056 N N . VAL B 1 250 ? -6.828 21.984 24.25 1 97 250 VAL B N 1
ATOM 6057 C CA . VAL B 1 250 ? -5.629 21.688 23.484 1 97 250 VAL B CA 1
ATOM 6058 C C . VAL B 1 250 ? -4.871 22.984 23.188 1 97 250 VAL B C 1
ATOM 6060 O O . VAL B 1 250 ? -3.678 23.094 23.484 1 97 250 VAL B O 1
ATOM 6063 N N . CYS B 1 251 ? -5.535 24.016 22.672 1 97.88 251 CYS B N 1
ATOM 6064 C CA . CYS B 1 251 ? -4.883 25.219 22.203 1 97.88 251 CYS B CA 1
ATOM 6065 C C . CYS B 1 251 ? -4.539 26.156 23.359 1 97.88 251 CYS B C 1
ATOM 6067 O O . CYS B 1 251 ? -3.428 26.688 23.422 1 97.88 251 CYS B O 1
ATOM 6069 N N . ILE B 1 252 ? -5.496 26.359 24.281 1 97.62 252 ILE B N 1
ATOM 6070 C CA . ILE B 1 252 ? -5.266 27.266 25.391 1 97.62 252 ILE B CA 1
ATOM 6071 C C . ILE B 1 252 ? -4.535 26.531 26.516 1 97.62 252 ILE B C 1
ATOM 6073 O O . ILE B 1 252 ? -3.527 27.016 27.031 1 97.62 252 ILE B O 1
ATOM 6077 N N . GLY B 1 253 ? -4.906 25.359 26.859 1 96.06 253 GLY B N 1
ATOM 6078 C CA . GLY B 1 253 ? -4.379 24.641 28 1 96.06 253 GLY B CA 1
ATOM 6079 C C . GLY B 1 253 ? -3.025 24 27.734 1 96.06 253 GLY B C 1
ATOM 6080 O O . GLY B 1 253 ? -2.117 24.109 28.562 1 96.06 253 GLY B O 1
ATOM 6081 N N . GLN B 1 254 ? -2.875 23.312 26.641 1 94.69 254 GLN B N 1
ATOM 6082 C CA . GLN B 1 254 ? -1.677 22.516 26.406 1 94.69 254 GLN B CA 1
ATOM 6083 C C . GLN B 1 254 ? -0.66 23.297 25.578 1 94.69 254 GLN B C 1
ATOM 6085 O O . GLN B 1 254 ? 0.507 23.406 25.953 1 94.69 254 GLN B O 1
ATOM 6090 N N . ASP B 1 255 ? -1.02 23.859 24.469 1 95 255 ASP B N 1
ATOM 6091 C CA . ASP B 1 255 ? -0.099 24.5 23.531 1 95 255 ASP B CA 1
ATOM 6092 C C . ASP B 1 255 ? 0.222 25.938 23.984 1 95 255 ASP B C 1
ATOM 6094 O O . ASP B 1 255 ? 1.355 26.219 24.375 1 95 255 ASP B O 1
ATOM 6098 N N . GLY B 1 256 ? -0.828 26.797 24.016 1 94.81 256 GLY B N 1
ATOM 6099 C CA . GLY B 1 256 ? -0.689 28.156 24.531 1 94.81 256 GLY B CA 1
ATOM 6100 C C . GLY B 1 256 ? -0.274 29.156 23.484 1 94.81 256 GLY B C 1
ATOM 6101 O O . GLY B 1 256 ? -0.307 30.359 23.719 1 94.81 256 GLY B O 1
ATOM 6102 N N . LEU B 1 257 ? 0.149 28.797 22.297 1 96.44 257 LEU B N 1
ATOM 6103 C CA . LEU B 1 257 ? 0.61 29.703 21.25 1 96.44 257 LEU B CA 1
ATOM 6104 C C . LEU B 1 257 ? -0.308 29.641 20.031 1 96.44 257 LEU B C 1
ATOM 6106 O O . LEU B 1 257 ? 0.147 29.375 18.922 1 96.44 257 LEU B O 1
ATOM 6110 N N . THR B 1 258 ? -1.576 29.969 20.266 1 97.94 258 THR B N 1
ATOM 6111 C CA . THR B 1 258 ? -2.551 29.906 19.188 1 97.94 258 THR B CA 1
ATOM 6112 C C . THR B 1 258 ? -3.436 31.141 19.188 1 97.94 258 THR B C 1
ATOM 6114 O O . THR B 1 258 ? -3.533 31.844 20.188 1 97.94 258 THR B O 1
ATOM 6117 N N . HIS B 1 259 ? -3.914 31.547 18.094 1 98.12 259 HIS B N 1
ATOM 6118 C CA . HIS B 1 259 ? -4.973 32.5 17.844 1 98.12 259 HIS B CA 1
ATOM 6119 C C . HIS B 1 259 ? -6.125 31.891 17.062 1 98.12 259 HIS B C 1
ATOM 6121 O O . HIS B 1 259 ? -5.898 31.109 16.125 1 98.12 259 HIS B O 1
ATOM 6127 N N . LEU B 1 260 ? -7.32 32.125 17.516 1 98.56 260 LEU B N 1
ATOM 6128 C CA . LEU B 1 260 ? -8.484 31.594 16.828 1 98.56 260 LEU B CA 1
ATOM 6129 C C . LEU B 1 260 ? -9.203 32.688 16.031 1 98.56 260 LEU B C 1
ATOM 6131 O O . LEU B 1 260 ? -9.562 33.719 16.578 1 98.56 260 LEU B O 1
ATOM 6135 N N . THR B 1 261 ? -9.328 32.5 14.758 1 98.62 261 THR B N 1
ATOM 6136 C CA . THR B 1 261 ? -10.156 33.344 13.906 1 98.62 261 THR B CA 1
ATOM 6137 C C . THR B 1 261 ? -11.383 32.594 13.414 1 98.62 261 THR B C 1
ATOM 6139 O O . THR B 1 261 ? -11.258 31.641 12.641 1 98.62 261 THR B O 1
ATOM 6142 N N . VAL B 1 262 ? -12.562 33 13.844 1 98.19 262 VAL B N 1
ATOM 6143 C CA . VAL B 1 262 ? -13.82 32.406 13.422 1 98.19 262 VAL B CA 1
ATOM 6144 C C . VAL B 1 262 ? -14.508 33.281 12.391 1 98.19 262 VAL B C 1
ATOM 6146 O O . VAL B 1 262 ? -14.734 34.469 12.648 1 98.19 262 VAL B O 1
ATOM 6149 N N . VAL B 1 263 ? -14.75 32.75 11.234 1 97.94 263 VAL B N 1
ATOM 6150 C CA . VAL B 1 263 ? -15.5 33.469 10.211 1 97.94 263 VAL B CA 1
ATOM 6151 C C . VAL B 1 263 ? -16.906 32.906 10.102 1 97.94 263 VAL B C 1
ATOM 6153 O O . VAL B 1 263 ? -17.109 31.844 9.539 1 97.94 263 VAL B O 1
ATOM 6156 N N . PHE B 1 264 ? -17.891 33.656 10.562 1 96.81 264 PHE B N 1
ATOM 6157 C CA . PHE B 1 264 ? -19.266 33.188 10.688 1 96.81 264 PHE B CA 1
ATOM 6158 C C . PHE B 1 264 ? -20.141 33.75 9.555 1 96.81 264 PHE B C 1
ATOM 6160 O O . PHE B 1 264 ? -20.109 34.938 9.266 1 96.81 264 PHE B O 1
ATOM 6167 N N . PHE B 1 265 ? -20.812 32.781 8.922 1 94.38 265 PHE B N 1
ATOM 6168 C CA . PHE B 1 265 ? -21.75 33.125 7.863 1 94.38 265 PHE B CA 1
ATOM 6169 C C . PHE B 1 265 ? -23.188 33.094 8.375 1 94.38 265 PHE B C 1
ATOM 6171 O O . PHE B 1 265 ? -23.609 32.062 8.945 1 94.38 265 PHE B O 1
ATOM 6178 N N . GLY B 1 266 ? -23.891 34.062 8.078 1 87.31 266 GLY B N 1
ATOM 6179 C CA . GLY B 1 266 ? -25.297 34.125 8.453 1 87.31 266 GLY B CA 1
ATOM 6180 C C . GLY B 1 266 ? -25.547 34.969 9.68 1 87.31 266 GLY B C 1
ATOM 6181 O O . GLY B 1 266 ? -24.609 35.438 10.328 1 87.31 266 GLY B O 1
ATOM 6182 N N . SER B 1 267 ? -26.922 35.281 10.047 1 83.94 267 SER B N 1
ATOM 6183 C CA . SER B 1 267 ? -27.25 36.188 11.133 1 83.94 267 SER B CA 1
ATOM 6184 C C . SER B 1 267 ? -28.031 35.469 12.242 1 83.94 267 SER B C 1
ATOM 6186 O O . SER B 1 267 ? -28 35.906 13.398 1 83.94 267 SER B O 1
ATOM 6188 N N . GLU B 1 268 ? -28.656 34.438 12 1 84.75 268 GLU B N 1
ATOM 6189 C CA . GLU B 1 268 ? -29.594 33.812 12.922 1 84.75 268 GLU B CA 1
ATOM 6190 C C . GLU B 1 268 ? -28.891 33.344 14.188 1 84.75 268 GLU B C 1
ATOM 6192 O O . GLU B 1 268 ? -29.406 33.5 15.297 1 84.75 268 GLU B O 1
ATOM 6197 N N . LYS B 1 269 ? -27.641 32.781 14.133 1 90 269 LYS B N 1
ATOM 6198 C CA . LYS B 1 269 ? -27.016 32.188 15.297 1 90 269 LYS B CA 1
ATOM 6199 C C . LYS B 1 269 ? -25.766 32.938 15.727 1 90 269 LYS B C 1
ATOM 6201 O O . LYS B 1 269 ? -24.906 32.406 16.422 1 90 269 LYS B O 1
ATOM 6206 N N . MET B 1 270 ? -25.797 34.188 15.508 1 91.69 270 MET B N 1
ATOM 6207 C CA . MET B 1 270 ? -24.625 35.031 15.789 1 91.69 270 MET B CA 1
ATOM 6208 C C . MET B 1 270 ? -24.469 35.25 17.297 1 91.69 270 MET B C 1
ATOM 6210 O O . MET B 1 270 ? -23.359 35.188 17.812 1 91.69 270 MET B O 1
ATOM 6214 N N . GLU B 1 271 ? -25.531 35.469 17.938 1 93.62 271 GLU B N 1
ATOM 6215 C CA . GLU B 1 271 ? -25.5 35.75 19.375 1 93.62 271 GLU B CA 1
ATOM 6216 C C . GLU B 1 271 ? -25.031 34.5 20.156 1 93.62 271 GLU B C 1
ATOM 6218 O O . GLU B 1 271 ? -24.312 34.625 21.141 1 93.62 271 GLU B O 1
ATOM 6223 N N . GLU B 1 272 ? -25.484 33.406 19.688 1 95.31 272 GLU B N 1
ATOM 6224 C CA . GLU B 1 272 ? -25.062 32.188 20.344 1 95.31 272 GLU B CA 1
ATOM 6225 C C . GLU B 1 272 ? -23.562 31.938 20.172 1 95.31 272 GLU B C 1
ATOM 6227 O O . GLU B 1 272 ? -22.875 31.547 21.109 1 95.31 272 GLU B O 1
ATOM 6232 N N . VAL B 1 273 ? -23.078 32.156 18.969 1 95.81 273 VAL B N 1
ATOM 6233 C CA . VAL B 1 273 ? -21.656 31.984 18.672 1 95.81 273 VAL B CA 1
ATOM 6234 C C . VAL B 1 273 ? -20.828 32.938 19.516 1 95.81 273 VAL B C 1
ATOM 6236 O O . VAL B 1 273 ? -19.844 32.531 20.125 1 95.81 273 VAL B O 1
ATOM 6239 N N . LYS B 1 274 ? -21.25 34.188 19.641 1 95.75 274 LYS B N 1
ATOM 6240 C CA . LYS B 1 274 ? -20.578 35.188 20.453 1 95.75 274 LYS B CA 1
ATOM 6241 C C . LYS B 1 274 ? -20.562 34.75 21.922 1 95.75 274 LYS B C 1
ATOM 6243 O O . LYS B 1 274 ? -19.578 34.969 22.625 1 95.75 274 LYS B O 1
ATOM 6248 N N . GLY B 1 275 ? -21.688 34.219 22.312 1 96.31 275 GLY B N 1
ATOM 6249 C CA . GLY B 1 275 ? -21.797 33.75 23.672 1 96.31 275 GLY B CA 1
ATOM 6250 C C . GLY B 1 275 ? -20.781 32.656 24.016 1 96.31 275 GLY B C 1
ATOM 6251 O O . GLY B 1 275 ? -20.172 32.688 25.078 1 96.31 275 GLY B O 1
ATOM 6252 N N . ILE B 1 276 ? -20.641 31.734 23.125 1 96.75 276 ILE B N 1
ATOM 6253 C CA . ILE B 1 276 ? -19.703 30.641 23.328 1 96.75 276 ILE B CA 1
ATOM 6254 C C . ILE B 1 276 ? -18.281 31.188 23.438 1 96.75 276 ILE B C 1
ATOM 6256 O O . ILE B 1 276 ? -17.531 30.812 24.344 1 96.75 276 ILE B O 1
ATOM 6260 N N . LEU B 1 277 ? -17.906 32.125 22.562 1 97.44 277 LEU B N 1
ATOM 6261 C CA . LEU B 1 277 ? -16.578 32.719 22.547 1 97.44 277 LEU B CA 1
ATOM 6262 C C . LEU B 1 277 ? -16.328 33.531 23.828 1 97.44 277 LEU B C 1
ATOM 6264 O O . LEU B 1 277 ? -15.258 33.438 24.422 1 97.44 277 LEU B O 1
ATOM 6268 N N . ASP B 1 278 ? -17.328 34.219 24.297 1 96.81 278 ASP B N 1
ATOM 6269 C CA . ASP B 1 278 ? -17.203 35.031 25.5 1 96.81 278 ASP B CA 1
ATOM 6270 C C . ASP B 1 278 ? -17 34.188 26.75 1 96.81 278 ASP B C 1
ATOM 6272 O O . ASP B 1 278 ? -16.203 34.531 27.609 1 96.81 278 ASP B O 1
ATOM 6276 N N . VAL B 1 279 ? -17.719 33.156 26.797 1 96.44 279 VAL B N 1
ATOM 6277 C CA . VAL B 1 279 ? -17.625 32.25 27.938 1 96.44 279 VAL B CA 1
ATOM 6278 C C . VAL B 1 279 ? -16.219 31.703 28.047 1 96.44 279 VAL B C 1
ATOM 6280 O O . VAL B 1 279 ? -15.617 31.703 29.125 1 96.44 279 VAL B O 1
ATOM 6283 N N . ILE B 1 280 ? -15.695 31.25 26.984 1 96.19 280 ILE B N 1
ATOM 6284 C CA . ILE B 1 280 ? -14.359 30.641 26.984 1 96.19 280 ILE B CA 1
ATOM 6285 C C . ILE B 1 280 ? -13.312 31.719 27.25 1 96.19 280 ILE B C 1
ATOM 6287 O O . ILE B 1 280 ? -12.367 31.5 28 1 96.19 280 ILE B O 1
ATOM 6291 N N . SER B 1 281 ? -13.477 32.875 26.625 1 95.88 281 SER B N 1
ATOM 6292 C CA . SER B 1 281 ? -12.555 34 26.828 1 95.88 281 SER B CA 1
ATOM 6293 C C . SER B 1 281 ? -12.453 34.375 28.297 1 95.88 281 SER B C 1
ATOM 6295 O O . SER B 1 281 ? -11.352 34.562 28.828 1 95.88 281 SER B O 1
ATOM 6297 N N . ARG B 1 282 ? -13.531 34.438 28.969 1 96.38 282 ARG B N 1
ATOM 6298 C CA . ARG B 1 282 ? -13.578 34.812 30.375 1 96.38 282 ARG B CA 1
ATOM 6299 C C . ARG B 1 282 ? -13.039 33.719 31.266 1 96.38 282 ARG B C 1
ATOM 6301 O O . ARG B 1 282 ? -12.195 33.969 32.125 1 96.38 282 ARG B O 1
ATOM 6308 N N . ARG B 1 283 ? -13.523 32.562 30.969 1 96.19 283 ARG B N 1
ATOM 6309 C CA . ARG B 1 283 ? -13.172 31.422 31.812 1 96.19 283 ARG B CA 1
ATOM 6310 C C . ARG B 1 283 ? -11.68 31.125 31.75 1 96.19 283 ARG B C 1
ATOM 6312 O O . ARG B 1 283 ? -11.055 30.812 32.75 1 96.19 283 ARG B O 1
ATOM 6319 N N . MET B 1 284 ? -11.141 31.219 30.594 1 96 284 MET B N 1
ATOM 6320 C CA . MET B 1 284 ? -9.75 30.828 30.391 1 96 284 MET B CA 1
ATOM 6321 C C . MET B 1 284 ? -8.828 32.031 30.391 1 96 284 MET B C 1
ATOM 6323 O O . MET B 1 284 ? -7.617 31.906 30.234 1 96 284 MET B O 1
ATOM 6327 N N . LYS B 1 285 ? -9.398 33.281 30.469 1 95.62 285 LYS B N 1
ATOM 6328 C CA . LYS B 1 285 ? -8.641 34.531 30.375 1 95.62 285 LYS B CA 1
ATOM 6329 C C . LYS B 1 285 ? -7.84 34.562 29.078 1 95.62 285 LYS B C 1
ATOM 6331 O O . LYS B 1 285 ? -6.641 34.844 29.094 1 95.62 285 LYS B O 1
ATOM 6336 N N . TYR B 1 286 ? -8.5 34.188 28.078 1 96.12 286 TYR B N 1
ATOM 6337 C CA . TYR B 1 286 ? -7.902 34.062 26.75 1 96.12 286 TYR B CA 1
ATOM 6338 C C . TYR B 1 286 ? -8.469 35.125 25.812 1 96.12 286 TYR B C 1
ATOM 6340 O O . TYR B 1 286 ? -9.68 35.156 25.562 1 96.12 286 TYR B O 1
ATOM 6348 N N . ARG B 1 287 ? -7.605 35.969 25.156 1 94.56 287 ARG B N 1
ATOM 6349 C CA . ARG B 1 287 ? -8.078 37.094 24.375 1 94.56 287 ARG B CA 1
ATOM 6350 C C . ARG B 1 287 ? -7.676 36.938 22.906 1 94.56 287 ARG B C 1
ATOM 6352 O O . ARG B 1 287 ? -8.055 37.781 22.078 1 94.56 287 ARG B O 1
ATOM 6359 N N . ASN B 1 288 ? -6.926 35.906 22.562 1 95.94 288 ASN B N 1
ATOM 6360 C CA . ASN B 1 288 ? -6.434 35.75 21.203 1 95.94 288 ASN B CA 1
ATOM 6361 C C . ASN B 1 288 ? -7.484 35.094 20.312 1 95.94 288 ASN B C 1
ATOM 6363 O O . ASN B 1 288 ? -7.23 34.062 19.703 1 95.94 288 ASN B O 1
ATOM 6367 N N . MET B 1 289 ? -8.648 35.719 20.25 1 97.31 289 MET B N 1
ATOM 6368 C CA . MET B 1 289 ? -9.734 35.25 19.391 1 97.31 289 MET B CA 1
ATOM 6369 C C . MET B 1 289 ? -10.32 36.406 18.578 1 97.31 289 MET B C 1
ATOM 6371 O O . MET B 1 289 ? -10.477 37.5 19.078 1 97.31 289 MET B O 1
ATOM 6375 N N . THR B 1 290 ? -10.57 36.188 17.344 1 97.19 290 THR B N 1
ATOM 6376 C CA . THR B 1 290 ? -11.195 37.156 16.453 1 97.19 290 THR B CA 1
ATOM 6377 C C . THR B 1 290 ? -12.438 36.531 15.805 1 97.19 290 THR B C 1
ATOM 6379 O O . THR B 1 290 ? -12.406 35.406 15.305 1 97.19 290 THR B O 1
ATOM 6382 N N . LEU B 1 291 ? -13.555 37.25 15.875 1 97.12 291 LEU B N 1
ATOM 6383 C CA . LEU B 1 291 ? -14.797 36.844 15.227 1 97.12 291 LEU B CA 1
ATOM 6384 C C . LEU B 1 291 ? -15.109 37.781 14.055 1 97.12 291 LEU B C 1
ATOM 6386 O O . LEU B 1 291 ? -15.18 39 14.219 1 97.12 291 LEU B O 1
ATOM 6390 N N . ILE B 1 292 ? -15.219 37.219 12.867 1 97.19 292 ILE B N 1
ATOM 6391 C CA . ILE B 1 292 ? -15.586 37.969 11.664 1 97.19 292 ILE B CA 1
ATOM 6392 C C . ILE B 1 292 ? -16.953 37.5 11.18 1 97.19 292 ILE B C 1
ATOM 6394 O O . ILE B 1 292 ? -17.203 36.312 10.992 1 97.19 292 ILE B O 1
ATOM 6398 N N . HIS B 1 293 ? -17.844 38.469 10.992 1 95.81 293 HIS B N 1
ATOM 6399 C CA . HIS B 1 293 ? -19.203 38.188 10.523 1 95.81 293 HIS B CA 1
ATOM 6400 C C . HIS B 1 293 ? -19.375 38.562 9.062 1 95.81 293 HIS B C 1
ATOM 6402 O O . HIS B 1 293 ? -19.047 39.688 8.672 1 95.81 293 HIS B O 1
ATOM 6408 N N . LEU B 1 294 ? -19.781 37.625 8.258 1 93.94 294 LEU B N 1
ATOM 6409 C CA . LEU B 1 294 ? -20.094 37.875 6.855 1 93.94 294 LEU B CA 1
ATOM 6410 C C . LEU B 1 294 ? -21.562 37.594 6.566 1 93.94 294 LEU B C 1
ATOM 6412 O O . LEU B 1 294 ? -22.031 36.469 6.758 1 93.94 294 LEU B O 1
ATOM 6416 N N . ASN B 1 295 ? -22.281 38.531 6.035 1 89.69 295 ASN B N 1
ATOM 6417 C CA . ASN B 1 295 ? -23.688 38.375 5.676 1 89.69 295 ASN B CA 1
ATOM 6418 C C . ASN B 1 295 ? -23.844 37.906 4.227 1 89.69 295 ASN B C 1
ATOM 6420 O O . ASN B 1 295 ? -24.391 38.656 3.4 1 89.69 295 ASN B O 1
ATOM 6424 N N . GLU B 1 296 ? -23.344 36.844 3.879 1 90.25 296 GLU B N 1
ATOM 6425 C CA . GLU B 1 296 ? -23.406 36.219 2.564 1 90.25 296 GLU B CA 1
ATOM 6426 C C . GLU B 1 296 ? -23.609 34.719 2.686 1 90.25 296 GLU B C 1
ATOM 6428 O O . GLU B 1 296 ? -23.656 34.188 3.795 1 90.25 296 GLU B O 1
ATOM 6433 N N . ASP B 1 297 ? -23.906 34.062 1.531 1 89.56 297 ASP B N 1
ATOM 6434 C CA . ASP B 1 297 ? -24.016 32.594 1.519 1 89.56 297 ASP B CA 1
ATOM 6435 C C . ASP B 1 297 ? -22.672 31.953 1.875 1 89.56 297 ASP B C 1
ATOM 6437 O O . ASP B 1 297 ? -21.609 32.469 1.545 1 89.56 297 ASP B O 1
ATOM 6441 N N . PHE B 1 298 ? -22.812 30.922 2.426 1 89.75 298 PHE B N 1
ATOM 6442 C CA . PHE B 1 298 ? -21.641 30.234 2.945 1 89.75 298 PHE B CA 1
ATOM 6443 C C . PHE B 1 298 ? -20.719 29.812 1.812 1 89.75 298 PHE B C 1
ATOM 6445 O O . PHE B 1 298 ? -21.156 29.25 0.811 1 89.75 298 PHE B O 1
ATOM 6452 N N . SER B 1 299 ? -19.562 30.094 1.942 1 90.69 299 SER B N 1
ATOM 6453 C CA . SER B 1 299 ? -18.453 29.656 1.108 1 90.69 299 SER B CA 1
ATOM 6454 C C . SER B 1 299 ? -17.188 29.453 1.94 1 90.69 299 SER B C 1
ATOM 6456 O O . SER B 1 299 ? -16.641 30.391 2.512 1 90.69 299 SER B O 1
ATOM 6458 N N . ARG B 1 300 ? -16.75 28.312 1.942 1 92.94 300 ARG B N 1
ATOM 6459 C CA . ARG B 1 300 ? -15.594 27.969 2.756 1 92.94 300 ARG B CA 1
ATOM 6460 C C . ARG B 1 300 ? -14.359 28.734 2.289 1 92.94 300 ARG B C 1
ATOM 6462 O O . ARG B 1 300 ? -13.625 29.297 3.105 1 92.94 300 ARG B O 1
ATOM 6469 N N . SER B 1 301 ? -14.117 28.734 0.996 1 94.31 301 SER B N 1
ATOM 6470 C CA . SER B 1 301 ? -12.938 29.406 0.461 1 94.31 301 SER B CA 1
ATOM 6471 C C . SER B 1 301 ? -12.961 30.891 0.779 1 94.31 301 SER B C 1
ATOM 6473 O O . SER B 1 301 ? -11.93 31.484 1.11 1 94.31 301 SER B O 1
ATOM 6475 N N . ARG B 1 302 ? -14.133 31.438 0.676 1 93.94 302 ARG B N 1
ATOM 6476 C CA . ARG B 1 302 ? -14.281 32.844 1.014 1 93.94 302 ARG B CA 1
ATOM 6477 C C . ARG B 1 302 ? -13.984 33.094 2.488 1 93.94 302 ARG B C 1
ATOM 6479 O O . ARG B 1 302 ? -13.312 34.062 2.84 1 93.94 302 ARG B O 1
ATOM 6486 N N . ALA B 1 303 ? -14.445 32.281 3.287 1 96.06 303 ALA B N 1
ATOM 6487 C CA . ALA B 1 303 ? -14.219 32.375 4.723 1 96.06 303 ALA B CA 1
ATOM 6488 C C . ALA B 1 303 ? -12.727 32.344 5.047 1 96.06 303 ALA B C 1
ATOM 6490 O O . ALA B 1 303 ? -12.227 33.188 5.809 1 96.06 303 ALA B O 1
ATOM 6491 N N . LEU B 1 304 ? -12.047 31.375 4.504 1 97.56 304 LEU B N 1
ATOM 6492 C CA . LEU B 1 304 ? -10.625 31.203 4.766 1 97.56 304 LEU B CA 1
ATOM 6493 C C . LEU B 1 304 ? -9.82 32.375 4.223 1 97.56 304 LEU B C 1
ATOM 6495 O O . LEU B 1 304 ? -8.875 32.844 4.863 1 97.56 304 LEU B O 1
ATOM 6499 N N . ASP B 1 305 ? -10.25 32.844 3.088 1 96.31 305 ASP B N 1
ATOM 6500 C CA . ASP B 1 305 ? -9.578 34 2.484 1 96.31 305 ASP B CA 1
ATOM 6501 C C . ASP B 1 305 ? -9.727 35.25 3.363 1 96.31 305 ASP B C 1
ATOM 6503 O O . ASP B 1 305 ? -8.734 35.906 3.662 1 96.31 305 ASP B O 1
ATOM 6507 N N . VAL B 1 306 ? -10.93 35.562 3.76 1 96.81 306 VAL B N 1
ATOM 6508 C CA . VAL B 1 306 ? -11.203 36.719 4.598 1 96.81 306 VAL B CA 1
ATOM 6509 C C . VAL B 1 306 ? -10.484 36.594 5.934 1 96.81 306 VAL B C 1
ATOM 6511 O O . VAL B 1 306 ? -9.906 37.562 6.441 1 96.81 306 VAL B O 1
ATOM 6514 N N . GLY B 1 307 ? -10.516 35.375 6.512 1 97.94 307 GLY B N 1
ATOM 6515 C CA . GLY B 1 307 ? -9.844 35.125 7.777 1 97.94 307 GLY B CA 1
ATOM 6516 C C . GLY B 1 307 ? -8.344 35.344 7.711 1 97.94 307 GLY B C 1
ATOM 6517 O O . GLY B 1 307 ? -7.762 35.938 8.609 1 97.94 307 GLY B O 1
ATOM 6518 N N . ALA B 1 308 ? -7.719 34.875 6.68 1 97.88 308 ALA B N 1
ATOM 6519 C CA . ALA B 1 308 ? -6.277 35.062 6.5 1 97.88 308 ALA B CA 1
ATOM 6520 C C . ALA B 1 308 ? -5.914 36.531 6.305 1 97.88 308 ALA B C 1
ATOM 6522 O O . ALA B 1 308 ? -4.91 37 6.844 1 97.88 308 ALA B O 1
ATOM 6523 N N . ARG B 1 309 ? -6.727 37.219 5.605 1 96.31 309 ARG B N 1
ATOM 6524 C CA . ARG B 1 309 ? -6.445 38.625 5.266 1 96.31 309 ARG B CA 1
ATOM 6525 C C . ARG B 1 309 ? -6.734 39.531 6.445 1 96.31 309 ARG B C 1
ATOM 6527 O O . ARG B 1 309 ? -6.25 40.688 6.488 1 96.31 309 ARG B O 1
ATOM 6534 N N . ALA B 1 310 ? -7.512 39.094 7.332 1 96.81 310 ALA B N 1
ATOM 6535 C CA . ALA B 1 310 ? -7.875 39.906 8.484 1 96.81 310 ALA B CA 1
ATOM 6536 C C . ALA B 1 310 ? -6.688 40.094 9.43 1 96.81 310 ALA B C 1
ATOM 6538 O O . ALA B 1 310 ? -6.676 41 10.266 1 96.81 310 ALA B O 1
ATOM 6539 N N . TRP B 1 311 ? -5.715 39.188 9.344 1 97 311 TRP B N 1
ATOM 6540 C CA . TRP B 1 311 ? -4.527 39.25 10.195 1 97 311 TRP B CA 1
ATOM 6541 C C . TRP B 1 311 ? -3.691 40.469 9.844 1 97 311 TRP B C 1
ATOM 6543 O O . TRP B 1 311 ? -3.326 40.688 8.688 1 97 311 TRP B O 1
ATOM 6553 N N . LYS B 1 312 ? -3.309 41.312 10.836 1 91.94 312 LYS B N 1
ATOM 6554 C CA . LYS B 1 312 ? -2.66 42.594 10.555 1 91.94 312 LYS B CA 1
ATOM 6555 C C . LYS B 1 312 ? -1.239 42.625 11.109 1 91.94 312 LYS B C 1
ATOM 6557 O O . LYS B 1 312 ? -0.524 43.625 10.945 1 91.94 312 LYS B O 1
ATOM 6562 N N . HIS B 1 313 ? -0.78 41.719 11.695 1 92.19 313 HIS B N 1
ATOM 6563 C CA . HIS B 1 313 ? 0.533 41.688 12.328 1 92.19 313 HIS B CA 1
ATOM 6564 C C . HIS B 1 313 ? 1.562 41 11.438 1 92.19 313 HIS B C 1
ATOM 6566 O O . HIS B 1 313 ? 1.344 40.844 10.227 1 92.19 313 HIS B O 1
ATOM 6572 N N . ASP B 1 314 ? 2.666 40.625 12.031 1 91.69 314 ASP B N 1
ATOM 6573 C CA . ASP B 1 314 ? 3.754 40 11.297 1 91.69 314 ASP B CA 1
ATOM 6574 C C . ASP B 1 314 ? 3.316 38.656 10.719 1 91.69 314 ASP B C 1
ATOM 6576 O O . ASP B 1 314 ? 2.266 38.125 11.094 1 91.69 314 ASP B O 1
ATOM 6580 N N . ASN B 1 315 ? 4.129 38.188 9.82 1 96.25 315 ASN B N 1
ATOM 6581 C CA . ASN B 1 315 ? 3.844 36.906 9.203 1 96.25 315 ASN B CA 1
ATOM 6582 C C . ASN B 1 315 ? 3.488 35.844 10.242 1 96.25 315 ASN B C 1
ATOM 6584 O O . ASN B 1 315 ? 4.082 35.812 11.32 1 96.25 315 ASN B O 1
ATOM 6588 N N . VAL B 1 316 ? 2.479 35.062 9.961 1 98 316 VAL B N 1
ATOM 6589 C CA . VAL B 1 316 ? 1.977 34.094 10.93 1 98 316 VAL B CA 1
ATOM 6590 C C . VAL B 1 316 ? 1.718 32.75 10.234 1 98 316 VAL B C 1
ATOM 6592 O O . VAL B 1 316 ? 1.442 32.719 9.039 1 98 316 VAL B O 1
ATOM 6595 N N . LEU B 1 317 ? 1.871 31.688 10.969 1 98.44 317 LEU B N 1
ATOM 6596 C CA . LEU B 1 317 ? 1.499 30.375 10.484 1 98.44 317 LEU B CA 1
ATOM 6597 C C . LEU B 1 317 ? -0.013 30.172 10.539 1 98.44 317 LEU B C 1
ATOM 6599 O O . LEU B 1 317 ? -0.631 30.359 11.586 1 98.44 317 LEU B O 1
ATOM 6603 N N . LEU B 1 318 ? -0.597 29.891 9.414 1 98.81 318 LEU B N 1
ATOM 6604 C CA . LEU B 1 318 ? -2.033 29.656 9.32 1 98.81 318 LEU B CA 1
ATOM 6605 C C . LEU B 1 318 ? -2.346 28.156 9.406 1 98.81 318 LEU B C 1
ATOM 6607 O O . LEU B 1 318 ? -1.614 27.328 8.852 1 98.81 318 LEU B O 1
ATOM 6611 N N . PHE B 1 319 ? -3.365 27.828 10.109 1 98.81 319 PHE B N 1
ATOM 6612 C CA . PHE B 1 319 ? -3.975 26.5 10.102 1 98.81 319 PHE B CA 1
ATOM 6613 C C . PHE B 1 319 ? -5.422 26.578 9.633 1 98.81 319 PHE B C 1
ATOM 6615 O O . PHE B 1 319 ? -6.297 27.031 10.367 1 98.81 319 PHE B O 1
ATOM 6622 N N . PHE B 1 320 ? -5.629 26.188 8.344 1 98.75 320 PHE B N 1
ATOM 6623 C CA . PHE B 1 320 ? -6.984 26.078 7.82 1 98.75 320 PHE B CA 1
ATOM 6624 C C . PHE B 1 320 ? -7.699 24.859 8.383 1 98.75 320 PHE B C 1
ATOM 6626 O O . PHE B 1 320 ? -7.383 23.734 8.023 1 98.75 320 PHE B O 1
ATOM 6633 N N . CYS B 1 321 ? -8.703 25.062 9.18 1 97.69 321 CYS B N 1
ATOM 6634 C CA . CYS B 1 321 ? -9.289 23.969 9.961 1 97.69 321 CYS B CA 1
ATOM 6635 C C . CYS B 1 321 ? -10.805 23.922 9.781 1 97.69 321 CYS B C 1
ATOM 6637 O O . CYS B 1 321 ? -11.453 24.969 9.703 1 97.69 321 CYS B O 1
ATOM 6639 N N . ASP B 1 322 ? -11.336 22.734 9.695 1 95.38 322 ASP B N 1
ATOM 6640 C CA . ASP B 1 322 ? -12.773 22.516 9.703 1 95.38 322 ASP B CA 1
ATOM 6641 C C . ASP B 1 322 ? -13.305 22.406 11.133 1 95.38 322 ASP B C 1
ATOM 6643 O O . ASP B 1 322 ? -12.609 21.922 12.023 1 95.38 322 ASP B O 1
ATOM 6647 N N . VAL B 1 323 ? -14.539 22.844 11.305 1 96.31 323 VAL B N 1
ATOM 6648 C CA . VAL B 1 323 ? -15.141 22.859 12.633 1 96.31 323 VAL B CA 1
ATOM 6649 C C . VAL B 1 323 ? -15.328 21.422 13.117 1 96.31 323 VAL B C 1
ATOM 6651 O O . VAL B 1 323 ? -15.391 21.172 14.328 1 96.31 323 VAL B O 1
ATOM 6654 N N . ASN B 1 324 ? -15.328 20.469 12.211 1 94.94 324 ASN B N 1
ATOM 6655 C CA . ASN B 1 324 ? -15.523 19.062 12.555 1 94.94 324 ASN B CA 1
ATOM 6656 C C . ASN B 1 324 ? -14.195 18.359 12.82 1 94.94 324 ASN B C 1
ATOM 6658 O O . ASN B 1 324 ? -14.164 17.141 13.047 1 94.94 324 ASN B O 1
ATOM 6662 N N . VAL B 1 325 ? -13.156 19.016 12.852 1 96.88 325 VAL B N 1
ATOM 6663 C CA . VAL B 1 325 ? -11.828 18.422 12.992 1 96.88 325 VAL B CA 1
ATOM 6664 C C . VAL B 1 325 ? -11.422 18.406 14.461 1 96.88 325 VAL B C 1
ATOM 6666 O O . VAL B 1 325 ? -11.664 19.375 15.188 1 96.88 325 VAL B O 1
ATOM 6669 N N . HIS B 1 326 ? -10.898 17.344 14.906 1 96.38 326 HIS B N 1
ATOM 6670 C CA . HIS B 1 326 ? -10.242 17.203 16.203 1 96.38 326 HIS B CA 1
ATOM 6671 C C . HIS B 1 326 ? -8.734 17.047 16.031 1 96.38 326 HIS B C 1
ATOM 6673 O O . HIS B 1 326 ? -8.281 16.312 15.148 1 96.38 326 HIS B O 1
ATOM 6679 N N . PHE B 1 327 ? -7.949 17.75 16.844 1 97.38 327 PHE B N 1
ATOM 6680 C CA . PHE B 1 327 ? -6.5 17.672 16.719 1 97.38 327 PHE B CA 1
ATOM 6681 C C . PHE B 1 327 ? -5.832 17.734 18.078 1 97.38 327 PHE B C 1
ATOM 6683 O O . PHE B 1 327 ? -6.453 18.156 19.062 1 97.38 327 PHE B O 1
ATOM 6690 N N . THR B 1 328 ? -4.582 17.297 18.156 1 96.19 328 THR B N 1
ATOM 6691 C CA . THR B 1 328 ? -3.807 17.281 19.391 1 96.19 328 THR B CA 1
ATOM 6692 C C . THR B 1 328 ? -2.764 18.391 19.391 1 96.19 328 THR B C 1
ATOM 6694 O O . THR B 1 328 ? -2.543 19.047 18.359 1 96.19 328 THR B O 1
ATOM 6697 N N . ALA B 1 329 ? -2.203 18.625 20.531 1 95.81 329 ALA B N 1
ATOM 6698 C CA . ALA B 1 329 ? -1.115 19.594 20.625 1 95.81 329 ALA B CA 1
ATOM 6699 C C . ALA B 1 329 ? 0.084 19.156 19.781 1 95.81 329 ALA B C 1
ATOM 6701 O O . ALA B 1 329 ? 0.787 19.984 19.219 1 95.81 329 ALA B O 1
ATOM 6702 N N . GLU B 1 330 ? 0.334 17.859 19.719 1 92.75 330 GLU B N 1
ATOM 6703 C CA . GLU B 1 330 ? 1.423 17.328 18.906 1 92.75 330 GLU B CA 1
ATOM 6704 C C . GLU B 1 330 ? 1.233 17.672 17.438 1 92.75 330 GLU B C 1
ATOM 6706 O O . GLU B 1 330 ? 2.207 17.922 16.719 1 92.75 330 GLU B O 1
ATOM 6711 N N . PHE B 1 331 ? 0.013 17.641 17.094 1 96.62 331 PHE B N 1
ATOM 6712 C CA . PHE B 1 331 ? -0.247 18 15.703 1 96.62 331 PHE B CA 1
ATOM 6713 C C . PHE B 1 331 ? 0.129 19.453 15.445 1 96.62 331 PHE B C 1
ATOM 6715 O O . PHE B 1 331 ? 0.658 19.781 14.383 1 96.62 331 PHE B O 1
ATOM 6722 N N . LEU B 1 332 ? -0.23 20.375 16.328 1 97.88 332 LEU B N 1
ATOM 6723 C CA . LEU B 1 332 ? 0.145 21.766 16.156 1 97.88 332 LEU B CA 1
ATOM 6724 C C . LEU B 1 332 ? 1.654 21.922 16 1 97.88 332 LEU B C 1
ATOM 6726 O O . LEU B 1 332 ? 2.123 22.734 15.203 1 97.88 332 LEU B O 1
ATOM 6730 N N . ASN B 1 333 ? 2.355 21.141 16.734 1 95.12 333 ASN B N 1
ATOM 6731 C CA . ASN B 1 333 ? 3.807 21.125 16.562 1 95.12 333 ASN B CA 1
ATOM 6732 C C . ASN B 1 333 ? 4.207 20.641 15.18 1 95.12 333 ASN B C 1
ATOM 6734 O O . ASN B 1 333 ? 5.18 21.125 14.594 1 95.12 333 ASN B O 1
ATOM 6738 N N . SER B 1 334 ? 3.502 19.625 14.695 1 96.25 334 SER B N 1
ATOM 6739 C CA . SER B 1 334 ? 3.768 19.141 13.336 1 96.25 334 SER B CA 1
ATOM 6740 C C . SER B 1 334 ? 3.607 20.266 12.32 1 96.25 334 SER B C 1
ATOM 6742 O O . SER B 1 334 ? 4.363 20.344 11.352 1 96.25 334 SER B O 1
ATOM 6744 N N . CYS B 1 335 ? 2.59 21.094 12.508 1 97.88 335 CYS B N 1
ATOM 6745 C CA . CYS B 1 335 ? 2.402 22.234 11.633 1 97.88 335 CYS B CA 1
ATOM 6746 C C . CYS B 1 335 ? 3.617 23.156 11.672 1 97.88 335 CYS B C 1
ATOM 6748 O O . CYS B 1 335 ? 4.109 23.594 10.633 1 97.88 335 CYS B O 1
ATOM 6750 N N . ARG B 1 336 ? 4.113 23.438 12.867 1 96.88 336 ARG B N 1
ATOM 6751 C CA . ARG B 1 336 ? 5.262 24.328 13.039 1 96.88 336 ARG B CA 1
ATOM 6752 C C . ARG B 1 336 ? 6.512 23.734 12.398 1 96.88 336 ARG B C 1
ATOM 6754 O O . ARG B 1 336 ? 7.301 24.438 11.781 1 96.88 336 ARG B O 1
ATOM 6761 N N . ILE B 1 337 ? 6.66 22.438 12.539 1 94.56 337 ILE B N 1
ATOM 6762 C CA . ILE B 1 337 ? 7.855 21.734 12.086 1 94.56 337 ILE B CA 1
ATOM 6763 C C . ILE B 1 337 ? 7.852 21.641 10.562 1 94.56 337 ILE B C 1
ATOM 6765 O O . ILE B 1 337 ? 8.898 21.781 9.922 1 94.56 337 ILE B O 1
ATOM 6769 N N . ASN B 1 338 ? 6.715 21.484 9.961 1 95.5 338 ASN B N 1
ATOM 6770 C CA . ASN B 1 338 ? 6.66 21.094 8.555 1 95.5 338 ASN B CA 1
ATOM 6771 C C . ASN B 1 338 ? 6.273 22.281 7.668 1 95.5 338 ASN B C 1
ATOM 6773 O O . ASN B 1 338 ? 6.062 22.109 6.465 1 95.5 338 ASN B O 1
ATOM 6777 N N . ALA B 1 339 ? 6.172 23.469 8.195 1 96 339 ALA B N 1
ATOM 6778 C CA . ALA B 1 339 ? 5.941 24.672 7.41 1 96 339 ALA B CA 1
ATOM 6779 C C . ALA B 1 339 ? 7.07 25.688 7.609 1 96 339 ALA B C 1
ATOM 6781 O O . ALA B 1 339 ? 7.574 25.844 8.719 1 96 339 ALA B O 1
ATOM 6782 N N . GLN B 1 340 ? 7.504 26.281 6.543 1 93.38 340 GLN B N 1
ATOM 6783 C CA . GLN B 1 340 ? 8.547 27.297 6.539 1 93.38 340 GLN B CA 1
ATOM 6784 C C . GLN B 1 340 ? 8.281 28.344 5.461 1 93.38 340 GLN B C 1
ATOM 6786 O O . GLN B 1 340 ? 8.055 28.016 4.297 1 93.38 340 GLN B O 1
ATOM 6791 N N . PRO B 1 341 ? 8.281 29.625 5.918 1 95.12 341 PRO B N 1
ATOM 6792 C CA . PRO B 1 341 ? 7.945 30.688 4.957 1 95.12 341 PRO B CA 1
ATOM 6793 C C . PRO B 1 341 ? 8.797 30.625 3.691 1 95.12 341 PRO B C 1
ATOM 6795 O O . PRO B 1 341 ? 10.031 30.609 3.773 1 95.12 341 PRO B O 1
ATOM 6798 N N . GLY B 1 342 ? 8.133 30.547 2.584 1 93.44 342 GLY B N 1
ATOM 6799 C CA . GLY B 1 342 ? 8.781 30.609 1.284 1 93.44 342 GLY B CA 1
ATOM 6800 C C . GLY B 1 342 ? 9.453 29.297 0.892 1 93.44 342 GLY B C 1
ATOM 6801 O O . GLY B 1 342 ? 10.047 29.203 -0.182 1 93.44 342 GLY B O 1
ATOM 6802 N N . GLN B 1 343 ? 9.297 28.297 1.71 1 90.62 343 GLN B N 1
ATOM 6803 C CA . GLN B 1 343 ? 10.078 27.094 1.45 1 90.62 343 GLN B CA 1
ATOM 6804 C C . GLN B 1 343 ? 9.188 25.859 1.469 1 90.62 343 GLN B C 1
ATOM 6806 O O . GLN B 1 343 ? 9.312 24.984 0.605 1 90.62 343 GLN B O 1
ATOM 6811 N N . LYS B 1 344 ? 8.336 25.875 2.484 1 92.88 344 LYS B N 1
ATOM 6812 C CA . LYS B 1 344 ? 7.613 24.625 2.717 1 92.88 344 LYS B CA 1
ATOM 6813 C C . LYS B 1 344 ? 6.191 24.891 3.205 1 92.88 344 LYS B C 1
ATOM 6815 O O . LYS B 1 344 ? 5.973 25.766 4.047 1 92.88 344 LYS B O 1
ATOM 6820 N N . VAL B 1 345 ? 5.25 24.141 2.668 1 96.5 345 VAL B N 1
ATOM 6821 C CA . VAL B 1 345 ? 3.875 24.156 3.154 1 96.5 345 VAL B CA 1
ATOM 6822 C C . VAL B 1 345 ? 3.459 22.75 3.566 1 96.5 345 VAL B C 1
ATOM 6824 O O . VAL B 1 345 ? 3.908 21.766 2.973 1 96.5 345 VAL B O 1
ATOM 6827 N N . PHE B 1 346 ? 2.605 22.625 4.582 1 97.88 346 PHE B N 1
ATOM 6828 C CA . PHE B 1 346 ? 2.223 21.328 5.129 1 97.88 346 PHE B CA 1
ATOM 6829 C C . PHE B 1 346 ? 0.748 21.047 4.867 1 97.88 346 PHE B C 1
ATOM 6831 O O . PHE B 1 346 ? -0.121 21.828 5.277 1 97.88 346 PHE B O 1
ATOM 6838 N N . TYR B 1 347 ? 0.458 20 4.152 1 97.44 347 TYR B N 1
ATOM 6839 C CA . TYR B 1 347 ? -0.885 19.484 3.924 1 97.44 347 TYR B CA 1
ATOM 6840 C C . TYR B 1 347 ? -1.07 18.125 4.605 1 97.44 347 TYR B C 1
ATOM 6842 O O . TYR B 1 347 ? -0.936 17.078 3.969 1 97.44 347 TYR B O 1
ATOM 6850 N N . PRO B 1 348 ? -1.487 18.172 5.84 1 97.31 348 PRO B N 1
ATOM 6851 C CA . PRO B 1 348 ? -1.696 16.906 6.559 1 97.31 348 PRO B CA 1
ATOM 6852 C C . PRO B 1 348 ? -2.904 16.125 6.039 1 97.31 348 PRO B C 1
ATOM 6854 O O . PRO B 1 348 ? -3.885 16.719 5.594 1 97.31 348 PRO B O 1
ATOM 6857 N N . VAL B 1 349 ? -2.775 14.82 6.039 1 95.12 349 VAL B N 1
ATOM 6858 C CA . VAL B 1 349 ? -3.91 13.953 5.734 1 95.12 349 VAL B CA 1
ATOM 6859 C C . VAL B 1 349 ? -4.598 13.523 7.027 1 95.12 349 VAL B C 1
ATOM 6861 O O . VAL B 1 349 ? -3.957 12.961 7.918 1 95.12 349 VAL B O 1
ATOM 6864 N N . MET B 1 350 ? -5.832 13.758 7.109 1 95.88 350 MET B N 1
ATOM 6865 C CA . MET B 1 350 ? -6.586 13.461 8.32 1 95.88 350 MET B CA 1
ATOM 6866 C C . MET B 1 350 ? -7.102 12.023 8.312 1 95.88 350 MET B C 1
ATOM 6868 O O . MET B 1 350 ? -7.281 11.438 7.246 1 95.88 350 MET B O 1
ATOM 6872 N N . PHE B 1 351 ? -7.238 11.516 9.484 1 94.12 351 PHE B N 1
ATOM 6873 C CA . PHE B 1 351 ? -7.93 10.242 9.648 1 94.12 351 PHE B CA 1
ATOM 6874 C C . PHE B 1 351 ? -9.43 10.461 9.836 1 94.12 351 PHE B C 1
ATOM 6876 O O . PHE B 1 351 ? -9.852 11.039 10.844 1 94.12 351 PHE B O 1
ATOM 6883 N N . SER B 1 352 ? -10.188 10.062 8.883 1 94.31 352 SER B N 1
ATOM 6884 C CA . SER B 1 352 ? -11.641 10.242 8.93 1 94.31 352 SER B CA 1
ATOM 6885 C C . SER B 1 352 ? -12.312 9.109 9.68 1 94.31 352 SER B C 1
ATOM 6887 O O . SER B 1 352 ? -12.203 7.941 9.289 1 94.31 352 SER B O 1
ATOM 6889 N N . LEU B 1 353 ? -13.055 9.453 10.727 1 95.44 353 LEU B N 1
ATOM 6890 C CA . LEU B 1 353 ? -13.719 8.445 11.547 1 95.44 353 LEU B CA 1
ATOM 6891 C C . LEU B 1 353 ? -15.047 8.023 10.922 1 95.44 353 LEU B C 1
ATOM 6893 O O . LEU B 1 353 ? -15.766 8.859 10.367 1 95.44 353 LEU B O 1
ATOM 6897 N N . TYR B 1 354 ? -15.344 6.734 11.102 1 93.81 354 TYR B N 1
ATOM 6898 C CA . TYR B 1 354 ? -16.609 6.203 10.602 1 93.81 354 TYR B CA 1
ATOM 6899 C C . TYR B 1 354 ? -17.766 6.625 11.492 1 93.81 354 TYR B C 1
ATOM 6901 O O . TYR B 1 354 ? -17.562 7.289 12.516 1 93.81 354 TYR B O 1
ATOM 6909 N N . ASN B 1 355 ? -18.984 6.32 11.016 1 93.88 355 ASN B N 1
ATOM 6910 C CA . ASN B 1 355 ? -20.203 6.59 11.773 1 93.88 355 ASN B CA 1
ATOM 6911 C C . ASN B 1 355 ? -20.172 5.902 13.141 1 93.88 355 ASN B C 1
ATOM 6913 O O . ASN B 1 355 ? -20.219 4.672 13.219 1 93.88 355 ASN B O 1
ATOM 6917 N N . PRO B 1 356 ? -20.156 6.668 14.188 1 93.31 356 PRO B N 1
ATOM 6918 C CA . PRO B 1 356 ? -20.031 6.074 15.523 1 93.31 356 PRO B CA 1
ATOM 6919 C C . PRO B 1 356 ? -21.234 5.207 15.891 1 93.31 356 PRO B C 1
ATOM 6921 O O . PRO B 1 356 ? -21.094 4.246 16.656 1 93.31 356 PRO B O 1
ATOM 6924 N N . GLU B 1 357 ? -22.344 5.52 15.391 1 89.62 357 GLU B N 1
ATOM 6925 C CA . GLU B 1 357 ? -23.516 4.711 15.688 1 89.62 357 GLU B CA 1
ATOM 6926 C C . GLU B 1 357 ? -23.375 3.299 15.125 1 89.62 357 GLU B C 1
ATOM 6928 O O . GLU B 1 357 ? -23.844 2.334 15.734 1 89.62 357 GLU B O 1
ATOM 6933 N N . LEU B 1 358 ? -22.797 3.258 14.016 1 86.56 358 LEU B N 1
ATOM 6934 C CA . LEU B 1 358 ? -22.594 1.951 13.398 1 86.56 358 LEU B CA 1
ATOM 6935 C C . LEU B 1 358 ? -21.469 1.188 14.094 1 86.56 358 LEU B C 1
ATOM 6937 O O . LEU B 1 358 ? -21.516 -0.043 14.172 1 86.56 358 LEU B O 1
ATOM 6941 N N . LEU B 1 359 ? -20.516 1.863 14.594 1 87.25 359 LEU B N 1
ATOM 6942 C CA . LEU B 1 359 ? -19.344 1.247 15.195 1 87.25 359 LEU B CA 1
ATOM 6943 C C . LEU B 1 359 ? -19.656 0.788 16.625 1 87.25 359 LEU B C 1
ATOM 6945 O O . LEU B 1 359 ? -19.266 -0.32 17.016 1 87.25 359 LEU B O 1
ATOM 6949 N N . TYR B 1 360 ? -20.359 1.686 17.359 1 87 360 TYR B N 1
ATOM 6950 C CA . TYR B 1 360 ? -20.484 1.454 18.781 1 87 360 TYR B CA 1
ATOM 6951 C C . TYR B 1 360 ? -21.906 1.086 19.156 1 87 360 TYR B C 1
ATOM 6953 O O . TYR B 1 360 ? -22.172 0.617 20.266 1 87 360 TYR B O 1
ATOM 6961 N N . GLY B 1 361 ? -22.781 1.234 18.281 1 84.06 361 GLY B N 1
ATOM 6962 C CA . GLY B 1 361 ? -24.188 1.004 18.594 1 84.06 361 GLY B CA 1
ATOM 6963 C C . GLY B 1 361 ? -24.797 2.131 19.406 1 84.06 361 GLY B C 1
ATOM 6964 O O . GLY B 1 361 ? -24.656 3.305 19.062 1 84.06 361 GLY B O 1
ATOM 6965 N N . GLN B 1 362 ? -25.484 1.736 20.438 1 84.56 362 GLN B N 1
ATOM 6966 C CA . GLN B 1 362 ? -26.281 2.699 21.203 1 84.56 362 GLN B CA 1
ATOM 6967 C C . GLN B 1 362 ? -25.391 3.502 22.156 1 84.56 362 GLN B C 1
ATOM 6969 O O . GLN B 1 362 ? -25.719 4.645 22.484 1 84.56 362 GLN B O 1
ATOM 6974 N N . HIS B 1 363 ? -24.312 2.986 22.5 1 89.75 363 HIS B N 1
ATOM 6975 C CA . HIS B 1 363 ? -23.453 3.674 23.453 1 89.75 363 HIS B CA 1
ATOM 6976 C C . HIS B 1 363 ? -22.188 4.18 22.797 1 89.75 363 HIS B C 1
ATOM 6978 O O . HIS B 1 363 ? -21.141 3.527 22.859 1 89.75 363 HIS B O 1
ATOM 6984 N N . VAL B 1 364 ? -22.25 5.383 22.359 1 91 364 VAL B N 1
ATOM 6985 C CA . VAL B 1 364 ? -21.109 5.984 21.672 1 91 364 VAL B CA 1
ATOM 6986 C C . VAL B 1 364 ? -20.172 6.621 22.703 1 91 364 VAL B C 1
ATOM 6988 O O . VAL B 1 364 ? -20.594 7.449 23.516 1 91 364 VAL B O 1
ATOM 6991 N N . PRO B 1 365 ? -18.984 6.242 22.766 1 91.38 365 PRO B N 1
ATOM 6992 C CA . PRO B 1 365 ? -18.016 6.852 23.688 1 91.38 365 PRO B CA 1
ATOM 6993 C C . PRO B 1 365 ? -17.766 8.328 23.375 1 91.38 365 PRO B C 1
ATOM 6995 O O . PRO B 1 365 ? -18.109 8.805 22.297 1 91.38 365 PRO B O 1
ATOM 6998 N N . PRO B 1 366 ? -17.141 9 24.438 1 87.94 366 PRO B N 1
ATOM 6999 C CA . PRO B 1 366 ? -16.781 10.391 24.188 1 87.94 366 PRO B CA 1
ATOM 7000 C C . PRO B 1 366 ? -15.773 10.539 23.047 1 87.94 366 PRO B C 1
ATOM 7002 O O . PRO B 1 366 ? -15.055 9.586 22.734 1 87.94 366 PRO B O 1
ATOM 7005 N N . ALA B 1 367 ? -15.688 11.664 22.469 1 85.12 367 ALA B N 1
ATOM 7006 C CA . ALA B 1 367 ? -14.906 11.953 21.266 1 85.12 367 ALA B CA 1
ATOM 7007 C C . ALA B 1 367 ? -13.445 11.562 21.469 1 85.12 367 ALA B C 1
ATOM 7009 O O . ALA B 1 367 ? -12.828 10.984 20.562 1 85.12 367 ALA B O 1
ATOM 7010 N N . GLN B 1 368 ? -12.938 11.844 22.641 1 83.94 368 GLN B N 1
ATOM 7011 C CA . GLN B 1 368 ? -11.523 11.594 22.906 1 83.94 368 GLN B CA 1
ATOM 7012 C C . GLN B 1 368 ? -11.203 10.102 22.828 1 83.94 368 GLN B C 1
ATOM 7014 O O . GLN B 1 368 ? -10.102 9.719 22.438 1 83.94 368 GLN B O 1
ATOM 7019 N N . GLN B 1 369 ? -12.188 9.305 23.094 1 89.38 369 GLN B N 1
ATOM 7020 C CA . GLN B 1 369 ? -11.992 7.859 23.109 1 89.38 369 GLN B CA 1
ATOM 7021 C C . GLN B 1 369 ? -12.227 7.262 21.734 1 89.38 369 GLN B C 1
ATOM 7023 O O . GLN B 1 369 ? -11.898 6.094 21.484 1 89.38 369 GLN B O 1
ATOM 7028 N N . GLN B 1 370 ? -12.719 8.086 20.891 1 91.06 370 GLN B N 1
ATOM 7029 C CA . GLN B 1 370 ? -12.992 7.605 19.547 1 91.06 370 GLN B CA 1
ATOM 7030 C C . GLN B 1 370 ? -11.773 7.789 18.641 1 91.06 370 GLN B C 1
ATOM 7032 O O . GLN B 1 370 ? -11.727 7.242 17.531 1 91.06 370 GLN B O 1
ATOM 7037 N N . MET B 1 371 ? -10.797 8.492 19.109 1 90.94 371 MET B N 1
ATOM 7038 C CA . MET B 1 371 ? -9.664 8.891 18.281 1 90.94 371 MET B CA 1
ATOM 7039 C C . MET B 1 371 ? -8.641 7.762 18.188 1 90.94 371 MET B C 1
ATOM 7041 O O . MET B 1 371 ? -7.531 7.875 18.703 1 90.94 371 MET B O 1
ATOM 7045 N N . VAL B 1 372 ? -9.016 6.766 17.484 1 88.25 372 VAL B N 1
ATOM 7046 C CA . VAL B 1 372 ? -8.18 5.586 17.281 1 88.25 372 VAL B CA 1
ATOM 7047 C C . VAL B 1 372 ? -7.898 5.395 15.789 1 88.25 372 VAL B C 1
ATOM 7049 O O . VAL B 1 372 ? -8.82 5.383 14.977 1 88.25 372 VAL B O 1
ATOM 7052 N N . VAL B 1 373 ? -6.648 5.336 15.492 1 88.94 373 VAL B N 1
ATOM 7053 C CA . VAL B 1 373 ? -6.262 5.117 14.102 1 88.94 373 VAL B CA 1
ATOM 7054 C C . VAL B 1 373 ? -6.215 3.617 13.812 1 88.94 373 VAL B C 1
ATOM 7056 O O . VAL B 1 373 ? -5.191 2.967 14.023 1 88.94 373 VAL B O 1
ATOM 7059 N N . ARG B 1 374 ? -7.273 3.117 13.375 1 85.12 374 ARG B N 1
ATOM 7060 C CA . ARG B 1 374 ? -7.418 1.72 12.977 1 85.12 374 ARG B CA 1
ATOM 7061 C C . ARG B 1 374 ? -8.391 1.579 11.812 1 85.12 374 ARG B C 1
ATOM 7063 O O . ARG B 1 374 ? -9.305 2.395 11.656 1 85.12 374 ARG B O 1
ATOM 7070 N N . LYS B 1 375 ? -8.289 0.549 11.07 1 80.19 375 LYS B N 1
ATOM 7071 C CA . LYS B 1 375 ? -9.047 0.349 9.844 1 80.19 375 LYS B CA 1
ATOM 7072 C C . LYS B 1 375 ? -10.539 0.253 10.133 1 80.19 375 LYS B C 1
ATOM 7074 O O . LYS B 1 375 ? -11.367 0.664 9.312 1 80.19 375 LYS B O 1
ATOM 7079 N N . ASP B 1 376 ? -10.867 -0.306 11.266 1 83.12 376 ASP B N 1
ATOM 7080 C CA . ASP B 1 376 ? -12.273 -0.508 11.586 1 83.12 376 ASP B CA 1
ATOM 7081 C C . ASP B 1 376 ? -12.898 0.766 12.156 1 83.12 376 ASP B C 1
ATOM 7083 O O . ASP B 1 376 ? -14.117 0.848 12.32 1 83.12 376 ASP B O 1
ATOM 7087 N N . TYR B 1 377 ? -12.039 1.738 12.359 1 89.94 377 TYR B N 1
ATOM 7088 C CA . TYR B 1 377 ? -12.539 2.955 12.984 1 89.94 377 TYR B CA 1
ATOM 7089 C C . TYR B 1 377 ? -12.562 4.113 11.992 1 89.94 377 TYR B C 1
ATOM 7091 O O . TYR B 1 377 ? -13.195 5.141 12.242 1 89.94 377 TYR B O 1
ATOM 7099 N N . GLY B 1 378 ? -11.875 3.939 10.938 1 91.44 378 GLY B N 1
ATOM 7100 C CA . GLY B 1 378 ? -11.812 5.016 9.961 1 91.44 378 GLY B CA 1
ATOM 7101 C C . GLY B 1 378 ? -10.805 4.762 8.852 1 91.44 378 GLY B C 1
ATOM 7102 O O . GLY B 1 378 ? -10.43 3.613 8.602 1 91.44 378 GLY B O 1
ATOM 7103 N N . PHE B 1 379 ? -10.453 5.762 8.109 1 88.19 379 PHE B N 1
ATOM 7104 C CA . PHE B 1 379 ? -9.492 5.672 7.016 1 88.19 379 PHE B CA 1
ATOM 7105 C C . PHE B 1 379 ? -8.797 7.012 6.793 1 88.19 379 PHE B C 1
ATOM 7107 O O . PHE B 1 379 ? -9.312 8.055 7.207 1 88.19 379 PHE B O 1
ATOM 7114 N N . TRP B 1 380 ? -7.594 6.969 6.227 1 90.25 380 TRP B N 1
ATOM 7115 C CA . TRP B 1 380 ? -6.891 8.195 5.855 1 90.25 380 TRP B CA 1
ATOM 7116 C C . TRP B 1 380 ? -7.539 8.844 4.641 1 90.25 380 TRP B C 1
ATOM 7118 O O . TRP B 1 380 ? -7.641 8.234 3.576 1 90.25 380 TRP B O 1
ATOM 7128 N N . LYS B 1 381 ? -7.984 10.023 4.77 1 90.75 381 LYS B N 1
ATOM 7129 C CA . LYS B 1 381 ? -8.703 10.727 3.713 1 90.75 381 LYS B CA 1
ATOM 7130 C C . LYS B 1 381 ? -7.734 11.469 2.797 1 90.75 381 LYS B C 1
ATOM 7132 O O . LYS B 1 381 ? -7.691 12.703 2.801 1 90.75 381 LYS B O 1
ATOM 7137 N N . ASP B 1 382 ? -7.16 10.766 1.934 1 89.44 382 ASP B N 1
ATOM 7138 C CA . ASP B 1 382 ? -6.07 11.312 1.129 1 89.44 382 ASP B CA 1
ATOM 7139 C C . ASP B 1 382 ? -6.609 12.078 -0.078 1 89.44 382 ASP B C 1
ATOM 7141 O O . ASP B 1 382 ? -5.844 12.688 -0.825 1 89.44 382 ASP B O 1
ATOM 7145 N N . ASP B 1 383 ? -7.895 12.211 -0.27 1 86 383 ASP B N 1
ATOM 7146 C CA . ASP B 1 383 ? -8.469 12.992 -1.36 1 86 383 ASP B CA 1
ATOM 7147 C C . ASP B 1 383 ? -8.984 14.336 -0.858 1 86 383 ASP B C 1
ATOM 7149 O O . ASP B 1 383 ? -9.633 15.078 -1.603 1 86 383 ASP B O 1
ATOM 7153 N N . ASP B 1 384 ? -8.719 14.578 0.339 1 90.94 384 ASP B N 1
ATOM 7154 C CA . ASP B 1 384 ? -9.148 15.836 0.937 1 90.94 384 ASP B CA 1
ATOM 7155 C C . ASP B 1 384 ? -7.992 16.828 1.035 1 90.94 384 ASP B C 1
ATOM 7157 O O . ASP B 1 384 ? -6.926 16.484 1.559 1 90.94 384 ASP B O 1
ATOM 7161 N N . PHE B 1 385 ? -8.234 18.062 0.548 1 94.12 385 PHE B N 1
ATOM 7162 C CA . PHE B 1 385 ? -7.195 19.078 0.55 1 94.12 385 PHE B CA 1
ATOM 7163 C C . PHE B 1 385 ? -7.652 20.312 1.311 1 94.12 385 PHE B C 1
ATOM 7165 O O . PHE B 1 385 ? -7.156 21.422 1.067 1 94.12 385 PHE B O 1
ATOM 7172 N N . SER B 1 386 ? -8.562 20.125 2.213 1 94.81 386 SER B N 1
ATOM 7173 C CA . SER B 1 386 ? -9.18 21.25 2.916 1 94.81 386 SER B CA 1
ATOM 7174 C C . SER B 1 386 ? -8.328 21.688 4.105 1 94.81 386 SER B C 1
ATOM 7176 O O . SER B 1 386 ? -8.5 22.797 4.621 1 94.81 386 SER B O 1
ATOM 7178 N N . THR B 1 387 ? -7.465 20.844 4.582 1 97.06 387 THR B N 1
ATOM 7179 C CA . THR B 1 387 ? -6.637 21.156 5.742 1 97.06 387 THR B CA 1
ATOM 7180 C C . THR B 1 387 ? -5.207 21.469 5.312 1 97.06 387 THR B C 1
ATOM 7182 O O . THR B 1 387 ? -4.582 20.688 4.594 1 97.06 387 THR B O 1
ATOM 7185 N N . ALA B 1 388 ? -4.742 22.594 5.781 1 98.12 388 ALA B N 1
ATOM 7186 C CA . ALA B 1 388 ? -3.396 23.016 5.406 1 98.12 388 ALA B CA 1
ATOM 7187 C C . ALA B 1 388 ? -2.766 23.875 6.496 1 98.12 388 ALA B C 1
ATOM 7189 O O . ALA B 1 388 ? -3.471 24.562 7.234 1 98.12 388 ALA B O 1
ATOM 7190 N N . CYS B 1 389 ? -1.49 23.766 6.656 1 98.69 389 CYS B N 1
ATOM 7191 C CA . CYS B 1 389 ? -0.662 24.672 7.457 1 98.69 389 CYS B CA 1
ATOM 7192 C C . CYS B 1 389 ? 0.35 25.391 6.582 1 98.69 389 CYS B C 1
ATOM 7194 O O . CYS B 1 389 ? 1.253 24.781 6.016 1 98.69 389 CYS B O 1
ATOM 7196 N N . LEU B 1 390 ? 0.198 26.656 6.441 1 98.38 390 LEU B N 1
ATOM 7197 C CA . LEU B 1 390 ? 1.099 27.453 5.621 1 98.38 390 LEU B CA 1
ATOM 7198 C C . LEU B 1 390 ? 1.187 28.875 6.152 1 98.38 390 LEU B C 1
ATOM 7200 O O . LEU B 1 390 ? 0.271 29.359 6.828 1 98.38 390 LEU B O 1
ATOM 7204 N N . TYR B 1 391 ? 2.258 29.484 5.93 1 98.44 391 TYR B N 1
ATOM 7205 C CA . TYR B 1 391 ? 2.414 30.875 6.387 1 98.44 391 TYR B CA 1
ATOM 7206 C C . TYR B 1 391 ? 1.56 31.812 5.555 1 98.44 391 TYR B C 1
ATOM 7208 O O . TYR B 1 391 ? 1.379 31.609 4.355 1 98.44 391 TYR B O 1
ATOM 7216 N N . ARG B 1 392 ? 1.083 32.812 6.195 1 98.5 392 ARG B N 1
ATOM 7217 C CA . ARG B 1 392 ? 0.231 33.812 5.543 1 98.5 392 ARG B CA 1
ATOM 7218 C C . ARG B 1 392 ? 0.908 34.375 4.305 1 98.5 392 ARG B C 1
ATOM 7220 O O . ARG B 1 392 ? 0.26 34.594 3.275 1 98.5 392 ARG B O 1
ATOM 7227 N N . SER B 1 393 ? 2.176 34.656 4.383 1 97.88 393 SER B N 1
ATOM 7228 C CA . SER B 1 393 ? 2.928 35.188 3.248 1 97.88 393 SER B CA 1
ATOM 7229 C C . SER B 1 393 ? 2.83 34.25 2.045 1 97.88 393 SER B C 1
ATOM 7231 O O . SER B 1 393 ? 2.65 34.719 0.914 1 97.88 393 SER B O 1
ATOM 7233 N N . ASP B 1 394 ? 2.994 32.969 2.287 1 97.81 394 ASP B N 1
ATOM 7234 C CA . ASP B 1 394 ? 2.918 32 1.206 1 97.81 394 ASP B CA 1
ATOM 7235 C C . ASP B 1 394 ? 1.515 31.953 0.605 1 97.81 394 ASP B C 1
ATOM 7237 O O . ASP B 1 394 ? 1.358 31.844 -0.612 1 97.81 394 ASP B O 1
ATOM 7241 N N . PHE B 1 395 ? 0.521 32.031 1.424 1 98.06 395 PHE B N 1
ATOM 7242 C CA . PHE B 1 395 ? -0.868 32.062 0.98 1 98.06 395 PHE B CA 1
ATOM 7243 C C . PHE B 1 395 ? -1.135 33.281 0.106 1 98.06 395 PHE B C 1
ATOM 7245 O O . PHE B 1 395 ? -1.717 33.156 -0.974 1 98.06 395 PHE B O 1
ATOM 7252 N N . MET B 1 396 ? -0.685 34.406 0.588 1 96.5 396 MET B N 1
ATOM 7253 C CA . MET B 1 396 ? -0.894 35.625 -0.146 1 96.5 396 MET B CA 1
ATOM 7254 C C . MET B 1 396 ? -0.117 35.625 -1.459 1 96.5 396 MET B C 1
ATOM 7256 O O . MET B 1 396 ? -0.631 36.062 -2.49 1 96.5 396 MET B O 1
ATOM 7260 N N . ASN B 1 397 ? 1.105 35.156 -1.43 1 95.44 397 ASN B N 1
ATOM 7261 C CA . ASN B 1 397 ? 1.94 35.094 -2.625 1 95.44 397 ASN B CA 1
ATOM 7262 C C . ASN B 1 397 ? 1.345 34.188 -3.682 1 95.44 397 ASN B C 1
ATOM 7264 O O . ASN B 1 397 ? 1.523 34.406 -4.879 1 95.44 397 ASN B O 1
ATOM 7268 N N . ALA B 1 398 ? 0.655 33.188 -3.244 1 94.38 398 ALA B N 1
ATOM 7269 C CA . ALA B 1 398 ? 0.01 32.25 -4.164 1 94.38 398 ALA B CA 1
ATOM 7270 C C . ALA B 1 398 ? -1.287 32.844 -4.719 1 94.38 398 ALA B C 1
ATOM 7272 O O . ALA B 1 398 ? -1.935 32.25 -5.57 1 94.38 398 ALA B O 1
ATOM 7273 N N . GLY B 1 399 ? -1.741 33.938 -4.199 1 93.12 399 GLY B N 1
ATOM 7274 C CA . GLY B 1 399 ? -2.953 34.594 -4.668 1 93.12 399 GLY B CA 1
ATOM 7275 C C . GLY B 1 399 ? -4.195 34.188 -3.902 1 93.12 399 GLY B C 1
ATOM 7276 O O . GLY B 1 399 ? -5.316 34.438 -4.336 1 93.12 399 GLY B O 1
ATOM 7277 N N . GLY B 1 400 ? -3.961 33.5 -2.775 1 94.75 400 GLY B N 1
ATOM 7278 C CA . GLY B 1 400 ? -5.109 33 -2.033 1 94.75 400 GLY B CA 1
ATOM 7279 C C . GLY B 1 400 ? -5.977 32.062 -2.838 1 94.75 400 GLY B C 1
ATOM 7280 O O . GLY B 1 400 ? -5.473 31.312 -3.686 1 94.75 400 GLY B O 1
ATOM 7281 N N . PHE B 1 401 ? -7.16 31.938 -2.479 1 93.81 401 PHE B N 1
ATOM 7282 C CA . PHE B 1 401 ? -8.078 31.078 -3.219 1 93.81 401 PHE B CA 1
ATOM 7283 C C . PHE B 1 401 ? -8.414 31.688 -4.578 1 93.81 401 PHE B C 1
ATOM 7285 O O . PHE B 1 401 ? -8.516 30.969 -5.574 1 93.81 401 PHE B O 1
ATOM 7292 N N . GLY B 1 402 ? -8.43 33 -4.617 1 82.12 402 GLY B N 1
ATOM 7293 C CA . GLY B 1 402 ? -8.711 33.688 -5.863 1 82.12 402 GLY B CA 1
ATOM 7294 C C . GLY B 1 402 ? -10.094 33.375 -6.414 1 82.12 402 GLY B C 1
ATOM 7295 O O . GLY B 1 402 ? -10.953 32.875 -5.695 1 82.12 402 GLY B O 1
ATOM 7296 N N . ALA B 1 403 ? -10.305 33.844 -7.645 1 78.56 403 ALA B N 1
ATOM 7297 C CA . ALA B 1 403 ? -11.562 33.531 -8.328 1 78.56 403 ALA B CA 1
ATOM 7298 C C . ALA B 1 403 ? -11.586 32.094 -8.828 1 78.56 403 ALA B C 1
ATOM 7300 O O . ALA B 1 403 ? -10.656 31.656 -9.508 1 78.56 403 ALA B O 1
ATOM 7301 N N . PHE B 1 404 ? -12.336 31.344 -8.188 1 74.94 404 PHE B N 1
ATOM 7302 C CA . PHE B 1 404 ? -12.406 29.938 -8.578 1 74.94 404 PHE B CA 1
ATOM 7303 C C . PHE B 1 404 ? -13.797 29.594 -9.094 1 74.94 404 PHE B C 1
ATOM 7305 O O . PHE B 1 404 ? -14.805 29.969 -8.484 1 74.94 404 PHE B O 1
ATOM 7312 N N . SER B 1 405 ? -13.797 29.188 -10.297 1 71.62 405 SER B N 1
ATOM 7313 C CA . SER B 1 405 ? -15.016 28.594 -10.844 1 71.62 405 SER B CA 1
ATOM 7314 C C . SER B 1 405 ? -14.914 27.062 -10.883 1 71.62 405 SER B C 1
ATOM 7316 O O . SER B 1 405 ? -14 26.516 -11.508 1 71.62 405 SER B O 1
ATOM 7318 N N . ALA B 1 406 ? -15.734 26.469 -10.227 1 69.12 406 ALA B N 1
ATOM 7319 C CA . ALA B 1 406 ? -15.703 25.016 -10.07 1 69.12 406 ALA B CA 1
ATOM 7320 C C . ALA B 1 406 ? -15.828 24.312 -11.422 1 69.12 406 ALA B C 1
ATOM 7322 O O . ALA B 1 406 ? -16.703 24.656 -12.219 1 69.12 406 ALA B O 1
ATOM 7323 N N . ARG B 1 407 ? -14.883 23.734 -11.828 1 59.41 407 ARG B N 1
ATOM 7324 C CA . ARG B 1 407 ? -14.969 22.859 -12.984 1 59.41 407 ARG B CA 1
ATOM 7325 C C . ARG B 1 407 ? -15.094 21.391 -12.547 1 59.41 407 ARG B C 1
ATOM 7327 O O . ARG B 1 407 ? -14.133 20.812 -12.047 1 59.41 407 ARG B O 1
ATOM 7334 N N . GLY B 1 408 ? -16.266 20.859 -12.766 1 60.25 408 GLY B N 1
ATOM 7335 C CA . GLY B 1 408 ? -16.453 19.469 -12.414 1 60.25 408 GLY B CA 1
ATOM 7336 C C . GLY B 1 408 ? -16.422 19.219 -10.914 1 60.25 408 GLY B C 1
ATOM 7337 O O . GLY B 1 408 ? -17.172 19.844 -10.156 1 60.25 408 GLY B O 1
ATOM 7338 N N . SER B 1 409 ? -15.547 18.297 -10.633 1 67.31 409 SER B N 1
ATOM 7339 C CA . SER B 1 409 ? -15.453 17.859 -9.242 1 67.31 409 SER B CA 1
ATOM 7340 C C . SER B 1 409 ? -14.359 18.609 -8.5 1 67.31 409 SER B C 1
ATOM 7342 O O . SER B 1 409 ? -14.109 18.359 -7.32 1 67.31 409 SER B O 1
ATOM 7344 N N . ASP B 1 410 ? -13.867 19.625 -9.117 1 78.06 410 ASP B N 1
ATOM 7345 C CA . ASP B 1 410 ? -12.773 20.359 -8.5 1 78.06 410 ASP B CA 1
ATOM 7346 C C . ASP B 1 410 ? -13.297 21.281 -7.402 1 78.06 410 ASP B C 1
ATOM 7348 O O . ASP B 1 410 ? -14.336 21.922 -7.566 1 78.06 410 ASP B O 1
ATOM 7352 N N . THR B 1 411 ? -12.586 21.297 -6.375 1 86.81 411 THR B N 1
ATOM 7353 C CA . THR B 1 411 ? -12.93 22.172 -5.266 1 86.81 411 THR B CA 1
ATOM 7354 C C . THR B 1 411 ? -11.945 23.344 -5.176 1 86.81 411 THR B C 1
ATOM 7356 O O . THR B 1 411 ? -10.852 23.281 -5.746 1 86.81 411 THR B O 1
ATOM 7359 N N . ALA B 1 412 ? -12.383 24.375 -4.531 1 92.44 412 ALA B N 1
ATOM 7360 C CA . ALA B 1 412 ? -11.5 25.516 -4.305 1 92.44 412 ALA B CA 1
ATOM 7361 C C . ALA B 1 412 ? -10.25 25.094 -3.537 1 92.44 412 ALA B C 1
ATOM 7363 O O . ALA B 1 412 ? -9.156 25.609 -3.787 1 92.44 412 ALA B O 1
ATOM 7364 N N . ASP B 1 413 ? -10.406 24.219 -2.695 1 93.81 413 ASP B N 1
ATOM 7365 C CA . ASP B 1 413 ? -9.273 23.703 -1.916 1 93.81 413 ASP B CA 1
ATOM 7366 C C . ASP B 1 413 ? -8.25 23.016 -2.816 1 93.81 413 ASP B C 1
ATOM 7368 O O . ASP B 1 413 ? -7.043 23.219 -2.654 1 93.81 413 ASP B O 1
ATOM 7372 N N . LEU B 1 414 ? -8.781 22.203 -3.67 1 92.44 414 LEU B N 1
ATOM 7373 C CA . LEU B 1 414 ? -7.887 21.531 -4.605 1 92.44 414 LEU B CA 1
ATOM 7374 C C . LEU B 1 414 ? -7.16 22.547 -5.488 1 92.44 414 LEU B C 1
ATOM 7376 O O . LEU B 1 414 ? -5.98 22.359 -5.797 1 92.44 414 LEU B O 1
ATOM 7380 N N . HIS B 1 415 ? -7.871 23.531 -5.883 1 93.31 415 HIS B N 1
ATOM 7381 C CA . HIS B 1 415 ? -7.262 24.578 -6.703 1 93.31 415 HIS B CA 1
ATOM 7382 C C . HIS B 1 415 ? -6.121 25.266 -5.957 1 93.31 415 HIS B C 1
ATOM 7384 O O . HIS B 1 415 ? -5.059 25.516 -6.535 1 93.31 415 HIS B O 1
ATOM 7390 N N . LEU B 1 416 ? -6.34 25.641 -4.773 1 95.56 416 LEU B N 1
ATOM 7391 C CA . LEU B 1 416 ? -5.27 26.234 -3.971 1 95.56 416 LEU B CA 1
ATOM 7392 C C . LEU B 1 416 ? -4.086 25.281 -3.863 1 95.56 416 LEU B C 1
ATOM 7394 O O . LEU B 1 416 ? -2.934 25.688 -3.992 1 95.56 416 LEU B O 1
ATOM 7398 N N . TYR B 1 417 ? -4.383 24.062 -3.617 1 95.06 417 TYR B N 1
ATOM 7399 C CA . TYR B 1 417 ? -3.342 23.047 -3.535 1 95.06 417 TYR B CA 1
ATOM 7400 C C . TYR B 1 417 ? -2.5 23.031 -4.805 1 95.06 417 TYR B C 1
ATOM 7402 O O . TYR B 1 417 ? -1.27 23 -4.742 1 95.06 417 TYR B O 1
ATOM 7410 N N . ARG B 1 418 ? -3.15 23 -5.879 1 92.56 418 ARG B N 1
ATOM 7411 C CA . ARG B 1 418 ? -2.463 22.984 -7.164 1 92.56 418 ARG B CA 1
ATOM 7412 C C . ARG B 1 418 ? -1.629 24.234 -7.363 1 92.56 418 ARG B C 1
ATOM 7414 O O . ARG B 1 418 ? -0.526 24.188 -7.914 1 92.56 418 ARG B O 1
ATOM 7421 N N . LYS B 1 419 ? -2.129 25.375 -6.938 1 93.44 419 LYS B N 1
ATOM 7422 C CA . LYS B 1 419 ? -1.352 26.609 -7 1 93.44 419 LYS B CA 1
ATOM 7423 C C . LYS B 1 419 ? -0.047 26.484 -6.219 1 93.44 419 LYS B C 1
ATOM 7425 O O . LYS B 1 419 ? 1.006 26.922 -6.68 1 93.44 419 LYS B O 1
ATOM 7430 N N . LEU B 1 420 ? -0.146 25.906 -5.129 1 95.12 420 LEU B N 1
ATOM 7431 C CA . LEU B 1 420 ? 1.03 25.734 -4.277 1 95.12 420 LEU B CA 1
ATOM 7432 C C . LEU B 1 420 ? 1.996 24.719 -4.879 1 95.12 420 LEU B C 1
ATOM 7434 O O . LEU B 1 420 ? 3.215 24.859 -4.746 1 95.12 420 LEU B O 1
ATOM 7438 N N . LEU B 1 421 ? 1.452 23.688 -5.492 1 92.69 421 LEU B N 1
ATOM 7439 C CA . LEU B 1 421 ? 2.297 22.734 -6.195 1 92.69 421 LEU B CA 1
ATOM 7440 C C . LEU B 1 421 ? 3.096 23.406 -7.301 1 92.69 421 LEU B C 1
ATOM 7442 O O . LEU B 1 421 ? 4.215 23 -7.609 1 92.69 421 LEU B O 1
ATOM 7446 N N . HIS B 1 422 ? 2.533 24.5 -7.812 1 92 422 HIS B N 1
ATOM 7447 C CA . HIS B 1 422 ? 3.156 25.203 -8.93 1 92 422 HIS B CA 1
ATOM 7448 C C . HIS B 1 422 ? 4.07 26.312 -8.438 1 92 422 HIS B C 1
ATOM 7450 O O . HIS B 1 422 ? 4.746 26.969 -9.234 1 92 422 HIS B O 1
ATOM 7456 N N . SER B 1 423 ? 4.16 26.625 -7.207 1 89.75 423 SER B N 1
ATOM 7457 C CA . SER B 1 423 ? 4.855 27.766 -6.637 1 89.75 423 SER B CA 1
ATOM 7458 C C . SER B 1 423 ? 6.352 27.5 -6.496 1 89.75 423 SER B C 1
ATOM 7460 O O . SER B 1 423 ? 7.141 28.422 -6.305 1 89.75 423 SER B O 1
ATOM 7462 N N . GLY B 1 424 ? 6.781 26.312 -6.473 1 85.5 424 GLY B N 1
ATOM 7463 C CA . GLY B 1 424 ? 8.172 25.953 -6.242 1 85.5 424 GLY B CA 1
ATOM 7464 C C . GLY B 1 424 ? 8.461 25.609 -4.793 1 85.5 424 GLY B C 1
ATOM 7465 O O . GLY B 1 424 ? 9.586 25.219 -4.457 1 85.5 424 GLY B O 1
ATOM 7466 N N . MET B 1 425 ? 7.527 25.859 -3.973 1 90.25 425 MET B N 1
ATOM 7467 C CA . MET B 1 425 ? 7.688 25.438 -2.584 1 90.25 425 MET B CA 1
ATOM 7468 C C . MET B 1 425 ? 7.477 23.938 -2.436 1 90.25 425 MET B C 1
ATOM 7470 O O . MET B 1 425 ? 6.77 23.328 -3.236 1 90.25 425 MET B O 1
ATOM 7474 N N . MET B 1 426 ? 8.109 23.391 -1.458 1 90.06 426 MET B N 1
ATOM 7475 C CA . MET B 1 426 ? 7.883 21.969 -1.159 1 90.06 426 MET B CA 1
ATOM 7476 C C . MET B 1 426 ? 6.539 21.766 -0.468 1 90.06 426 MET B C 1
ATOM 7478 O O . MET B 1 426 ? 6.27 22.391 0.565 1 90.06 426 MET B O 1
ATOM 7482 N N . VAL B 1 427 ? 5.766 20.953 -1.045 1 93 427 VAL B N 1
ATOM 7483 C CA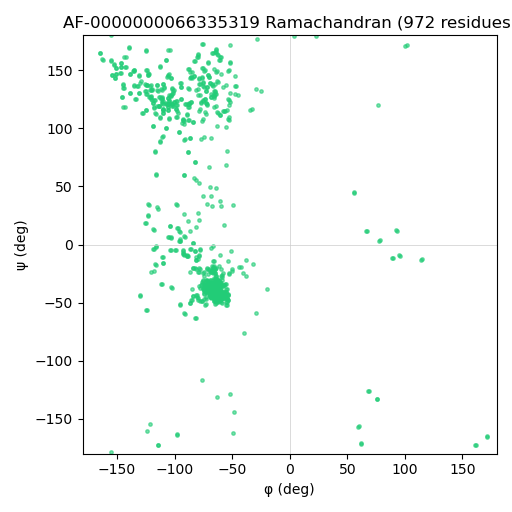 . VAL B 1 427 ? 4.492 20.609 -0.42 1 93 427 VAL B CA 1
ATOM 7484 C C . VAL B 1 427 ? 4.633 19.281 0.33 1 93 427 VAL B C 1
ATOM 7486 O O . VAL B 1 427 ? 4.855 18.234 -0.283 1 93 427 VAL B O 1
ATOM 7489 N N . VAL B 1 428 ? 4.512 19.328 1.627 1 94.31 428 VAL B N 1
ATOM 7490 C CA . VAL B 1 428 ? 4.605 18.141 2.473 1 94.31 428 VAL B CA 1
ATOM 7491 C C . VAL B 1 428 ? 3.215 17.562 2.703 1 94.31 428 VAL B C 1
ATOM 7493 O O . VAL B 1 428 ? 2.387 18.172 3.385 1 94.31 428 VAL B O 1
ATOM 7496 N N . ARG B 1 429 ? 2.947 16.469 2.078 1 94.06 429 ARG B N 1
ATOM 7497 C CA . ARG B 1 429 ? 1.715 15.719 2.293 1 94.06 429 ARG B CA 1
ATOM 7498 C C . ARG B 1 429 ? 1.98 14.453 3.098 1 94.06 429 ARG B C 1
ATOM 7500 O O . ARG B 1 429 ? 2.742 13.586 2.664 1 94.06 429 ARG B O 1
ATOM 7507 N N . ALA B 1 430 ? 1.438 14.336 4.293 1 93.88 430 ALA B N 1
ATOM 7508 C CA . ALA B 1 430 ? 1.699 13.203 5.172 1 93.88 430 ALA B CA 1
ATOM 7509 C C . ALA B 1 430 ? 0.517 12.945 6.102 1 93.88 430 ALA B C 1
ATOM 7511 O O . ALA B 1 430 ? -0.147 13.883 6.547 1 93.88 430 ALA B O 1
ATOM 7512 N N . PRO B 1 431 ? 0.247 11.672 6.379 1 93.44 431 PRO B N 1
ATOM 7513 C CA . PRO B 1 431 ? -0.771 11.406 7.398 1 93.44 431 PRO B CA 1
ATOM 7514 C C . PRO B 1 431 ? -0.377 11.938 8.773 1 93.44 431 PRO B C 1
ATOM 7516 O O . PRO B 1 431 ? 0.796 11.867 9.156 1 93.44 431 PRO B O 1
ATOM 7519 N N . SER B 1 432 ? -1.339 12.469 9.445 1 94.25 432 SER B N 1
ATOM 7520 C CA . SER B 1 432 ? -1.081 13.016 10.773 1 94.25 432 SER B CA 1
ATOM 7521 C C . SER B 1 432 ? -1.895 12.281 11.836 1 94.25 432 SER B C 1
ATOM 7523 O O . SER B 1 432 ? -3.123 12.375 11.852 1 94.25 432 SER B O 1
ATOM 7525 N N . ARG B 1 433 ? -1.234 11.648 12.781 1 88.69 433 ARG B N 1
ATOM 7526 C CA . ARG B 1 433 ? -1.875 10.812 13.789 1 88.69 433 ARG B CA 1
ATOM 7527 C C . ARG B 1 433 ? -2.715 11.648 14.75 1 88.69 433 ARG B C 1
ATOM 7529 O O . ARG B 1 433 ? -3.666 11.148 15.352 1 88.69 433 ARG B O 1
ATOM 7536 N N . GLY B 1 434 ? -2.418 12.859 14.875 1 93.69 434 GLY B N 1
ATOM 7537 C CA . GLY B 1 434 ? -3.133 13.695 15.82 1 93.69 434 GLY B CA 1
ATOM 7538 C C . GLY B 1 434 ? -4.238 14.516 15.18 1 93.69 434 GLY B C 1
ATOM 7539 O O . GLY B 1 434 ? -4.746 15.461 15.781 1 93.69 434 GLY B O 1
ATOM 7540 N N . LEU B 1 435 ? -4.605 14.188 14 1 96.69 435 LEU B N 1
ATOM 7541 C CA . LEU B 1 435 ? -5.598 14.953 13.25 1 96.69 435 LEU B CA 1
ATOM 7542 C C . LEU B 1 435 ? -6.746 14.062 12.797 1 96.69 435 LEU B C 1
ATOM 7544 O O . LEU B 1 435 ? -6.543 13.148 11.984 1 96.69 435 LEU B O 1
ATOM 7548 N N . PHE B 1 436 ? -7.965 14.32 13.305 1 96.69 436 PHE B N 1
ATOM 7549 C CA . PHE B 1 436 ? -9.117 13.477 13.039 1 96.69 436 PHE B CA 1
ATOM 7550 C C . PHE B 1 436 ? -10.273 14.289 12.461 1 96.69 436 PHE B C 1
ATOM 7552 O O . PHE B 1 436 ? -10.508 15.43 12.883 1 96.69 436 PHE B O 1
ATOM 7559 N N . LEU B 1 437 ? -10.883 13.742 11.508 1 96.38 437 LEU B N 1
ATOM 7560 C CA . LEU B 1 437 ? -12.156 14.281 11.031 1 96.38 437 LEU B CA 1
ATOM 7561 C C . LEU B 1 437 ? -13.328 13.516 11.633 1 96.38 437 LEU B C 1
ATOM 7563 O O . LEU B 1 437 ? -13.477 12.312 11.398 1 96.38 437 LEU B O 1
ATOM 7567 N N . MET B 1 438 ? -14.18 14.203 12.359 1 94.81 438 MET B N 1
ATOM 7568 C CA . MET B 1 438 ? -15.336 13.57 12.992 1 94.81 438 MET B CA 1
ATOM 7569 C C . MET B 1 438 ? -16.438 13.297 11.961 1 94.81 438 MET B C 1
ATOM 7571 O O . MET B 1 438 ? -16.656 14.102 11.062 1 94.81 438 MET B O 1
ATOM 7575 N N . TRP B 1 439 ? -17.078 12.211 12.172 1 94.19 439 TRP B N 1
ATOM 7576 C CA . TRP B 1 439 ? -18.156 11.828 11.266 1 94.19 439 TRP B CA 1
ATOM 7577 C C . TRP B 1 439 ? -19.328 12.789 11.391 1 94.19 439 TRP B C 1
ATOM 7579 O O . TRP B 1 439 ? -19.703 13.195 12.5 1 94.19 439 TRP B O 1
ATOM 7589 N N . HIS B 1 440 ? -19.875 13.164 10.359 1 90.19 440 HIS B N 1
ATOM 7590 C CA . HIS B 1 440 ? -21.141 13.906 10.305 1 90.19 440 HIS B CA 1
ATOM 7591 C C . HIS B 1 440 ? -21.984 13.453 9.125 1 90.19 440 HIS B C 1
ATOM 7593 O O . HIS B 1 440 ? -21.453 12.953 8.125 1 90.19 440 HIS B O 1
ATOM 7599 N N . GLN B 1 441 ? -23.219 13.586 9.273 1 85.5 441 GLN B N 1
ATOM 7600 C CA . GLN B 1 441 ? -24.141 13.078 8.273 1 85.5 441 GLN B CA 1
ATOM 7601 C C . GLN B 1 441 ? -23.984 13.82 6.945 1 85.5 441 GLN B C 1
ATOM 7603 O O . GLN B 1 441 ? -23.906 15.055 6.926 1 85.5 441 GLN B O 1
ATOM 7608 N N . THR B 1 442 ? -23.844 13.055 5.902 1 82.81 442 THR B N 1
ATOM 7609 C CA . THR B 1 442 ? -23.797 13.594 4.551 1 82.81 442 THR B CA 1
ATOM 7610 C C . THR B 1 442 ? -25.172 13.469 3.879 1 82.81 442 THR B C 1
ATOM 7612 O O . THR B 1 442 ? -25.734 12.375 3.816 1 82.81 442 THR B O 1
ATOM 7615 N N . VAL B 1 443 ? -25.688 14.562 3.443 1 77.62 443 VAL B N 1
ATOM 7616 C CA . VAL B 1 443 ? -26.969 14.555 2.754 1 77.62 443 VAL B CA 1
ATOM 7617 C C . VAL B 1 443 ? -26.766 14.766 1.257 1 77.62 443 VAL B C 1
ATOM 7619 O O . VAL B 1 443 ? -26.094 15.719 0.844 1 77.62 443 VAL B O 1
ATOM 7622 N N . CYS B 1 444 ? -27.156 13.797 0.468 1 78.12 444 CYS B N 1
ATOM 7623 C CA . CYS B 1 444 ? -27.016 13.867 -0.981 1 78.12 444 CYS B CA 1
ATOM 7624 C C . CYS B 1 444 ? -28.297 14.352 -1.637 1 78.12 444 CYS B C 1
ATOM 7626 O O . CYS B 1 444 ? -29.312 13.648 -1.61 1 78.12 444 CYS B O 1
ATOM 7628 N N . SER B 1 445 ? -28.359 15.641 -1.926 1 65.25 445 SER B N 1
ATOM 7629 C CA . SER B 1 445 ? -29.578 16.203 -2.494 1 65.25 445 SER B CA 1
ATOM 7630 C C . SER B 1 445 ? -29.438 16.438 -3.994 1 65.25 445 SER B C 1
ATOM 7632 O O . SER B 1 445 ? -30.422 16.375 -4.734 1 65.25 445 SER B O 1
ATOM 7634 N N . SER B 1 446 ? -28.188 16.844 -4.344 1 61.16 446 SER B N 1
ATOM 7635 C CA . SER B 1 446 ? -28.047 17.359 -5.699 1 61.16 446 SER B CA 1
ATOM 7636 C C . SER B 1 446 ? -27.969 16.234 -6.719 1 61.16 446 SER B C 1
ATOM 7638 O O . SER B 1 446 ? -27.484 15.141 -6.41 1 61.16 446 SER B O 1
ATOM 7640 N N . THR B 1 447 ? -28.578 16.438 -7.871 1 58.41 447 THR B N 1
ATOM 7641 C CA . THR B 1 447 ? -28.766 15.516 -8.984 1 58.41 447 THR B CA 1
ATOM 7642 C C . THR B 1 447 ? -27.422 15.211 -9.664 1 58.41 447 THR B C 1
ATOM 7644 O O . THR B 1 447 ? -27.172 14.07 -10.062 1 58.41 447 THR B O 1
ATOM 7647 N N . GLU B 1 448 ? -26.625 16.188 -9.906 1 56.88 448 GLU B N 1
ATOM 7648 C CA . GLU B 1 448 ? -25.531 15.992 -10.859 1 56.88 448 GLU B CA 1
ATOM 7649 C C . GLU B 1 448 ? -24.453 15.086 -10.273 1 56.88 448 GLU B C 1
ATOM 7651 O O . GLU B 1 448 ? -23.875 14.258 -10.984 1 56.88 448 GLU B O 1
ATOM 7656 N N . ALA B 1 449 ? -24.375 15.234 -8.992 1 70.69 449 ALA B N 1
ATOM 7657 C CA . ALA B 1 449 ? -23.281 14.43 -8.453 1 70.69 449 ALA B CA 1
ATOM 7658 C C . ALA B 1 449 ? -23.797 13.453 -7.395 1 70.69 449 ALA B C 1
ATOM 7660 O O . ALA B 1 449 ? -23.094 13.164 -6.422 1 70.69 449 ALA B O 1
ATOM 7661 N N . PHE B 1 450 ? -24.984 13.047 -7.699 1 73.81 450 PHE B N 1
ATOM 7662 C CA . PHE B 1 450 ? -25.641 12.227 -6.688 1 73.81 450 PHE B CA 1
ATOM 7663 C C . PHE B 1 450 ? -24.875 10.93 -6.465 1 73.81 450 PHE B C 1
ATOM 7665 O O . PHE B 1 450 ? -24.641 10.523 -5.324 1 73.81 450 PHE B O 1
ATOM 7672 N N . GLN B 1 451 ? -24.469 10.297 -7.535 1 71.69 451 GLN B N 1
ATOM 7673 C CA . GLN B 1 451 ? -23.766 9.031 -7.418 1 71.69 451 GLN B CA 1
ATOM 7674 C C . GLN B 1 451 ? -22.453 9.195 -6.648 1 71.69 451 GLN B C 1
ATOM 7676 O O . GLN B 1 451 ? -22.125 8.375 -5.797 1 71.69 451 GLN B O 1
ATOM 7681 N N . GLN B 1 452 ? -21.797 10.18 -6.945 1 74.94 452 GLN B N 1
ATOM 7682 C CA . GLN B 1 452 ? -20.531 10.453 -6.25 1 74.94 452 GLN B CA 1
ATOM 7683 C C . GLN B 1 452 ? -20.781 10.75 -4.773 1 74.94 452 GLN B C 1
ATOM 7685 O O . GLN B 1 452 ? -20 10.328 -3.914 1 74.94 452 GLN B O 1
ATOM 7690 N N . CYS B 1 453 ? -21.828 11.445 -4.598 1 80.5 453 CYS B N 1
ATOM 7691 C CA . CYS B 1 453 ? -22.188 11.781 -3.223 1 80.5 453 CYS B CA 1
ATOM 7692 C C . CYS B 1 453 ? -22.5 10.523 -2.42 1 80.5 453 CYS B C 1
ATOM 7694 O O . CYS B 1 453 ? -22.047 10.383 -1.281 1 80.5 453 CYS B O 1
ATOM 7696 N N . VAL B 1 454 ? -23.25 9.703 -3.029 1 78.69 454 VAL B N 1
ATOM 7697 C CA . VAL B 1 454 ? -23.625 8.477 -2.338 1 78.69 454 VAL B CA 1
ATOM 7698 C C . VAL B 1 454 ? -22.391 7.613 -2.104 1 78.69 454 VAL B C 1
ATOM 7700 O O . VAL B 1 454 ? -22.266 6.98 -1.052 1 78.69 454 VAL B O 1
ATOM 7703 N N . GLN B 1 455 ? -21.516 7.562 -3.016 1 77.5 455 GLN B N 1
ATOM 7704 C CA . GLN B 1 455 ? -20.281 6.809 -2.863 1 77.5 455 GLN B CA 1
ATOM 7705 C C . GLN B 1 455 ? -19.438 7.363 -1.724 1 77.5 455 GLN B C 1
ATOM 7707 O O . GLN B 1 455 ? -18.875 6.602 -0.933 1 77.5 455 GLN B O 1
ATOM 7712 N N . ASN B 1 456 ? -19.391 8.609 -1.721 1 81.81 456 ASN B N 1
ATOM 7713 C CA . ASN B 1 456 ? -18.656 9.25 -0.633 1 81.81 456 ASN B CA 1
ATOM 7714 C C . ASN B 1 456 ? -19.312 8.977 0.719 1 81.81 456 ASN B C 1
ATOM 7716 O O . ASN B 1 456 ? -18.609 8.781 1.719 1 81.81 456 ASN B O 1
ATOM 7720 N N . LYS B 1 457 ? -20.578 9.062 0.657 1 85.12 457 LYS B N 1
ATOM 7721 C CA . LYS B 1 457 ? -21.312 8.742 1.872 1 85.12 457 LYS B CA 1
ATOM 7722 C C . LYS B 1 457 ? -21 7.328 2.355 1 85.12 457 LYS B C 1
ATOM 7724 O O . LYS B 1 457 ? -20.734 7.117 3.543 1 85.12 457 LYS B O 1
ATOM 7729 N N . ALA B 1 458 ? -21.016 6.453 1.468 1 83.56 458 ALA B N 1
ATOM 7730 C CA . ALA B 1 458 ? -20.703 5.066 1.811 1 83.56 458 ALA B CA 1
ATOM 7731 C C . ALA B 1 458 ? -19.297 4.93 2.371 1 83.56 458 ALA B C 1
ATOM 7733 O O . ALA B 1 458 ? -19.078 4.207 3.346 1 83.56 458 ALA B O 1
ATOM 7734 N N . LEU B 1 459 ? -18.375 5.594 1.809 1 84.88 459 LEU B N 1
ATOM 7735 C CA . LEU B 1 459 ? -16.984 5.543 2.236 1 84.88 459 LEU B CA 1
ATOM 7736 C C . LEU B 1 459 ? -16.844 6.039 3.67 1 84.88 459 LEU B C 1
ATOM 7738 O O . LEU B 1 459 ? -16.016 5.531 4.426 1 84.88 459 LEU B O 1
ATOM 7742 N N . ASN B 1 460 ? -17.641 6.906 4.004 1 89.38 460 ASN B N 1
ATOM 7743 C CA . ASN B 1 460 ? -17.5 7.555 5.305 1 89.38 460 ASN B CA 1
ATOM 7744 C C . ASN B 1 460 ? -18.312 6.828 6.379 1 89.38 460 ASN B C 1
ATOM 7746 O O . ASN B 1 460 ? -18.141 7.098 7.57 1 89.38 460 ASN B O 1
ATOM 7750 N N . GLU B 1 461 ? -19.109 5.895 6.008 1 90.19 461 GLU B N 1
ATOM 7751 C CA . GLU B 1 461 ? -20.047 5.301 6.953 1 90.19 461 GLU B CA 1
ATOM 7752 C C . GLU B 1 461 ? -19.391 4.176 7.75 1 90.19 461 GLU B C 1
ATOM 7754 O O . GLU B 1 461 ? -19.594 4.07 8.961 1 90.19 461 GLU B O 1
ATOM 7759 N N . ALA B 1 462 ? -18.75 3.346 7.07 1 89.81 462 ALA B N 1
ATOM 7760 C CA . ALA B 1 462 ? -18.203 2.164 7.73 1 89.81 462 ALA B CA 1
ATOM 7761 C C . ALA B 1 462 ? -17.156 1.48 6.855 1 89.81 462 ALA B C 1
ATOM 7763 O O . ALA B 1 462 ? -17.031 1.8 5.672 1 89.81 462 ALA B O 1
ATOM 7764 N N . SER B 1 463 ? -16.406 0.597 7.551 1 86.62 463 SER B N 1
ATOM 7765 C CA . SER B 1 463 ? -15.422 -0.186 6.805 1 86.62 463 SER B CA 1
ATOM 7766 C C . SER B 1 463 ? -16.094 -1.166 5.855 1 86.62 463 SER B C 1
ATOM 7768 O O . SER B 1 463 ? -17.312 -1.395 5.953 1 86.62 463 SER B O 1
ATOM 7770 N N . HIS B 1 464 ? -15.336 -1.705 4.91 1 84.25 464 HIS B N 1
ATOM 7771 C CA . HIS B 1 464 ? -15.852 -2.697 3.973 1 84.25 464 HIS B CA 1
ATOM 7772 C C . HIS B 1 464 ? -16.5 -3.863 4.711 1 84.25 464 HIS B C 1
ATOM 7774 O O . HIS B 1 464 ? -17.625 -4.262 4.383 1 84.25 464 HIS B O 1
ATOM 7780 N N . ALA B 1 465 ? -15.797 -4.371 5.699 1 81.38 465 ALA B N 1
ATOM 7781 C CA . ALA B 1 465 ? -16.297 -5.512 6.465 1 81.38 465 ALA B CA 1
ATOM 7782 C C . ALA B 1 465 ? -17.594 -5.168 7.188 1 81.38 465 ALA B C 1
ATOM 7784 O O . ALA B 1 465 ? -18.531 -5.969 7.207 1 81.38 465 ALA B O 1
ATOM 7785 N N . GLN B 1 466 ? -17.656 -4.035 7.711 1 83.5 466 GLN B N 1
ATOM 7786 C CA . GLN B 1 466 ? -18.844 -3.611 8.453 1 83.5 466 GLN B CA 1
ATOM 7787 C C . GLN B 1 466 ? -20.031 -3.402 7.523 1 83.5 466 GLN B C 1
ATOM 7789 O O . GLN B 1 466 ? -21.156 -3.762 7.859 1 83.5 466 GLN B O 1
ATOM 7794 N N . LEU B 1 467 ? -19.828 -2.787 6.383 1 83.5 467 LEU B N 1
ATOM 7795 C CA . LEU B 1 467 ? -20.891 -2.623 5.395 1 83.5 467 LEU B CA 1
ATOM 7796 C C . LEU B 1 467 ? -21.391 -3.977 4.902 1 83.5 467 LEU B C 1
ATOM 7798 O O . LEU B 1 467 ? -22.594 -4.16 4.699 1 83.5 467 LEU B O 1
ATOM 7802 N N . GLY B 1 468 ? -20.453 -4.859 4.727 1 82.06 468 GLY B N 1
ATOM 7803 C CA . GLY B 1 468 ? -20.828 -6.203 4.32 1 82.06 468 GLY B CA 1
ATOM 7804 C C . GLY B 1 468 ? -21.75 -6.891 5.305 1 82.06 468 GLY B C 1
ATOM 7805 O O . GLY B 1 468 ? -22.734 -7.527 4.906 1 82.06 468 GLY B O 1
ATOM 7806 N N . LEU B 1 469 ? -21.438 -6.762 6.559 1 80.94 469 LEU B N 1
ATOM 7807 C CA . LEU B 1 469 ? -22.266 -7.355 7.594 1 80.94 469 LEU B CA 1
ATOM 7808 C C . LEU B 1 469 ? -23.672 -6.754 7.566 1 80.94 469 LEU B C 1
ATOM 7810 O O . LEU B 1 469 ? -24.656 -7.453 7.82 1 80.94 469 LEU B O 1
ATOM 7814 N N . ARG B 1 470 ? -23.781 -5.539 7.184 1 82.31 470 ARG B N 1
ATOM 7815 C CA . ARG B 1 470 ? -25.078 -4.871 7.117 1 82.31 470 ARG B CA 1
ATOM 7816 C C . ARG B 1 470 ? -25.875 -5.363 5.922 1 82.31 470 ARG B C 1
ATOM 7818 O O . ARG B 1 470 ? -27.094 -5.527 6.016 1 82.31 470 ARG B O 1
ATOM 7825 N N . VAL B 1 471 ? -25.266 -5.57 4.883 1 81.12 471 VAL B N 1
ATOM 7826 C CA . VAL B 1 471 ? -25.922 -6.047 3.672 1 81.12 471 VAL B CA 1
ATOM 7827 C C . VAL B 1 471 ? -26.469 -7.453 3.898 1 81.12 471 VAL B C 1
ATOM 7829 O O . VAL B 1 471 ? -27.547 -7.793 3.416 1 81.12 471 VAL B O 1
ATOM 7832 N N . PHE B 1 472 ? -25.781 -8.234 4.68 1 78.81 472 PHE B N 1
ATOM 7833 C CA . PHE B 1 472 ? -26.188 -9.617 4.875 1 78.81 472 PHE B CA 1
ATOM 7834 C C . PHE B 1 472 ? -26.859 -9.797 6.23 1 78.81 472 PHE B C 1
ATOM 7836 O O . PHE B 1 472 ? -26.906 -10.914 6.762 1 78.81 472 PHE B O 1
ATOM 7843 N N . GLN B 1 473 ? -27.219 -8.727 6.777 1 77 473 GLN B N 1
ATOM 7844 C CA . GLN B 1 473 ? -27.812 -8.75 8.102 1 77 473 GLN B CA 1
ATOM 7845 C C . GLN B 1 473 ? -29.031 -9.68 8.148 1 77 473 GLN B C 1
ATOM 7847 O O . GLN B 1 473 ? -29.188 -10.445 9.102 1 77 473 GLN B O 1
ATOM 7852 N N . LYS B 1 474 ? -29.812 -9.555 7.074 1 73.12 474 LYS B N 1
ATOM 7853 C CA . LYS B 1 474 ? -30.984 -10.422 7.039 1 73.12 474 LYS B CA 1
ATOM 7854 C C . LYS B 1 474 ? -30.578 -11.891 7.039 1 73.12 474 LYS B C 1
ATOM 7856 O O . LYS B 1 474 ? -31.188 -12.703 7.75 1 73.12 474 LYS B O 1
ATOM 7861 N N . GLN B 1 475 ? -29.625 -12.188 6.297 1 70.62 475 GLN B N 1
ATOM 7862 C CA . GLN B 1 475 ? -29.141 -13.562 6.242 1 70.62 475 GLN B CA 1
ATOM 7863 C C . GLN B 1 475 ? -28.578 -14 7.594 1 70.62 475 GLN B C 1
ATOM 7865 O O . GLN B 1 475 ? -28.781 -15.141 8.016 1 70.62 475 GLN B O 1
ATOM 7870 N N . ILE B 1 476 ? -27.953 -13.141 8.242 1 69.38 476 ILE B N 1
ATOM 7871 C CA . ILE B 1 476 ? -27.359 -13.406 9.547 1 69.38 476 ILE B CA 1
ATOM 7872 C C . ILE B 1 476 ? -28.469 -13.656 10.57 1 69.38 476 ILE B C 1
ATOM 7874 O O . ILE B 1 476 ? -28.406 -14.617 11.344 1 69.38 476 ILE B O 1
ATOM 7878 N N . GLN B 1 477 ? -29.438 -12.836 10.469 1 72.69 477 GLN B N 1
ATOM 7879 C CA . GLN B 1 477 ? -30.547 -12.961 11.414 1 72.69 477 GLN B CA 1
ATOM 7880 C C . GLN B 1 477 ? -31.312 -14.258 11.195 1 72.69 477 GLN B C 1
ATOM 7882 O O . GLN B 1 477 ? -31.703 -14.922 12.156 1 72.69 477 GLN B O 1
ATOM 7887 N N . GLU B 1 478 ? -31.422 -14.562 9.984 1 74.69 478 GLU B N 1
ATOM 7888 C CA . GLU B 1 478 ? -32.125 -15.805 9.672 1 74.69 478 GLU B CA 1
ATOM 7889 C C . GLU B 1 478 ? -31.344 -17.016 10.172 1 74.69 478 GLU B C 1
ATOM 7891 O O . GLU B 1 478 ? -31.938 -17.969 10.695 1 74.69 478 GLU B O 1
ATOM 7896 N N . HIS B 1 479 ? -30.172 -16.969 10.062 1 71.12 479 HIS B N 1
ATOM 7897 C CA . HIS B 1 479 ? -29.328 -18.047 10.539 1 71.12 479 HIS B CA 1
ATOM 7898 C C . HIS B 1 479 ? -29.375 -18.156 12.055 1 71.12 479 HIS B C 1
ATOM 7900 O O . HIS B 1 479 ? -29.469 -19.266 12.602 1 71.12 479 HIS B O 1
ATOM 7906 N N . LEU B 1 480 ? -29.312 -17.016 12.664 1 71.38 480 LEU B N 1
ATOM 7907 C CA . LEU B 1 480 ? -29.344 -16.984 14.125 1 71.38 480 LEU B CA 1
ATOM 7908 C C . LEU B 1 480 ? -30.703 -17.469 14.648 1 71.38 480 LEU B C 1
ATOM 7910 O O . LEU B 1 480 ? -30.75 -18.172 15.656 1 71.38 480 LEU B O 1
ATOM 7914 N N . SER B 1 481 ? -31.656 -17.109 13.938 1 74.81 481 SER B N 1
ATOM 7915 C CA . SER B 1 481 ? -33 -17.547 14.328 1 74.81 481 SER B CA 1
ATOM 7916 C C . SER B 1 481 ? -33.156 -19.047 14.156 1 74.81 481 SER B C 1
ATOM 7918 O O . SER B 1 481 ? -33.75 -19.719 14.992 1 74.81 481 SER B O 1
ATOM 7920 N N . ARG B 1 482 ? -32.656 -19.578 13.172 1 67.75 482 ARG B N 1
ATOM 7921 C CA . ARG B 1 482 ? -32.75 -21.016 12.93 1 67.75 482 ARG B CA 1
ATOM 7922 C C . ARG B 1 482 ? -31.969 -21.797 13.984 1 67.75 482 ARG B C 1
ATOM 7924 O O . ARG B 1 482 ? -32.406 -22.859 14.438 1 67.75 482 ARG B O 1
ATOM 7931 N N . ARG B 1 483 ? -30.953 -21.312 14.445 1 68.19 483 ARG B N 1
ATOM 7932 C CA . ARG B 1 483 ? -30.156 -21.938 15.492 1 68.19 483 ARG B CA 1
ATOM 7933 C C . ARG B 1 483 ? -30.891 -21.938 16.828 1 68.19 483 ARG B C 1
ATOM 7935 O O . ARG B 1 483 ? -30.812 -22.891 17.594 1 68.19 483 ARG B O 1
ATOM 7942 N N . GLN B 1 484 ? -31.422 -20.766 17.016 1 65.75 484 GLN B N 1
ATOM 7943 C CA . GLN B 1 484 ? -32.188 -20.672 18.266 1 65.75 484 GLN B CA 1
ATOM 7944 C C . GLN B 1 484 ? -33.344 -21.672 18.266 1 65.75 484 GLN B C 1
ATOM 7946 O O . GLN B 1 484 ? -33.656 -22.281 19.297 1 65.75 484 GLN B O 1
ATOM 7951 N N . HIS B 1 485 ? -33.781 -21.828 17.141 1 67.25 485 HIS B N 1
ATOM 7952 C CA . HIS B 1 485 ? -34.906 -22.781 17.047 1 67.25 485 HIS B CA 1
ATOM 7953 C C . HIS B 1 485 ? -34.375 -24.219 17.125 1 67.25 485 HIS B C 1
ATOM 7955 O O . HIS B 1 485 ? -35.094 -25.094 17.641 1 67.25 485 HIS B O 1
ATOM 7961 N N . MET B 1 486 ? -33.312 -24.406 16.625 1 61.78 486 MET B N 1
ATOM 7962 C CA . MET B 1 486 ? -32.75 -25.75 16.688 1 61.78 486 MET B CA 1
ATOM 7963 C C . MET B 1 486 ? -32.281 -26.062 18.094 1 61.78 486 MET B C 1
ATOM 7965 O O . MET B 1 486 ? -32.188 -27.234 18.484 1 61.78 486 MET B O 1
ATOM 7969 N N . GLN B 1 487 ? -31.891 -25.141 18.781 1 58.06 487 GLN B N 1
ATOM 7970 C CA . GLN B 1 487 ? -31.484 -25.344 20.172 1 58.06 487 GLN B CA 1
ATOM 7971 C C . GLN B 1 487 ? -32.688 -25.422 21.094 1 58.06 487 GLN B C 1
ATOM 7973 O O . GLN B 1 487 ? -32.594 -25.891 22.234 1 58.06 487 GLN B O 1
ATOM 7978 N N . THR B 1 488 ? -33.812 -25.062 20.578 1 52.5 488 THR B N 1
ATOM 7979 C CA . THR B 1 488 ? -35.031 -25.344 21.344 1 52.5 488 THR B CA 1
ATOM 7980 C C . THR B 1 488 ? -35.688 -26.625 20.859 1 52.5 488 THR B C 1
ATOM 7982 O O . THR B 1 488 ? -35.844 -26.844 19.656 1 52.5 488 THR B O 1
#